Protein AF-0000000079801103 (afdb_homodimer)

Sequence (804 aa):
MAPSSSKGYGYLYQYTNCRILRDGKIFREDLWVRDGRIMNPEVLFFVERVNADQRIDCGNLIIAPGLIDVQINGGYGYDFSTESQVEEGIKKVSQAVLSRGVTSFCPTVITSAPHAYKQILPKIKKRNGSKEGAGILGVHVEGPFIERERRGAHPSQLIRDYDKGFKDVLEVYGDLSNVAMVTLAPEKQKTPEVIQEFCKRGIVVSVGHSNANLIQGEEAVRSGARFITHLFNAMLPFHHRDPHLVGLLTSDQLPQNRKVFYGLISDGIHTHPAALRIAHRVHPEGIVLVTDAIQATFLPDGTYPFGEQTIVVKGKHSYLKDTNTLAGSLASLDDCVRLFAKETGCGPELALQAASLHPAQMLGIADKKGTLDFHSDADFIMLDDELNVKATFIAGECVYRAMAPSSSKGYGYLYQYTNCRILRDGKIFREDLWVRDGRIMNPEVLFFVERVNADQRIDCGNLIIAPGLIDVQINGGYGYDFSTESQVEEGIKKVSQAVLSRGVTSFCPTVITSAPHAYKQILPKIKKRNGSKEGAGILGVHVEGPFIERERRGAHPSQLIRDYDKGFKDVLEVYGDLSNVAMVTLAPEKQKTPEVIQEFCKRGIVVSVGHSNANLIQGEEAVRSGARFITHLFNAMLPFHHRDPHLVGLLTSDQLPQNRKVFYGLISDGIHTHPAALRIAHRVHPEGIVLVTDAIQATFLPDGTYPFGEQTIVVKGKHSYLKDTNTLAGSLASLDDCVRLFAKETGCGPELALQAASLHPAQMLGIADKKGTLDFHSDADFIMLDDELNVKATFIAGECVYRA

Structure (mmCIF, N/CA/C/O backbone):
data_AF-0000000079801103-model_v1
#
loop_
_entity.id
_entity.type
_entity.pdbx_description
1 polymer 'N-acetylglucosamine-6-phosphate deacetylase'
#
loop_
_atom_site.group_PDB
_atom_site.id
_atom_site.type_symbol
_atom_site.label_atom_id
_atom_site.label_alt_id
_atom_site.label_comp_id
_atom_site.label_asym_id
_atom_site.label_entity_id
_atom_site.label_seq_id
_atom_site.pdbx_PDB_ins_code
_atom_site.Cartn_x
_atom_site.Cartn_y
_atom_site.Cartn_z
_atom_site.occupancy
_atom_site.B_iso_or_equiv
_atom_site.auth_seq_id
_atom_site.auth_comp_id
_atom_site.auth_asym_id
_atom_site.auth_atom_id
_atom_site.pdbx_PDB_model_num
ATOM 1 N N . MET A 1 1 ? 19.5 -40.312 -28.516 1 31.06 1 MET A N 1
ATOM 2 C CA . MET A 1 1 ? 20.312 -40.594 -27.328 1 31.06 1 MET A CA 1
ATOM 3 C C . MET A 1 1 ? 21.547 -39.688 -27.312 1 31.06 1 MET A C 1
ATOM 5 O O . MET A 1 1 ? 22.312 -39.656 -28.281 1 31.06 1 MET A O 1
ATOM 9 N N . ALA A 1 2 ? 21.562 -38.594 -26.469 1 42.38 2 ALA A N 1
ATOM 10 C CA . ALA A 1 2 ? 22.719 -37.688 -26.531 1 42.38 2 ALA A CA 1
ATOM 11 C C . ALA A 1 2 ? 24.016 -38.469 -26.453 1 42.38 2 ALA A C 1
ATOM 13 O O . ALA A 1 2 ? 24.125 -39.469 -25.734 1 42.38 2 ALA A O 1
ATOM 14 N N . PRO A 1 3 ? 24.969 -38.219 -27.312 1 40.09 3 PRO A N 1
ATOM 15 C CA . PRO A 1 3 ? 26.219 -39 -27.312 1 40.09 3 PRO A CA 1
ATOM 16 C C . PRO A 1 3 ? 26.953 -38.938 -25.969 1 40.09 3 PRO A C 1
ATOM 18 O O . PRO A 1 3 ? 26.797 -37.969 -25.219 1 40.09 3 PRO A O 1
ATOM 21 N N . SER A 1 4 ? 27.203 -40.062 -25.25 1 42.12 4 SER A N 1
ATOM 22 C CA . SER A 1 4 ? 28 -40.25 -24.047 1 42.12 4 SER A CA 1
ATOM 23 C C . SER A 1 4 ? 29.344 -39.531 -24.141 1 42.12 4 SER A C 1
ATOM 25 O O . SER A 1 4 ? 29.953 -39.531 -25.219 1 42.12 4 SER A O 1
ATOM 27 N N . SER A 1 5 ? 29.562 -38.531 -23.391 1 47.38 5 SER A N 1
ATOM 28 C CA . SER A 1 5 ? 30.953 -38.094 -23.344 1 47.38 5 SER A CA 1
ATOM 29 C C . SER A 1 5 ? 31.906 -39.25 -23.141 1 47.38 5 SER A C 1
ATOM 31 O O . SER A 1 5 ? 31.516 -40.312 -22.672 1 47.38 5 SER A O 1
ATOM 33 N N . SER A 1 6 ? 33.125 -39.281 -23.797 1 46.66 6 SER A N 1
ATOM 34 C CA . SER A 1 6 ? 34.125 -40.281 -23.656 1 46.66 6 SER A CA 1
ATOM 35 C C . SER A 1 6 ? 34.344 -40.688 -22.188 1 46.66 6 SER A C 1
ATOM 37 O O . SER A 1 6 ? 34.969 -41.688 -21.891 1 46.66 6 SER A O 1
ATOM 39 N N . LYS A 1 7 ? 34.344 -39.688 -21.328 1 55.75 7 LYS A N 1
ATOM 40 C CA . LYS A 1 7 ? 34.75 -40.094 -19.984 1 55.75 7 LYS A CA 1
ATOM 41 C C . LYS A 1 7 ? 33.531 -40.5 -19.156 1 55.75 7 LYS A C 1
ATOM 43 O O . LYS A 1 7 ? 33.562 -40.5 -17.922 1 55.75 7 LYS A O 1
ATOM 48 N N . GLY A 1 8 ? 32.406 -40.812 -19.906 1 61.03 8 GLY A N 1
ATOM 49 C CA . GLY A 1 8 ? 31.25 -41.375 -19.203 1 61.03 8 GLY A CA 1
ATOM 50 C C . GLY A 1 8 ? 30.312 -40.281 -18.656 1 61.03 8 GLY A C 1
ATOM 51 O O . GLY A 1 8 ? 29.312 -40.625 -18.016 1 61.03 8 GLY A O 1
ATOM 52 N N . TYR A 1 9 ? 30.719 -39.125 -18.719 1 73.88 9 TYR A N 1
ATOM 53 C CA . TYR A 1 9 ? 29.859 -38.062 -18.219 1 73.88 9 TYR A CA 1
ATOM 54 C C . TYR A 1 9 ? 28.766 -37.75 -19.234 1 73.88 9 TYR A C 1
ATOM 56 O O . TYR A 1 9 ? 28.875 -38.062 -20.422 1 73.88 9 TYR A O 1
ATOM 64 N N . GLY A 1 10 ? 27.578 -37.281 -18.781 1 82.06 10 GLY A N 1
ATOM 65 C CA . GLY A 1 10 ? 26.484 -36.844 -19.656 1 82.06 10 GLY A CA 1
ATOM 66 C C . GLY A 1 10 ? 26.891 -35.719 -20.594 1 82.06 10 GLY A C 1
ATOM 67 O O . GLY A 1 10 ? 27.953 -35.125 -20.422 1 82.06 10 GLY A O 1
ATOM 68 N N . TYR A 1 11 ? 26.219 -35.5 -21.609 1 88.5 11 TYR A N 1
ATOM 69 C CA . TYR A 1 11 ? 26.453 -34.438 -22.609 1 88.5 11 TYR A CA 1
ATOM 70 C C . TYR A 1 11 ? 26.391 -33.062 -21.969 1 88.5 11 TYR A C 1
ATOM 72 O O . TYR A 1 11 ? 25.391 -32.719 -21.344 1 88.5 11 TYR A O 1
ATOM 80 N N . LEU A 1 12 ? 27.5 -32.312 -22.062 1 92.69 12 LEU A N 1
ATOM 81 C CA . LEU A 1 12 ? 27.656 -31.031 -21.375 1 92.69 12 LEU A CA 1
ATOM 82 C C . LEU A 1 12 ? 27.438 -29.859 -22.328 1 92.69 12 LEU A C 1
ATOM 84 O O . LEU A 1 12 ? 28.125 -29.734 -23.344 1 92.69 12 LEU A O 1
ATOM 88 N N . TYR A 1 13 ? 26.484 -28.953 -21.953 1 95.75 13 TYR A N 1
ATOM 89 C CA . TYR A 1 13 ? 26.188 -27.766 -22.734 1 95.75 13 TYR A CA 1
ATOM 90 C C . TYR A 1 13 ? 26.734 -26.516 -22.031 1 95.75 13 TYR A C 1
ATOM 92 O O . TYR A 1 13 ? 26.641 -26.391 -20.812 1 95.75 13 TYR A O 1
ATOM 100 N N . GLN A 1 14 ? 27.359 -25.688 -22.859 1 96.06 14 GLN A N 1
ATOM 101 C CA . GLN A 1 14 ? 27.781 -24.375 -22.391 1 96.06 14 GLN A CA 1
ATOM 102 C C . GLN A 1 14 ? 27.062 -23.25 -23.141 1 96.06 14 GLN A C 1
ATOM 104 O O . GLN A 1 14 ? 27.219 -23.141 -24.359 1 96.06 14 GLN A O 1
ATOM 109 N N . TYR A 1 15 ? 26.234 -22.5 -22.469 1 97.62 15 TYR A N 1
ATOM 110 C CA . TYR A 1 15 ? 25.609 -21.328 -23.031 1 97.62 15 TYR A CA 1
ATOM 111 C C . TYR A 1 15 ? 26.453 -20.078 -22.812 1 97.62 15 TYR A C 1
ATOM 113 O O . TYR A 1 15 ? 26.703 -19.688 -21.672 1 97.62 15 TYR A O 1
ATOM 121 N N . THR A 1 16 ? 26.891 -19.516 -23.906 1 97.19 16 THR A N 1
ATOM 122 C CA . THR A 1 16 ? 27.828 -18.391 -23.844 1 97.19 16 THR A CA 1
ATOM 123 C C . THR A 1 16 ? 27.172 -17.125 -24.375 1 97.19 16 THR A C 1
ATOM 125 O O . THR A 1 16 ? 26.125 -17.172 -25.016 1 97.19 16 THR A O 1
ATOM 128 N N . ASN A 1 17 ? 27.844 -15.945 -24.078 1 98.06 17 ASN A N 1
ATOM 129 C CA . ASN A 1 17 ? 27.359 -14.648 -24.531 1 98.06 17 ASN A CA 1
ATOM 130 C C . ASN A 1 17 ? 25.922 -14.398 -24.094 1 98.06 17 ASN A C 1
ATOM 132 O O . ASN A 1 17 ? 25.062 -14.117 -24.922 1 98.06 17 ASN A O 1
ATOM 136 N N . CYS A 1 18 ? 25.719 -14.602 -22.828 1 98.12 18 CYS A N 1
ATOM 137 C CA . CYS A 1 18 ? 24.391 -14.406 -22.234 1 98.12 18 CYS A CA 1
ATOM 138 C C . CYS A 1 18 ? 24.5 -13.703 -20.891 1 98.12 18 CYS A C 1
ATOM 140 O O . CYS A 1 18 ? 25.594 -13.469 -20.391 1 98.12 18 CYS A O 1
ATOM 142 N N . ARG A 1 19 ? 23.406 -13.203 -20.422 1 98.69 19 ARG A N 1
ATOM 143 C CA . ARG A 1 19 ? 23.203 -12.672 -19.062 1 98.69 19 ARG A CA 1
ATOM 144 C C . ARG A 1 19 ? 22.219 -13.523 -18.281 1 98.69 19 ARG A C 1
ATOM 146 O O . ARG A 1 19 ? 21.109 -13.805 -18.75 1 98.69 19 ARG A O 1
ATOM 153 N N . ILE A 1 20 ? 22.625 -14.008 -17.125 1 98.62 20 ILE A N 1
ATOM 154 C CA . ILE A 1 20 ? 21.766 -14.945 -16.406 1 98.62 20 ILE A CA 1
ATOM 155 C C . ILE A 1 20 ? 21.156 -14.258 -15.18 1 98.62 20 ILE A C 1
ATOM 157 O O . ILE A 1 20 ? 21.797 -13.383 -14.578 1 98.62 20 ILE A O 1
ATOM 161 N N . LEU A 1 21 ? 19.953 -14.586 -14.828 1 98.75 21 LEU A N 1
ATOM 162 C CA . LEU A 1 21 ? 19.312 -14.148 -13.594 1 98.75 21 LEU A CA 1
ATOM 163 C C . LEU A 1 21 ? 19.609 -15.117 -12.453 1 98.75 21 LEU A C 1
ATOM 165 O O . LEU A 1 21 ? 19.094 -16.234 -12.43 1 98.75 21 LEU A O 1
ATOM 169 N N . ARG A 1 22 ? 20.391 -14.75 -11.531 1 97.12 22 ARG A N 1
ATOM 170 C CA . ARG A 1 22 ? 20.75 -15.523 -10.344 1 97.12 22 ARG A CA 1
ATOM 171 C C . ARG A 1 22 ? 20.922 -14.609 -9.133 1 97.12 22 ARG A C 1
ATOM 173 O O . ARG A 1 22 ? 21.484 -13.523 -9.25 1 97.12 22 ARG A O 1
ATOM 180 N N . ASP A 1 23 ? 20.406 -15.039 -8.039 1 94.88 23 ASP A N 1
ATOM 181 C CA . ASP A 1 23 ? 20.5 -14.312 -6.785 1 94.88 23 ASP A CA 1
ATOM 182 C C . ASP A 1 23 ? 19.969 -12.891 -6.93 1 94.88 23 ASP A C 1
ATOM 184 O O . ASP A 1 23 ? 20.594 -11.938 -6.453 1 94.88 23 ASP A O 1
ATOM 188 N N . GLY A 1 24 ? 18.969 -12.797 -7.727 1 96.5 24 GLY A N 1
ATOM 189 C CA . GLY A 1 24 ? 18.25 -11.539 -7.824 1 96.5 24 GLY A CA 1
ATOM 190 C C . GLY A 1 24 ? 18.922 -10.523 -8.727 1 96.5 24 GLY A C 1
ATOM 191 O O . GLY A 1 24 ? 18.547 -9.352 -8.75 1 96.5 24 GLY A O 1
ATOM 192 N N . LYS A 1 25 ? 19.891 -10.922 -9.461 1 97.81 25 LYS A N 1
ATOM 193 C CA . LYS A 1 25 ? 20.625 -10.023 -10.344 1 97.81 25 LYS A CA 1
ATOM 194 C C . LYS A 1 25 ? 20.828 -10.641 -11.727 1 97.81 25 LYS A C 1
ATOM 196 O O . LYS A 1 25 ? 20.906 -11.859 -11.859 1 97.81 25 LYS A O 1
ATOM 201 N N . ILE A 1 26 ? 20.812 -9.781 -12.695 1 98.5 26 ILE A N 1
ATOM 202 C CA . ILE A 1 26 ? 21.156 -10.18 -14.055 1 98.5 26 ILE A CA 1
ATOM 203 C C . ILE A 1 26 ? 22.594 -9.75 -14.367 1 98.5 26 ILE A C 1
ATOM 205 O O . ILE A 1 26 ? 22.922 -8.562 -14.273 1 98.5 26 ILE A O 1
ATOM 209 N N . PHE A 1 27 ? 23.391 -10.656 -14.664 1 98.06 27 PHE A N 1
ATOM 210 C CA . PHE A 1 27 ? 24.797 -10.352 -14.945 1 98.06 27 PHE A CA 1
ATOM 211 C C . PHE A 1 27 ? 25.359 -11.328 -15.969 1 98.06 27 PHE A C 1
ATOM 213 O O . PHE A 1 27 ? 24.781 -12.391 -16.219 1 98.06 27 PHE A O 1
ATOM 220 N N . ARG A 1 28 ? 26.484 -10.969 -16.578 1 97.88 28 ARG A N 1
ATOM 221 C CA . ARG A 1 28 ? 27.109 -11.789 -17.609 1 97.88 28 ARG A CA 1
ATOM 222 C C . ARG A 1 28 ? 27.781 -13.016 -17 1 97.88 28 ARG A C 1
ATOM 224 O O . ARG A 1 28 ? 28.625 -12.891 -16.109 1 97.88 28 ARG A O 1
ATOM 231 N N . GLU A 1 29 ? 27.359 -14.18 -17.406 1 96.25 29 GLU A N 1
ATOM 232 C CA . GLU A 1 29 ? 27.922 -15.461 -17 1 96.25 29 GLU A CA 1
ATOM 233 C C . GLU A 1 29 ? 27.453 -16.594 -17.922 1 96.25 29 GLU A C 1
ATOM 235 O O . GLU A 1 29 ? 26.312 -16.562 -18.406 1 96.25 29 GLU A O 1
ATOM 240 N N . ASP A 1 30 ? 28.359 -17.5 -18.156 1 96.44 30 ASP A N 1
ATOM 241 C CA . ASP A 1 30 ? 27.953 -18.672 -18.938 1 96.44 30 ASP A CA 1
ATOM 242 C C . ASP A 1 30 ? 27.078 -19.609 -18.094 1 96.44 30 ASP A C 1
ATOM 244 O O . ASP A 1 30 ? 27.281 -19.719 -16.891 1 96.44 30 ASP A O 1
ATOM 248 N N . LEU A 1 31 ? 26.141 -20.234 -18.703 1 97.69 31 LEU A N 1
ATOM 249 C CA . LEU A 1 31 ? 25.328 -21.266 -18.078 1 97.69 31 LEU A CA 1
ATOM 250 C C . LEU A 1 31 ? 25.75 -22.656 -18.547 1 97.69 31 LEU A C 1
ATOM 252 O O . LEU A 1 31 ? 26 -22.875 -19.734 1 97.69 31 LEU A O 1
ATOM 256 N N . TRP A 1 32 ? 25.922 -23.547 -17.609 1 96.38 32 TRP A N 1
ATOM 257 C CA . TRP A 1 32 ? 26.328 -24.922 -17.906 1 96.38 32 TRP A CA 1
ATOM 258 C C . TRP A 1 32 ? 25.219 -25.906 -17.516 1 96.38 32 TRP A C 1
ATOM 260 O O . TRP A 1 32 ? 24.672 -25.844 -16.422 1 96.38 32 TRP A O 1
ATOM 270 N N . VAL A 1 33 ? 24.891 -26.812 -18.484 1 97.25 33 VAL A N 1
ATOM 271 C CA . VAL A 1 33 ? 23.797 -27.766 -18.25 1 97.25 33 VAL A CA 1
ATOM 272 C C . VAL A 1 33 ? 24.266 -29.172 -18.609 1 97.25 33 VAL A C 1
ATOM 274 O O . VAL A 1 33 ? 24.906 -29.375 -19.656 1 97.25 33 VAL A O 1
ATOM 277 N N . ARG A 1 34 ? 24.031 -30.078 -17.766 1 94.75 34 ARG A N 1
ATOM 278 C CA . ARG A 1 34 ? 24.312 -31.5 -17.984 1 94.75 34 ARG A CA 1
ATOM 279 C C . ARG A 1 34 ? 23.25 -32.375 -17.344 1 94.75 34 ARG A C 1
ATOM 281 O O . ARG A 1 34 ? 22.875 -32.156 -16.188 1 94.75 34 ARG A O 1
ATOM 288 N N . ASP A 1 35 ? 22.812 -33.312 -18.094 1 93.69 35 ASP A N 1
ATOM 289 C CA . ASP A 1 35 ? 21.844 -34.312 -17.594 1 93.69 35 ASP A CA 1
ATOM 290 C C . ASP A 1 35 ? 20.625 -33.625 -16.984 1 93.69 35 ASP A C 1
ATOM 292 O O . ASP A 1 35 ? 20.188 -34 -15.891 1 93.69 35 ASP A O 1
ATOM 296 N N . GLY A 1 36 ? 20.203 -32.5 -17.625 1 95.75 36 GLY A N 1
ATOM 297 C CA . GLY A 1 36 ? 18.984 -31.812 -17.25 1 95.75 36 GLY A CA 1
ATOM 298 C C . GLY A 1 36 ? 19.141 -30.922 -16.016 1 95.75 36 GLY A C 1
ATOM 299 O O . GLY A 1 36 ? 18.141 -30.453 -15.469 1 95.75 36 GLY A O 1
ATOM 300 N N . ARG A 1 37 ? 20.406 -30.688 -15.609 1 96.94 37 ARG A N 1
ATOM 301 C CA . ARG A 1 37 ? 20.656 -29.906 -14.391 1 96.94 37 ARG A CA 1
ATOM 302 C C . ARG A 1 37 ? 21.656 -28.797 -14.648 1 96.94 37 ARG A C 1
ATOM 304 O O . ARG A 1 37 ? 22.5 -28.891 -15.539 1 96.94 37 ARG A O 1
ATOM 311 N N . ILE A 1 38 ? 21.531 -27.766 -13.859 1 96.88 38 ILE A N 1
ATOM 312 C CA . ILE A 1 38 ? 22.484 -26.672 -13.898 1 96.88 38 ILE A CA 1
ATOM 313 C C . ILE A 1 38 ? 23.781 -27.078 -13.211 1 96.88 38 ILE A C 1
ATOM 315 O O . ILE A 1 38 ? 23.766 -27.609 -12.094 1 96.88 38 ILE A O 1
ATOM 319 N N . MET A 1 39 ? 24.844 -26.797 -13.836 1 94.38 39 MET A N 1
ATOM 320 C CA . MET A 1 39 ? 26.125 -27.25 -13.32 1 94.38 39 MET A CA 1
ATOM 321 C C . MET A 1 39 ? 26.922 -26.109 -12.711 1 94.38 39 MET A C 1
ATOM 323 O O . MET A 1 39 ? 26.766 -24.953 -13.125 1 94.38 39 MET A O 1
ATOM 327 N N . ASN A 1 40 ? 27.719 -26.422 -11.797 1 92.31 40 ASN A N 1
ATOM 328 C CA . ASN A 1 40 ? 28.703 -25.5 -11.234 1 92.31 40 ASN A CA 1
ATOM 329 C C . ASN A 1 40 ? 29.969 -25.469 -12.086 1 92.31 40 ASN A C 1
ATOM 331 O O . ASN A 1 40 ? 30.688 -26.484 -12.195 1 92.31 40 ASN A O 1
ATOM 335 N N . PRO A 1 41 ? 30.281 -24.359 -12.562 1 85.94 41 PRO A N 1
ATOM 336 C CA . PRO A 1 41 ? 31.453 -24.297 -13.438 1 85.94 41 PRO A CA 1
ATOM 337 C C . PRO A 1 41 ? 32.75 -24.625 -12.703 1 85.94 41 PRO A C 1
ATOM 339 O O . PRO A 1 41 ? 33.688 -25.141 -13.312 1 85.94 41 PRO A O 1
ATOM 342 N N . GLU A 1 42 ? 32.781 -24.25 -11.461 1 82.44 42 GLU A N 1
ATOM 343 C CA . GLU A 1 42 ? 34 -24.547 -10.703 1 82.44 42 GLU A CA 1
ATOM 344 C C . GLU A 1 42 ? 34.25 -26.047 -10.656 1 82.44 42 GLU A C 1
ATOM 346 O O . GLU A 1 42 ? 35.406 -26.484 -10.742 1 82.44 42 GLU A O 1
ATOM 351 N N . VAL A 1 43 ? 33.219 -26.766 -10.555 1 77.25 43 VAL A N 1
ATOM 352 C CA . VAL A 1 43 ? 33.344 -28.219 -10.523 1 77.25 43 VAL A CA 1
ATOM 353 C C . VAL A 1 43 ? 33.75 -28.734 -11.906 1 77.25 43 VAL A C 1
ATOM 355 O O . VAL A 1 43 ? 34.625 -29.609 -12.023 1 77.25 43 VAL A O 1
ATOM 358 N N . LEU A 1 44 ? 33.25 -28.125 -12.828 1 78.81 44 LEU A N 1
ATOM 359 C CA . LEU A 1 44 ? 33.5 -28.562 -14.195 1 78.81 44 LEU A CA 1
ATOM 360 C C . LEU A 1 44 ? 34.938 -28.312 -14.578 1 78.81 44 LEU A C 1
ATOM 362 O O . LEU A 1 44 ? 35.594 -29.172 -15.18 1 78.81 44 LEU A O 1
ATOM 366 N N . PHE A 1 45 ? 35.406 -27.156 -14.195 1 75.06 45 PHE A N 1
ATOM 367 C CA . PHE A 1 45 ? 36.75 -26.75 -14.625 1 75.06 45 PHE A CA 1
ATOM 368 C C . PHE A 1 45 ? 37.812 -27.359 -13.719 1 75.06 45 PHE A C 1
ATOM 370 O O . PHE A 1 45 ? 38.844 -27.797 -14.195 1 75.06 45 PHE A O 1
ATOM 377 N N . PHE A 1 46 ? 37.531 -27.375 -12.461 1 72.81 46 PHE A N 1
ATOM 378 C CA . PHE A 1 46 ? 38.625 -27.703 -11.531 1 72.81 46 PHE A CA 1
ATOM 379 C C . PHE A 1 46 ? 38.594 -29.172 -11.156 1 72.81 46 PHE A C 1
ATOM 381 O O . PHE A 1 46 ? 39.625 -29.766 -10.852 1 72.81 46 PHE A O 1
ATOM 388 N N . VAL A 1 47 ? 37.406 -29.672 -11.273 1 67.81 47 VAL A N 1
ATOM 389 C CA . VAL A 1 47 ? 37.281 -31.047 -10.805 1 67.81 47 VAL A CA 1
ATOM 390 C C . VAL A 1 47 ? 37.219 -32 -12 1 67.81 47 VAL A C 1
ATOM 392 O O . VAL A 1 47 ? 38.062 -32.906 -12.133 1 67.81 47 VAL A O 1
ATOM 395 N N . GLU A 1 48 ? 36.406 -31.641 -12.898 1 72.19 48 GLU A N 1
ATOM 396 C CA . GLU A 1 48 ? 36.188 -32.562 -14.008 1 72.19 48 GLU A CA 1
ATOM 397 C C . GLU A 1 48 ? 37.125 -32.219 -15.18 1 72.19 48 GLU A C 1
ATOM 399 O O . GLU A 1 48 ? 37.438 -33.094 -16 1 72.19 48 GLU A O 1
ATOM 404 N N . ARG A 1 49 ? 37.656 -31.047 -15.281 1 72.12 49 ARG A N 1
ATOM 405 C CA . ARG A 1 49 ? 38.531 -30.594 -16.359 1 72.12 49 ARG A CA 1
ATOM 406 C C . ARG A 1 49 ? 37.969 -30.969 -17.719 1 72.12 49 ARG A C 1
ATOM 408 O O . ARG A 1 49 ? 38.656 -31.562 -18.547 1 72.12 49 ARG A O 1
ATOM 415 N N . VAL A 1 50 ? 36.688 -30.75 -17.812 1 76.81 50 VAL A N 1
ATOM 416 C CA . VAL A 1 50 ? 36 -31.141 -19.047 1 76.81 50 VAL A CA 1
ATOM 417 C C . VAL A 1 50 ? 35.625 -29.906 -19.859 1 76.81 50 VAL A C 1
ATOM 419 O O . VAL A 1 50 ? 35.5 -28.812 -19.297 1 76.81 50 VAL A O 1
ATOM 422 N N . ASN A 1 51 ? 35.656 -30.203 -21.172 1 82.38 51 ASN A N 1
ATOM 423 C CA . ASN A 1 51 ? 35.156 -29.172 -22.094 1 82.38 51 ASN A CA 1
ATOM 424 C C . ASN A 1 51 ? 33.719 -29.391 -22.469 1 82.38 51 ASN A C 1
ATOM 426 O O . ASN A 1 51 ? 33.219 -30.516 -22.391 1 82.38 51 ASN A O 1
ATOM 430 N N . ALA A 1 52 ? 33.062 -28.312 -22.812 1 90.38 52 ALA A N 1
ATOM 431 C CA . ALA A 1 52 ? 31.688 -28.438 -23.281 1 90.38 52 ALA A CA 1
ATOM 432 C C . ALA A 1 52 ? 31.609 -29.297 -24.531 1 90.38 52 ALA A C 1
ATOM 434 O O . ALA A 1 52 ? 32.469 -29.203 -25.406 1 90.38 52 ALA A O 1
ATOM 435 N N . ASP A 1 53 ? 30.688 -30.109 -24.484 1 90.56 53 ASP A N 1
ATOM 436 C CA . ASP A 1 53 ? 30.438 -30.859 -25.719 1 90.56 53 ASP A CA 1
ATOM 437 C C . ASP A 1 53 ? 29.828 -29.984 -26.797 1 90.56 53 ASP A C 1
ATOM 439 O O . ASP A 1 53 ? 30.062 -30.188 -27.984 1 90.56 53 ASP A O 1
ATOM 443 N N . GLN A 1 54 ? 29.031 -29.062 -26.391 1 93.06 54 GLN A N 1
ATOM 444 C CA . GLN A 1 54 ? 28.422 -28.094 -27.281 1 93.06 54 GLN A CA 1
ATOM 445 C C . GLN A 1 54 ? 28.391 -26.703 -26.656 1 93.06 54 GLN A C 1
ATOM 447 O O . GLN A 1 54 ? 28.062 -26.547 -25.484 1 93.06 54 GLN A O 1
ATOM 452 N N . ARG A 1 55 ? 28.844 -25.781 -27.422 1 95.25 55 ARG A N 1
ATOM 453 C CA . ARG A 1 55 ? 28.766 -24.375 -27.031 1 95.25 55 ARG A CA 1
ATOM 454 C C . ARG A 1 55 ? 27.656 -23.656 -27.797 1 95.25 55 ARG A C 1
ATOM 456 O O . ARG A 1 55 ? 27.562 -23.766 -29.016 1 95.25 55 ARG A O 1
ATOM 463 N N . ILE A 1 56 ? 26.828 -23.016 -27.109 1 96 56 ILE A N 1
ATOM 464 C CA . ILE A 1 56 ? 25.688 -22.328 -27.719 1 96 56 ILE A CA 1
ATOM 465 C C . ILE A 1 56 ? 25.844 -20.812 -27.5 1 96 56 ILE A C 1
ATOM 467 O O . ILE A 1 56 ? 25.906 -20.359 -26.359 1 96 56 ILE A O 1
ATOM 471 N N . ASP A 1 57 ? 25.922 -20.062 -28.562 1 97.38 57 ASP A N 1
ATOM 472 C CA . ASP A 1 57 ? 25.938 -18.594 -28.5 1 97.38 57 ASP A CA 1
ATOM 473 C C . ASP A 1 57 ? 24.531 -18.047 -28.312 1 97.38 57 ASP A C 1
ATOM 475 O O . ASP A 1 57 ? 23.703 -18.125 -29.219 1 97.38 57 ASP A O 1
ATOM 479 N N . CYS A 1 58 ? 24.281 -17.359 -27.203 1 97.75 58 CYS A N 1
ATOM 480 C CA . CYS A 1 58 ? 22.938 -16.906 -26.859 1 97.75 58 CYS A CA 1
ATOM 481 C C . CYS A 1 58 ? 22.672 -15.5 -27.375 1 97.75 58 CYS A C 1
ATOM 483 O O . CYS A 1 58 ? 21.562 -14.992 -27.25 1 97.75 58 CYS A O 1
ATOM 485 N N . GLY A 1 59 ? 23.672 -14.859 -27.953 1 97.94 59 GLY A N 1
ATOM 486 C CA . GLY A 1 59 ? 23.484 -13.547 -28.547 1 97.94 59 GLY A CA 1
ATOM 487 C C . GLY A 1 59 ? 23.125 -12.477 -27.547 1 97.94 59 GLY A C 1
ATOM 488 O O . GLY A 1 59 ? 22.234 -11.648 -27.797 1 97.94 59 GLY A O 1
ATOM 489 N N . ASN A 1 60 ? 23.594 -12.547 -26.422 1 98.19 60 ASN A N 1
ATOM 490 C CA . ASN A 1 60 ? 23.469 -11.578 -25.344 1 98.19 60 ASN A CA 1
ATOM 491 C C . ASN A 1 60 ? 22.062 -11.586 -24.75 1 98.19 60 ASN A C 1
ATOM 493 O O . ASN A 1 60 ? 21.656 -10.625 -24.094 1 98.19 60 ASN A O 1
ATOM 497 N N . LEU A 1 61 ? 21.344 -12.617 -24.953 1 98.75 61 LEU A N 1
ATOM 498 C CA . LEU A 1 61 ? 20 -12.75 -24.391 1 98.75 61 LEU A CA 1
ATOM 499 C C . LEU A 1 61 ? 20.078 -12.953 -22.875 1 98.75 61 LEU A C 1
ATOM 501 O O . LEU A 1 61 ? 21.125 -13.289 -22.344 1 98.75 61 LEU A O 1
ATOM 505 N N . ILE A 1 62 ? 18.969 -12.641 -22.25 1 98.88 62 ILE A N 1
ATOM 506 C CA . ILE A 1 62 ? 18.797 -12.922 -20.828 1 98.88 62 ILE A CA 1
ATOM 507 C C . ILE A 1 62 ? 18.359 -14.375 -20.641 1 98.88 62 ILE A C 1
ATOM 509 O O . ILE A 1 62 ? 17.469 -14.859 -21.344 1 98.88 62 ILE A O 1
ATOM 513 N N . ILE A 1 63 ? 19.031 -15.094 -19.766 1 98.88 63 ILE A N 1
ATOM 514 C CA . ILE A 1 63 ? 18.578 -16.422 -19.344 1 98.88 63 ILE A CA 1
ATOM 515 C C . ILE A 1 63 ? 17.984 -16.344 -17.938 1 98.88 63 ILE A C 1
ATOM 517 O O . ILE A 1 63 ? 18.656 -15.898 -17 1 98.88 63 ILE A O 1
ATOM 521 N N . ALA A 1 64 ? 16.75 -16.688 -17.766 1 98.94 64 ALA A N 1
ATOM 522 C CA . ALA A 1 64 ? 16.031 -16.703 -16.5 1 98.94 64 ALA A CA 1
ATOM 523 C C . ALA A 1 64 ? 15.375 -18.062 -16.266 1 98.94 64 ALA A C 1
ATOM 525 O O . ALA A 1 64 ? 15.172 -18.828 -17.203 1 98.94 64 ALA A O 1
ATOM 526 N N . PRO A 1 65 ? 15.156 -18.391 -14.977 1 98.88 65 PRO A N 1
ATOM 527 C CA . PRO A 1 65 ? 14.406 -19.625 -14.727 1 98.88 65 PRO A CA 1
ATOM 528 C C . PRO A 1 65 ? 13.062 -19.656 -15.461 1 98.88 65 PRO A C 1
ATOM 530 O O . PRO A 1 65 ? 12.461 -18.609 -15.695 1 98.88 65 PRO A O 1
ATOM 533 N N . GLY A 1 66 ? 12.625 -20.875 -15.852 1 98.88 66 GLY A N 1
ATOM 534 C CA . GLY A 1 66 ? 11.312 -21.016 -16.469 1 98.88 66 GLY A CA 1
ATOM 535 C C . GLY A 1 66 ? 10.188 -20.469 -15.617 1 98.88 66 GLY A C 1
ATOM 536 O O . GLY A 1 66 ? 10.227 -20.547 -14.391 1 98.88 66 GLY A O 1
ATOM 537 N N . LEU A 1 67 ? 9.164 -19.922 -16.234 1 98.94 67 LEU A N 1
ATOM 538 C CA . LEU A 1 67 ? 8.047 -19.312 -15.508 1 98.94 67 LEU A CA 1
ATOM 539 C C . LEU A 1 67 ? 7.137 -20.391 -14.93 1 98.94 67 LEU A C 1
ATOM 541 O O . LEU A 1 67 ? 7.004 -21.469 -15.5 1 98.94 67 LEU A O 1
ATOM 545 N N . ILE A 1 68 ? 6.543 -20.094 -13.789 1 98.94 68 ILE A N 1
ATOM 546 C CA . ILE A 1 68 ? 5.648 -20.984 -13.07 1 98.94 68 ILE A CA 1
ATOM 547 C C . ILE A 1 68 ? 4.301 -20.312 -12.844 1 98.94 68 ILE A C 1
ATOM 549 O O . ILE A 1 68 ? 4.223 -19.281 -12.164 1 98.94 68 ILE A O 1
ATOM 553 N N . ASP A 1 69 ? 3.246 -20.812 -13.406 1 98.88 69 ASP A N 1
ATOM 554 C CA . ASP A 1 69 ? 1.9 -20.281 -13.242 1 98.88 69 ASP A CA 1
ATOM 555 C C . ASP A 1 69 ? 1.083 -21.125 -12.273 1 98.88 69 ASP A C 1
ATOM 557 O O . ASP A 1 69 ? 0.63 -22.219 -12.633 1 98.88 69 ASP A O 1
ATOM 561 N N . VAL A 1 70 ? 0.771 -20.594 -11.102 1 98.88 70 VAL A N 1
ATOM 562 C CA . VAL A 1 70 ? 0.179 -21.438 -10.07 1 98.88 70 VAL A CA 1
ATOM 563 C C . VAL A 1 70 ? -1.339 -21.281 -10.078 1 98.88 70 VAL A C 1
ATOM 565 O O . VAL A 1 70 ? -2.039 -21.891 -9.266 1 98.88 70 VAL A O 1
ATOM 568 N N . GLN A 1 71 ? -1.849 -20.438 -10.984 1 98.75 71 GLN A N 1
ATOM 569 C CA . GLN A 1 71 ? -3.289 -20.266 -11.133 1 98.75 71 GLN A CA 1
ATOM 570 C C . GLN A 1 71 ? -3.672 -20.062 -12.594 1 98.75 71 GLN A C 1
ATOM 572 O O . GLN A 1 71 ? -3.574 -18.953 -13.125 1 98.75 71 GLN A O 1
ATOM 577 N N . ILE A 1 72 ? -4.164 -21.047 -13.227 1 98.25 72 ILE A N 1
ATOM 578 C CA . ILE A 1 72 ? -4.598 -21.078 -14.625 1 98.25 72 ILE A CA 1
ATOM 579 C C . ILE A 1 72 ? -5.73 -22.078 -14.789 1 98.25 72 ILE A C 1
ATOM 581 O O . ILE A 1 72 ? -5.598 -23.25 -14.398 1 98.25 72 ILE A O 1
ATOM 585 N N . ASN A 1 73 ? -6.824 -21.672 -15.328 1 96.25 73 ASN A N 1
ATOM 586 C CA . ASN A 1 73 ? -8.039 -22.469 -15.352 1 96.25 73 ASN A CA 1
ATOM 587 C C . ASN A 1 73 ? -8.195 -23.203 -16.688 1 96.25 73 ASN A C 1
ATOM 589 O O . ASN A 1 73 ? -9.031 -24.109 -16.797 1 96.25 73 ASN A O 1
ATOM 593 N N . GLY A 1 74 ? -7.477 -22.812 -17.641 1 95.31 74 GLY A N 1
ATOM 594 C CA . GLY A 1 74 ? -7.605 -23.422 -18.969 1 95.31 74 GLY A CA 1
ATOM 595 C C . GLY A 1 74 ? -6.996 -22.578 -20.062 1 95.31 74 GLY A C 1
ATOM 596 O O . GLY A 1 74 ? -6.059 -21.812 -19.828 1 95.31 74 GLY A O 1
ATOM 597 N N . GLY A 1 75 ? -7.414 -22.844 -21.312 1 94.56 75 GLY A N 1
ATOM 598 C CA . GLY A 1 75 ? -6.973 -22.188 -22.531 1 94.56 75 GLY A CA 1
ATOM 599 C C . GLY A 1 75 ? -7.34 -22.938 -23.781 1 94.56 75 GLY A C 1
ATOM 600 O O . GLY A 1 75 ? -7.609 -24.141 -23.734 1 94.56 75 GLY A O 1
ATOM 601 N N . TYR A 1 76 ? -7.473 -22.25 -24.906 1 93.56 76 TYR A N 1
ATOM 602 C CA . TYR A 1 76 ? -7.688 -22.844 -26.219 1 93.56 76 TYR A CA 1
ATOM 603 C C . TYR A 1 76 ? -8.992 -23.625 -26.266 1 93.56 76 TYR A C 1
ATOM 605 O O . TYR A 1 76 ? -9.07 -24.688 -26.891 1 93.56 76 TYR A O 1
ATOM 613 N N . GLY A 1 77 ? -9.922 -23.172 -25.484 1 92.06 77 GLY A N 1
ATOM 614 C CA . GLY A 1 77 ? -11.242 -23.781 -25.516 1 92.06 77 GLY A CA 1
ATOM 615 C C . GLY A 1 77 ? -11.438 -24.828 -24.438 1 92.06 77 GLY A C 1
ATOM 616 O O . GLY A 1 77 ? -12.523 -25.406 -24.297 1 92.06 77 GLY A O 1
ATOM 617 N N . TYR A 1 78 ? -10.422 -25.094 -23.641 1 93.88 78 TYR A N 1
ATOM 618 C CA . TYR A 1 78 ? -10.508 -26.141 -22.625 1 93.88 78 TYR A CA 1
ATOM 619 C C . TYR A 1 78 ? -10.555 -25.547 -21.234 1 93.88 78 TYR A C 1
ATOM 621 O O . TYR A 1 78 ? -9.82 -24.609 -20.922 1 93.88 78 TYR A O 1
ATOM 629 N N . ASP A 1 79 ? -11.438 -26.031 -20.438 1 93.5 79 ASP A N 1
ATOM 630 C CA . ASP A 1 79 ? -11.602 -25.719 -19.031 1 93.5 79 ASP A CA 1
ATOM 631 C C . ASP A 1 79 ? -11.227 -26.922 -18.156 1 93.5 79 ASP A C 1
ATOM 633 O O . ASP A 1 79 ? -11.797 -28 -18.312 1 93.5 79 ASP A O 1
ATOM 637 N N . PHE A 1 80 ? -10.328 -26.75 -17.219 1 95.25 80 PHE A N 1
ATOM 638 C CA . PHE A 1 80 ? -9.789 -27.859 -16.469 1 95.25 80 PHE A CA 1
ATOM 639 C C . PHE A 1 80 ? -10.812 -28.391 -15.469 1 95.25 80 PHE A C 1
ATOM 641 O O . PHE A 1 80 ? -10.641 -29.484 -14.914 1 95.25 80 PHE A O 1
ATOM 648 N N . SER A 1 81 ? -11.891 -27.641 -15.258 1 92.94 81 SER A N 1
ATOM 649 C CA . SER A 1 81 ? -12.93 -28.062 -14.32 1 92.94 81 SER A CA 1
ATOM 650 C C . SER A 1 81 ? -13.992 -28.891 -15.023 1 92.94 81 SER A C 1
ATOM 652 O O . SER A 1 81 ? -14.977 -29.297 -14.398 1 92.94 81 SER A O 1
ATOM 654 N N . THR A 1 82 ? -13.812 -29.141 -16.297 1 87.62 82 THR A N 1
ATOM 655 C CA . THR A 1 82 ? -14.75 -29.953 -17.062 1 87.62 82 THR A CA 1
ATOM 656 C C . THR A 1 82 ? -14.25 -31.391 -17.172 1 87.62 82 THR A C 1
ATOM 658 O O . THR A 1 82 ? -13.227 -31.656 -17.812 1 87.62 82 THR A O 1
ATOM 661 N N . GLU A 1 83 ? -14.953 -32.344 -16.797 1 83.19 83 GLU A N 1
ATOM 662 C CA . GLU A 1 83 ? -14.57 -33.75 -16.656 1 83.19 83 GLU A CA 1
ATOM 663 C C . GLU A 1 83 ? -14.203 -34.375 -18 1 83.19 83 GLU A C 1
ATOM 665 O O . GLU A 1 83 ? -13.203 -35.094 -18.109 1 83.19 83 GLU A O 1
ATOM 670 N N . SER A 1 84 ? -14.992 -34.125 -18.938 1 83.81 84 SER A N 1
ATOM 671 C CA . SER A 1 84 ? -14.883 -34.844 -20.219 1 83.81 84 SER A CA 1
ATOM 672 C C . SER A 1 84 ? -13.688 -34.344 -21.016 1 83.81 84 SER A C 1
ATOM 674 O O . SER A 1 84 ? -13.258 -34.969 -21.969 1 83.81 84 SER A O 1
ATOM 676 N N . GLN A 1 85 ? -13.023 -33.344 -20.547 1 86.25 85 GLN A N 1
ATOM 677 C CA . GLN A 1 85 ? -12.016 -32.719 -21.406 1 86.25 85 GLN A CA 1
ATOM 678 C C . GLN A 1 85 ? -10.727 -32.469 -20.641 1 86.25 85 GLN A C 1
ATOM 680 O O . GLN A 1 85 ? -9.766 -31.922 -21.188 1 86.25 85 GLN A O 1
ATOM 685 N N . VAL A 1 86 ? -10.625 -32.938 -19.484 1 92.69 86 VAL A N 1
ATOM 686 C CA . VAL A 1 86 ? -9.562 -32.469 -18.609 1 92.69 86 VAL A CA 1
ATOM 687 C C . VAL A 1 86 ? -8.211 -32.969 -19.109 1 92.69 86 VAL A C 1
ATOM 689 O O . VAL A 1 86 ? -7.242 -32.219 -19.188 1 92.69 86 VAL A O 1
ATOM 692 N N . GLU A 1 87 ? -8.039 -34.219 -19.516 1 95.38 87 GLU A N 1
ATOM 693 C CA . GLU A 1 87 ? -6.762 -34.75 -19.984 1 95.38 87 GLU A CA 1
ATOM 694 C C . GLU A 1 87 ? -6.32 -34.094 -21.281 1 95.38 87 GLU A C 1
ATOM 696 O O . GLU A 1 87 ? -5.156 -33.719 -21.422 1 95.38 87 GLU A O 1
ATOM 701 N N . GLU A 1 88 ? -7.262 -33.969 -22.172 1 95.94 88 GLU A N 1
ATOM 702 C CA . GLU A 1 88 ? -6.969 -33.281 -23.438 1 95.94 88 GLU A CA 1
ATOM 703 C C . GLU A 1 88 ? -6.617 -31.828 -23.203 1 95.94 88 GLU A C 1
ATOM 705 O O . GLU A 1 88 ? -5.711 -31.281 -23.844 1 95.94 88 GLU A O 1
ATOM 710 N N . GLY A 1 89 ? -7.391 -31.188 -22.359 1 96.19 89 GLY A N 1
ATOM 711 C CA . GLY A 1 89 ? -7.125 -29.797 -22.016 1 96.19 89 GLY A CA 1
ATOM 712 C C . GLY A 1 89 ? -5.746 -29.578 -21.422 1 96.19 89 GLY A C 1
ATOM 713 O O . GLY A 1 89 ? -5.027 -28.672 -21.828 1 96.19 89 GLY A O 1
ATOM 714 N N . ILE A 1 90 ? -5.395 -30.453 -20.5 1 97.5 90 ILE A N 1
ATOM 715 C CA . ILE A 1 90 ? -4.082 -30.359 -19.859 1 97.5 90 ILE A CA 1
ATOM 716 C C . ILE A 1 90 ? -2.986 -30.516 -20.906 1 97.5 90 ILE A C 1
ATOM 718 O O . ILE A 1 90 ? -2.016 -29.766 -20.906 1 97.5 90 ILE A O 1
ATOM 722 N N . LYS A 1 91 ? -3.145 -31.484 -21.766 1 97.25 91 LYS A N 1
ATOM 723 C CA . LYS A 1 91 ? -2.166 -31.734 -22.828 1 97.25 91 LYS A CA 1
ATOM 724 C C . LYS A 1 91 ? -2.023 -30.516 -23.719 1 97.25 91 LYS A C 1
ATOM 726 O O . LYS A 1 91 ? -0.909 -30.047 -23.984 1 97.25 91 LYS A O 1
ATOM 731 N N . LYS A 1 92 ? -3.115 -29.984 -24.172 1 97.19 92 LYS A N 1
ATOM 732 C CA . LYS A 1 92 ? -3.119 -28.859 -25.094 1 97.19 92 LYS A CA 1
ATOM 733 C C . LYS A 1 92 ? -2.531 -27.609 -24.453 1 97.19 92 LYS A C 1
ATOM 735 O O . LYS A 1 92 ? -1.681 -26.938 -25.047 1 97.19 92 LYS A O 1
ATOM 740 N N . VAL A 1 93 ? -2.975 -27.297 -23.297 1 97.81 93 VAL A N 1
ATOM 741 C CA . VAL A 1 93 ? -2.543 -26.078 -22.625 1 97.81 93 VAL A CA 1
ATOM 742 C C . VAL A 1 93 ? -1.076 -26.203 -22.219 1 97.81 93 VAL A C 1
ATOM 744 O O . VAL A 1 93 ? -0.303 -25.25 -22.359 1 97.81 93 VAL A O 1
ATOM 747 N N . SER A 1 94 ? -0.676 -27.359 -21.688 1 98.38 94 SER A N 1
ATOM 748 C CA . SER A 1 94 ? 0.71 -27.562 -21.281 1 98.38 94 SER A CA 1
ATOM 749 C C . SER A 1 94 ? 1.669 -27.359 -22.453 1 98.38 94 SER A C 1
ATOM 751 O O . SER A 1 94 ? 2.779 -26.859 -22.266 1 98.38 94 SER A O 1
ATOM 753 N N . GLN A 1 95 ? 1.271 -27.766 -23.609 1 98.12 95 GLN A N 1
ATOM 754 C CA . GLN A 1 95 ? 2.088 -27.562 -24.797 1 98.12 95 GLN A CA 1
ATOM 755 C C . GLN A 1 95 ? 2.1 -26.094 -25.219 1 98.12 95 GLN A C 1
ATOM 757 O O . GLN A 1 95 ? 3.152 -25.547 -25.547 1 98.12 95 GLN A O 1
ATOM 762 N N . ALA A 1 96 ? 0.971 -25.531 -25.188 1 97.25 96 ALA A N 1
ATOM 763 C CA . ALA A 1 96 ? 0.796 -24.172 -25.703 1 97.25 96 ALA A CA 1
ATOM 764 C C . ALA A 1 96 ? 1.56 -23.156 -24.844 1 97.25 96 ALA A C 1
ATOM 766 O O . ALA A 1 96 ? 2.098 -22.188 -25.359 1 97.25 96 ALA A O 1
ATOM 767 N N . VAL A 1 97 ? 1.625 -23.344 -23.562 1 98.38 97 VAL A N 1
ATOM 768 C CA . VAL A 1 97 ? 2.197 -22.359 -22.656 1 98.38 97 VAL A CA 1
ATOM 769 C C . VAL A 1 97 ? 3.717 -22.344 -22.797 1 98.38 97 VAL A C 1
ATOM 771 O O . VAL A 1 97 ? 4.383 -21.422 -22.328 1 98.38 97 VAL A O 1
ATOM 774 N N . LEU A 1 98 ? 4.336 -23.359 -23.438 1 98.69 98 LEU A N 1
ATOM 775 C CA . LEU A 1 98 ? 5.773 -23.391 -23.656 1 98.69 98 LEU A CA 1
ATOM 776 C C . LEU A 1 98 ? 6.238 -22.172 -24.453 1 98.69 98 LEU A C 1
ATOM 778 O O . LEU A 1 98 ? 7.312 -21.625 -24.188 1 98.69 98 LEU A O 1
ATOM 782 N N . SER A 1 99 ? 5.434 -21.766 -25.391 1 98.19 99 SER A N 1
ATOM 783 C CA . SER A 1 99 ? 5.797 -20.625 -26.219 1 98.19 99 SER A CA 1
ATOM 784 C C . SER A 1 99 ? 5.754 -19.328 -25.422 1 98.19 99 SER A C 1
ATOM 786 O O . SER A 1 99 ? 6.238 -18.297 -25.891 1 98.19 99 SER A O 1
ATOM 788 N N . ARG A 1 100 ? 5.199 -19.391 -24.25 1 98.38 100 ARG A N 1
ATOM 789 C CA . ARG A 1 100 ? 5.086 -18.219 -23.391 1 98.38 100 ARG A CA 1
ATOM 790 C C . ARG A 1 100 ? 6.086 -18.297 -22.234 1 98.38 100 ARG A C 1
ATOM 792 O O . ARG A 1 100 ? 6.043 -17.469 -21.312 1 98.38 100 ARG A O 1
ATOM 799 N N . GLY A 1 101 ? 6.926 -19.266 -22.25 1 98.81 101 GLY A N 1
ATOM 800 C CA . GLY A 1 101 ? 8.008 -19.359 -21.281 1 98.81 101 GLY A CA 1
ATOM 801 C C . GLY A 1 101 ? 7.617 -20.125 -20.031 1 98.81 101 GLY A C 1
ATOM 802 O O . GLY A 1 101 ? 8.406 -20.219 -19.078 1 98.81 101 GLY A O 1
ATOM 803 N N . VAL A 1 102 ? 6.418 -20.672 -19.953 1 98.94 102 VAL A N 1
ATOM 804 C CA . VAL A 1 102 ? 5.965 -21.422 -18.781 1 98.94 102 VAL A CA 1
ATOM 805 C C . VAL A 1 102 ? 6.484 -22.859 -18.859 1 98.94 102 VAL A C 1
ATOM 807 O O . VAL A 1 102 ? 6.188 -23.594 -19.812 1 98.94 102 VAL A O 1
ATOM 810 N N . THR A 1 103 ? 7.266 -23.234 -17.891 1 98.88 103 THR A N 1
ATOM 811 C CA . THR A 1 103 ? 7.844 -24.578 -17.875 1 98.88 103 THR A CA 1
ATOM 812 C C . THR A 1 103 ? 7.102 -25.484 -16.906 1 98.88 103 THR A C 1
ATOM 814 O O . THR A 1 103 ? 7.242 -26.703 -16.953 1 98.88 103 THR A O 1
ATOM 817 N N . SER A 1 104 ? 6.352 -24.906 -16.016 1 98.81 104 SER A N 1
ATOM 818 C CA . SER A 1 104 ? 5.543 -25.641 -15.047 1 98.81 104 SER A CA 1
ATOM 819 C C . SER A 1 104 ? 4.32 -24.844 -14.617 1 98.81 104 SER A C 1
ATOM 821 O O . SER A 1 104 ? 4.336 -23.609 -14.641 1 98.81 104 SER A O 1
ATOM 823 N N . PHE A 1 105 ? 3.268 -25.531 -14.281 1 98.88 105 PHE A N 1
ATOM 824 C CA . PHE A 1 105 ? 2.105 -24.812 -13.789 1 98.88 105 PHE A CA 1
ATOM 825 C C . PHE A 1 105 ? 1.209 -25.719 -12.961 1 98.88 105 PHE A C 1
ATOM 827 O O . PHE A 1 105 ? 1.462 -26.922 -12.852 1 98.88 105 PHE A O 1
ATOM 834 N N . CYS A 1 106 ? 0.276 -25.125 -12.234 1 98.88 106 CYS A N 1
ATOM 835 C CA . CYS A 1 106 ? -0.766 -25.812 -11.469 1 98.88 106 CYS A CA 1
ATOM 836 C C . CYS A 1 106 ? -2.127 -25.641 -12.133 1 98.88 106 CYS A C 1
ATOM 838 O O . CYS A 1 106 ? -2.789 -24.609 -11.945 1 98.88 106 CYS A O 1
ATOM 840 N N . PRO A 1 107 ? -2.527 -26.719 -12.938 1 98.62 107 PRO A N 1
ATOM 841 C CA . PRO A 1 107 ? -3.902 -26.594 -13.43 1 98.62 107 PRO A CA 1
ATOM 842 C C . PRO A 1 107 ? -4.91 -26.344 -12.312 1 98.62 107 PRO A C 1
ATOM 844 O O . PRO A 1 107 ? -4.848 -26.984 -11.258 1 98.62 107 PRO A O 1
ATOM 847 N N . THR A 1 108 ? -5.789 -25.375 -12.539 1 98.06 108 THR A N 1
ATOM 848 C CA . THR A 1 108 ? -6.711 -24.969 -11.484 1 98.06 108 THR A CA 1
ATOM 849 C C . THR A 1 108 ? -8.109 -25.531 -11.742 1 98.06 108 THR A C 1
ATOM 851 O O . THR A 1 108 ? -8.617 -25.469 -12.867 1 98.06 108 THR A O 1
ATOM 854 N N . VAL A 1 109 ? -8.648 -26.156 -10.797 1 96.75 109 VAL A N 1
ATOM 855 C CA . VAL A 1 109 ? -10.016 -26.656 -10.812 1 96.75 109 VAL A CA 1
ATOM 856 C C . VAL A 1 109 ? -10.867 -25.875 -9.812 1 96.75 109 VAL A C 1
ATOM 858 O O . VAL A 1 109 ? -10.586 -25.891 -8.609 1 96.75 109 VAL A O 1
ATOM 861 N N . ILE A 1 110 ? -11.883 -25.203 -10.328 1 96 110 ILE A N 1
ATOM 862 C CA . ILE A 1 110 ? -12.672 -24.328 -9.461 1 96 110 ILE A CA 1
ATOM 863 C C . ILE A 1 110 ? -13.836 -25.109 -8.867 1 96 110 ILE A C 1
ATOM 865 O O . ILE A 1 110 ? -13.961 -26.312 -9.086 1 96 110 ILE A O 1
ATOM 869 N N . THR A 1 111 ? -14.633 -24.469 -8.086 1 96.75 111 THR A N 1
ATOM 870 C CA . THR A 1 111 ? -15.781 -25.062 -7.402 1 96.75 111 THR A CA 1
ATOM 871 C C . THR A 1 111 ? -16.547 -25.984 -8.344 1 96.75 111 THR A C 1
ATOM 873 O O . THR A 1 111 ? -17.094 -25.547 -9.359 1 96.75 111 THR A O 1
ATOM 876 N N . SER A 1 112 ? -16.594 -27.25 -7.965 1 95 112 SER A N 1
ATOM 877 C CA . SER A 1 112 ? -17.25 -28.312 -8.711 1 95 112 SER A CA 1
ATOM 878 C C . SER A 1 112 ? -17.984 -29.281 -7.785 1 95 112 SER A C 1
ATOM 880 O O . SER A 1 112 ? -17.797 -29.219 -6.566 1 95 112 SER A O 1
ATOM 882 N N . ALA A 1 113 ? -18.828 -30.109 -8.391 1 95.5 113 ALA A N 1
ATOM 883 C CA . ALA A 1 113 ? -19.516 -31.156 -7.617 1 95.5 113 ALA A CA 1
ATOM 884 C C . ALA A 1 113 ? -18.531 -32.219 -7.145 1 95.5 113 ALA A C 1
ATOM 886 O O . ALA A 1 113 ? -17.531 -32.5 -7.82 1 95.5 113 ALA A O 1
ATOM 887 N N . PRO A 1 114 ? -18.875 -32.844 -5.98 1 97.31 114 PRO A N 1
ATOM 888 C CA . PRO A 1 114 ? -17.969 -33.875 -5.461 1 97.31 114 PRO A CA 1
ATOM 889 C C . PRO A 1 114 ? -17.656 -34.969 -6.488 1 97.31 114 PRO A C 1
ATOM 891 O O . PRO A 1 114 ? -16.5 -35.375 -6.625 1 97.31 114 PRO A O 1
ATOM 894 N N . HIS A 1 115 ? -18.641 -35.406 -7.215 1 96.44 115 HIS A N 1
ATOM 895 C CA . HIS A 1 115 ? -18.406 -36.438 -8.219 1 96.44 115 HIS A CA 1
ATOM 896 C C . HIS A 1 115 ? -17.438 -35.938 -9.297 1 96.44 115 HIS A C 1
ATOM 898 O O . HIS A 1 115 ? -16.594 -36.719 -9.766 1 96.44 115 HIS A O 1
ATOM 904 N N . ALA A 1 116 ? -17.516 -34.75 -9.68 1 95.25 116 ALA A N 1
ATOM 905 C CA . ALA A 1 116 ? -16.625 -34.156 -10.68 1 95.25 116 ALA A CA 1
ATOM 906 C C . ALA A 1 116 ? -15.18 -34.125 -10.18 1 95.25 116 ALA A C 1
ATOM 908 O O . ALA A 1 116 ? -14.25 -34.5 -10.906 1 95.25 116 ALA A O 1
ATOM 909 N N . TYR A 1 117 ? -14.969 -33.656 -8.906 1 97.12 117 TYR A N 1
ATOM 910 C CA . TYR A 1 117 ? -13.633 -33.656 -8.336 1 97.12 117 TYR A CA 1
ATOM 911 C C . TYR A 1 117 ? -13.016 -35.062 -8.383 1 97.12 117 TYR A C 1
ATOM 913 O O . TYR A 1 117 ? -11.859 -35.219 -8.789 1 97.12 117 TYR A O 1
ATOM 921 N N . LYS A 1 118 ? -13.758 -36.031 -7.965 1 97 118 LYS A N 1
ATOM 922 C CA . LYS A 1 118 ? -13.273 -37.406 -7.859 1 97 118 LYS A CA 1
ATOM 923 C C . LYS A 1 118 ? -12.922 -38 -9.234 1 97 118 LYS A C 1
ATOM 925 O O . LYS A 1 118 ? -12.125 -38.906 -9.344 1 97 118 LYS A O 1
ATOM 930 N N . GLN A 1 119 ? -13.508 -37.406 -10.242 1 95.81 119 GLN A N 1
ATOM 931 C CA . GLN A 1 119 ? -13.203 -37.812 -11.602 1 95.81 119 GLN A CA 1
ATOM 932 C C . GLN A 1 119 ? -12.023 -37.031 -12.172 1 95.81 119 GLN A C 1
ATOM 934 O O . GLN A 1 119 ? -11.188 -37.594 -12.883 1 95.81 119 GLN A O 1
ATOM 939 N N . ILE A 1 120 ? -11.914 -35.812 -11.906 1 96.94 120 ILE A N 1
ATOM 940 C CA . ILE A 1 120 ? -10.977 -34.875 -12.531 1 96.94 120 ILE A CA 1
ATOM 941 C C . ILE A 1 120 ? -9.609 -35 -11.867 1 96.94 120 ILE A C 1
ATOM 943 O O . ILE A 1 120 ? -8.594 -35.125 -12.547 1 96.94 120 ILE A O 1
ATOM 947 N N . LEU A 1 121 ? -9.523 -34.969 -10.531 1 97.88 121 LEU A N 1
ATOM 948 C CA . LEU A 1 121 ? -8.289 -34.781 -9.781 1 97.88 121 LEU A CA 1
ATOM 949 C C . LEU A 1 121 ? -7.32 -35.938 -10.062 1 97.88 121 LEU A C 1
ATOM 951 O O . LEU A 1 121 ? -6.137 -35.719 -10.32 1 97.88 121 LEU A O 1
ATOM 955 N N . PRO A 1 122 ? -7.793 -37.219 -10.109 1 96.62 122 PRO A N 1
ATOM 956 C CA . PRO A 1 122 ? -6.871 -38.312 -10.375 1 96.62 122 PRO A CA 1
ATOM 957 C C . PRO A 1 122 ? -6.293 -38.281 -11.789 1 96.62 122 PRO A C 1
ATOM 959 O O . PRO A 1 122 ? -5.266 -38.906 -12.055 1 96.62 122 PRO A O 1
ATOM 962 N N . LYS A 1 123 ? -6.938 -37.531 -12.672 1 96.62 123 LYS A N 1
ATOM 963 C CA . LYS A 1 123 ? -6.52 -37.5 -14.07 1 96.62 123 LYS A CA 1
ATOM 964 C C . LYS A 1 123 ? -5.434 -36.438 -14.289 1 96.62 123 LYS A C 1
ATOM 966 O O . LYS A 1 123 ? -4.766 -36.438 -15.32 1 96.62 123 LYS A O 1
ATOM 971 N N . ILE A 1 124 ? -5.285 -35.531 -13.398 1 97.69 124 ILE A N 1
ATOM 972 C CA . ILE A 1 124 ? -4.254 -34.5 -13.492 1 97.69 124 ILE A CA 1
ATOM 973 C C . ILE A 1 124 ? -3.037 -34.906 -12.664 1 97.69 124 ILE A C 1
ATOM 975 O O . ILE A 1 124 ? -2.898 -34.5 -11.508 1 97.69 124 ILE A O 1
ATOM 979 N N . LYS A 1 125 ? -2.18 -35.625 -13.258 1 96.94 125 LYS A N 1
ATOM 980 C CA . LYS A 1 125 ? -1.041 -36.219 -12.555 1 96.94 125 LYS A CA 1
ATOM 981 C C . LYS A 1 125 ? 0.171 -35.281 -12.602 1 96.94 125 LYS A C 1
ATOM 983 O O . LYS A 1 125 ? 0.434 -34.656 -13.625 1 96.94 125 LYS A O 1
ATOM 988 N N . LYS A 1 126 ? 0.793 -35.219 -11.477 1 98.06 126 LYS A N 1
ATOM 989 C CA . LYS A 1 126 ? 2.066 -34.5 -11.445 1 98.06 126 LYS A CA 1
ATOM 990 C C . LYS A 1 126 ? 3.068 -35.125 -12.414 1 98.06 126 LYS A C 1
ATOM 992 O O . LYS A 1 126 ? 3.156 -36.344 -12.531 1 98.06 126 LYS A O 1
ATOM 997 N N . ARG A 1 127 ? 3.76 -34.281 -13.07 1 97.5 127 ARG A N 1
ATOM 998 C CA . ARG A 1 127 ? 4.781 -34.75 -14 1 97.5 127 ARG A CA 1
ATOM 999 C C . ARG A 1 127 ? 5.742 -33.625 -14.383 1 97.5 127 ARG A C 1
ATOM 1001 O O . ARG A 1 127 ? 5.344 -32.469 -14.461 1 97.5 127 ARG A O 1
ATOM 1008 N N . ASN A 1 128 ? 6.957 -33.969 -14.625 1 96.81 128 ASN A N 1
ATOM 1009 C CA . ASN A 1 128 ? 7.93 -33.031 -15.133 1 96.81 128 ASN A CA 1
ATOM 1010 C C . ASN A 1 128 ? 7.605 -32.594 -16.562 1 96.81 128 ASN A C 1
ATOM 1012 O O . ASN A 1 128 ? 6.941 -33.312 -17.297 1 96.81 128 ASN A O 1
ATOM 1016 N N . GLY A 1 129 ? 8.031 -31.438 -16.891 1 97.75 129 GLY A N 1
ATOM 1017 C CA . GLY A 1 129 ? 7.879 -30.969 -18.266 1 97.75 129 GLY A CA 1
ATOM 1018 C C . GLY A 1 129 ? 8.781 -31.688 -19.234 1 97.75 129 GLY A C 1
ATOM 1019 O O . GLY A 1 129 ? 9.711 -32.406 -18.828 1 97.75 129 GLY A O 1
ATOM 1020 N N . SER A 1 130 ? 8.477 -31.578 -20.453 1 97.25 130 SER A N 1
ATOM 1021 C CA . SER A 1 130 ? 9.227 -32.125 -21.578 1 97.25 130 SER A CA 1
ATOM 1022 C C . SER A 1 130 ? 8.82 -31.438 -22.875 1 97.25 130 SER A C 1
ATOM 1024 O O . SER A 1 130 ? 8.133 -30.422 -22.875 1 97.25 130 SER A O 1
ATOM 1026 N N . LYS A 1 131 ? 9.281 -31.969 -23.953 1 95.94 131 LYS A N 1
ATOM 1027 C CA . LYS A 1 131 ? 8.898 -31.453 -25.266 1 95.94 131 LYS A CA 1
ATOM 1028 C C . LYS A 1 131 ? 7.395 -31.609 -25.484 1 95.94 131 LYS A C 1
ATOM 1030 O O . LYS A 1 131 ? 6.816 -30.906 -26.328 1 95.94 131 LYS A O 1
ATOM 1035 N N . GLU A 1 132 ? 6.824 -32.469 -24.703 1 96.75 132 GLU A N 1
ATOM 1036 C CA . GLU A 1 132 ? 5.398 -32.719 -24.859 1 96.75 132 GLU A CA 1
ATOM 1037 C C . GLU A 1 132 ? 4.566 -31.641 -24.172 1 96.75 132 GLU A C 1
ATOM 1039 O O . GLU A 1 132 ? 3.363 -31.531 -24.406 1 96.75 132 GLU A O 1
ATOM 1044 N N . GLY A 1 133 ? 5.145 -30.922 -23.266 1 98.31 133 GLY A N 1
ATOM 1045 C CA . GLY A 1 133 ? 4.418 -29.859 -22.578 1 98.31 133 GLY A CA 1
ATOM 1046 C C . GLY A 1 133 ? 5.039 -29.484 -21.25 1 98.31 133 GLY A C 1
ATOM 1047 O O . GLY A 1 133 ? 5.91 -30.188 -20.75 1 98.31 133 GLY A O 1
ATOM 1048 N N . ALA A 1 134 ? 4.613 -28.391 -20.75 1 98.81 134 ALA A N 1
ATOM 1049 C CA . ALA A 1 134 ? 5.074 -27.906 -19.453 1 98.81 134 ALA A CA 1
ATOM 1050 C C . ALA A 1 134 ? 4.75 -28.891 -18.344 1 98.81 134 ALA A C 1
ATOM 1052 O O . ALA A 1 134 ? 3.814 -29.688 -18.469 1 98.81 134 ALA A O 1
ATOM 1053 N N . GLY A 1 135 ? 5.551 -28.859 -17.328 1 98.75 135 GLY A N 1
ATOM 1054 C CA . GLY A 1 135 ? 5.336 -29.734 -16.188 1 98.75 135 GLY A CA 1
ATOM 1055 C C . GLY A 1 135 ? 4.09 -29.391 -15.391 1 98.75 135 GLY A C 1
ATOM 1056 O O . GLY A 1 135 ? 3.67 -28.234 -15.352 1 98.75 135 GLY A O 1
ATOM 1057 N N . ILE A 1 136 ? 3.479 -30.422 -14.836 1 98.81 136 ILE A N 1
ATOM 1058 C CA . ILE A 1 136 ? 2.348 -30.281 -13.93 1 98.81 136 ILE A CA 1
ATOM 1059 C C . ILE A 1 136 ? 2.82 -30.453 -12.484 1 98.81 136 ILE A C 1
ATOM 1061 O O . ILE A 1 136 ? 3.234 -31.547 -12.086 1 98.81 136 ILE A O 1
ATOM 1065 N N . LEU A 1 137 ? 2.734 -29.359 -11.711 1 98.81 137 LEU A N 1
ATOM 1066 C CA . LEU A 1 137 ? 3.262 -29.375 -10.352 1 98.81 137 LEU A CA 1
ATOM 1067 C C . LEU A 1 137 ? 2.258 -29.984 -9.375 1 98.81 137 LEU A C 1
ATOM 1069 O O . LEU A 1 137 ? 2.617 -30.359 -8.258 1 98.81 137 LEU A O 1
ATOM 1073 N N . GLY A 1 138 ? 1.057 -30.109 -9.789 1 98.69 138 GLY A N 1
ATOM 1074 C CA . GLY A 1 138 ? -0.114 -30.516 -9.023 1 98.69 138 GLY A CA 1
ATOM 1075 C C . GLY A 1 138 ? -1.31 -29.609 -9.25 1 98.69 138 GLY A C 1
ATOM 1076 O O . GLY A 1 138 ? -1.176 -28.531 -9.836 1 98.69 138 GLY A O 1
ATOM 1077 N N . VAL A 1 139 ? -2.402 -30.094 -8.789 1 98.75 139 VAL A N 1
ATOM 1078 C CA . VAL A 1 139 ? -3.637 -29.359 -9.047 1 98.75 139 VAL A CA 1
ATOM 1079 C C . VAL A 1 139 ? -3.795 -28.234 -8.023 1 98.75 139 VAL A C 1
ATOM 1081 O O . VAL A 1 139 ? -3.514 -28.422 -6.836 1 98.75 139 VAL A O 1
ATOM 1084 N N . HIS A 1 140 ? -4.129 -27.031 -8.477 1 98.88 140 HIS A N 1
ATOM 1085 C CA . HIS A 1 140 ? -4.688 -25.984 -7.621 1 98.88 140 HIS A CA 1
ATOM 1086 C C . HIS A 1 140 ? -6.207 -26.109 -7.523 1 98.88 140 HIS A C 1
ATOM 1088 O O . HIS A 1 140 ? -6.918 -25.859 -8.5 1 98.88 140 HIS A O 1
ATOM 1094 N N . VAL A 1 141 ? -6.68 -26.562 -6.387 1 98.69 141 VAL A N 1
ATOM 1095 C CA . VAL A 1 141 ? -8.125 -26.625 -6.18 1 98.69 141 VAL A CA 1
ATOM 1096 C C . VAL A 1 141 ? -8.609 -25.328 -5.535 1 98.69 141 VAL A C 1
ATOM 1098 O O . VAL A 1 141 ? -8.227 -25 -4.414 1 98.69 141 VAL A O 1
ATOM 1101 N N . GLU A 1 142 ? -9.422 -24.594 -6.23 1 98.38 142 GLU A N 1
ATOM 1102 C CA . GLU A 1 142 ? -9.961 -23.312 -5.773 1 98.38 142 GLU A CA 1
ATOM 1103 C C . GLU A 1 142 ? -11.438 -23.438 -5.426 1 98.38 142 GLU A C 1
ATOM 1105 O O . GLU A 1 142 ? -12.305 -23.219 -6.285 1 98.38 142 GLU A O 1
ATOM 1110 N N . GLY A 1 143 ? -11.773 -23.578 -4.207 1 97.69 143 GLY A N 1
ATOM 1111 C CA . GLY A 1 143 ? -13.117 -23.938 -3.781 1 97.69 143 GLY A CA 1
ATOM 1112 C C . GLY A 1 143 ? -13.336 -25.438 -3.67 1 97.69 143 GLY A C 1
ATOM 1113 O O . GLY A 1 143 ? -12.383 -26.203 -3.77 1 97.69 143 GLY A O 1
ATOM 1114 N N . PRO A 1 144 ? -14.453 -25.891 -3.172 1 98.25 144 PRO A N 1
ATOM 1115 C CA . PRO A 1 144 ? -15.711 -25.141 -3.096 1 98.25 144 PRO A CA 1
ATOM 1116 C C . PRO A 1 144 ? -15.922 -24.484 -1.733 1 98.25 144 PRO A C 1
ATOM 1118 O O . PRO A 1 144 ? -17.016 -24 -1.44 1 98.25 144 PRO A O 1
ATOM 1121 N N . PHE A 1 145 ? -14.93 -24.531 -0.918 1 98.75 145 PHE A N 1
ATOM 1122 C CA . PHE A 1 145 ? -15.039 -24.031 0.446 1 98.75 145 PHE A CA 1
ATOM 1123 C C . PHE A 1 145 ? -14.664 -22.547 0.51 1 98.75 145 PHE A C 1
ATOM 1125 O O . PHE A 1 145 ? -13.773 -22.156 1.269 1 98.75 145 PHE A O 1
ATOM 1132 N N . ILE A 1 146 ? -15.359 -21.766 -0.254 1 98.62 146 ILE A N 1
ATOM 1133 C CA . ILE A 1 146 ? -15.156 -20.328 -0.351 1 98.62 146 ILE A CA 1
ATOM 1134 C C . ILE A 1 146 ? -16.438 -19.594 0.057 1 98.62 146 ILE A C 1
ATOM 1136 O O . ILE A 1 146 ? -17.422 -20.219 0.444 1 98.62 146 ILE A O 1
ATOM 1140 N N . GLU A 1 147 ? -16.375 -18.297 0.125 1 98.19 147 GLU A N 1
ATOM 1141 C CA . GLU A 1 147 ? -17.516 -17.484 0.532 1 98.19 147 GLU A CA 1
ATOM 1142 C C . GLU A 1 147 ? -18.469 -17.234 -0.636 1 98.19 147 GLU A C 1
ATOM 1144 O O . GLU A 1 147 ? -18.047 -16.797 -1.707 1 98.19 147 GLU A O 1
ATOM 1149 N N . ARG A 1 148 ? -19.766 -17.484 -0.453 1 96.75 148 ARG A N 1
ATOM 1150 C CA . ARG A 1 148 ? -20.797 -17.406 -1.489 1 96.75 148 ARG A CA 1
ATOM 1151 C C . ARG A 1 148 ? -20.891 -16 -2.053 1 96.75 148 ARG A C 1
ATOM 1153 O O . ARG A 1 148 ? -21.141 -15.82 -3.246 1 96.75 148 ARG A O 1
ATOM 1160 N N . GLU A 1 149 ? -20.766 -15.039 -1.223 1 95.69 149 GLU A N 1
ATOM 1161 C CA . GLU A 1 149 ? -20.891 -13.648 -1.642 1 95.69 149 GLU A CA 1
ATOM 1162 C C . GLU A 1 149 ? -19.672 -13.203 -2.441 1 95.69 149 GLU A C 1
ATOM 1164 O O . GLU A 1 149 ? -19.703 -12.156 -3.094 1 95.69 149 GLU A O 1
ATOM 1169 N N . ARG A 1 150 ? -18.625 -13.953 -2.424 1 95.81 150 ARG A N 1
ATOM 1170 C CA . ARG A 1 150 ? -17.375 -13.656 -3.129 1 95.81 150 ARG A CA 1
ATOM 1171 C C . ARG A 1 150 ? -17.031 -14.758 -4.121 1 95.81 150 ARG A C 1
ATOM 1173 O O . ARG A 1 150 ? -15.867 -15.117 -4.277 1 95.81 150 ARG A O 1
ATOM 1180 N N . ARG A 1 151 ? -18 -15.312 -4.723 1 93.31 151 ARG A N 1
ATOM 1181 C CA . ARG A 1 151 ? -17.859 -16.531 -5.523 1 93.31 151 ARG A CA 1
ATOM 1182 C C . ARG A 1 151 ? -17.188 -16.219 -6.863 1 93.31 151 ARG A C 1
ATOM 1184 O O . ARG A 1 151 ? -16.641 -17.109 -7.512 1 93.31 151 ARG A O 1
ATOM 1191 N N . GLY A 1 152 ? -17.25 -14.922 -7.363 1 89 152 GLY A N 1
ATOM 1192 C CA . GLY A 1 152 ? -16.812 -14.664 -8.727 1 89 152 GLY A CA 1
ATOM 1193 C C . GLY A 1 152 ? -17.531 -15.508 -9.758 1 89 152 GLY A C 1
ATOM 1194 O O . GLY A 1 152 ? -18.766 -15.547 -9.781 1 89 152 GLY A O 1
ATOM 1195 N N . ALA A 1 153 ? -16.812 -16.219 -10.547 1 87.69 153 ALA A N 1
ATOM 1196 C CA . ALA A 1 153 ? -17.375 -17.016 -11.633 1 87.69 153 ALA A CA 1
ATOM 1197 C C . ALA A 1 153 ? -17.703 -18.438 -11.148 1 87.69 153 ALA A C 1
ATOM 1199 O O . ALA A 1 153 ? -18.188 -19.266 -11.922 1 87.69 153 ALA A O 1
ATOM 1200 N N . HIS A 1 154 ? -17.484 -18.734 -9.844 1 92.94 154 HIS A N 1
ATOM 1201 C CA . HIS A 1 154 ? -17.75 -20.062 -9.297 1 92.94 154 HIS A CA 1
ATOM 1202 C C . HIS A 1 154 ? -19.25 -20.328 -9.211 1 92.94 154 HIS A C 1
ATOM 1204 O O . HIS A 1 154 ? -20.031 -19.438 -8.867 1 92.94 154 HIS A O 1
ATOM 1210 N N . PRO A 1 155 ? -19.703 -21.531 -9.508 1 91.56 155 PRO A N 1
ATOM 1211 C CA . PRO A 1 155 ? -21.125 -21.875 -9.352 1 91.56 155 PRO A CA 1
ATOM 1212 C C . PRO A 1 155 ? -21.578 -21.828 -7.891 1 91.56 155 PRO A C 1
ATOM 1214 O O . PRO A 1 155 ? -21.203 -22.688 -7.098 1 91.56 155 PRO A O 1
ATOM 1217 N N . SER A 1 156 ? -22.453 -20.938 -7.605 1 92.69 156 SER A N 1
ATOM 1218 C CA . SER A 1 156 ? -22.844 -20.625 -6.234 1 92.69 156 SER A CA 1
ATOM 1219 C C . SER A 1 156 ? -23.5 -21.828 -5.559 1 92.69 156 SER A C 1
ATOM 1221 O O . SER A 1 156 ? -23.312 -22.031 -4.355 1 92.69 156 SER A O 1
ATOM 1223 N N . GLN A 1 157 ? -24.25 -22.641 -6.309 1 94.12 157 GLN A N 1
ATOM 1224 C CA . GLN A 1 157 ? -25.031 -23.75 -5.754 1 94.12 157 GLN A CA 1
ATOM 1225 C C . GLN A 1 157 ? -24.125 -24.875 -5.297 1 94.12 157 GLN A C 1
ATOM 1227 O O . GLN A 1 157 ? -24.562 -25.781 -4.578 1 94.12 157 GLN A O 1
ATOM 1232 N N . LEU A 1 158 ? -22.859 -24.812 -5.711 1 96.25 158 LEU A N 1
ATOM 1233 C CA . LEU A 1 158 ? -21.953 -25.906 -5.391 1 96.25 158 LEU A CA 1
ATOM 1234 C C . LEU A 1 158 ? -21 -25.516 -4.258 1 96.25 158 LEU A C 1
ATOM 1236 O O . LEU A 1 158 ? -20.203 -26.328 -3.803 1 96.25 158 LEU A O 1
ATOM 1240 N N . ILE A 1 159 ? -21.047 -24.25 -3.799 1 97.62 159 ILE A N 1
ATOM 1241 C CA . ILE A 1 159 ? -20.219 -23.797 -2.693 1 97.62 159 ILE A CA 1
ATOM 1242 C C . ILE A 1 159 ? -20.641 -24.484 -1.401 1 97.62 159 ILE A C 1
ATOM 1244 O O . ILE A 1 159 ? -21.828 -24.672 -1.146 1 97.62 159 ILE A O 1
ATOM 1248 N N . ARG A 1 160 ? -19.641 -24.844 -0.62 1 97.12 160 ARG A N 1
ATOM 1249 C CA . ARG A 1 160 ? -19.906 -25.656 0.563 1 97.12 160 ARG A CA 1
ATOM 1250 C C . ARG A 1 160 ? -19.109 -25.156 1.761 1 97.12 160 ARG A C 1
ATOM 1252 O O . ARG A 1 160 ? -18.156 -24.375 1.601 1 97.12 160 ARG A O 1
ATOM 1259 N N . ASP A 1 161 ? -19.578 -25.594 2.885 1 97.75 161 ASP A N 1
ATOM 1260 C CA . ASP A 1 161 ? -18.812 -25.469 4.125 1 97.75 161 ASP A CA 1
ATOM 1261 C C . ASP A 1 161 ? -18.203 -26.797 4.527 1 97.75 161 ASP A C 1
ATOM 1263 O O . ASP A 1 161 ? -18.438 -27.828 3.877 1 97.75 161 ASP A O 1
ATOM 1267 N N . TYR A 1 162 ? -17.312 -26.828 5.473 1 97.44 162 TYR A N 1
ATOM 1268 C CA . TYR A 1 162 ? -16.766 -28.047 6.027 1 97.44 162 TYR A CA 1
ATOM 1269 C C . TYR A 1 162 ? -17 -28.125 7.531 1 97.44 162 TYR A C 1
ATOM 1271 O O . TYR A 1 162 ? -16.047 -28.188 8.312 1 97.44 162 TYR A O 1
ATOM 1279 N N . ASP A 1 163 ? -18.25 -28.281 7.898 1 96.19 163 ASP A N 1
ATOM 1280 C CA . ASP A 1 163 ? -18.672 -28.281 9.297 1 96.19 163 ASP A CA 1
ATOM 1281 C C . ASP A 1 163 ? -18.078 -29.469 10.047 1 96.19 163 ASP A C 1
ATOM 1283 O O . ASP A 1 163 ? -17.859 -29.391 11.266 1 96.19 163 ASP A O 1
ATOM 1287 N N . LYS A 1 164 ? -17.859 -30.547 9.367 1 97.06 164 LYS A N 1
ATOM 1288 C CA . LYS A 1 164 ? -17.25 -31.719 9.992 1 97.06 164 LYS A CA 1
ATOM 1289 C C . LYS A 1 164 ? -15.727 -31.688 9.812 1 97.06 164 LYS A C 1
ATOM 1291 O O . LYS A 1 164 ? -15.055 -32.719 10.008 1 97.06 164 LYS A O 1
ATOM 1296 N N . GLY A 1 165 ? -15.234 -30.531 9.398 1 97.44 165 GLY A N 1
ATOM 1297 C CA . GLY A 1 165 ? -13.789 -30.375 9.266 1 97.44 165 GLY A CA 1
ATOM 1298 C C . GLY A 1 165 ? -13.227 -31.078 8.039 1 97.44 165 GLY A C 1
ATOM 1299 O O . GLY A 1 165 ? -13.797 -30.984 6.949 1 97.44 165 GLY A O 1
ATOM 1300 N N . PHE A 1 166 ? -12.109 -31.719 8.258 1 98.19 166 PHE A N 1
ATOM 1301 C CA . PHE A 1 166 ? -11.367 -32.281 7.137 1 98.19 166 PHE A CA 1
ATOM 1302 C C . PHE A 1 166 ? -12.086 -33.5 6.566 1 98.19 166 PHE A C 1
ATOM 1304 O O . PHE A 1 166 ? -11.844 -33.906 5.422 1 98.19 166 PHE A O 1
ATOM 1311 N N . LYS A 1 167 ? -13.016 -34.094 7.316 1 97.94 167 LYS A N 1
ATOM 1312 C CA . LYS A 1 167 ? -13.828 -35.188 6.797 1 97.94 167 LYS A CA 1
ATOM 1313 C C . LYS A 1 167 ? -14.656 -34.75 5.594 1 97.94 167 LYS A C 1
ATOM 1315 O O . LYS A 1 167 ? -14.773 -35.469 4.605 1 97.94 167 LYS A O 1
ATOM 1320 N N . ASP A 1 168 ? -15.203 -33.594 5.707 1 98.12 168 ASP A N 1
ATOM 1321 C CA . ASP A 1 168 ? -15.969 -33.031 4.602 1 98.12 168 ASP A CA 1
ATOM 1322 C C . ASP A 1 168 ? -15.086 -32.75 3.389 1 98.12 168 ASP A C 1
ATOM 1324 O O . ASP A 1 168 ? -15.516 -32.938 2.246 1 98.12 168 ASP A O 1
ATOM 1328 N N . VAL A 1 169 ? -13.867 -32.344 3.662 1 98.5 169 VAL A N 1
ATOM 1329 C CA . VAL A 1 169 ? -12.906 -32.062 2.6 1 98.5 169 VAL A CA 1
ATOM 1330 C C . VAL A 1 169 ? -12.648 -33.344 1.813 1 98.5 169 VAL A C 1
ATOM 1332 O O . VAL A 1 169 ? -12.727 -33.375 0.583 1 98.5 169 VAL A O 1
ATOM 1335 N N . LEU A 1 170 ? -12.414 -34.438 2.512 1 98.31 170 LEU A N 1
ATOM 1336 C CA . LEU A 1 170 ? -12.125 -35.719 1.874 1 98.31 170 LEU A CA 1
ATOM 1337 C C . LEU A 1 170 ? -13.352 -36.25 1.135 1 98.31 170 LEU A C 1
ATOM 1339 O O . LEU A 1 170 ? -13.227 -36.875 0.087 1 98.31 170 LEU A O 1
ATOM 1343 N N . GLU A 1 171 ? -14.484 -35.969 1.692 1 97.94 171 GLU A N 1
ATOM 1344 C CA . GLU A 1 171 ? -15.719 -36.406 1.035 1 97.94 171 GLU A CA 1
ATOM 1345 C C . GLU A 1 171 ? -15.898 -35.688 -0.305 1 97.94 171 GLU A C 1
ATOM 1347 O O . GLU A 1 171 ? -16.391 -36.281 -1.266 1 97.94 171 GLU A O 1
ATOM 1352 N N . VAL A 1 172 ? -15.477 -34.469 -0.342 1 98.25 172 VAL A N 1
ATOM 1353 C CA . VAL A 1 172 ? -15.703 -33.656 -1.528 1 98.25 172 VAL A CA 1
ATOM 1354 C C . VAL A 1 172 ? -14.617 -33.938 -2.564 1 98.25 172 VAL A C 1
ATOM 1356 O O . VAL A 1 172 ? -14.922 -34.281 -3.711 1 98.25 172 VAL A O 1
ATOM 1359 N N . TYR A 1 173 ? -13.344 -33.875 -2.188 1 98.25 173 TYR A N 1
ATOM 1360 C CA . TYR A 1 173 ? -12.25 -33.906 -3.145 1 98.25 173 TYR A CA 1
ATOM 1361 C C . TYR A 1 173 ? -11.875 -35.344 -3.469 1 98.25 173 TYR A C 1
ATOM 1363 O O . TYR A 1 173 ? -11.391 -35.656 -4.566 1 98.25 173 TYR A O 1
ATOM 1371 N N . GLY A 1 174 ? -12.031 -36.312 -2.5 1 97.06 174 GLY A N 1
ATOM 1372 C CA . GLY A 1 174 ? -11.508 -37.656 -2.65 1 97.06 174 GLY A CA 1
ATOM 1373 C C . GLY A 1 174 ? -10 -37.719 -2.494 1 97.06 174 GLY A C 1
ATOM 1374 O O . GLY A 1 174 ? -9.453 -37.25 -1.497 1 97.06 174 GLY A O 1
ATOM 1375 N N . ASP A 1 175 ? -9.359 -38.281 -3.477 1 96.44 175 ASP A N 1
ATOM 1376 C CA . ASP A 1 175 ? -7.91 -38.469 -3.445 1 96.44 175 ASP A CA 1
ATOM 1377 C C . ASP A 1 175 ? -7.188 -37.125 -3.604 1 96.44 175 ASP A C 1
ATOM 1379 O O . ASP A 1 175 ? -7.449 -36.406 -4.547 1 96.44 175 ASP A O 1
ATOM 1383 N N . LEU A 1 176 ? -6.277 -36.844 -2.672 1 98.25 176 LEU A N 1
ATOM 1384 C CA . LEU A 1 176 ? -5.598 -35.562 -2.652 1 98.25 176 LEU A CA 1
ATOM 1385 C C . LEU A 1 176 ? -4.148 -35.688 -3.109 1 98.25 176 LEU A C 1
ATOM 1387 O O . LEU A 1 176 ? -3.379 -34.719 -3.057 1 98.25 176 LEU A O 1
ATOM 1391 N N . SER A 1 177 ? -3.715 -36.781 -3.602 1 97.69 177 SER A N 1
ATOM 1392 C CA . SER A 1 177 ? -2.314 -37.094 -3.885 1 97.69 177 SER A CA 1
ATOM 1393 C C . SER A 1 177 ? -1.768 -36.188 -4.984 1 97.69 177 SER A C 1
ATOM 1395 O O . SER A 1 177 ? -0.571 -35.875 -5.016 1 97.69 177 SER A O 1
ATOM 1397 N N . ASN A 1 178 ? -2.689 -35.656 -5.863 1 98.31 178 ASN A N 1
ATOM 1398 C CA . ASN A 1 178 ? -2.252 -34.844 -6.984 1 98.31 178 ASN A CA 1
ATOM 1399 C C . ASN A 1 178 ? -2.477 -33.344 -6.703 1 98.31 178 ASN A C 1
ATOM 1401 O O . ASN A 1 178 ? -2.209 -32.5 -7.562 1 98.31 178 ASN A O 1
ATOM 1405 N N . VAL A 1 179 ? -2.953 -33.031 -5.516 1 98.75 179 VAL A N 1
ATOM 1406 C CA . VAL A 1 179 ? -3.25 -31.641 -5.18 1 98.75 179 VAL A CA 1
ATOM 1407 C C . VAL A 1 179 ? -1.994 -30.969 -4.641 1 98.75 179 VAL A C 1
ATOM 1409 O O . VAL A 1 179 ? -1.348 -31.469 -3.725 1 98.75 179 VAL A O 1
ATOM 1412 N N . ALA A 1 180 ? -1.656 -29.844 -5.293 1 98.75 180 ALA A N 1
ATOM 1413 C CA . ALA A 1 180 ? -0.503 -29.062 -4.855 1 98.75 180 ALA A CA 1
ATOM 1414 C C . ALA A 1 180 ? -0.929 -27.938 -3.92 1 98.75 180 ALA A C 1
ATOM 1416 O O . ALA A 1 180 ? -0.195 -27.578 -2.996 1 98.75 180 ALA A O 1
ATOM 1417 N N . MET A 1 181 ? -2.057 -27.375 -4.164 1 98.75 181 MET A N 1
ATOM 1418 C CA . MET A 1 181 ? -2.504 -26.234 -3.367 1 98.75 181 MET A CA 1
ATOM 1419 C C . MET A 1 181 ? -4.023 -26.109 -3.383 1 98.75 181 MET A C 1
ATOM 1421 O O . MET A 1 181 ? -4.68 -26.625 -4.297 1 98.75 181 MET A O 1
ATOM 1425 N N . VAL A 1 182 ? -4.562 -25.516 -2.33 1 98.88 182 VAL A N 1
ATOM 1426 C CA . VAL A 1 182 ? -6 -25.328 -2.178 1 98.88 182 VAL A CA 1
ATOM 1427 C C . VAL A 1 182 ? -6.293 -23.875 -1.798 1 98.88 182 VAL A C 1
ATOM 1429 O O . VAL A 1 182 ? -5.512 -23.25 -1.078 1 98.88 182 VAL A O 1
ATOM 1432 N N . THR A 1 183 ? -7.301 -23.281 -2.359 1 98.88 183 THR A N 1
ATOM 1433 C CA . THR A 1 183 ? -7.82 -21.984 -1.927 1 98.88 183 THR A CA 1
ATOM 1434 C C . THR A 1 183 ? -9.109 -22.156 -1.137 1 98.88 183 THR A C 1
ATOM 1436 O O . THR A 1 183 ? -10.031 -22.859 -1.582 1 98.88 183 THR A O 1
ATOM 1439 N N . LEU A 1 184 ? -9.172 -21.609 -0.015 1 98.81 184 LEU A N 1
ATOM 1440 C CA . LEU A 1 184 ? -10.383 -21.641 0.801 1 98.81 184 LEU A CA 1
ATOM 1441 C C . LEU A 1 184 ? -10.609 -20.312 1.485 1 98.81 184 LEU A C 1
ATOM 1443 O O . LEU A 1 184 ? -9.711 -19.469 1.537 1 98.81 184 LEU A O 1
ATOM 1447 N N . ALA A 1 185 ? -11.836 -20.047 1.916 1 98.81 185 ALA A N 1
ATOM 1448 C CA . ALA A 1 185 ? -12.164 -18.859 2.711 1 98.81 185 ALA A CA 1
ATOM 1449 C C . ALA A 1 185 ? -11.82 -19.078 4.184 1 98.81 185 ALA A C 1
ATOM 1451 O O . ALA A 1 185 ? -12.328 -20.016 4.812 1 98.81 185 ALA A O 1
ATOM 1452 N N . PRO A 1 186 ? -11.047 -18.219 4.762 1 98.62 186 PRO A N 1
ATOM 1453 C CA . PRO A 1 186 ? -10.555 -18.5 6.109 1 98.62 186 PRO A CA 1
ATOM 1454 C C . PRO A 1 186 ? -11.594 -18.234 7.191 1 98.62 186 PRO A C 1
ATOM 1456 O O . PRO A 1 186 ? -11.406 -18.625 8.352 1 98.62 186 PRO A O 1
ATOM 1459 N N . GLU A 1 187 ? -12.68 -17.562 6.887 1 98.19 187 GLU A N 1
ATOM 1460 C CA . GLU A 1 187 ? -13.68 -17.219 7.895 1 98.19 187 GLU A CA 1
ATOM 1461 C C . GLU A 1 187 ? -14.586 -18.406 8.211 1 98.19 187 GLU A C 1
ATOM 1463 O O . GLU A 1 187 ? -15.391 -18.344 9.141 1 98.19 187 GLU A O 1
ATOM 1468 N N . LYS A 1 188 ? -14.508 -19.516 7.492 1 97.75 188 LYS A N 1
ATOM 1469 C CA . LYS A 1 188 ? -15.336 -20.688 7.734 1 97.75 188 LYS A CA 1
ATOM 1470 C C . LYS A 1 188 ? -14.969 -21.359 9.062 1 97.75 188 LYS A C 1
ATOM 1472 O O . LYS A 1 188 ? -13.844 -21.219 9.539 1 97.75 188 LYS A O 1
ATOM 1477 N N . GLN A 1 189 ? -15.961 -22.109 9.562 1 96.44 189 GLN A N 1
ATOM 1478 C CA . GLN A 1 189 ? -15.742 -22.812 10.82 1 96.44 189 GLN A CA 1
ATOM 1479 C C . GLN A 1 189 ? -14.703 -23.922 10.664 1 96.44 189 GLN A C 1
ATOM 1481 O O . GLN A 1 189 ? -14.68 -24.609 9.641 1 96.44 189 GLN A O 1
ATOM 1486 N N . LYS A 1 190 ? -13.781 -24.125 11.633 1 97.56 190 LYS A N 1
ATOM 1487 C CA . LYS A 1 190 ? -12.789 -25.188 11.734 1 97.56 190 LYS A CA 1
ATOM 1488 C C . LYS A 1 190 ? -11.664 -25 10.727 1 97.56 190 LYS A C 1
ATOM 1490 O O . LYS A 1 190 ? -10.93 -25.938 10.422 1 97.56 190 LYS A O 1
ATOM 1495 N N . THR A 1 191 ? -11.562 -23.781 10.211 1 98.25 191 THR A N 1
ATOM 1496 C CA . THR A 1 191 ? -10.578 -23.469 9.18 1 98.25 191 THR A CA 1
ATOM 1497 C C . THR A 1 191 ? -9.164 -23.75 9.672 1 98.25 191 THR A C 1
ATOM 1499 O O . THR A 1 191 ? -8.367 -24.375 8.969 1 98.25 191 THR A O 1
ATOM 1502 N N . PRO A 1 192 ? -8.82 -23.391 10.953 1 98.19 192 PRO A N 1
ATOM 1503 C CA . PRO A 1 192 ? -7.457 -23.641 11.406 1 98.19 192 PRO A CA 1
ATOM 1504 C C . PRO A 1 192 ? -7.094 -25.125 11.367 1 98.19 192 PRO A C 1
ATOM 1506 O O . PRO A 1 192 ? -6.023 -25.5 10.875 1 98.19 192 PRO A O 1
ATOM 1509 N N . GLU A 1 193 ? -7.988 -25.969 11.766 1 98.31 193 GLU A N 1
ATOM 1510 C CA . GLU A 1 193 ? -7.75 -27.406 11.758 1 98.31 193 GLU A CA 1
ATOM 1511 C C . GLU A 1 193 ? -7.637 -27.953 10.328 1 98.31 193 GLU A C 1
ATOM 1513 O O . GLU A 1 193 ? -6.809 -28.812 10.047 1 98.31 193 GLU A O 1
ATOM 1518 N N . VAL A 1 194 ? -8.492 -27.453 9.492 1 98.81 194 VAL A N 1
ATOM 1519 C CA . VAL A 1 194 ? -8.492 -27.875 8.094 1 98.81 194 VAL A CA 1
ATOM 1520 C C . VAL A 1 194 ? -7.176 -27.469 7.43 1 98.81 194 VAL A C 1
ATOM 1522 O O . VAL A 1 194 ? -6.574 -28.266 6.707 1 98.81 194 VAL A O 1
ATOM 1525 N N . ILE A 1 195 ? -6.699 -26.25 7.703 1 98.81 195 ILE A N 1
ATOM 1526 C CA . ILE A 1 195 ? -5.441 -25.766 7.148 1 98.81 195 ILE A CA 1
ATOM 1527 C C . ILE A 1 195 ? -4.297 -26.656 7.617 1 98.81 195 ILE A C 1
ATOM 1529 O O . ILE A 1 195 ? -3.465 -27.094 6.812 1 98.81 195 ILE A O 1
ATOM 1533 N N . GLN A 1 196 ? -4.266 -26.969 8.859 1 98.69 196 GLN A N 1
ATOM 1534 C CA . GLN A 1 196 ? -3.203 -27.797 9.422 1 98.69 196 GLN A CA 1
ATOM 1535 C C . GLN A 1 196 ? -3.178 -29.188 8.766 1 98.69 196 GLN A C 1
ATOM 1537 O O . GLN A 1 196 ? -2.105 -29.719 8.492 1 98.69 196 GLN A O 1
ATOM 1542 N N . GLU A 1 197 ? -4.344 -29.734 8.539 1 98.69 197 GLU A N 1
ATOM 1543 C CA . GLU A 1 197 ? -4.43 -31.062 7.91 1 98.69 197 GLU A CA 1
ATOM 1544 C C . GLU A 1 197 ? -3.891 -31.031 6.484 1 98.69 197 GLU A C 1
ATOM 1546 O O . GLU A 1 197 ? -3.227 -31.969 6.043 1 98.69 197 GLU A O 1
ATOM 1551 N N . PHE A 1 198 ? -4.223 -29.969 5.758 1 98.81 198 PHE A N 1
ATOM 1552 C CA . PHE A 1 198 ? -3.658 -29.812 4.422 1 98.81 198 PHE A CA 1
ATOM 1553 C C . PHE A 1 198 ? -2.139 -29.719 4.484 1 98.81 198 PHE A C 1
ATOM 1555 O O . PHE A 1 198 ? -1.439 -30.391 3.725 1 98.81 198 PHE A O 1
ATOM 1562 N N . CYS A 1 199 ? -1.65 -28.891 5.402 1 98.31 199 CYS A N 1
ATOM 1563 C CA . CYS A 1 199 ? -0.214 -28.672 5.527 1 98.31 199 CYS A CA 1
ATOM 1564 C C . CYS A 1 199 ? 0.514 -29.969 5.871 1 98.31 199 CYS A C 1
ATOM 1566 O O . CYS A 1 199 ? 1.607 -30.219 5.363 1 98.31 199 CYS A O 1
ATOM 1568 N N . LYS A 1 200 ? -0.072 -30.781 6.703 1 98.12 200 LYS A N 1
ATOM 1569 C CA . LYS A 1 200 ? 0.508 -32.062 7.062 1 98.12 200 LYS A CA 1
ATOM 1570 C C . LYS A 1 200 ? 0.706 -32.938 5.832 1 98.12 200 LYS A C 1
ATOM 1572 O O . LYS A 1 200 ? 1.603 -33.781 5.801 1 98.12 200 LYS A O 1
ATOM 1577 N N . ARG A 1 201 ? -0.085 -32.75 4.863 1 97.81 201 ARG A N 1
ATOM 1578 C CA . ARG A 1 201 ? -0.049 -33.562 3.646 1 97.81 201 ARG A CA 1
ATOM 1579 C C . ARG A 1 201 ? 0.834 -32.906 2.586 1 97.81 201 ARG A C 1
ATOM 1581 O O . ARG A 1 201 ? 0.892 -33.375 1.446 1 97.81 201 ARG A O 1
ATOM 1588 N N . GLY A 1 202 ? 1.487 -31.781 2.93 1 97.81 202 GLY A N 1
ATOM 1589 C CA . GLY A 1 202 ? 2.375 -31.094 2.006 1 97.81 202 GLY A CA 1
ATOM 1590 C C . GLY A 1 202 ? 1.637 -30.234 0.997 1 97.81 202 GLY A C 1
ATOM 1591 O O . GLY A 1 202 ? 2.195 -29.859 -0.036 1 97.81 202 GLY A O 1
ATOM 1592 N N . ILE A 1 203 ? 0.375 -30 1.211 1 98.75 203 ILE A N 1
ATOM 1593 C CA . ILE A 1 203 ? -0.445 -29.188 0.314 1 98.75 203 ILE A CA 1
ATOM 1594 C C . ILE A 1 203 ? -0.405 -27.719 0.753 1 98.75 203 ILE A C 1
ATOM 1596 O O . ILE A 1 203 ? -0.6 -27.422 1.932 1 98.75 203 ILE A O 1
ATOM 1600 N N . VAL A 1 204 ? -0.092 -26.812 -0.129 1 98.75 204 VAL A N 1
ATOM 1601 C CA . VAL A 1 204 ? -0.051 -25.391 0.158 1 98.75 204 VAL A CA 1
ATOM 1602 C C . VAL A 1 204 ? -1.473 -24.844 0.303 1 98.75 204 VAL A C 1
ATOM 1604 O O . VAL A 1 204 ? -2.35 -25.172 -0.501 1 98.75 204 VAL A O 1
ATOM 1607 N N . VAL A 1 205 ? -1.722 -24.047 1.321 1 98.88 205 VAL A N 1
ATOM 1608 C CA . VAL A 1 205 ? -3.045 -23.469 1.534 1 98.88 205 VAL A CA 1
ATOM 1609 C C . VAL A 1 205 ? -3.025 -21.984 1.189 1 98.88 205 VAL A C 1
ATOM 1611 O O . VAL A 1 205 ? -2.17 -21.25 1.676 1 98.88 205 VAL A O 1
ATOM 1614 N N . SER A 1 206 ? -3.902 -21.625 0.336 1 98.88 206 SER A N 1
ATOM 1615 C CA . SER A 1 206 ? -4.172 -20.25 -0.049 1 98.88 206 SER A CA 1
ATOM 1616 C C . SER A 1 206 ? -5.512 -19.766 0.502 1 98.88 206 SER A C 1
ATOM 1618 O O . SER A 1 206 ? -6.473 -20.531 0.567 1 98.88 206 SER A O 1
ATOM 1620 N N . VAL A 1 207 ? -5.551 -18.516 0.937 1 98.81 207 VAL A N 1
ATOM 1621 C CA . VAL A 1 207 ? -6.824 -17.938 1.334 1 98.81 207 VAL A CA 1
ATOM 1622 C C . VAL A 1 207 ? -7.336 -17 0.233 1 98.81 207 VAL A C 1
ATOM 1624 O O . VAL A 1 207 ? -6.547 -16.312 -0.418 1 98.81 207 VAL A O 1
ATOM 1627 N N . GLY A 1 208 ? -8.578 -17.016 -0.023 1 98.5 208 GLY A N 1
ATOM 1628 C CA . GLY A 1 208 ? -9.195 -16.188 -1.057 1 98.5 208 GLY A CA 1
ATOM 1629 C C . GLY A 1 208 ? -10.688 -16.422 -1.194 1 98.5 208 GLY A C 1
ATOM 1630 O O . GLY A 1 208 ? -11.258 -17.266 -0.507 1 98.5 208 GLY A O 1
ATOM 1631 N N . HIS A 1 209 ? -11.297 -15.594 -2.102 1 98.06 209 HIS A N 1
ATOM 1632 C CA . HIS A 1 209 ? -12.75 -15.641 -2.232 1 98.06 209 HIS A CA 1
ATOM 1633 C C . HIS A 1 209 ? -13.422 -15.555 -0.87 1 98.06 209 HIS A C 1
ATOM 1635 O O . HIS A 1 209 ? -14.195 -16.438 -0.496 1 98.06 209 HIS A O 1
ATOM 1641 N N . SER A 1 210 ? -13.203 -14.453 -0.235 1 98.25 210 SER A N 1
ATOM 1642 C CA . SER A 1 210 ? -13.406 -14.398 1.209 1 98.25 210 SER A CA 1
ATOM 1643 C C . SER A 1 210 ? -13.922 -13.031 1.646 1 98.25 210 SER A C 1
ATOM 1645 O O . SER A 1 210 ? -13.625 -12.016 1.009 1 98.25 210 SER A O 1
ATOM 1647 N N . ASN A 1 211 ? -14.695 -13.039 2.715 1 97.5 211 ASN A N 1
ATOM 1648 C CA . ASN A 1 211 ? -15.086 -11.844 3.455 1 97.5 211 ASN A CA 1
ATOM 1649 C C . ASN A 1 211 ? -14.312 -11.711 4.762 1 97.5 211 ASN A C 1
ATOM 1651 O O . ASN A 1 211 ? -14.719 -10.961 5.652 1 97.5 211 ASN A O 1
ATOM 1655 N N . ALA A 1 212 ? -13.25 -12.367 4.855 1 97.69 212 ALA A N 1
ATOM 1656 C CA . ALA A 1 212 ? -12.539 -12.453 6.125 1 97.69 212 ALA A CA 1
ATOM 1657 C C . ALA A 1 212 ? -11.984 -11.102 6.539 1 97.69 212 ALA A C 1
ATOM 1659 O O . ALA A 1 212 ? -11.547 -10.312 5.691 1 97.69 212 ALA A O 1
ATOM 1660 N N . ASN A 1 213 ? -12.031 -10.844 7.82 1 96.69 213 ASN A N 1
ATOM 1661 C CA . ASN A 1 213 ? -11.297 -9.711 8.375 1 96.69 213 ASN A CA 1
ATOM 1662 C C . ASN A 1 213 ? -9.82 -10.055 8.594 1 96.69 213 ASN A C 1
ATOM 1664 O O . ASN A 1 213 ? -9.391 -11.164 8.297 1 96.69 213 ASN A O 1
ATOM 1668 N N . LEU A 1 214 ? -9.07 -9.086 9.008 1 96.75 214 LEU A N 1
ATOM 1669 C CA . LEU A 1 214 ? -7.633 -9.266 9.148 1 96.75 214 LEU A CA 1
ATOM 1670 C C . LEU A 1 214 ? -7.316 -10.344 10.172 1 96.75 214 LEU A C 1
ATOM 1672 O O . LEU A 1 214 ? -6.43 -11.18 9.953 1 96.75 214 LEU A O 1
ATOM 1676 N N . ILE A 1 215 ? -7.996 -10.359 11.289 1 97.25 215 ILE A N 1
ATOM 1677 C CA . ILE A 1 215 ? -7.746 -11.297 12.375 1 97.25 215 ILE A CA 1
ATOM 1678 C C . ILE A 1 215 ? -7.938 -12.727 11.875 1 97.25 215 ILE A C 1
ATOM 1680 O O . ILE A 1 215 ? -7.117 -13.609 12.148 1 97.25 215 ILE A O 1
ATOM 1684 N N . GLN A 1 216 ? -9.008 -12.984 11.125 1 98.06 216 GLN A N 1
ATOM 1685 C CA . GLN A 1 216 ? -9.266 -14.289 10.539 1 98.06 216 GLN A CA 1
ATOM 1686 C C . GLN A 1 216 ? -8.164 -14.688 9.562 1 98.06 216 GLN A C 1
ATOM 1688 O O . GLN A 1 216 ? -7.738 -15.844 9.531 1 98.06 216 GLN A O 1
ATOM 1693 N N . GLY A 1 217 ? -7.734 -13.75 8.742 1 98 217 GLY A N 1
ATOM 1694 C CA . GLY A 1 217 ? -6.609 -14 7.855 1 98 217 GLY A CA 1
ATOM 1695 C C . GLY A 1 217 ? -5.332 -14.359 8.594 1 98 217 GLY A C 1
ATOM 1696 O O . GLY A 1 217 ? -4.621 -15.281 8.203 1 98 217 GLY A O 1
ATOM 1697 N N . GLU A 1 218 ? -5.062 -13.562 9.617 1 97.69 218 GLU A N 1
ATOM 1698 C CA . GLU A 1 218 ? -3.873 -13.82 10.43 1 97.69 218 GLU A CA 1
ATOM 1699 C C . GLU A 1 218 ? -3.916 -15.211 11.055 1 97.69 218 GLU A C 1
ATOM 1701 O O . GLU A 1 218 ? -2.902 -15.906 11.094 1 97.69 218 GLU A O 1
ATOM 1706 N N . GLU A 1 219 ? -5.055 -15.562 11.547 1 98.06 219 GLU A N 1
ATOM 1707 C CA . GLU A 1 219 ? -5.211 -16.891 12.117 1 98.06 219 GLU A CA 1
ATOM 1708 C C . GLU A 1 219 ? -4.945 -17.969 11.07 1 98.06 219 GLU A C 1
ATOM 1710 O O . GLU A 1 219 ? -4.32 -19 11.375 1 98.06 219 GLU A O 1
ATOM 1715 N N . ALA A 1 220 ? -5.426 -17.781 9.867 1 98.5 220 ALA A N 1
ATOM 1716 C CA . ALA A 1 220 ? -5.184 -18.734 8.789 1 98.5 220 ALA A CA 1
ATOM 1717 C C . ALA A 1 220 ? -3.691 -18.891 8.516 1 98.5 220 ALA A C 1
ATOM 1719 O O . ALA A 1 220 ? -3.189 -20.016 8.383 1 98.5 220 ALA A O 1
ATOM 1720 N N . VAL A 1 221 ? -2.994 -17.781 8.461 1 98.12 221 VAL A N 1
ATOM 1721 C CA . VAL A 1 221 ? -1.561 -17.797 8.195 1 98.12 221 VAL A CA 1
ATOM 1722 C C . VAL A 1 221 ? -0.833 -18.484 9.352 1 98.12 221 VAL A C 1
ATOM 1724 O O . VAL A 1 221 ? 0.066 -19.297 9.133 1 98.12 221 VAL A O 1
ATOM 1727 N N . ARG A 1 222 ? -1.249 -18.188 10.539 1 97.5 222 ARG A N 1
ATOM 1728 C CA . ARG A 1 222 ? -0.649 -18.828 11.703 1 97.5 222 ARG A CA 1
ATOM 1729 C C . ARG A 1 222 ? -0.886 -20.328 11.688 1 97.5 222 ARG A C 1
ATOM 1731 O O . ARG A 1 222 ? -0.074 -21.109 12.203 1 97.5 222 ARG A O 1
ATOM 1738 N N . SER A 1 223 ? -1.982 -20.734 11.086 1 97.94 223 SER A N 1
ATOM 1739 C CA . SER A 1 223 ? -2.334 -22.141 11.008 1 97.94 223 SER A CA 1
ATOM 1740 C C . SER A 1 223 ? -1.597 -22.844 9.859 1 97.94 223 SER A C 1
ATOM 1742 O O . SER A 1 223 ? -1.636 -24.062 9.742 1 97.94 223 SER A O 1
ATOM 1744 N N . GLY A 1 224 ? -0.998 -22.047 8.953 1 97.56 224 GLY A N 1
ATOM 1745 C CA . GLY A 1 224 ? -0.159 -22.672 7.949 1 97.56 224 GLY A CA 1
ATOM 1746 C C . GLY A 1 224 ? -0.385 -22.125 6.555 1 97.56 224 GLY A C 1
ATOM 1747 O O . GLY A 1 224 ? 0.354 -22.453 5.625 1 97.56 224 GLY A O 1
ATOM 1748 N N . ALA A 1 225 ? -1.45 -21.281 6.344 1 98.25 225 ALA A N 1
ATOM 1749 C CA . ALA A 1 225 ? -1.679 -20.703 5.027 1 98.25 225 ALA A CA 1
ATOM 1750 C C . ALA A 1 225 ? -0.51 -19.812 4.613 1 98.25 225 ALA A C 1
ATOM 1752 O O . ALA A 1 225 ? 0.066 -19.094 5.445 1 98.25 225 ALA A O 1
ATOM 1753 N N . ARG A 1 226 ? -0.212 -19.781 3.275 1 97.19 226 ARG A N 1
ATOM 1754 C CA . ARG A 1 226 ? 0.992 -19.062 2.891 1 97.19 226 ARG A CA 1
ATOM 1755 C C . ARG A 1 226 ? 0.756 -18.234 1.627 1 97.19 226 ARG A C 1
ATOM 1757 O O . ARG A 1 226 ? 1.677 -17.594 1.116 1 97.19 226 ARG A O 1
ATOM 1764 N N . PHE A 1 227 ? -0.39 -18.234 1.149 1 98.69 227 PHE A N 1
ATOM 1765 C CA . PHE A 1 227 ? -0.684 -17.578 -0.114 1 98.69 227 PHE A CA 1
ATOM 1766 C C . PHE A 1 227 ? -2.037 -16.875 -0.054 1 98.69 227 PHE A C 1
ATOM 1768 O O . PHE A 1 227 ? -2.91 -17.266 0.724 1 98.69 227 PHE A O 1
ATOM 1775 N N . ILE A 1 228 ? -2.184 -15.781 -0.724 1 98.75 228 ILE A N 1
ATOM 1776 C CA . ILE A 1 228 ? -3.461 -15.125 -0.992 1 98.75 228 ILE A CA 1
ATOM 1777 C C . ILE A 1 228 ? -3.809 -15.266 -2.473 1 98.75 228 ILE A C 1
ATOM 1779 O O . ILE A 1 228 ? -3.039 -14.844 -3.34 1 98.75 228 ILE A O 1
ATOM 1783 N N . THR A 1 229 ? -4.938 -15.852 -2.75 1 98.69 229 THR A N 1
ATOM 1784 C CA . THR A 1 229 ? -5.359 -16.062 -4.129 1 98.69 229 THR A CA 1
ATOM 1785 C C . THR A 1 229 ? -5.734 -14.75 -4.797 1 98.69 229 THR A C 1
ATOM 1787 O O . THR A 1 229 ? -6.602 -14.023 -4.309 1 98.69 229 THR A O 1
ATOM 1790 N N . HIS A 1 230 ? -5.059 -14.438 -5.945 1 97.62 230 HIS A N 1
ATOM 1791 C CA . HIS A 1 230 ? -5.242 -13.266 -6.793 1 97.62 230 HIS A CA 1
ATOM 1792 C C . HIS A 1 230 ? -5.68 -12.055 -5.977 1 97.62 230 HIS A C 1
ATOM 1794 O O . HIS A 1 230 ? -6.797 -11.562 -6.137 1 97.62 230 HIS A O 1
ATOM 1800 N N . LEU A 1 231 ? -4.781 -11.523 -5.273 1 97.75 231 LEU A N 1
ATOM 1801 C CA . LEU A 1 231 ? -4.973 -10.375 -4.387 1 97.75 231 LEU A CA 1
ATOM 1802 C C . LEU A 1 231 ? -5.867 -9.328 -5.039 1 97.75 231 LEU A C 1
ATOM 1804 O O . LEU A 1 231 ? -5.727 -9.047 -6.23 1 97.75 231 LEU A O 1
ATOM 1808 N N . PHE A 1 232 ? -6.883 -8.68 -4.25 1 94.94 232 PHE A N 1
ATOM 1809 C CA . PHE A 1 232 ? -7.82 -7.609 -4.562 1 94.94 232 PHE A CA 1
ATOM 1810 C C . PHE A 1 232 ? -9.086 -8.164 -5.203 1 94.94 232 PHE A C 1
ATOM 1812 O O . PHE A 1 232 ? -10.141 -7.523 -5.168 1 94.94 232 PHE A O 1
ATOM 1819 N N . ASN A 1 233 ? -8.938 -9.352 -5.84 1 93.25 233 ASN A N 1
ATOM 1820 C CA . ASN A 1 233 ? -10.078 -9.898 -6.562 1 93.25 233 ASN A CA 1
ATOM 1821 C C . ASN A 1 233 ? -10.883 -10.867 -5.699 1 93.25 233 ASN A C 1
ATOM 1823 O O . ASN A 1 233 ? -10.305 -11.703 -5 1 93.25 233 ASN A O 1
ATOM 1827 N N . ALA A 1 234 ? -12.227 -10.742 -5.758 1 93.88 234 ALA A N 1
ATOM 1828 C CA . ALA A 1 234 ? -13.148 -11.641 -5.066 1 93.88 234 ALA A CA 1
ATOM 1829 C C . ALA A 1 234 ? -12.914 -11.617 -3.561 1 93.88 234 ALA A C 1
ATOM 1831 O O . ALA A 1 234 ? -12.953 -12.664 -2.904 1 93.88 234 ALA A O 1
ATOM 1832 N N . MET A 1 235 ? -12.664 -10.5 -2.984 1 95.56 235 MET A N 1
ATOM 1833 C CA . MET A 1 235 ? -12.484 -10.266 -1.555 1 95.56 235 MET A CA 1
ATOM 1834 C C . MET A 1 235 ? -12.891 -8.844 -1.178 1 95.56 235 MET A C 1
ATOM 1836 O O . MET A 1 235 ? -13.195 -8.031 -2.051 1 95.56 235 MET A O 1
ATOM 1840 N N . LEU A 1 236 ? -12.984 -8.578 0.096 1 93.12 236 LEU A N 1
ATOM 1841 C CA . LEU A 1 236 ? -13.297 -7.227 0.55 1 93.12 236 LEU A CA 1
ATOM 1842 C C . LEU A 1 236 ? -12.18 -6.258 0.184 1 93.12 236 LEU A C 1
ATOM 1844 O O . LEU A 1 236 ? -11 -6.602 0.278 1 93.12 236 LEU A O 1
ATOM 1848 N N . PRO A 1 237 ? -12.586 -5.039 -0.279 1 90.44 237 PRO A N 1
ATOM 1849 C CA . PRO A 1 237 ? -11.555 -4.035 -0.556 1 90.44 237 PRO A CA 1
ATOM 1850 C C . PRO A 1 237 ? -10.805 -3.6 0.701 1 90.44 237 PRO A C 1
ATOM 1852 O O . PRO A 1 237 ? -11.289 -3.814 1.816 1 90.44 237 PRO A O 1
ATOM 1855 N N . PHE A 1 238 ? -9.68 -3.035 0.55 1 91.56 238 PHE A N 1
ATOM 1856 C CA . PHE A 1 238 ? -8.891 -2.484 1.649 1 91.56 238 PHE A CA 1
ATOM 1857 C C . PHE A 1 238 ? -9.672 -1.394 2.377 1 91.56 238 PHE A C 1
ATOM 1859 O O . PHE A 1 238 ? -10.164 -0.455 1.749 1 91.56 238 PHE A O 1
ATOM 1866 N N . HIS A 1 239 ? -9.766 -1.579 3.643 1 89.12 239 HIS A N 1
ATOM 1867 C CA . HIS A 1 239 ? -10.367 -0.583 4.523 1 89.12 239 HIS A CA 1
ATOM 1868 C C . HIS A 1 239 ? -9.422 -0.219 5.664 1 89.12 239 HIS A C 1
ATOM 1870 O O . HIS A 1 239 ? -8.852 -1.102 6.309 1 89.12 239 HIS A O 1
ATOM 1876 N N . HIS A 1 240 ? -9.328 1.013 5.973 1 87.75 240 HIS A N 1
ATOM 1877 C CA . HIS A 1 240 ? -8.297 1.49 6.887 1 87.75 240 HIS A CA 1
ATOM 1878 C C . HIS A 1 240 ? -8.609 1.092 8.328 1 87.75 240 HIS A C 1
ATOM 1880 O O . HIS A 1 240 ? -7.719 1.073 9.18 1 87.75 240 HIS A O 1
ATOM 1886 N N . ARG A 1 241 ? -9.844 0.808 8.656 1 86.25 241 ARG A N 1
ATOM 1887 C CA . ARG A 1 241 ? -10.211 0.376 10 1 86.25 241 ARG A CA 1
ATOM 1888 C C . ARG A 1 241 ? -10.148 -1.143 10.125 1 86.25 241 ARG A C 1
ATOM 1890 O O . ARG A 1 241 ? -10.008 -1.677 11.227 1 86.25 241 ARG A O 1
ATOM 1897 N N . ASP A 1 242 ? -10.375 -1.812 9.078 1 89.38 242 ASP A N 1
ATOM 1898 C CA . ASP A 1 242 ? -10.148 -3.246 8.922 1 89.38 242 ASP A CA 1
ATOM 1899 C C . ASP A 1 242 ? -9.57 -3.566 7.547 1 89.38 242 ASP A C 1
ATOM 1901 O O . ASP A 1 242 ? -10.305 -3.697 6.566 1 89.38 242 ASP A O 1
ATOM 1905 N N . PRO A 1 243 ? -8.352 -3.773 7.516 1 93.19 243 PRO A N 1
ATOM 1906 C CA . PRO A 1 243 ? -7.637 -3.896 6.242 1 93.19 243 PRO A CA 1
ATOM 1907 C C . PRO A 1 243 ? -7.938 -5.207 5.523 1 93.19 243 PRO A C 1
ATOM 1909 O O . PRO A 1 243 ? -7.559 -5.379 4.359 1 93.19 243 PRO A O 1
ATOM 1912 N N . HIS A 1 244 ? -8.688 -6.164 6.203 1 95.81 244 HIS A N 1
ATOM 1913 C CA . HIS A 1 244 ? -9.07 -7.434 5.594 1 95.81 244 HIS A CA 1
ATOM 1914 C C . HIS A 1 244 ? -7.852 -8.211 5.125 1 95.81 244 HIS A C 1
ATOM 1916 O O . HIS A 1 244 ? -6.805 -8.188 5.773 1 95.81 244 HIS A O 1
ATOM 1922 N N . LEU A 1 245 ? -7.941 -9.047 4.121 1 97.12 245 LEU A N 1
ATOM 1923 C CA . LEU A 1 245 ? -6.84 -9.914 3.715 1 97.12 245 LEU A CA 1
ATOM 1924 C C . LEU A 1 245 ? -5.68 -9.094 3.166 1 97.12 245 LEU A C 1
ATOM 1926 O O . LEU A 1 245 ? -4.527 -9.539 3.201 1 97.12 245 LEU A O 1
ATOM 1930 N N . VAL A 1 246 ? -5.992 -7.895 2.65 1 96.19 246 VAL A N 1
ATOM 1931 C CA . VAL A 1 246 ? -4.938 -7.039 2.119 1 96.19 246 VAL A CA 1
ATOM 1932 C C . VAL A 1 246 ? -3.98 -6.641 3.24 1 96.19 246 VAL A C 1
ATOM 1934 O O . VAL A 1 246 ? -2.777 -6.496 3.016 1 96.19 246 VAL A O 1
ATOM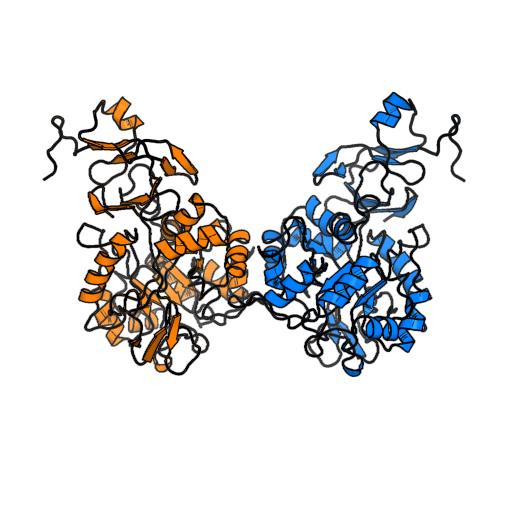 1937 N N . GLY A 1 247 ? -4.484 -6.527 4.441 1 96.81 247 GLY A N 1
ATOM 1938 C CA . GLY A 1 247 ? -3.686 -6.156 5.598 1 96.81 247 GLY A CA 1
ATOM 1939 C C . GLY A 1 247 ? -2.639 -7.195 5.957 1 96.81 247 GLY A C 1
ATOM 1940 O O . GLY A 1 247 ? -1.695 -6.902 6.695 1 96.81 247 GLY A O 1
ATOM 1941 N N . LEU A 1 248 ? -2.76 -8.438 5.48 1 97.25 248 LEU A N 1
ATOM 1942 C CA . LEU A 1 248 ? -1.807 -9.508 5.754 1 97.25 248 LEU A CA 1
ATOM 1943 C C . LEU A 1 248 ? -0.425 -9.156 5.211 1 97.25 248 LEU A C 1
ATOM 1945 O O . LEU A 1 248 ? 0.588 -9.633 5.727 1 97.25 248 LEU A O 1
ATOM 1949 N N . LEU A 1 249 ? -0.389 -8.305 4.156 1 96.75 249 LEU A N 1
ATOM 1950 C CA . LEU A 1 249 ? 0.864 -7.965 3.492 1 96.75 249 LEU A CA 1
ATOM 1951 C C . LEU A 1 249 ? 1.812 -7.25 4.449 1 96.75 249 LEU A C 1
ATOM 1953 O O . LEU A 1 249 ? 3.027 -7.254 4.246 1 96.75 249 LEU A O 1
ATOM 1957 N N . THR A 1 250 ? 1.208 -6.648 5.477 1 95.88 250 THR A N 1
ATOM 1958 C CA . THR A 1 250 ? 2.031 -5.852 6.379 1 95.88 250 THR A CA 1
ATOM 1959 C C . THR A 1 250 ? 1.771 -6.238 7.832 1 95.88 250 THR A C 1
ATOM 1961 O O . THR A 1 250 ? 2.164 -5.516 8.75 1 95.88 250 THR A O 1
ATOM 1964 N N . SER A 1 251 ? 1.134 -7.312 8.078 1 94.75 251 SER A N 1
ATOM 1965 C CA . SER A 1 251 ? 0.78 -7.711 9.43 1 94.75 251 SER A CA 1
ATOM 1966 C C . SER A 1 251 ? 2.023 -8.008 10.266 1 94.75 251 SER A C 1
ATOM 1968 O O . SER A 1 251 ? 2.973 -8.625 9.773 1 94.75 251 SER A O 1
ATOM 1970 N N . ASP A 1 252 ? 2.025 -7.531 11.445 1 91.56 252 ASP A N 1
ATOM 1971 C CA . ASP A 1 252 ? 3.125 -7.828 12.352 1 91.56 252 ASP A CA 1
ATOM 1972 C C . ASP A 1 252 ? 2.75 -8.945 13.32 1 91.56 252 ASP A C 1
ATOM 1974 O O . ASP A 1 252 ? 3.457 -9.195 14.305 1 91.56 252 ASP A O 1
ATOM 1978 N N . GLN A 1 253 ? 1.628 -9.547 13.055 1 92.31 253 GLN A N 1
ATOM 1979 C CA . GLN A 1 253 ? 1.128 -10.594 13.938 1 92.31 253 GLN A CA 1
ATOM 1980 C C . GLN A 1 253 ? 1.409 -11.977 13.367 1 92.31 253 GLN A C 1
ATOM 1982 O O . GLN A 1 253 ? 0.859 -12.977 13.836 1 92.31 253 GLN A O 1
ATOM 1987 N N . LEU A 1 254 ? 2.17 -12.008 12.32 1 93.56 254 LEU A N 1
ATOM 1988 C CA . LEU A 1 254 ? 2.496 -13.266 11.656 1 93.56 254 LEU A CA 1
ATOM 1989 C C . LEU A 1 254 ? 3.838 -13.805 12.141 1 93.56 254 LEU A C 1
ATOM 1991 O O . LEU A 1 254 ? 4.695 -13.039 12.586 1 93.56 254 LEU A O 1
ATOM 1995 N N . PRO A 1 255 ? 4.008 -15.055 12.094 1 89.12 255 PRO A N 1
ATOM 1996 C CA . PRO A 1 255 ? 5.309 -15.609 12.477 1 89.12 255 PRO A CA 1
ATOM 1997 C C . PRO A 1 255 ? 6.457 -15.039 11.648 1 89.12 255 PRO A C 1
ATOM 1999 O O . PRO A 1 255 ? 6.301 -14.805 10.445 1 89.12 255 PRO A O 1
ATOM 2002 N N . GLN A 1 256 ? 7.605 -14.734 12.289 1 83.44 256 GLN A N 1
ATOM 2003 C CA . GLN A 1 256 ? 8.75 -14.07 11.672 1 83.44 256 GLN A CA 1
ATOM 2004 C C . GLN A 1 256 ? 9.266 -14.859 10.477 1 83.44 256 GLN A C 1
ATOM 2006 O O . GLN A 1 256 ? 9.75 -14.273 9.5 1 83.44 256 GLN A O 1
ATOM 2011 N N . ASN A 1 257 ? 9.164 -16.094 10.5 1 82.25 257 ASN A N 1
ATOM 2012 C CA . ASN A 1 257 ? 9.742 -16.922 9.445 1 82.25 257 ASN A CA 1
ATOM 2013 C C . ASN A 1 257 ? 8.711 -17.281 8.383 1 82.25 257 ASN A C 1
ATOM 2015 O O . ASN A 1 257 ? 8.969 -18.141 7.531 1 82.25 257 ASN A O 1
ATOM 2019 N N . ARG A 1 258 ? 7.629 -16.578 8.438 1 86.19 258 ARG A N 1
ATOM 2020 C CA . ARG A 1 258 ? 6.594 -16.938 7.477 1 86.19 258 ARG A CA 1
ATOM 2021 C C . ARG A 1 258 ? 6.305 -15.789 6.523 1 86.19 258 ARG A C 1
ATOM 2023 O O . ARG A 1 258 ? 5.777 -14.75 6.938 1 86.19 258 ARG A O 1
ATOM 2030 N N . LYS A 1 259 ? 6.715 -15.953 5.371 1 90.94 259 LYS A N 1
ATOM 2031 C CA . LYS A 1 259 ? 6.418 -14.992 4.309 1 90.94 259 LYS A CA 1
ATOM 2032 C C . LYS A 1 259 ? 5.062 -15.289 3.672 1 90.94 259 LYS A C 1
ATOM 2034 O O . LYS A 1 259 ? 4.746 -16.438 3.371 1 90.94 259 LYS A O 1
ATOM 2039 N N . VAL A 1 260 ? 4.262 -14.289 3.588 1 96.25 260 VAL A N 1
ATOM 2040 C CA . VAL A 1 260 ? 2.982 -14.438 2.904 1 96.25 260 VAL A CA 1
ATOM 2041 C C . VAL A 1 260 ? 3.133 -14.055 1.435 1 96.25 260 VAL A C 1
ATOM 2043 O O . VAL A 1 260 ? 3.533 -12.93 1.117 1 96.25 260 VAL A O 1
ATOM 2046 N N . PHE A 1 261 ? 2.918 -15.008 0.581 1 98.75 261 PHE A N 1
ATOM 2047 C CA . PHE A 1 261 ? 2.885 -14.742 -0.852 1 98.75 261 PHE A CA 1
ATOM 2048 C C . PHE A 1 261 ? 1.479 -14.359 -1.299 1 98.75 261 PHE A C 1
ATOM 2050 O O . PHE A 1 261 ? 0.501 -14.641 -0.604 1 98.75 261 PHE A O 1
ATOM 2057 N N . TYR A 1 262 ? 1.412 -13.664 -2.379 1 98.81 262 TYR A N 1
ATOM 2058 C CA . TYR A 1 262 ? 0.095 -13.289 -2.881 1 98.81 262 TYR A CA 1
ATOM 2059 C C . TYR A 1 262 ? 0.088 -13.227 -4.402 1 98.81 262 TYR A C 1
ATOM 2061 O O . TYR A 1 262 ? 1.062 -12.789 -5.02 1 98.81 262 TYR A O 1
ATOM 2069 N N . GLY A 1 263 ? -0.982 -13.75 -5.004 1 98.81 263 GLY A N 1
ATOM 2070 C CA . GLY A 1 263 ? -1.153 -13.734 -6.445 1 98.81 263 GLY A CA 1
ATOM 2071 C C . GLY A 1 263 ? -1.579 -12.383 -6.98 1 98.81 263 GLY A C 1
ATOM 2072 O O . GLY A 1 263 ? -2.4 -11.695 -6.367 1 98.81 263 GLY A O 1
ATOM 2073 N N . LEU A 1 264 ? -1.028 -12 -8.109 1 98.5 264 LEU A N 1
ATOM 2074 C CA . LEU A 1 264 ? -1.403 -10.766 -8.789 1 98.5 264 LEU A CA 1
ATOM 2075 C C . LEU A 1 264 ? -1.646 -11.023 -10.273 1 98.5 264 LEU A C 1
ATOM 2077 O O . LEU A 1 264 ? -0.831 -11.664 -10.938 1 98.5 264 LEU A O 1
ATOM 2081 N N . ILE A 1 265 ? -2.756 -10.641 -10.727 1 98.12 265 ILE A N 1
ATOM 2082 C CA . ILE A 1 265 ? -3.053 -10.688 -12.156 1 98.12 265 ILE A CA 1
ATOM 2083 C C . ILE A 1 265 ? -2.684 -9.352 -12.797 1 98.12 265 ILE A C 1
ATOM 2085 O O . ILE A 1 265 ? -3.432 -8.375 -12.695 1 98.12 265 ILE A O 1
ATOM 2089 N N . SER A 1 266 ? -1.557 -9.32 -13.422 1 97.94 266 SER A N 1
ATOM 2090 C CA . SER A 1 266 ? -1.064 -8.094 -14.047 1 97.94 266 SER A CA 1
ATOM 2091 C C . SER A 1 266 ? -1.392 -8.07 -15.531 1 97.94 266 SER A C 1
ATOM 2093 O O . SER A 1 266 ? -0.497 -8.188 -16.375 1 97.94 266 SER A O 1
ATOM 2095 N N . ASP A 1 267 ? -2.67 -7.875 -15.852 1 95.88 267 ASP A N 1
ATOM 2096 C CA . ASP A 1 267 ? -3.105 -7.879 -17.25 1 95.88 267 ASP A CA 1
ATOM 2097 C C . ASP A 1 267 ? -3.646 -6.512 -17.656 1 95.88 267 ASP A C 1
ATOM 2099 O O . ASP A 1 267 ? -4.156 -6.344 -18.766 1 95.88 267 ASP A O 1
ATOM 2103 N N . GLY A 1 268 ? -3.562 -5.543 -16.75 1 91.88 268 GLY A N 1
ATOM 2104 C CA . GLY A 1 268 ? -4.051 -4.203 -17.031 1 91.88 268 GLY A CA 1
ATOM 2105 C C . GLY A 1 268 ? -5.562 -4.09 -16.953 1 91.88 268 GLY A C 1
ATOM 2106 O O . GLY A 1 268 ? -6.121 -3.006 -17.141 1 91.88 268 GLY A O 1
ATOM 2107 N N . ILE A 1 269 ? -6.266 -5.141 -16.625 1 92.25 269 ILE A N 1
ATOM 2108 C CA . ILE A 1 269 ? -7.723 -5.191 -16.562 1 92.25 269 ILE A CA 1
ATOM 2109 C C . ILE A 1 269 ? -8.18 -5.539 -15.148 1 92.25 269 ILE A C 1
ATOM 2111 O O . ILE A 1 269 ? -8.922 -4.781 -14.523 1 92.25 269 ILE A O 1
ATOM 2115 N N . HIS A 1 270 ? -7.672 -6.582 -14.609 1 93.19 270 HIS A N 1
ATOM 2116 C CA . HIS A 1 270 ? -8.086 -7.078 -13.305 1 93.19 270 HIS A CA 1
ATOM 2117 C C . HIS A 1 270 ? -7.516 -6.223 -12.18 1 93.19 270 HIS A C 1
ATOM 2119 O O . HIS A 1 270 ? -8.094 -6.145 -11.094 1 93.19 270 HIS A O 1
ATOM 2125 N N . THR A 1 271 ? -6.414 -5.645 -12.398 1 95.06 271 THR A N 1
ATOM 2126 C CA . THR A 1 271 ? -5.723 -4.828 -11.414 1 95.06 271 THR A CA 1
ATOM 2127 C C . THR A 1 271 ? -5.176 -3.553 -12.055 1 95.06 271 THR A C 1
ATOM 2129 O O . THR A 1 271 ? -4.395 -3.615 -13 1 95.06 271 THR A O 1
ATOM 2132 N N . HIS A 1 272 ? -5.633 -2.406 -11.578 1 95.44 272 HIS A N 1
ATOM 2133 C CA . HIS A 1 272 ? -5.156 -1.112 -12.055 1 95.44 272 HIS A CA 1
ATOM 2134 C C . HIS A 1 272 ? -3.658 -0.958 -11.836 1 95.44 272 HIS A C 1
ATOM 2136 O O . HIS A 1 272 ? -3.125 -1.427 -10.828 1 95.44 272 HIS A O 1
ATOM 2142 N N . PRO A 1 273 ? -2.932 -0.242 -12.758 1 96.31 273 PRO A N 1
ATOM 2143 C CA . PRO A 1 273 ? -1.485 -0.061 -12.609 1 96.31 273 PRO A CA 1
ATOM 2144 C C . PRO A 1 273 ? -1.098 0.527 -11.258 1 96.31 273 PRO A C 1
ATOM 2146 O O . PRO A 1 273 ? -0.112 0.097 -10.648 1 96.31 273 PRO A O 1
ATOM 2149 N N . ALA A 1 274 ? -1.814 1.472 -10.773 1 95.12 274 ALA A N 1
ATOM 2150 C CA . ALA A 1 274 ? -1.521 2.072 -9.469 1 95.12 274 ALA A CA 1
ATOM 2151 C C . ALA A 1 274 ? -1.609 1.036 -8.352 1 95.12 274 ALA A C 1
ATOM 2153 O O . ALA A 1 274 ? -0.846 1.091 -7.387 1 95.12 274 ALA A O 1
ATOM 2154 N N . ALA A 1 275 ? -2.58 0.139 -8.469 1 96.31 275 ALA A N 1
ATOM 2155 C CA . ALA A 1 275 ? -2.717 -0.935 -7.484 1 96.31 275 ALA A CA 1
ATOM 2156 C C . ALA A 1 275 ? -1.539 -1.902 -7.562 1 96.31 275 ALA A C 1
ATOM 2158 O O . ALA A 1 275 ? -1.065 -2.398 -6.539 1 96.31 275 ALA A O 1
ATOM 2159 N N . LEU A 1 276 ? -1.09 -2.146 -8.781 1 98.06 276 LEU A N 1
ATOM 2160 C CA . LEU A 1 276 ? 0.113 -2.957 -8.945 1 98.06 276 LEU A CA 1
ATOM 2161 C C . LEU A 1 276 ? 1.299 -2.32 -8.227 1 98.06 276 LEU A C 1
ATOM 2163 O O . LEU A 1 276 ? 2.061 -3.01 -7.547 1 98.06 276 LEU A O 1
ATOM 2167 N N . ARG A 1 277 ? 1.463 -1.027 -8.367 1 97.75 277 ARG A N 1
ATOM 2168 C CA . ARG A 1 277 ? 2.562 -0.3 -7.746 1 97.75 277 ARG A CA 1
ATOM 2169 C C . ARG A 1 277 ? 2.445 -0.327 -6.227 1 97.75 277 ARG A C 1
ATOM 2171 O O . ARG A 1 277 ? 3.447 -0.468 -5.523 1 97.75 277 ARG A O 1
ATOM 2178 N N . ILE A 1 278 ? 1.206 -0.165 -5.719 1 96.75 278 ILE A N 1
ATOM 2179 C CA . ILE A 1 278 ? 0.991 -0.232 -4.277 1 96.75 278 ILE A CA 1
ATOM 2180 C C . ILE A 1 278 ? 1.425 -1.599 -3.754 1 96.75 278 ILE A C 1
ATOM 2182 O O . ILE A 1 278 ? 2.205 -1.688 -2.803 1 96.75 278 ILE A O 1
ATOM 2186 N N . ALA A 1 279 ? 0.953 -2.684 -4.391 1 97.31 279 ALA A N 1
ATOM 2187 C CA . ALA A 1 279 ? 1.313 -4.035 -3.973 1 97.31 279 ALA A CA 1
ATOM 2188 C C . ALA A 1 279 ? 2.824 -4.242 -4.035 1 97.31 279 ALA A C 1
ATOM 2190 O O . ALA A 1 279 ? 3.42 -4.793 -3.105 1 97.31 279 ALA A O 1
ATOM 2191 N N . HIS A 1 280 ? 3.428 -3.771 -5.129 1 98.19 280 HIS A N 1
ATOM 2192 C CA . HIS A 1 280 ? 4.867 -3.885 -5.34 1 98.19 280 HIS A CA 1
ATOM 2193 C C . HIS A 1 280 ? 5.645 -3.203 -4.219 1 98.19 280 HIS A C 1
ATOM 2195 O O . HIS A 1 280 ? 6.594 -3.775 -3.678 1 98.19 280 HIS A O 1
ATOM 2201 N N . ARG A 1 281 ? 5.23 -2.047 -3.854 1 97.44 281 ARG A N 1
ATOM 2202 C CA . ARG A 1 281 ? 5.965 -1.271 -2.857 1 97.44 281 ARG A CA 1
ATOM 2203 C C . ARG A 1 281 ? 5.727 -1.818 -1.454 1 97.44 281 ARG A C 1
ATOM 2205 O O . ARG A 1 281 ? 6.609 -1.754 -0.598 1 97.44 281 ARG A O 1
ATOM 2212 N N . VAL A 1 282 ? 4.605 -2.357 -1.202 1 97.62 282 VAL A N 1
ATOM 2213 C CA . VAL A 1 282 ? 4.207 -2.816 0.125 1 97.62 282 VAL A CA 1
ATOM 2214 C C . VAL A 1 282 ? 4.953 -4.102 0.472 1 97.62 282 VAL A C 1
ATOM 2216 O O . VAL A 1 282 ? 5.449 -4.258 1.591 1 97.62 282 VAL A O 1
ATOM 2219 N N . HIS A 1 283 ? 4.996 -5.016 -0.484 1 97.56 283 HIS A N 1
ATOM 2220 C CA . HIS A 1 283 ? 5.574 -6.32 -0.193 1 97.56 283 HIS A CA 1
ATOM 2221 C C . HIS A 1 283 ? 6.094 -6.988 -1.462 1 97.56 283 HIS A C 1
ATOM 2223 O O . HIS A 1 283 ? 5.551 -8.008 -1.898 1 97.56 283 HIS A O 1
ATOM 2229 N N . PRO A 1 284 ? 7.203 -6.52 -2 1 97.81 284 PRO A N 1
ATOM 2230 C CA . PRO A 1 284 ? 7.695 -6.973 -3.303 1 97.81 284 PRO A CA 1
ATOM 2231 C C . PRO A 1 284 ? 8.117 -8.438 -3.301 1 97.81 284 PRO A C 1
ATOM 2233 O O . PRO A 1 284 ? 7.949 -9.133 -4.305 1 97.81 284 PRO A O 1
ATOM 2236 N N . GLU A 1 285 ? 8.57 -8.977 -2.195 1 96.94 285 GLU A N 1
ATOM 2237 C CA . GLU A 1 285 ? 9.117 -10.328 -2.148 1 96.94 285 GLU A CA 1
ATOM 2238 C C . GLU A 1 285 ? 8.008 -11.375 -2.119 1 96.94 285 GLU A C 1
ATOM 2240 O O . GLU A 1 285 ? 8.266 -12.562 -2.305 1 96.94 285 GLU A O 1
ATOM 2245 N N . GLY A 1 286 ? 6.805 -10.922 -1.875 1 98.25 286 GLY A N 1
ATOM 2246 C CA . GLY A 1 286 ? 5.699 -11.867 -1.779 1 98.25 286 GLY A CA 1
ATOM 2247 C C . GLY A 1 286 ? 4.906 -11.984 -3.066 1 98.25 286 GLY A C 1
ATOM 2248 O O . GLY A 1 286 ? 3.986 -12.797 -3.16 1 98.25 286 GLY A O 1
ATOM 2249 N N . ILE A 1 287 ? 5.266 -11.273 -4.098 1 98.81 287 ILE A N 1
ATOM 2250 C CA . ILE A 1 287 ? 4.469 -11.188 -5.316 1 98.81 287 ILE A CA 1
ATOM 2251 C C . ILE A 1 287 ? 4.602 -12.484 -6.113 1 98.81 287 ILE A C 1
ATOM 2253 O O . ILE A 1 287 ? 5.711 -12.961 -6.352 1 98.81 287 ILE A O 1
ATOM 2257 N N . VAL A 1 288 ? 3.525 -13.016 -6.504 1 98.94 288 VAL A N 1
ATOM 2258 C CA . VAL A 1 288 ? 3.443 -14.125 -7.445 1 98.94 288 VAL A CA 1
ATOM 2259 C C . VAL A 1 288 ? 2.523 -13.758 -8.609 1 98.94 288 VAL A C 1
ATOM 2261 O O . VAL A 1 288 ? 1.313 -13.602 -8.422 1 98.94 288 VAL A O 1
ATOM 2264 N N . LEU A 1 289 ? 3.094 -13.578 -9.766 1 98.94 289 LEU A N 1
ATOM 2265 C CA . LEU A 1 289 ? 2.262 -13.281 -10.93 1 98.94 289 LEU A CA 1
ATOM 2266 C C . LEU A 1 289 ? 1.521 -14.531 -11.398 1 98.94 289 LEU A C 1
ATOM 2268 O O . LEU A 1 289 ? 2.115 -15.609 -11.516 1 98.94 289 LEU A O 1
ATOM 2272 N N . VAL A 1 290 ? 0.238 -14.406 -11.594 1 98.88 290 VAL A N 1
ATOM 2273 C CA . VAL A 1 290 ? -0.621 -15.492 -12.062 1 98.88 290 VAL A CA 1
ATOM 2274 C C . VAL A 1 290 ? -1.473 -15 -13.234 1 98.88 290 VAL A C 1
ATOM 2276 O O . VAL A 1 290 ? -1.699 -13.797 -13.383 1 98.88 290 VAL A O 1
ATOM 2279 N N . THR A 1 291 ? -1.888 -15.93 -14.055 1 98.5 291 THR A N 1
ATOM 2280 C CA . THR A 1 291 ? -2.703 -15.516 -15.188 1 98.5 291 THR A CA 1
ATOM 2281 C C . THR A 1 291 ? -4.184 -15.5 -14.812 1 98.5 291 THR A C 1
ATOM 2283 O O . THR A 1 291 ? -4.918 -14.586 -15.195 1 98.5 291 THR A O 1
ATOM 2286 N N . ASP A 1 292 ? -4.574 -16.5 -14.016 1 97.75 292 ASP A N 1
ATOM 2287 C CA . ASP A 1 292 ? -5.996 -16.766 -13.82 1 97.75 292 ASP A CA 1
ATOM 2288 C C . ASP A 1 292 ? -6.711 -16.922 -15.164 1 97.75 292 ASP A C 1
ATOM 2290 O O . ASP A 1 292 ? -7.859 -16.5 -15.312 1 97.75 292 ASP A O 1
ATOM 2294 N N . ALA A 1 293 ? -6.016 -17.422 -16.141 1 97 293 ALA A N 1
ATOM 2295 C CA . ALA A 1 293 ? -6.508 -17.578 -17.516 1 97 293 ALA A CA 1
ATOM 2296 C C . ALA A 1 293 ? -7.676 -18.562 -17.562 1 97 293 ALA A C 1
ATOM 2298 O O . ALA A 1 293 ? -7.715 -19.531 -16.781 1 97 293 ALA A O 1
ATOM 2299 N N . ILE A 1 294 ? -8.508 -18.328 -18.5 1 94.88 294 ILE A N 1
ATOM 2300 C CA . ILE A 1 294 ? -9.688 -19.188 -18.625 1 94.88 294 ILE A CA 1
ATOM 2301 C C . ILE A 1 294 ? -9.711 -19.828 -20.016 1 94.88 294 ILE A C 1
ATOM 2303 O O . ILE A 1 294 ? -8.797 -19.625 -20.812 1 94.88 294 ILE A O 1
ATOM 2307 N N . GLN A 1 295 ? -10.734 -20.625 -20.25 1 93.81 295 GLN A N 1
ATOM 2308 C CA . GLN A 1 295 ? -10.828 -21.453 -21.438 1 93.81 295 GLN A CA 1
ATOM 2309 C C . GLN A 1 295 ? -10.781 -20.609 -22.703 1 93.81 295 GLN A C 1
ATOM 2311 O O . GLN A 1 295 ? -10.297 -21.062 -23.75 1 93.81 295 GLN A O 1
ATOM 2316 N N . ALA A 1 296 ? -11.172 -19.375 -22.609 1 93.25 296 ALA A N 1
ATOM 2317 C CA . ALA A 1 296 ? -11.273 -18.516 -23.781 1 93.25 296 ALA A CA 1
ATOM 2318 C C . ALA A 1 296 ? -9.922 -17.906 -24.141 1 93.25 296 ALA A C 1
ATOM 2320 O O . ALA A 1 296 ? -9.781 -17.281 -25.188 1 93.25 296 ALA A O 1
ATOM 2321 N N . THR A 1 297 ? -8.961 -18.094 -23.266 1 93.19 297 THR A N 1
ATOM 2322 C CA . THR A 1 297 ? -7.625 -17.562 -23.531 1 93.19 297 THR A CA 1
ATOM 2323 C C . THR A 1 297 ? -7.086 -18.109 -24.859 1 93.19 297 THR A C 1
ATOM 2325 O O . THR A 1 297 ? -7.18 -19.297 -25.125 1 93.19 297 THR A O 1
ATOM 2328 N N . PHE A 1 298 ? -6.551 -17.203 -25.734 1 89.5 298 PHE A N 1
ATOM 2329 C CA . PHE A 1 298 ? -5.93 -17.484 -27.031 1 89.5 298 PHE A CA 1
ATOM 2330 C C . PHE A 1 298 ? -6.984 -17.844 -28.078 1 89.5 298 PHE A C 1
ATOM 2332 O O . PHE A 1 298 ? -6.668 -18.438 -29.109 1 89.5 298 PHE A O 1
ATOM 2339 N N . LEU A 1 299 ? -8.258 -17.688 -27.75 1 92.44 299 LEU A N 1
ATOM 2340 C CA . LEU A 1 299 ? -9.328 -17.797 -28.734 1 92.44 299 LEU A CA 1
ATOM 2341 C C . LEU A 1 299 ? -9.734 -16.422 -29.266 1 92.44 299 LEU A C 1
ATOM 2343 O O . LEU A 1 299 ? -9.492 -15.406 -28.609 1 92.44 299 LEU A O 1
ATOM 2347 N N . PRO A 1 300 ? -10.258 -16.375 -30.484 1 92.69 300 PRO A N 1
ATOM 2348 C CA . PRO A 1 300 ? -10.727 -15.086 -31 1 92.69 300 PRO A CA 1
ATOM 2349 C C . PRO A 1 300 ? -11.914 -14.539 -30.219 1 92.69 300 PRO A C 1
ATOM 2351 O O . PRO A 1 300 ? -12.508 -15.25 -29.406 1 92.69 300 PRO A O 1
ATOM 2354 N N . ASP A 1 301 ? -12.227 -13.25 -30.453 1 94.5 301 ASP A N 1
ATOM 2355 C CA . ASP A 1 301 ? -13.406 -12.641 -29.844 1 94.5 301 ASP A CA 1
ATOM 2356 C C . ASP A 1 301 ? -14.656 -13.461 -30.141 1 94.5 301 ASP A C 1
ATOM 2358 O O . ASP A 1 301 ? -14.789 -14.031 -31.219 1 94.5 301 ASP A O 1
ATOM 2362 N N . GLY A 1 302 ? -15.5 -13.562 -29.141 1 93.62 302 GLY A N 1
ATOM 2363 C CA . GLY A 1 302 ? -16.719 -14.344 -29.312 1 93.62 302 GLY A CA 1
ATOM 2364 C C . GLY A 1 302 ? -17.359 -14.727 -28 1 93.62 302 GLY A C 1
ATOM 2365 O O . GLY A 1 302 ? -17.078 -14.125 -26.969 1 93.62 302 GLY A O 1
ATOM 2366 N N . THR A 1 303 ? -18.344 -15.555 -28.094 1 93.56 303 THR A N 1
ATOM 2367 C CA . THR A 1 303 ? -19.062 -16.094 -26.938 1 93.56 303 THR A CA 1
ATOM 2368 C C . THR A 1 303 ? -18.734 -17.562 -26.734 1 93.56 303 THR A C 1
ATOM 2370 O O . THR A 1 303 ? -18.781 -18.359 -27.672 1 93.56 303 THR A O 1
ATOM 2373 N N . TYR A 1 304 ? -18.375 -17.891 -25.5 1 91.06 304 TYR A N 1
ATOM 2374 C CA . TYR A 1 304 ? -17.938 -19.25 -25.203 1 91.06 304 TYR A CA 1
ATOM 2375 C C . TYR A 1 304 ? -18.625 -19.781 -23.938 1 91.06 304 TYR A C 1
ATOM 2377 O O . TYR A 1 304 ? -18.984 -19 -23.047 1 91.06 304 TYR A O 1
ATOM 2385 N N . PRO A 1 305 ? -18.828 -21.078 -23.906 1 82.31 305 PRO A N 1
ATOM 2386 C CA . PRO A 1 305 ? -19.344 -21.641 -22.672 1 82.31 305 PRO A CA 1
ATOM 2387 C C . PRO A 1 305 ? -18.312 -21.609 -21.531 1 82.31 305 PRO A C 1
ATOM 2389 O O . PRO A 1 305 ? -17.109 -21.781 -21.781 1 82.31 305 PRO A O 1
ATOM 2392 N N . PHE A 1 306 ? -18.734 -21.375 -20.344 1 80.12 306 PHE A N 1
ATOM 2393 C CA . PHE A 1 306 ? -17.922 -21.422 -19.141 1 80.12 306 PHE A CA 1
ATOM 2394 C C . PHE A 1 306 ? -18.672 -22.125 -18.016 1 80.12 306 PHE A C 1
ATOM 2396 O O . PHE A 1 306 ? -19.344 -21.469 -17.203 1 80.12 306 PHE A O 1
ATOM 2403 N N . GLY A 1 307 ? -18.406 -23.406 -17.938 1 69.88 307 GLY A N 1
ATOM 2404 C CA . GLY A 1 307 ? -19.266 -24.172 -17.047 1 69.88 307 GLY A CA 1
ATOM 2405 C C . GLY A 1 307 ? -20.734 -24.031 -17.375 1 69.88 307 GLY A C 1
ATOM 2406 O O . GLY A 1 307 ? -21.156 -24.297 -18.5 1 69.88 307 GLY A O 1
ATOM 2407 N N . GLU A 1 308 ? -21.438 -23.625 -16.312 1 70.62 308 GLU A N 1
ATOM 2408 C CA . GLU A 1 308 ? -22.875 -23.406 -16.5 1 70.62 308 GLU A CA 1
ATOM 2409 C C . GLU A 1 308 ? -23.156 -21.984 -16.984 1 70.62 308 GLU A C 1
ATOM 2411 O O . GLU A 1 308 ? -24.312 -21.641 -17.234 1 70.62 308 GLU A O 1
ATOM 2416 N N . GLN A 1 309 ? -22.031 -21.328 -17.109 1 80.56 309 GLN A N 1
ATOM 2417 C CA . GLN A 1 309 ? -22.172 -19.922 -17.5 1 80.56 309 GLN A CA 1
ATOM 2418 C C . GLN A 1 309 ? -21.641 -19.688 -18.922 1 80.56 309 GLN A C 1
ATOM 2420 O O . GLN A 1 309 ? -21.234 -20.641 -19.594 1 80.56 309 GLN A O 1
ATOM 2425 N N . THR A 1 310 ? -21.969 -18.5 -19.406 1 88.19 310 THR A N 1
ATOM 2426 C CA . THR A 1 310 ? -21.469 -18.062 -20.703 1 88.19 310 THR A CA 1
ATOM 2427 C C . THR A 1 310 ? -20.594 -16.828 -20.562 1 88.19 310 THR A C 1
ATOM 2429 O O . THR A 1 310 ? -20.906 -15.922 -19.781 1 88.19 310 THR A O 1
ATOM 2432 N N . ILE A 1 311 ? -19.453 -16.812 -21.297 1 90.62 311 ILE A N 1
ATOM 2433 C CA . ILE A 1 311 ? -18.562 -15.656 -21.219 1 90.62 311 ILE A CA 1
ATOM 2434 C C . ILE A 1 311 ? -18.5 -14.969 -22.578 1 90.62 311 ILE A C 1
ATOM 2436 O O . ILE A 1 311 ? -18.594 -15.633 -23.625 1 90.62 311 ILE A O 1
ATOM 2440 N N . VAL A 1 312 ? -18.406 -13.664 -22.547 1 92.75 312 VAL A N 1
ATOM 2441 C CA . VAL A 1 312 ? -18.234 -12.844 -23.734 1 92.75 312 VAL A CA 1
ATOM 2442 C C . VAL A 1 312 ? -16.828 -12.242 -23.75 1 92.75 312 VAL A C 1
ATOM 2444 O O . VAL A 1 312 ? -16.406 -11.617 -22.781 1 92.75 312 VAL A O 1
ATOM 2447 N N . VAL A 1 313 ? -16.109 -12.5 -24.844 1 93.38 313 VAL A N 1
ATOM 2448 C CA . VAL A 1 313 ? -14.75 -11.992 -25 1 93.38 313 VAL A CA 1
ATOM 2449 C C . VAL A 1 313 ? -14.75 -10.828 -25.984 1 93.38 313 VAL A C 1
ATOM 2451 O O . VAL A 1 313 ? -15.234 -10.961 -27.109 1 93.38 313 VAL A O 1
ATOM 2454 N N . LYS A 1 314 ? -14.305 -9.711 -25.594 1 90.75 314 LYS A N 1
ATOM 2455 C CA . LYS A 1 314 ? -14.086 -8.531 -26.422 1 90.75 314 LYS A CA 1
ATOM 2456 C C . LYS A 1 314 ? -12.688 -7.953 -26.188 1 90.75 314 LYS A C 1
ATOM 2458 O O . LYS A 1 314 ? -12.445 -7.285 -25.172 1 90.75 314 LYS A O 1
ATOM 2463 N N . GLY A 1 315 ? -11.82 -8.18 -27.188 1 89.56 315 GLY A N 1
ATOM 2464 C CA . GLY A 1 315 ? -10.445 -7.762 -26.984 1 89.56 315 GLY A CA 1
ATOM 2465 C C . GLY A 1 315 ? -9.742 -8.508 -25.859 1 89.56 315 GLY A C 1
ATOM 2466 O O . GLY A 1 315 ? -9.656 -9.742 -25.891 1 89.56 315 GLY A O 1
ATOM 2467 N N . LYS A 1 316 ? -9.312 -7.719 -24.875 1 88.69 316 LYS A N 1
ATOM 2468 C CA . LYS A 1 316 ? -8.578 -8.32 -23.766 1 88.69 316 LYS A CA 1
ATOM 2469 C C . LYS A 1 316 ? -9.5 -8.609 -22.578 1 88.69 316 LYS A C 1
ATOM 2471 O O . LYS A 1 316 ? -9.055 -9.109 -21.547 1 88.69 316 LYS A O 1
ATOM 2476 N N . HIS A 1 317 ? -10.781 -8.367 -22.828 1 88.81 317 HIS A N 1
ATOM 2477 C CA . HIS A 1 317 ? -11.727 -8.477 -21.719 1 88.81 317 HIS A CA 1
ATOM 2478 C C . HIS A 1 317 ? -12.586 -9.727 -21.859 1 88.81 317 HIS A C 1
ATOM 2480 O O . HIS A 1 317 ? -12.969 -10.109 -22.969 1 88.81 317 HIS A O 1
ATOM 2486 N N . SER A 1 318 ? -12.836 -10.297 -20.75 1 90 318 SER A N 1
ATOM 2487 C CA . SER A 1 318 ? -13.797 -11.391 -20.656 1 90 318 SER A CA 1
ATOM 2488 C C . SER A 1 318 ? -14.805 -11.148 -19.531 1 90 318 SER A C 1
ATOM 2490 O O . SER A 1 318 ? -14.422 -10.875 -18.391 1 90 318 SER A O 1
ATOM 2492 N N . TYR A 1 319 ? -16.062 -11.25 -19.875 1 89.12 319 TYR A N 1
ATOM 2493 C CA . TYR A 1 319 ? -17.141 -11.023 -18.906 1 89.12 319 TYR A CA 1
ATOM 2494 C C . TYR A 1 319 ? -18.125 -12.18 -18.922 1 89.12 319 TYR A C 1
ATOM 2496 O O . TYR A 1 319 ? -18.312 -12.844 -19.938 1 89.12 319 TYR A O 1
ATOM 2504 N N . LEU A 1 320 ? -18.75 -12.359 -17.75 1 86.31 320 LEU A N 1
ATOM 2505 C CA . LEU A 1 320 ? -19.922 -13.219 -17.734 1 86.31 320 LEU A CA 1
ATOM 2506 C C . LEU A 1 320 ? -21.062 -12.586 -18.516 1 86.31 320 LEU A C 1
ATOM 2508 O O . LEU A 1 320 ? -21.359 -11.398 -18.359 1 86.31 320 LEU A O 1
ATOM 2512 N N . LYS A 1 321 ? -21.609 -13.359 -19.328 1 88.5 321 LYS A N 1
ATOM 2513 C CA . LYS A 1 321 ? -22.641 -12.844 -20.219 1 88.5 321 LYS A CA 1
ATOM 2514 C C . LYS A 1 321 ? -23.719 -12.086 -19.438 1 88.5 321 LYS A C 1
ATOM 2516 O O . LYS A 1 321 ? -24.156 -12.539 -18.375 1 88.5 321 LYS A O 1
ATOM 2521 N N . ASP A 1 322 ? -24.016 -10.906 -19.828 1 86.19 322 ASP A N 1
ATOM 2522 C CA . ASP A 1 322 ? -25.094 -10.07 -19.328 1 86.19 322 ASP A CA 1
ATOM 2523 C C . ASP A 1 322 ? -24.734 -9.445 -17.984 1 86.19 322 ASP A C 1
ATOM 2525 O O . ASP A 1 322 ? -25.609 -9.047 -17.219 1 86.19 322 ASP A O 1
ATOM 2529 N N . THR A 1 323 ? -23.469 -9.562 -17.672 1 82.94 323 THR A N 1
ATOM 2530 C CA . THR A 1 323 ? -22.984 -8.906 -16.453 1 82.94 323 THR A CA 1
ATOM 2531 C C . THR A 1 323 ? -21.719 -8.117 -16.734 1 82.94 323 THR A C 1
ATOM 2533 O O . THR A 1 323 ? -21.188 -8.164 -17.844 1 82.94 323 THR A O 1
ATOM 2536 N N . ASN A 1 324 ? -21.344 -7.301 -15.727 1 78.81 324 ASN A N 1
ATOM 2537 C CA . ASN A 1 324 ? -20.062 -6.609 -15.773 1 78.81 324 ASN A CA 1
ATOM 2538 C C . ASN A 1 324 ? -19 -7.332 -14.945 1 78.81 324 ASN A C 1
ATOM 2540 O O . ASN A 1 324 ? -17.953 -6.754 -14.617 1 78.81 324 ASN A O 1
ATOM 2544 N N . THR A 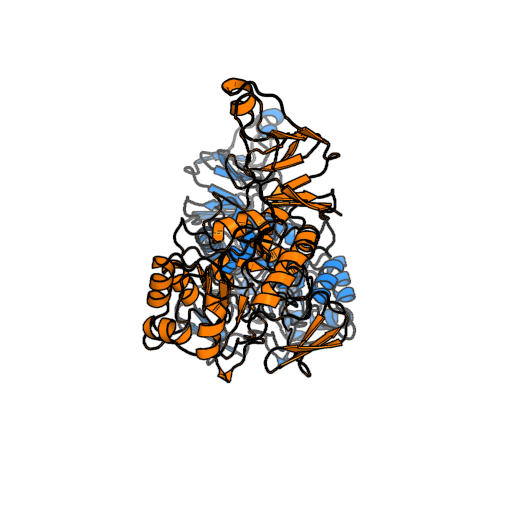1 325 ? -19.359 -8.57 -14.703 1 78.94 325 THR A N 1
ATOM 2545 C CA . THR A 1 325 ? -18.438 -9.352 -13.883 1 78.94 325 THR A CA 1
ATOM 2546 C C . THR A 1 325 ? -17.328 -9.969 -14.75 1 78.94 325 THR A C 1
ATOM 2548 O O . THR A 1 325 ? -17.625 -10.68 -15.711 1 78.94 325 THR A O 1
ATOM 2551 N N . LEU A 1 326 ? -16.141 -9.664 -14.438 1 82.62 326 LEU A N 1
ATOM 2552 C CA . LEU A 1 326 ? -14.992 -10.234 -15.148 1 82.62 326 LEU A CA 1
ATOM 2553 C C . LEU A 1 326 ? -14.891 -11.734 -14.891 1 82.62 326 LEU A C 1
ATOM 2555 O O . LEU A 1 326 ? -15.133 -12.195 -13.773 1 82.62 326 LEU A O 1
ATOM 2559 N N . ALA A 1 327 ? -14.727 -12.461 -15.945 1 85.44 327 ALA A N 1
ATOM 2560 C CA . ALA A 1 327 ? -14.547 -13.906 -15.867 1 85.44 327 ALA A CA 1
ATOM 2561 C C . ALA A 1 327 ? -13.102 -14.297 -16.141 1 85.44 327 ALA A C 1
ATOM 2563 O O . ALA A 1 327 ? -12.734 -14.578 -17.281 1 85.44 327 ALA A O 1
ATOM 2564 N N . GLY A 1 328 ? -12.219 -14.312 -15.07 1 89.56 328 GLY A N 1
ATOM 2565 C CA . GLY A 1 328 ? -10.82 -14.648 -15.273 1 89.56 328 GLY A CA 1
ATOM 2566 C C . GLY A 1 328 ? -10.141 -13.766 -16.312 1 89.56 328 GLY A C 1
ATOM 2567 O O . GLY A 1 328 ? -10.68 -12.734 -16.703 1 89.56 328 GLY A O 1
ATOM 2568 N N . SER A 1 329 ? -8.93 -14.156 -16.641 1 94.19 329 SER A N 1
ATOM 2569 C CA . SER A 1 329 ? -8.125 -13.336 -17.547 1 94.19 329 SER A CA 1
ATOM 2570 C C . SER A 1 329 ? -7.902 -14.031 -18.875 1 94.19 329 SER A C 1
ATOM 2572 O O . SER A 1 329 ? -8.195 -15.227 -19.016 1 94.19 329 SER A O 1
ATOM 2574 N N . LEU A 1 330 ? -7.465 -13.266 -19.859 1 95.31 330 LEU A N 1
ATOM 2575 C CA . LEU A 1 330 ? -7.086 -13.781 -21.172 1 95.31 330 LEU A CA 1
ATOM 2576 C C . LEU A 1 330 ? -5.59 -13.617 -21.422 1 95.31 330 LEU A C 1
ATOM 2578 O O . LEU A 1 330 ? -5.109 -13.844 -22.531 1 95.31 330 LEU A O 1
ATOM 2582 N N . ALA A 1 331 ? -4.891 -13.258 -20.375 1 95.62 331 ALA A N 1
ATOM 2583 C CA . ALA A 1 331 ? -3.475 -12.93 -20.516 1 95.62 331 ALA A CA 1
ATOM 2584 C C . ALA A 1 331 ? -2.602 -14.172 -20.375 1 95.62 331 ALA A C 1
ATOM 2586 O O . ALA A 1 331 ? -2.982 -15.133 -19.703 1 95.62 331 ALA A O 1
ATOM 2587 N N . SER A 1 332 ? -1.458 -14.141 -21.062 1 97.69 332 SER A N 1
ATOM 2588 C CA . SER A 1 332 ? -0.402 -15.117 -20.828 1 97.69 332 SER A CA 1
ATOM 2589 C C . SER A 1 332 ? 0.533 -14.648 -19.719 1 97.69 332 SER A C 1
ATOM 2591 O O . SER A 1 332 ? 0.535 -13.477 -19.344 1 97.69 332 SER A O 1
ATOM 2593 N N . LEU A 1 333 ? 1.232 -15.57 -19.156 1 98.75 333 LEU A N 1
ATOM 2594 C CA . LEU A 1 333 ? 2.057 -15.219 -18.016 1 98.75 333 LEU A CA 1
ATOM 2595 C C . LEU A 1 333 ? 3.182 -14.273 -18.422 1 98.75 333 LEU A C 1
ATOM 2597 O O . LEU A 1 333 ? 3.549 -13.375 -17.656 1 98.75 333 LEU A O 1
ATOM 2601 N N . ASP A 1 334 ? 3.807 -14.492 -19.625 1 98.69 334 ASP A N 1
ATOM 2602 C CA . ASP A 1 334 ? 4.859 -13.594 -20.094 1 98.69 334 ASP A CA 1
ATOM 2603 C C . ASP A 1 334 ? 4.32 -12.18 -20.297 1 98.69 334 ASP A C 1
ATOM 2605 O O . ASP A 1 334 ? 5.02 -11.195 -20.047 1 98.69 334 ASP A O 1
ATOM 2609 N N . ASP A 1 335 ? 3.031 -12.07 -20.766 1 97.81 335 ASP A N 1
ATOM 2610 C CA . ASP A 1 335 ? 2.379 -10.773 -20.844 1 97.81 335 ASP A CA 1
ATOM 2611 C C . ASP A 1 335 ? 2.281 -10.117 -19.469 1 97.81 335 ASP A C 1
ATOM 2613 O O . ASP A 1 335 ? 2.516 -8.914 -19.328 1 97.81 335 ASP A O 1
ATOM 2617 N N . CYS A 1 336 ? 1.896 -10.898 -18.5 1 98.69 336 CYS A N 1
ATOM 2618 C CA . CYS A 1 336 ? 1.788 -10.391 -17.141 1 98.69 336 CYS A CA 1
ATOM 2619 C C . CYS A 1 336 ? 3.137 -9.891 -16.641 1 98.69 336 CYS A C 1
ATOM 2621 O O . CYS A 1 336 ? 3.217 -8.844 -15.992 1 98.69 336 CYS A O 1
ATOM 2623 N N . VAL A 1 337 ? 4.203 -10.641 -16.938 1 98.88 337 VAL A N 1
ATOM 2624 C CA . VAL A 1 337 ? 5.551 -10.273 -16.516 1 98.88 337 VAL A CA 1
ATOM 2625 C C . VAL A 1 337 ? 5.945 -8.938 -17.141 1 98.88 337 VAL A C 1
ATOM 2627 O O . VAL A 1 337 ? 6.41 -8.031 -16.453 1 98.88 337 VAL A O 1
ATOM 2630 N N . ARG A 1 338 ? 5.754 -8.797 -18.422 1 98.75 338 ARG A N 1
ATOM 2631 C CA . ARG A 1 338 ? 6.133 -7.586 -19.141 1 98.75 338 ARG A CA 1
ATOM 2632 C C . ARG A 1 338 ? 5.34 -6.383 -18.641 1 98.75 338 ARG A C 1
ATOM 2634 O O . ARG A 1 338 ? 5.91 -5.316 -18.406 1 98.75 338 ARG A O 1
ATOM 2641 N N . LEU A 1 339 ? 4.07 -6.586 -18.5 1 98.44 339 LEU A N 1
ATOM 2642 C CA . LEU A 1 339 ? 3.232 -5.477 -18.062 1 98.44 339 LEU A CA 1
ATOM 2643 C C . LEU A 1 339 ? 3.578 -5.074 -16.625 1 98.44 339 LEU A C 1
ATOM 2645 O O . LEU A 1 339 ? 3.615 -3.883 -16.312 1 98.44 339 LEU A O 1
ATOM 2649 N N . PHE A 1 340 ? 3.785 -6.039 -15.797 1 98.75 340 PHE A N 1
ATOM 2650 C CA . PHE A 1 340 ? 4.152 -5.754 -14.414 1 98.75 340 PHE A CA 1
ATOM 2651 C C . PHE A 1 340 ? 5.438 -4.938 -14.359 1 98.75 340 PHE A C 1
ATOM 2653 O O . PHE A 1 340 ? 5.516 -3.939 -13.641 1 98.75 340 PHE A O 1
ATOM 2660 N N . ALA A 1 341 ? 6.441 -5.434 -15.094 1 98.69 341 ALA A N 1
ATOM 2661 C CA . ALA A 1 341 ? 7.715 -4.719 -15.148 1 98.69 341 ALA A CA 1
ATOM 2662 C C . ALA A 1 341 ? 7.52 -3.283 -15.633 1 98.69 341 ALA A C 1
ATOM 2664 O O . ALA A 1 341 ? 8.047 -2.344 -15.031 1 98.69 341 ALA A O 1
ATOM 2665 N N . LYS A 1 342 ? 6.785 -3.143 -16.625 1 98 342 LYS A N 1
ATOM 2666 C CA . LYS A 1 342 ? 6.555 -1.837 -17.234 1 98 342 LYS A CA 1
ATOM 2667 C C . LYS A 1 342 ? 5.82 -0.903 -16.281 1 98 342 LYS A C 1
ATOM 2669 O O . LYS A 1 342 ? 6.246 0.234 -16.062 1 98 342 LYS A O 1
ATOM 2674 N N . GLU A 1 343 ? 4.781 -1.366 -15.656 1 97.19 343 GLU A N 1
ATOM 2675 C CA . GLU A 1 343 ? 3.883 -0.521 -14.875 1 97.19 343 GLU A CA 1
ATOM 2676 C C . GLU A 1 343 ? 4.48 -0.185 -13.508 1 97.19 343 GLU A C 1
ATOM 2678 O O . GLU A 1 343 ? 4.207 0.877 -12.953 1 97.19 343 GLU A O 1
ATOM 2683 N N . THR A 1 344 ? 5.266 -1.025 -12.953 1 97.62 344 THR A N 1
ATOM 2684 C CA . THR A 1 344 ? 5.789 -0.799 -11.609 1 97.62 344 THR A CA 1
ATOM 2685 C C . THR A 1 344 ? 7.207 -0.244 -11.672 1 97.62 344 THR A C 1
ATOM 2687 O O . THR A 1 344 ? 7.711 0.293 -10.68 1 97.62 344 THR A O 1
ATOM 2690 N N . GLY A 1 345 ? 7.902 -0.469 -12.812 1 96.69 345 GLY A N 1
ATOM 2691 C CA . GLY A 1 345 ? 9.305 -0.099 -12.906 1 96.69 345 GLY A CA 1
ATOM 2692 C C . GLY A 1 345 ? 10.203 -0.927 -12.008 1 96.69 345 GLY A C 1
ATOM 2693 O O . GLY A 1 345 ? 11.281 -0.481 -11.617 1 96.69 345 GLY A O 1
ATOM 2694 N N . CYS A 1 346 ? 9.766 -2.053 -11.625 1 97.06 346 CYS A N 1
ATOM 2695 C CA . CYS A 1 346 ? 10.484 -2.867 -10.648 1 97.06 346 CYS A CA 1
ATOM 2696 C C . CYS A 1 346 ? 11.742 -3.473 -11.266 1 97.06 346 CYS A C 1
ATOM 2698 O O . CYS A 1 346 ? 12.602 -3.988 -10.555 1 97.06 346 CYS A O 1
ATOM 2700 N N . GLY A 1 347 ? 11.891 -3.453 -12.633 1 97.19 347 GLY A N 1
ATOM 2701 C CA . GLY A 1 347 ? 13.016 -4.062 -13.32 1 97.19 347 GLY A CA 1
ATOM 2702 C C . GLY A 1 347 ? 12.758 -5.496 -13.734 1 97.19 347 GLY A C 1
ATOM 2703 O O . GLY A 1 347 ? 11.797 -6.117 -13.273 1 97.19 347 GLY A O 1
ATOM 2704 N N . PRO A 1 348 ? 13.609 -5.988 -14.633 1 98.5 348 PRO A N 1
ATOM 2705 C CA . PRO A 1 348 ? 13.391 -7.348 -15.133 1 98.5 348 PRO A CA 1
ATOM 2706 C C . PRO A 1 348 ? 13.633 -8.414 -14.07 1 98.5 348 PRO A C 1
ATOM 2708 O O . PRO A 1 348 ? 12.969 -9.453 -14.078 1 98.5 348 PRO A O 1
ATOM 2711 N N . GLU A 1 349 ? 14.57 -8.156 -13.125 1 98.75 349 GLU A N 1
ATOM 2712 C CA . GLU A 1 349 ? 14.922 -9.148 -12.117 1 98.75 349 GLU A CA 1
ATOM 2713 C C . GLU A 1 349 ? 13.719 -9.516 -11.258 1 98.75 349 GLU A C 1
ATOM 2715 O O . GLU A 1 349 ? 13.32 -10.68 -11.203 1 98.75 349 GLU A O 1
ATOM 2720 N N . LEU A 1 350 ? 13.078 -8.531 -10.711 1 98.69 350 LEU A N 1
ATOM 2721 C CA . LEU A 1 350 ? 11.945 -8.797 -9.828 1 98.69 350 LEU A CA 1
ATOM 2722 C C . LEU A 1 350 ? 10.75 -9.305 -10.625 1 98.69 350 LEU A C 1
ATOM 2724 O O . LEU A 1 350 ? 10.016 -10.18 -10.164 1 98.69 350 LEU A O 1
ATOM 2728 N N . ALA A 1 351 ? 10.492 -8.727 -11.766 1 98.81 351 ALA A N 1
ATOM 2729 C CA . ALA A 1 351 ? 9.375 -9.172 -12.602 1 98.81 351 ALA A CA 1
ATOM 2730 C C . ALA A 1 351 ? 9.477 -10.656 -12.914 1 98.81 351 ALA A C 1
ATOM 2732 O O . ALA A 1 351 ? 8.5 -11.391 -12.797 1 98.81 351 ALA A O 1
ATOM 2733 N N . LEU A 1 352 ? 10.641 -11.102 -13.258 1 98.94 352 LEU A N 1
ATOM 2734 C CA . LEU A 1 352 ? 10.859 -12.5 -13.594 1 98.94 352 LEU A CA 1
ATOM 2735 C C . LEU A 1 352 ? 10.812 -13.375 -12.344 1 98.94 352 LEU A C 1
ATOM 2737 O O . LEU A 1 352 ? 10.25 -14.477 -12.375 1 98.94 352 LEU A O 1
ATOM 2741 N N . GLN A 1 353 ? 11.352 -12.906 -11.25 1 98.88 353 GLN A N 1
ATOM 2742 C CA . GLN A 1 353 ? 11.305 -13.656 -10 1 98.88 353 GLN A CA 1
ATOM 2743 C C . GLN A 1 353 ? 9.875 -13.836 -9.523 1 98.88 353 GLN A C 1
ATOM 2745 O O . GLN A 1 353 ? 9.531 -14.867 -8.938 1 98.88 353 GLN A O 1
ATOM 2750 N N . ALA A 1 354 ? 9.039 -12.844 -9.766 1 98.88 354 ALA A N 1
ATOM 2751 C CA . ALA A 1 354 ? 7.637 -12.891 -9.359 1 98.88 354 ALA A CA 1
ATOM 2752 C C . ALA A 1 354 ? 6.887 -14 -10.094 1 98.88 354 ALA A C 1
ATOM 2754 O O . ALA A 1 354 ? 5.797 -14.398 -9.688 1 98.88 354 ALA A O 1
ATOM 2755 N N . ALA A 1 355 ? 7.48 -14.523 -11.133 1 98.94 355 ALA A N 1
ATOM 2756 C CA . ALA A 1 355 ? 6.855 -15.586 -11.922 1 98.94 355 ALA A CA 1
ATOM 2757 C C . ALA A 1 355 ? 7.73 -16.828 -11.953 1 98.94 355 ALA A C 1
ATOM 2759 O O . ALA A 1 355 ? 7.504 -17.734 -12.758 1 98.94 355 ALA A O 1
ATOM 2760 N N . SER A 1 356 ? 8.758 -16.906 -11.195 1 98.88 356 SER A N 1
ATOM 2761 C CA . SER A 1 356 ? 9.648 -18.062 -11.18 1 98.88 356 SER A CA 1
ATOM 2762 C C . SER A 1 356 ? 10.07 -18.406 -9.75 1 98.88 356 SER A C 1
ATOM 2764 O O . SER A 1 356 ? 9.43 -19.234 -9.094 1 98.88 356 SER A O 1
ATOM 2766 N N . LEU A 1 357 ? 10.875 -17.594 -9.172 1 98.88 357 LEU A N 1
ATOM 2767 C CA . LEU A 1 357 ? 11.398 -17.859 -7.832 1 98.88 357 LEU A CA 1
ATOM 2768 C C . LEU A 1 357 ? 10.281 -17.812 -6.793 1 98.88 357 LEU A C 1
ATOM 2770 O O . LEU A 1 357 ? 10.164 -18.703 -5.961 1 98.88 357 LEU A O 1
ATOM 2774 N N . HIS A 1 358 ? 9.477 -16.781 -6.812 1 98.81 358 HIS A N 1
ATOM 2775 C CA . HIS A 1 358 ? 8.477 -16.578 -5.773 1 98.81 358 HIS A CA 1
ATOM 2776 C C . HIS A 1 358 ? 7.461 -17.703 -5.758 1 98.81 358 HIS A C 1
ATOM 2778 O O . HIS A 1 358 ? 7.199 -18.297 -4.703 1 98.81 358 HIS A O 1
ATOM 2784 N N . PRO A 1 359 ? 6.859 -18.062 -6.902 1 98.94 359 PRO A N 1
ATOM 2785 C CA . PRO A 1 359 ? 5.957 -19.219 -6.852 1 98.94 359 PRO A CA 1
ATOM 2786 C C . PRO A 1 359 ? 6.664 -20.5 -6.43 1 98.94 359 PRO A C 1
ATOM 2788 O O . PRO A 1 359 ? 6.07 -21.344 -5.758 1 98.94 359 PRO A O 1
ATOM 2791 N N . ALA A 1 360 ? 7.906 -20.703 -6.805 1 98.81 360 ALA A N 1
ATOM 2792 C CA . ALA A 1 360 ? 8.664 -21.875 -6.375 1 98.81 360 ALA A CA 1
ATOM 2793 C C . ALA A 1 360 ? 8.852 -21.891 -4.863 1 98.81 360 ALA A C 1
ATOM 2795 O O . ALA A 1 360 ? 8.688 -22.922 -4.219 1 98.81 360 ALA A O 1
ATOM 2796 N N . GLN A 1 361 ? 9.203 -20.719 -4.328 1 98.56 361 GLN A N 1
ATOM 2797 C CA . GLN A 1 361 ? 9.336 -20.609 -2.881 1 98.56 361 GLN A CA 1
ATOM 2798 C C . GLN A 1 361 ? 8 -20.875 -2.184 1 98.56 361 GLN A C 1
ATOM 2800 O O . GLN A 1 361 ? 7.953 -21.609 -1.196 1 98.56 361 GLN A O 1
ATOM 2805 N N . MET A 1 362 ? 6.957 -20.297 -2.699 1 98.44 362 MET A N 1
ATOM 2806 C CA . MET A 1 362 ? 5.621 -20.469 -2.139 1 98.44 362 MET A CA 1
ATOM 2807 C C . MET A 1 362 ? 5.23 -21.938 -2.109 1 98.44 362 MET A C 1
ATOM 2809 O O . MET A 1 362 ? 4.684 -22.422 -1.116 1 98.44 362 MET A O 1
ATOM 2813 N N . LEU A 1 363 ? 5.602 -22.688 -3.129 1 98.56 363 LEU A N 1
ATOM 2814 C CA . LEU A 1 363 ? 5.258 -24.109 -3.248 1 98.56 363 LEU A CA 1
ATOM 2815 C C . LEU A 1 363 ? 6.273 -24.969 -2.516 1 98.56 363 LEU A C 1
ATOM 2817 O O . LEU A 1 363 ? 6.07 -26.172 -2.363 1 98.56 363 LEU A O 1
ATOM 2821 N N . GLY A 1 364 ? 7.406 -24.422 -2.102 1 97.56 364 GLY A N 1
ATOM 2822 C CA . GLY A 1 364 ? 8.445 -25.172 -1.415 1 97.56 364 GLY A CA 1
ATOM 2823 C C . GLY A 1 364 ? 9.312 -26 -2.354 1 97.56 364 GLY A C 1
ATOM 2824 O O . GLY A 1 364 ? 9.773 -27.078 -1.991 1 97.56 364 GLY A O 1
ATOM 2825 N N . ILE A 1 365 ? 9.477 -25.516 -3.598 1 98.12 365 ILE A N 1
ATOM 2826 C CA . ILE A 1 365 ? 10.211 -26.328 -4.559 1 98.12 365 ILE A CA 1
ATOM 2827 C C . ILE A 1 365 ? 11.375 -25.516 -5.133 1 98.12 365 ILE A C 1
ATOM 2829 O O . ILE A 1 365 ? 11.867 -25.812 -6.223 1 98.12 365 ILE A O 1
ATOM 2833 N N . ALA A 1 366 ? 11.82 -24.469 -4.441 1 97.81 366 ALA A N 1
ATOM 2834 C CA . ALA A 1 366 ? 12.844 -23.547 -4.945 1 97.81 366 ALA A CA 1
ATOM 2835 C C . ALA A 1 366 ? 14.195 -24.25 -5.051 1 97.81 366 ALA A C 1
ATOM 2837 O O . ALA A 1 366 ? 15.109 -23.75 -5.715 1 97.81 366 ALA A O 1
ATOM 2838 N N . ASP A 1 367 ? 14.344 -25.375 -4.414 1 97.25 367 ASP A N 1
ATOM 2839 C CA . ASP A 1 367 ? 15.57 -26.141 -4.52 1 97.25 367 ASP A CA 1
ATOM 2840 C C . ASP A 1 367 ? 15.672 -26.844 -5.879 1 97.25 367 ASP A C 1
ATOM 2842 O O . ASP A 1 367 ? 16.766 -27.234 -6.309 1 97.25 367 ASP A O 1
ATOM 2846 N N . LYS A 1 368 ? 14.594 -26.938 -6.613 1 97.5 368 LYS A N 1
ATOM 2847 C CA . LYS A 1 368 ? 14.562 -27.688 -7.875 1 97.5 368 LYS A CA 1
ATOM 2848 C C . LYS A 1 368 ? 14.156 -26.766 -9.031 1 97.5 368 LYS A C 1
ATOM 2850 O O . LYS A 1 368 ? 14.617 -26.953 -10.164 1 97.5 368 LYS A O 1
ATOM 2855 N N . LYS A 1 369 ? 13.289 -25.906 -8.766 1 98.06 369 LYS A N 1
ATOM 2856 C CA . LYS A 1 369 ? 12.719 -25.078 -9.836 1 98.06 369 LYS A CA 1
ATOM 2857 C C . LYS A 1 369 ? 12.688 -23.609 -9.438 1 98.06 369 LYS A C 1
ATOM 2859 O O . LYS A 1 369 ? 12.828 -23.281 -8.258 1 98.06 369 LYS A O 1
ATOM 2864 N N . GLY A 1 370 ? 12.484 -22.75 -10.414 1 98.44 370 GLY A N 1
ATOM 2865 C CA . GLY A 1 370 ? 12.312 -21.328 -10.18 1 98.44 370 GLY A CA 1
ATOM 2866 C C . GLY A 1 370 ? 13.617 -20.594 -9.945 1 98.44 370 GLY A C 1
ATOM 2867 O O . GLY A 1 370 ? 13.617 -19.406 -9.633 1 98.44 370 GLY A O 1
ATOM 2868 N N . THR A 1 371 ? 14.742 -21.297 -10.078 1 98.19 371 THR A N 1
ATOM 2869 C CA . THR A 1 371 ? 16.078 -20.719 -9.914 1 98.19 371 THR A CA 1
ATOM 2870 C C . THR A 1 371 ? 17.031 -21.266 -10.977 1 98.19 371 THR A C 1
ATOM 2872 O O . THR A 1 371 ? 16.672 -22.172 -11.734 1 98.19 371 THR A O 1
ATOM 2875 N N . LEU A 1 372 ? 18.172 -20.625 -11.047 1 98.25 372 LEU A N 1
ATOM 2876 C CA . LEU A 1 372 ? 19.266 -21.172 -11.82 1 98.25 372 LEU A CA 1
ATOM 2877 C C . LEU A 1 372 ? 20.422 -21.594 -10.906 1 98.25 372 LEU A C 1
ATOM 2879 O O . LEU A 1 372 ? 21.594 -21.5 -11.281 1 98.25 372 LEU A O 1
ATOM 2883 N N . ASP A 1 373 ? 20.078 -21.969 -9.711 1 97.12 373 ASP A N 1
ATOM 2884 C CA . ASP A 1 373 ? 21.062 -22.453 -8.758 1 97.12 373 ASP A CA 1
ATOM 2885 C C . ASP A 1 373 ? 21.688 -23.766 -9.227 1 97.12 373 ASP A C 1
ATOM 2887 O O . ASP A 1 373 ? 21.078 -24.516 -9.992 1 97.12 373 ASP A O 1
ATOM 2891 N N . PHE A 1 374 ? 22.828 -24.047 -8.727 1 96.31 374 PHE A N 1
ATOM 2892 C CA . PHE A 1 374 ? 23.5 -25.297 -9.086 1 96.31 374 PHE A CA 1
ATOM 2893 C C . PHE A 1 374 ? 22.688 -26.5 -8.609 1 96.31 374 PHE A C 1
ATOM 2895 O O . PHE A 1 374 ? 22.156 -26.5 -7.5 1 96.31 374 PHE A O 1
ATOM 2902 N N . HIS A 1 375 ? 22.547 -27.469 -9.539 1 95.38 375 HIS A N 1
ATOM 2903 C CA . HIS A 1 375 ? 21.906 -28.766 -9.297 1 95.38 375 HIS A CA 1
ATOM 2904 C C . HIS A 1 375 ? 20.391 -28.656 -9.453 1 95.38 375 HIS A C 1
ATOM 2906 O O . HIS A 1 375 ? 19.688 -29.672 -9.391 1 95.38 375 HIS A O 1
ATOM 2912 N N . SER A 1 376 ? 19.859 -27.438 -9.633 1 97.38 376 SER A N 1
ATOM 2913 C CA . SER A 1 376 ? 18.438 -27.312 -9.922 1 97.38 376 SER A CA 1
ATOM 2914 C C . SER A 1 376 ? 18.125 -27.828 -11.328 1 97.38 376 SER A C 1
ATOM 2916 O O . SER A 1 376 ? 19.016 -28.047 -12.133 1 97.38 376 SER A O 1
ATOM 2918 N N . ASP A 1 377 ? 16.828 -28.094 -11.531 1 98.06 377 ASP A N 1
ATOM 2919 C CA . ASP A 1 377 ? 16.406 -28.453 -12.875 1 98.06 377 ASP A CA 1
ATOM 2920 C C . ASP A 1 377 ? 16.781 -27.375 -13.883 1 98.06 377 ASP A C 1
ATOM 2922 O O . ASP A 1 377 ? 16.672 -26.188 -13.602 1 98.06 377 ASP A O 1
ATOM 2926 N N . ALA A 1 378 ? 17.281 -27.828 -15.023 1 98.12 378 ALA A N 1
ATOM 2927 C CA . ALA A 1 378 ? 17.641 -26.875 -16.078 1 98.12 378 ALA A CA 1
ATOM 2928 C C . ALA A 1 378 ? 16.406 -26.453 -16.875 1 98.12 378 ALA A C 1
ATOM 2930 O O . ALA A 1 378 ? 16.375 -26.594 -18.094 1 98.12 378 ALA A O 1
ATOM 2931 N N . ASP A 1 379 ? 15.398 -26 -16.234 1 98.75 379 ASP A N 1
ATOM 2932 C CA . ASP A 1 379 ? 14.242 -25.328 -16.812 1 98.75 379 ASP A CA 1
ATOM 2933 C C . ASP A 1 379 ? 14.461 -23.828 -16.891 1 98.75 379 ASP A C 1
ATOM 2935 O O . ASP A 1 379 ? 14.414 -23.125 -15.875 1 98.75 379 ASP A O 1
ATOM 2939 N N . PHE A 1 380 ? 14.664 -23.297 -18.047 1 98.81 380 PHE A N 1
ATOM 2940 C CA . PHE A 1 380 ? 14.977 -21.875 -18.172 1 98.81 380 PHE A CA 1
ATOM 2941 C C . PHE A 1 380 ? 14.469 -21.312 -19.5 1 98.81 380 PHE A C 1
ATOM 2943 O O . PHE A 1 380 ? 14.031 -22.078 -20.359 1 98.81 380 PHE A O 1
ATOM 2950 N N . ILE A 1 381 ? 14.422 -20.016 -19.562 1 98.94 381 ILE A N 1
ATOM 2951 C CA . ILE A 1 381 ? 13.977 -19.312 -20.766 1 98.94 381 ILE A CA 1
ATOM 2952 C C . ILE A 1 381 ? 15.031 -18.281 -21.188 1 98.94 381 ILE A C 1
ATOM 2954 O O . ILE A 1 381 ? 15.859 -17.875 -20.375 1 98.94 381 ILE A O 1
ATOM 2958 N N . MET A 1 382 ? 15.047 -18.016 -22.438 1 98.88 382 MET A N 1
ATOM 2959 C CA . MET A 1 382 ? 15.836 -16.922 -23 1 98.88 382 MET A CA 1
ATOM 2960 C C . MET A 1 382 ? 14.945 -15.758 -23.422 1 98.88 382 MET A C 1
ATOM 2962 O O . MET A 1 382 ? 13.883 -15.969 -24.016 1 98.88 382 MET A O 1
ATOM 2966 N N . LEU A 1 383 ? 15.312 -14.586 -23.016 1 98.88 383 LEU A N 1
ATOM 2967 C CA . LEU A 1 383 ? 14.5 -13.398 -23.266 1 98.88 383 LEU A CA 1
ATOM 2968 C C . LEU A 1 383 ? 15.336 -12.289 -23.875 1 98.88 383 LEU A C 1
ATOM 2970 O O . LEU A 1 383 ? 16.531 -12.172 -23.594 1 98.88 383 LEU A O 1
ATOM 2974 N N . ASP A 1 384 ? 14.719 -11.445 -24.734 1 98.69 384 ASP A N 1
ATOM 2975 C CA . ASP A 1 384 ? 15.367 -10.211 -25.188 1 98.69 384 ASP A CA 1
ATOM 2976 C C . ASP A 1 384 ? 15.227 -9.109 -24.125 1 98.69 384 ASP A C 1
ATOM 2978 O O . ASP A 1 384 ? 14.742 -9.359 -23.031 1 98.69 384 ASP A O 1
ATOM 2982 N N . ASP A 1 385 ? 15.641 -7.914 -24.469 1 98.12 385 ASP A N 1
ATOM 2983 C CA . ASP A 1 385 ? 15.695 -6.82 -23.5 1 98.12 385 ASP A CA 1
ATOM 2984 C C . ASP A 1 385 ? 14.297 -6.316 -23.172 1 98.12 385 ASP A C 1
ATOM 2986 O O . ASP A 1 385 ? 14.094 -5.652 -22.156 1 98.12 385 ASP A O 1
ATOM 2990 N N . GLU A 1 386 ? 13.359 -6.609 -24 1 98.19 386 GLU A N 1
ATOM 2991 C CA . GLU A 1 386 ? 11.977 -6.223 -23.75 1 98.19 386 GLU A CA 1
ATOM 2992 C C . GLU A 1 386 ? 11.211 -7.34 -23.047 1 98.19 386 GLU A C 1
ATOM 2994 O O . GLU A 1 386 ? 9.992 -7.246 -22.859 1 98.19 386 GLU A O 1
ATOM 2999 N N . LEU A 1 387 ? 11.859 -8.5 -22.672 1 98.75 387 LEU A N 1
ATOM 3000 C CA . LEU A 1 387 ? 11.352 -9.648 -21.922 1 98.75 387 LEU A CA 1
ATOM 3001 C C . LEU A 1 387 ? 10.406 -10.484 -22.781 1 98.75 387 LEU A C 1
ATOM 3003 O O . LEU A 1 387 ? 9.461 -11.078 -22.266 1 98.75 387 LEU A O 1
ATOM 3007 N N . ASN A 1 388 ? 10.648 -10.383 -24.062 1 98.69 388 ASN A N 1
ATOM 3008 C CA . ASN A 1 388 ? 9.969 -11.336 -24.922 1 98.69 388 ASN A CA 1
ATOM 3009 C C . ASN A 1 388 ? 10.656 -12.703 -24.891 1 98.69 388 ASN A C 1
ATOM 3011 O O . ASN A 1 388 ? 11.883 -12.789 -25 1 98.69 388 ASN A O 1
ATOM 3015 N N . VAL A 1 389 ? 9.875 -13.664 -24.797 1 98.81 389 VAL A N 1
ATOM 3016 C CA . VAL A 1 389 ? 10.422 -15.016 -24.766 1 98.81 389 VAL A CA 1
ATOM 3017 C C . VAL A 1 389 ? 10.922 -15.414 -26.141 1 98.81 389 VAL A C 1
ATOM 3019 O O . VAL A 1 389 ? 10.18 -15.352 -27.125 1 98.81 389 VAL A O 1
ATOM 3022 N N . LYS A 1 390 ? 12.18 -15.82 -26.188 1 98.75 390 LYS A N 1
ATOM 3023 C CA . LYS A 1 390 ? 12.797 -16.234 -27.453 1 98.75 390 LYS A CA 1
ATOM 3024 C C . LYS A 1 390 ? 12.969 -17.75 -27.516 1 98.75 390 LYS A C 1
ATOM 3026 O O . LYS A 1 390 ? 12.977 -18.344 -28.594 1 98.75 390 LYS A O 1
ATOM 3031 N N . ALA A 1 391 ? 13.125 -18.328 -26.375 1 98.75 391 ALA A N 1
ATOM 3032 C CA . ALA A 1 391 ? 13.258 -19.781 -26.297 1 98.75 391 ALA A CA 1
ATOM 3033 C C . ALA A 1 391 ? 12.891 -20.281 -24.906 1 98.75 391 ALA A C 1
ATOM 3035 O O . ALA A 1 391 ? 12.984 -19.547 -23.922 1 98.75 391 ALA A O 1
ATOM 3036 N N . THR A 1 392 ? 12.43 -21.516 -24.844 1 98.88 392 THR A N 1
ATOM 3037 C CA . THR A 1 392 ? 12.102 -22.203 -23.594 1 98.88 392 THR A CA 1
ATOM 3038 C C . THR A 1 392 ? 12.812 -23.547 -23.531 1 98.88 392 THR A C 1
ATOM 3040 O O . THR A 1 392 ? 12.859 -24.297 -24.516 1 98.88 392 THR A O 1
ATOM 3043 N N . PHE A 1 393 ? 13.422 -23.797 -22.422 1 98.75 393 PHE A N 1
ATOM 3044 C CA . PHE A 1 393 ? 14.141 -25.047 -22.188 1 98.75 393 PHE A CA 1
ATOM 3045 C C . PHE A 1 393 ? 13.57 -25.797 -21 1 98.75 393 PHE A C 1
ATOM 3047 O O . PHE A 1 393 ? 13.242 -25.188 -19.984 1 98.75 393 PHE A O 1
ATOM 3054 N N . ILE A 1 394 ? 13.43 -27.109 -21.125 1 98.62 394 ILE A N 1
ATOM 3055 C CA . ILE A 1 394 ? 13.07 -28 -20.016 1 98.62 394 ILE A CA 1
ATOM 3056 C C . ILE A 1 394 ? 14.109 -29.109 -19.891 1 98.62 394 ILE A C 1
ATOM 3058 O O . ILE A 1 394 ? 14.391 -29.812 -20.875 1 98.62 394 ILE A O 1
ATOM 3062 N N . ALA A 1 395 ? 14.688 -29.156 -18.688 1 97.31 395 ALA A N 1
ATOM 3063 C CA . ALA A 1 395 ? 15.75 -30.141 -18.453 1 97.31 395 ALA A CA 1
ATOM 3064 C C . ALA A 1 395 ? 16.859 -30 -19.484 1 97.31 395 ALA A C 1
ATOM 3066 O O . ALA A 1 395 ? 17.359 -31 -20 1 97.31 395 ALA A O 1
ATOM 3067 N N . GLY A 1 396 ? 17.109 -28.781 -19.844 1 96.12 396 GLY A N 1
ATOM 3068 C CA . GLY A 1 396 ? 18.219 -28.5 -20.734 1 96.12 396 GLY A CA 1
ATOM 3069 C C . GLY A 1 396 ? 17.859 -28.688 -22.203 1 96.12 396 GLY A C 1
ATOM 3070 O O . GLY A 1 396 ? 18.656 -28.375 -23.078 1 96.12 396 GLY A O 1
ATOM 3071 N N . GLU A 1 397 ? 16.766 -29.172 -22.5 1 96.31 397 GLU A N 1
ATOM 3072 C CA . GLU A 1 397 ? 16.312 -29.391 -23.875 1 96.31 397 GLU A CA 1
ATOM 3073 C C . GLU A 1 397 ? 15.484 -28.219 -24.375 1 96.31 397 GLU A C 1
ATOM 3075 O O . GLU A 1 397 ? 14.547 -27.781 -23.703 1 96.31 397 GLU A O 1
ATOM 3080 N N . CYS A 1 398 ? 15.82 -27.719 -25.562 1 97.88 398 CYS A N 1
ATOM 3081 C CA . CYS A 1 398 ? 15.031 -26.656 -26.156 1 97.88 398 CYS A CA 1
ATOM 3082 C C . CYS A 1 398 ? 13.656 -27.156 -26.594 1 97.88 398 CYS A C 1
ATOM 3084 O O . CYS A 1 398 ? 13.555 -28 -27.484 1 97.88 398 CYS A O 1
ATOM 3086 N N . VAL A 1 399 ? 12.633 -26.656 -26.047 1 98.5 399 VAL A N 1
ATOM 3087 C CA . VAL A 1 399 ? 11.297 -27.172 -26.312 1 98.5 399 VAL A CA 1
ATOM 3088 C C . VAL A 1 399 ? 10.484 -26.141 -27.078 1 98.5 399 VAL A C 1
ATOM 3090 O O . VAL A 1 399 ? 9.398 -26.438 -27.578 1 98.5 399 VAL A O 1
ATOM 3093 N N . TYR A 1 400 ? 10.914 -24.953 -27.141 1 98.06 400 TYR A N 1
ATOM 3094 C CA . TYR A 1 400 ? 10.328 -23.875 -27.938 1 98.06 400 TYR A CA 1
ATOM 3095 C C . TYR A 1 400 ? 11.398 -22.891 -28.375 1 98.06 400 TYR A C 1
ATOM 3097 O O . TYR A 1 400 ? 12.32 -22.578 -27.625 1 98.06 400 TYR A O 1
ATOM 3105 N N . ARG A 1 401 ? 11.32 -22.422 -29.531 1 97.56 401 ARG A N 1
ATOM 3106 C CA . ARG A 1 401 ? 12.141 -21.344 -30.062 1 97.56 401 ARG A CA 1
ATOM 3107 C C . ARG A 1 401 ? 11.32 -20.422 -30.953 1 97.56 401 ARG A C 1
ATOM 3109 O O . ARG A 1 401 ? 10.578 -20.875 -31.828 1 97.56 401 ARG A O 1
ATOM 3116 N N . ALA A 1 402 ? 11.422 -19.188 -30.719 1 94.31 402 ALA A N 1
ATOM 3117 C CA . ALA A 1 402 ? 10.656 -18.188 -31.469 1 94.31 402 ALA A CA 1
ATOM 3118 C C . ALA A 1 402 ? 11.195 -18.031 -32.906 1 94.31 402 ALA A C 1
ATOM 3120 O O . ALA A 1 402 ? 12.398 -18.172 -33.125 1 94.31 402 ALA A O 1
ATOM 3121 N N . MET B 1 1 ? 16.328 41 28.719 1 31.11 1 MET B N 1
ATOM 3122 C CA . MET B 1 1 ? 17.141 41.312 27.562 1 31.11 1 MET B CA 1
ATOM 3123 C C . MET B 1 1 ? 18.453 40.531 27.578 1 31.11 1 MET B C 1
ATOM 3125 O O . MET B 1 1 ? 19.188 40.562 28.562 1 31.11 1 MET B O 1
ATOM 3129 N N . ALA B 1 2 ? 18.547 39.406 26.734 1 42.31 2 ALA B N 1
ATOM 3130 C CA . ALA B 1 2 ? 19.75 38.594 26.844 1 42.31 2 ALA B CA 1
ATOM 3131 C C . ALA B 1 2 ? 21 39.438 26.781 1 42.31 2 ALA B C 1
ATOM 3133 O O . ALA B 1 2 ? 21.062 40.438 26.047 1 42.31 2 ALA B O 1
ATOM 3134 N N . PRO B 1 3 ? 21.922 39.281 27.688 1 40.09 3 PRO B N 1
ATOM 3135 C CA . PRO B 1 3 ? 23.125 40.125 27.719 1 40.09 3 PRO B CA 1
ATOM 3136 C C . PRO B 1 3 ? 23.906 40.062 26.406 1 40.09 3 PRO B C 1
ATOM 3138 O O . PRO B 1 3 ? 23.859 39.094 25.672 1 40.09 3 PRO B O 1
ATOM 3141 N N . SER B 1 4 ? 24.109 41.188 25.656 1 41.94 4 SER B N 1
ATOM 3142 C CA . SER B 1 4 ? 24.938 41.406 24.469 1 41.94 4 SER B CA 1
ATOM 3143 C C . SER B 1 4 ? 26.312 40.812 24.641 1 41.94 4 SER B C 1
ATOM 3145 O O . SER B 1 4 ? 26.875 40.812 25.734 1 41.94 4 SER B O 1
ATOM 3147 N N . SER B 1 5 ? 26.641 39.844 23.859 1 47.38 5 SER B N 1
ATOM 3148 C CA . SER B 1 5 ? 28.062 39.5 23.875 1 47.38 5 SER B CA 1
ATOM 3149 C C . SER B 1 5 ? 28.953 40.719 23.766 1 47.38 5 SER B C 1
ATOM 3151 O O . SER B 1 5 ? 28.5 41.781 23.297 1 47.38 5 SER B O 1
ATOM 3153 N N . SER B 1 6 ? 30.125 40.781 24.453 1 47 6 SER B N 1
ATOM 3154 C CA . SER B 1 6 ? 31.094 41.844 24.375 1 47 6 SER B CA 1
ATOM 3155 C C . SER B 1 6 ? 31.344 42.281 22.938 1 47 6 SER B C 1
ATOM 3157 O O . SER B 1 6 ? 31.922 43.344 22.688 1 47 6 SER B O 1
ATOM 3159 N N . LYS B 1 7 ? 31.406 41.312 22.047 1 55.53 7 LYS B N 1
ATOM 3160 C CA . LYS B 1 7 ? 31.828 41.75 20.719 1 55.53 7 LYS B CA 1
ATOM 3161 C C . LYS B 1 7 ? 30.625 42.125 19.859 1 55.53 7 LYS B C 1
ATOM 3163 O O . LYS B 1 7 ? 30.719 42.156 18.641 1 55.53 7 LYS B O 1
ATOM 3168 N N . GLY B 1 8 ? 29.453 42.312 20.578 1 60.84 8 GLY B N 1
ATOM 3169 C CA . GLY B 1 8 ? 28.297 42.812 19.844 1 60.84 8 GLY B CA 1
ATOM 3170 C C . GLY B 1 8 ? 27.453 41.719 19.266 1 60.84 8 GLY B C 1
ATOM 3171 O O . GLY B 1 8 ? 26.438 41.969 18.609 1 60.84 8 GLY B O 1
ATOM 3172 N N . TYR B 1 9 ? 27.906 40.594 19.328 1 73.75 9 TYR B N 1
ATOM 3173 C CA . TYR B 1 9 ? 27.125 39.469 18.797 1 73.75 9 TYR B CA 1
ATOM 3174 C C . TYR B 1 9 ? 26.031 39.062 19.781 1 73.75 9 TYR B C 1
ATOM 3176 O O . TYR B 1 9 ? 26.094 39.406 20.953 1 73.75 9 TYR B O 1
ATOM 3184 N N . GLY B 1 10 ? 24.875 38.562 19.297 1 82 10 GLY B N 1
ATOM 3185 C CA . GLY B 1 10 ? 23.797 38.062 20.125 1 82 10 GLY B CA 1
ATOM 3186 C C . GLY B 1 10 ? 24.234 36.969 21.078 1 82 10 GLY B C 1
ATOM 3187 O O . GLY B 1 10 ? 25.344 36.438 20.953 1 82 10 GLY B O 1
ATOM 3188 N N . TYR B 1 11 ? 23.562 36.688 22.078 1 88.4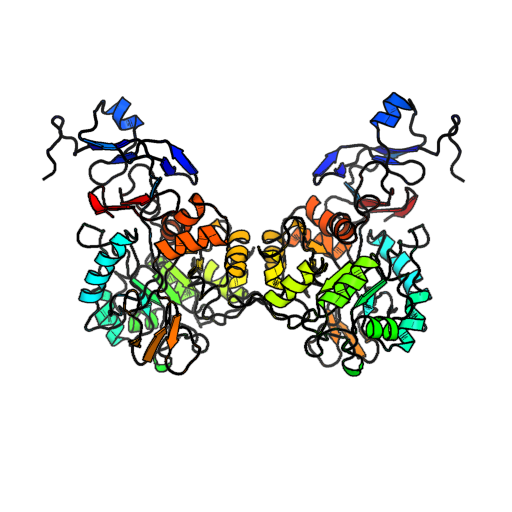4 11 TYR B N 1
ATOM 3189 C CA . TYR B 1 11 ? 23.844 35.656 23.078 1 88.44 11 TYR B CA 1
ATOM 3190 C C . TYR B 1 11 ? 23.859 34.281 22.453 1 88.44 11 TYR B C 1
ATOM 3192 O O . TYR B 1 11 ? 22.906 33.875 21.797 1 88.44 11 TYR B O 1
ATOM 3200 N N . LEU B 1 12 ? 25.016 33.594 22.578 1 92.69 12 LEU B N 1
ATOM 3201 C CA . LEU B 1 12 ? 25.25 32.312 21.891 1 92.69 12 LEU B CA 1
ATOM 3202 C C . LEU B 1 12 ? 25.078 31.141 22.844 1 92.69 12 LEU B C 1
ATOM 3204 O O . LEU B 1 12 ? 25.75 31.047 23.875 1 92.69 12 LEU B O 1
ATOM 3208 N N . TYR B 1 13 ? 24.203 30.188 22.438 1 95.75 13 TYR B N 1
ATOM 3209 C CA . TYR B 1 13 ? 23.953 28.969 23.203 1 95.75 13 TYR B CA 1
ATOM 3210 C C . TYR B 1 13 ? 24.578 27.766 22.516 1 95.75 13 TYR B C 1
ATOM 3212 O O . TYR B 1 13 ? 24.516 27.625 21.297 1 95.75 13 TYR B O 1
ATOM 3220 N N . GLN B 1 14 ? 25.219 26.969 23.375 1 96 14 GLN B N 1
ATOM 3221 C CA . GLN B 1 14 ? 25.734 25.688 22.906 1 96 14 GLN B CA 1
ATOM 3222 C C . GLN B 1 14 ? 25.062 24.531 23.656 1 96 14 GLN B C 1
ATOM 3224 O O . GLN B 1 14 ? 25.172 24.422 24.875 1 96 14 GLN B O 1
ATOM 3229 N N . TYR B 1 15 ? 24.297 23.719 22.953 1 97.56 15 TYR B N 1
ATOM 3230 C CA . TYR B 1 15 ? 23.719 22.5 23.5 1 97.56 15 TYR B CA 1
ATOM 3231 C C . TYR B 1 15 ? 24.641 21.312 23.297 1 97.56 15 TYR B C 1
ATOM 3233 O O . TYR B 1 15 ? 24.938 20.938 22.156 1 97.56 15 TYR B O 1
ATOM 3241 N N . THR B 1 16 ? 25.078 20.766 24.406 1 97.12 16 THR B N 1
ATOM 3242 C CA . THR B 1 16 ? 26.062 19.703 24.359 1 97.12 16 THR B CA 1
ATOM 3243 C C . THR B 1 16 ? 25.469 18.391 24.875 1 97.12 16 THR B C 1
ATOM 3245 O O . THR B 1 16 ? 24.406 18.391 25.5 1 97.12 16 THR B O 1
ATOM 3248 N N . ASN B 1 17 ? 26.219 17.266 24.609 1 98.06 17 ASN B N 1
ATOM 3249 C CA . ASN B 1 17 ? 25.797 15.938 25.047 1 98.06 17 ASN B CA 1
ATOM 3250 C C . ASN B 1 17 ? 24.391 15.602 24.562 1 98.06 17 ASN B C 1
ATOM 3252 O O . ASN B 1 17 ? 23.516 15.273 25.375 1 98.06 17 ASN B O 1
ATOM 3256 N N . CYS B 1 18 ? 24.203 15.805 23.297 1 98.12 18 CYS B N 1
ATOM 3257 C CA . CYS B 1 18 ? 22.906 15.531 22.672 1 98.12 18 CYS B CA 1
ATOM 3258 C C . CYS B 1 18 ? 23.094 14.836 21.328 1 98.12 18 CYS B C 1
ATOM 3260 O O . CYS B 1 18 ? 24.219 14.68 20.844 1 98.12 18 CYS B O 1
ATOM 3262 N N . ARG B 1 19 ? 22.047 14.273 20.812 1 98.62 19 ARG B N 1
ATOM 3263 C CA . ARG B 1 19 ? 21.922 13.734 19.469 1 98.62 19 ARG B CA 1
ATOM 3264 C C . ARG B 1 19 ? 20.906 14.539 18.641 1 98.62 19 ARG B C 1
ATOM 3266 O O . ARG B 1 19 ? 19.781 14.75 19.094 1 98.62 19 ARG B O 1
ATOM 3273 N N . ILE B 1 20 ? 21.312 15.031 17.5 1 98.62 20 ILE B N 1
ATOM 3274 C CA . ILE B 1 20 ? 20.422 15.922 16.766 1 98.62 20 ILE B CA 1
ATOM 3275 C C . ILE B 1 20 ? 19.891 15.195 15.523 1 98.62 20 ILE B C 1
ATOM 3277 O O . ILE B 1 20 ? 20.594 14.359 14.945 1 98.62 20 ILE B O 1
ATOM 3281 N N . LEU B 1 21 ? 18.672 15.461 15.141 1 98.75 21 LEU B N 1
ATOM 3282 C CA . LEU B 1 21 ? 18.094 14.984 13.891 1 98.75 21 LEU B CA 1
ATOM 3283 C C . LEU B 1 21 ? 18.375 15.969 12.758 1 98.75 21 LEU B C 1
ATOM 3285 O O . LEU B 1 21 ? 17.797 17.062 12.711 1 98.75 21 LEU B O 1
ATOM 3289 N N . ARG B 1 22 ? 19.203 15.641 11.852 1 97.06 22 ARG B N 1
ATOM 3290 C CA . ARG B 1 22 ? 19.547 16.438 10.672 1 97.06 22 ARG B CA 1
ATOM 3291 C C . ARG B 1 22 ? 19.812 15.539 9.469 1 97.06 22 ARG B C 1
ATOM 3293 O O . ARG B 1 22 ? 20.422 14.477 9.602 1 97.06 22 ARG B O 1
ATOM 3300 N N . ASP B 1 23 ? 19.297 15.938 8.367 1 94.75 23 ASP B N 1
ATOM 3301 C CA . ASP B 1 23 ? 19.484 15.211 7.109 1 94.75 23 ASP B CA 1
ATOM 3302 C C . ASP B 1 23 ? 19.016 13.758 7.242 1 94.75 23 ASP B C 1
ATOM 3304 O O . ASP B 1 23 ? 19.703 12.844 6.785 1 94.75 23 ASP B O 1
ATOM 3308 N N . GLY B 1 24 ? 18.016 13.602 8.008 1 96.38 24 GLY B N 1
ATOM 3309 C CA . GLY B 1 24 ? 17.359 12.305 8.086 1 96.38 24 GLY B CA 1
ATOM 3310 C C . GLY B 1 24 ? 18.062 11.336 9.008 1 96.38 24 GLY B C 1
ATOM 3311 O O . GLY B 1 24 ? 17.734 10.148 9.031 1 96.38 24 GLY B O 1
ATOM 3312 N N . LYS B 1 25 ? 18.984 11.797 9.773 1 97.81 25 LYS B N 1
ATOM 3313 C CA . LYS B 1 25 ? 19.75 10.938 10.68 1 97.81 25 LYS B CA 1
ATOM 3314 C C . LYS B 1 25 ? 19.859 11.57 12.07 1 97.81 25 LYS B C 1
ATOM 3316 O O . LYS B 1 25 ? 19.859 12.797 12.203 1 97.81 25 LYS B O 1
ATOM 3321 N N . ILE B 1 26 ? 19.859 10.703 13.039 1 98.5 26 ILE B N 1
ATOM 3322 C CA . ILE B 1 26 ? 20.141 11.125 14.406 1 98.5 26 ILE B CA 1
ATOM 3323 C C . ILE B 1 26 ? 21.594 10.781 14.766 1 98.5 26 ILE B C 1
ATOM 3325 O O . ILE B 1 26 ? 22 9.617 14.68 1 98.5 26 ILE B O 1
ATOM 3329 N N . PHE B 1 27 ? 22.344 11.734 15.07 1 98.06 27 PHE B N 1
ATOM 3330 C CA . PHE B 1 27 ? 23.75 11.516 15.398 1 98.06 27 PHE B CA 1
ATOM 3331 C C . PHE B 1 27 ? 24.234 12.523 16.438 1 98.06 27 PHE B C 1
ATOM 3333 O O . PHE B 1 27 ? 23.578 13.547 16.656 1 98.06 27 PHE B O 1
ATOM 3340 N N . ARG B 1 28 ? 25.359 12.234 17.062 1 97.81 28 ARG B N 1
ATOM 3341 C CA . ARG B 1 28 ? 25.906 13.086 18.125 1 97.81 28 ARG B CA 1
ATOM 3342 C C . ARG B 1 28 ? 26.531 14.344 17.531 1 97.81 28 ARG B C 1
ATOM 3344 O O . ARG B 1 28 ? 27.406 14.266 16.672 1 97.81 28 ARG B O 1
ATOM 3351 N N . GLU B 1 29 ? 26.031 15.492 17.922 1 96.25 29 GLU B N 1
ATOM 3352 C CA . GLU B 1 29 ? 26.531 16.812 17.531 1 96.25 29 GLU B CA 1
ATOM 3353 C C . GLU B 1 29 ? 25.969 17.906 18.422 1 96.25 29 GLU B C 1
ATOM 3355 O O . GLU B 1 29 ? 24.828 17.812 18.875 1 96.25 29 GLU B O 1
ATOM 3360 N N . ASP B 1 30 ? 26.828 18.859 18.703 1 96.38 30 ASP B N 1
ATOM 3361 C CA . ASP B 1 30 ? 26.328 20 19.453 1 96.38 30 ASP B CA 1
ATOM 3362 C C . ASP B 1 30 ? 25.422 20.891 18.594 1 96.38 30 ASP B C 1
ATOM 3364 O O . ASP B 1 30 ? 25.641 21.016 17.391 1 96.38 30 ASP B O 1
ATOM 3368 N N . LEU B 1 31 ? 24.438 21.453 19.188 1 97.62 31 LEU B N 1
ATOM 3369 C CA . LEU B 1 31 ? 23.578 22.438 18.531 1 97.62 31 LEU B CA 1
ATOM 3370 C C . LEU B 1 31 ? 23.906 23.859 19.016 1 97.62 31 LEU B C 1
ATOM 3372 O O . LEU B 1 31 ? 24.109 24.078 20.203 1 97.62 31 LEU B O 1
ATOM 3376 N N . TRP B 1 32 ? 24.047 24.766 18.078 1 96.25 32 TRP B N 1
ATOM 3377 C CA . TRP B 1 32 ? 24.375 26.156 18.375 1 96.25 32 TRP B CA 1
ATOM 3378 C C . TRP B 1 32 ? 23.234 27.078 17.969 1 96.25 32 TRP B C 1
ATOM 3380 O O . TRP B 1 32 ? 22.703 26.969 16.844 1 96.25 32 TRP B O 1
ATOM 3390 N N . VAL B 1 33 ? 22.812 27.953 18.906 1 97.25 33 VAL B N 1
ATOM 3391 C CA . VAL B 1 33 ? 21.672 28.828 18.656 1 97.25 33 VAL B CA 1
ATOM 3392 C C . VAL B 1 33 ? 22.047 30.266 19.031 1 97.25 33 VAL B C 1
ATOM 3394 O O . VAL B 1 33 ? 22.641 30.5 20.078 1 97.25 33 VAL B O 1
ATOM 3397 N N . ARG B 1 34 ? 21.797 31.172 18.172 1 94.69 34 ARG B N 1
ATOM 3398 C CA . ARG B 1 34 ? 21.984 32.594 18.406 1 94.69 34 ARG B CA 1
ATOM 3399 C C . ARG B 1 34 ? 20.891 33.406 17.734 1 94.69 34 ARG B C 1
ATOM 3401 O O . ARG B 1 34 ? 20.562 33.188 16.562 1 94.69 34 ARG B O 1
ATOM 3408 N N . ASP B 1 35 ? 20.375 34.344 18.469 1 93.69 35 ASP B N 1
ATOM 3409 C CA . ASP B 1 35 ? 19.375 35.281 17.938 1 93.69 35 ASP B CA 1
ATOM 3410 C C . ASP B 1 35 ? 18.219 34.5 17.297 1 93.69 35 ASP B C 1
ATOM 3412 O O . ASP B 1 35 ? 17.781 34.875 16.188 1 93.69 35 ASP B O 1
ATOM 3416 N N . GLY B 1 36 ? 17.844 33.344 17.906 1 95.81 36 GLY B N 1
ATOM 3417 C CA . GLY B 1 36 ? 16.672 32.625 17.5 1 95.81 36 GLY B CA 1
ATOM 3418 C C . GLY B 1 36 ? 16.906 31.75 16.281 1 95.81 36 GLY B C 1
ATOM 3419 O O . GLY B 1 36 ? 15.961 31.203 15.695 1 95.81 36 GLY B O 1
ATOM 3420 N N . ARG B 1 37 ? 18.219 31.562 15.906 1 96.94 37 ARG B N 1
ATOM 3421 C CA . ARG B 1 37 ? 18.531 30.812 14.703 1 96.94 37 ARG B CA 1
ATOM 3422 C C . ARG B 1 37 ? 19.594 29.75 14.984 1 96.94 37 ARG B C 1
ATOM 3424 O O . ARG B 1 37 ? 20.391 29.891 15.906 1 96.94 37 ARG B O 1
ATOM 3431 N N . ILE B 1 38 ? 19.531 28.719 14.188 1 96.81 38 ILE B N 1
ATOM 3432 C CA . ILE B 1 38 ? 20.547 27.672 14.258 1 96.81 38 ILE B CA 1
ATOM 3433 C C . ILE B 1 38 ? 21.844 28.156 13.602 1 96.81 38 ILE B C 1
ATOM 3435 O O . ILE B 1 38 ? 21.812 28.672 12.484 1 96.81 38 ILE B O 1
ATOM 3439 N N . MET B 1 39 ? 22.906 27.922 14.273 1 94.19 39 MET B N 1
ATOM 3440 C CA . MET B 1 39 ? 24.172 28.469 13.789 1 94.19 39 MET B CA 1
ATOM 3441 C C . MET B 1 39 ? 25.047 27.359 13.203 1 94.19 39 MET B C 1
ATOM 3443 O O . MET B 1 39 ? 24.938 26.203 13.609 1 94.19 39 MET B O 1
ATOM 3447 N N . ASN B 1 40 ? 25.844 27.719 12.305 1 92.19 40 ASN B N 1
ATOM 3448 C CA . ASN B 1 40 ? 26.906 26.875 11.773 1 92.19 40 ASN B CA 1
ATOM 3449 C C . ASN B 1 40 ? 28.156 26.906 12.656 1 92.19 40 ASN B C 1
ATOM 3451 O O . ASN B 1 40 ? 28.797 27.953 12.773 1 92.19 40 ASN B O 1
ATOM 3455 N N . PRO B 1 41 ? 28.5 25.812 13.141 1 85.5 41 PRO B N 1
ATOM 3456 C CA . PRO B 1 41 ? 29.656 25.828 14.047 1 85.5 41 PRO B CA 1
ATOM 3457 C C . PRO B 1 41 ? 30.953 26.234 13.344 1 85.5 41 PRO B C 1
ATOM 3459 O O . PRO B 1 41 ? 31.844 26.797 13.984 1 85.5 41 PRO B O 1
ATOM 3462 N N . GLU B 1 42 ? 31.031 25.844 12.109 1 82.06 42 GLU B N 1
ATOM 3463 C CA . GLU B 1 42 ? 32.25 26.219 11.383 1 82.06 42 GLU B CA 1
ATOM 3464 C C . GLU B 1 42 ? 32.438 27.734 11.344 1 82.06 42 GLU B C 1
ATOM 3466 O O . GLU B 1 42 ? 33.562 28.234 11.461 1 82.06 42 GLU B O 1
ATOM 3471 N N . VAL B 1 4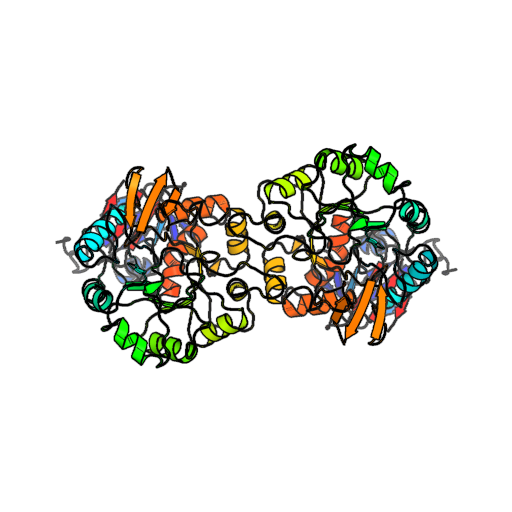3 ? 31.375 28.391 11.219 1 76.31 43 VAL B N 1
ATOM 3472 C CA . VAL B 1 43 ? 31.406 29.844 11.188 1 76.31 43 VAL B CA 1
ATOM 3473 C C . VAL B 1 43 ? 31.75 30.375 12.586 1 76.31 43 VAL B C 1
ATOM 3475 O O . VAL B 1 43 ? 32.531 31.312 12.727 1 76.31 43 VAL B O 1
ATOM 3478 N N . LEU B 1 44 ? 31.234 29.734 13.492 1 78.56 44 LEU B N 1
ATOM 3479 C CA . LEU B 1 44 ? 31.422 30.188 14.867 1 78.56 44 LEU B CA 1
ATOM 3480 C C . LEU B 1 44 ? 32.875 30.031 15.289 1 78.56 44 LEU B C 1
ATOM 3482 O O . LEU B 1 44 ? 33.469 30.938 15.906 1 78.56 44 LEU B O 1
ATOM 3486 N N . PHE B 1 45 ? 33.406 28.906 14.93 1 74.88 45 PHE B N 1
ATOM 3487 C CA . PHE B 1 45 ? 34.75 28.578 15.391 1 74.88 45 PHE B CA 1
ATOM 3488 C C . PHE B 1 45 ? 35.812 29.25 14.516 1 74.88 45 PHE B C 1
ATOM 3490 O O . PHE B 1 45 ? 36.812 29.734 15.023 1 74.88 45 PHE B O 1
ATOM 3497 N N . PHE B 1 46 ? 35.562 29.266 13.258 1 71.88 46 PHE B N 1
ATOM 3498 C CA . PHE B 1 46 ? 36.656 29.656 12.359 1 71.88 46 PHE B CA 1
ATOM 3499 C C . PHE B 1 46 ? 36.562 31.125 11.984 1 71.88 46 PHE B C 1
ATOM 3501 O O . PHE B 1 46 ? 37.562 31.781 11.711 1 71.88 46 PHE B O 1
ATOM 3508 N N . VAL B 1 47 ? 35.344 31.547 12.078 1 67.12 47 VAL B N 1
ATOM 3509 C CA . VAL B 1 47 ? 35.156 32.906 11.609 1 67.12 47 VAL B CA 1
ATOM 3510 C C . VAL B 1 47 ? 35 33.844 12.812 1 67.12 47 VAL B C 1
ATOM 3512 O O . VAL B 1 47 ? 35.781 34.812 12.969 1 67.12 47 VAL B O 1
ATOM 3515 N N . GLU B 1 48 ? 34.188 33.438 13.688 1 71.75 48 GLU B N 1
ATOM 3516 C CA . GLU B 1 48 ? 33.906 34.344 14.797 1 71.75 48 GLU B CA 1
ATOM 3517 C C . GLU B 1 48 ? 34.812 34.062 15.992 1 71.75 48 GLU B C 1
ATOM 3519 O O . GLU B 1 48 ? 35.031 34.938 16.828 1 71.75 48 GLU B O 1
ATOM 3524 N N . ARG B 1 49 ? 35.406 32.906 16.094 1 71.19 49 ARG B N 1
ATOM 3525 C CA . ARG B 1 49 ? 36.25 32.5 17.188 1 71.19 49 ARG B CA 1
ATOM 3526 C C . ARG B 1 49 ? 35.625 32.844 18.531 1 71.19 49 ARG B C 1
ATOM 3528 O O . ARG B 1 49 ? 36.281 33.469 19.375 1 71.19 49 ARG B O 1
ATOM 3535 N N . VAL B 1 50 ? 34.375 32.562 18.594 1 76.06 50 VAL B N 1
ATOM 3536 C CA . VAL B 1 50 ? 33.625 32.906 19.797 1 76.06 50 VAL B CA 1
ATOM 3537 C C . VAL B 1 50 ? 33.312 31.656 20.609 1 76.06 50 VAL B C 1
ATOM 3539 O O . VAL B 1 50 ? 33.25 30.562 20.047 1 76.06 50 VAL B O 1
ATOM 3542 N N . ASN B 1 51 ? 33.312 31.969 21.922 1 82.25 51 ASN B N 1
ATOM 3543 C CA . ASN B 1 51 ? 32.844 30.906 22.828 1 82.25 51 ASN B CA 1
ATOM 3544 C C . ASN B 1 51 ? 31.375 31.047 23.172 1 82.25 51 ASN B C 1
ATOM 3546 O O . ASN B 1 51 ? 30.812 32.156 23.062 1 82.25 51 ASN B O 1
ATOM 3550 N N . ALA B 1 52 ? 30.781 29.938 23.484 1 90.19 52 ALA B N 1
ATOM 3551 C CA . ALA B 1 52 ? 29.375 29.969 23.906 1 90.19 52 ALA B CA 1
ATOM 3552 C C . ALA B 1 52 ? 29.203 30.812 25.172 1 90.19 52 ALA B C 1
ATOM 3554 O O . ALA B 1 52 ? 30.062 30.781 26.062 1 90.19 52 ALA B O 1
ATOM 3555 N N . ASP B 1 53 ? 28.25 31.578 25.094 1 90.5 53 ASP B N 1
ATOM 3556 C CA . ASP B 1 53 ? 27.922 32.312 26.312 1 90.5 53 ASP B CA 1
ATOM 3557 C C . ASP B 1 53 ? 27.328 31.391 27.375 1 90.5 53 ASP B C 1
ATOM 3559 O O . ASP B 1 53 ? 27.516 31.609 28.562 1 90.5 53 ASP B O 1
ATOM 3563 N N . GLN B 1 54 ? 26.609 30.438 26.938 1 93.06 54 GLN B N 1
ATOM 3564 C CA . GLN B 1 54 ? 26.031 29.438 27.812 1 93.06 54 GLN B CA 1
ATOM 3565 C C . GLN B 1 54 ? 26.094 28.047 27.188 1 93.06 54 GLN B C 1
ATOM 3567 O O . GLN B 1 54 ? 25.812 27.875 26 1 93.06 54 GLN B O 1
ATOM 3572 N N . ARG B 1 55 ? 26.578 27.141 27.969 1 95.25 55 ARG B N 1
ATOM 3573 C CA . ARG B 1 55 ? 26.594 25.734 27.578 1 95.25 55 ARG B CA 1
ATOM 3574 C C . ARG B 1 55 ? 25.5 24.953 28.312 1 95.25 55 ARG B C 1
ATOM 3576 O O . ARG B 1 55 ? 25.375 25.047 29.531 1 95.25 55 ARG B O 1
ATOM 3583 N N . ILE B 1 56 ? 24.719 24.266 27.609 1 96 56 ILE B N 1
ATOM 3584 C CA . ILE B 1 56 ? 23.625 23.5 28.172 1 96 56 ILE B CA 1
ATOM 3585 C C . ILE B 1 56 ? 23.859 22.016 27.969 1 96 56 ILE B C 1
ATOM 3587 O O . ILE B 1 56 ? 23.984 21.562 26.828 1 96 56 ILE B O 1
ATOM 3591 N N . ASP B 1 57 ? 23.953 21.266 29.047 1 97.38 57 ASP B N 1
ATOM 3592 C CA . ASP B 1 57 ? 24.047 19.812 28.969 1 97.38 57 ASP B CA 1
ATOM 3593 C C . ASP B 1 57 ? 22.688 19.172 28.75 1 97.38 57 ASP B C 1
ATOM 3595 O O . ASP B 1 57 ? 21.812 19.219 29.625 1 97.38 57 ASP B O 1
ATOM 3599 N N . CYS B 1 58 ? 22.5 18.469 27.656 1 97.75 58 CYS B N 1
ATOM 3600 C CA . CYS B 1 58 ? 21.203 17.953 27.25 1 97.75 58 CYS B CA 1
ATOM 3601 C C . CYS B 1 58 ? 21 16.531 27.766 1 97.75 58 CYS B C 1
ATOM 3603 O O . CYS B 1 58 ? 19.922 15.953 27.609 1 97.75 58 CYS B O 1
ATOM 3605 N N . GLY B 1 59 ? 22.016 15.938 28.375 1 97.88 59 GLY B N 1
ATOM 3606 C CA . GLY B 1 59 ? 21.875 14.625 28.969 1 97.88 59 GLY B CA 1
ATOM 3607 C C . GLY B 1 59 ? 21.609 13.531 27.953 1 97.88 59 GLY B C 1
ATOM 3608 O O . GLY B 1 59 ? 20.766 12.656 28.188 1 97.88 59 GLY B O 1
ATOM 3609 N N . ASN B 1 60 ? 22.109 13.633 26.844 1 98.12 60 ASN B N 1
ATOM 3610 C CA . ASN B 1 60 ? 22.062 12.656 25.766 1 98.12 60 ASN B CA 1
ATOM 3611 C C . ASN B 1 60 ? 20.688 12.586 25.125 1 98.12 60 ASN B C 1
ATOM 3613 O O . ASN B 1 60 ? 20.344 11.609 24.453 1 98.12 60 ASN B O 1
ATOM 3617 N N . LEU B 1 61 ? 19.891 13.578 25.312 1 98.75 61 LEU B N 1
ATOM 3618 C CA . LEU B 1 61 ? 18.562 13.633 24.719 1 98.75 61 LEU B CA 1
ATOM 3619 C C . LEU B 1 61 ? 18.656 13.836 23.203 1 98.75 61 LEU B C 1
ATOM 3621 O O . LEU B 1 61 ? 19.703 14.234 22.688 1 98.75 61 LEU B O 1
ATOM 3625 N N . ILE B 1 62 ? 17.594 13.477 22.531 1 98.88 62 ILE B N 1
ATOM 3626 C CA . ILE B 1 62 ? 17.453 13.75 21.109 1 98.88 62 ILE B CA 1
ATOM 3627 C C . ILE B 1 62 ? 16.938 15.172 20.906 1 98.88 62 ILE B C 1
ATOM 3629 O O . ILE B 1 62 ? 16 15.602 21.594 1 98.88 62 ILE B O 1
ATOM 3633 N N . ILE B 1 63 ? 17.594 15.922 20.047 1 98.88 63 ILE B N 1
ATOM 3634 C CA . ILE B 1 63 ? 17.078 17.219 19.609 1 98.88 63 ILE B CA 1
ATOM 3635 C C . ILE B 1 63 ? 16.531 17.109 18.188 1 98.88 63 ILE B C 1
ATOM 3637 O O . ILE B 1 63 ? 17.25 16.703 17.266 1 98.88 63 ILE B O 1
ATOM 3641 N N . ALA B 1 64 ? 15.281 17.375 17.984 1 98.94 64 ALA B N 1
ATOM 3642 C CA . ALA B 1 64 ? 14.594 17.359 16.703 1 98.94 64 ALA B CA 1
ATOM 3643 C C . ALA B 1 64 ? 13.875 18.672 16.438 1 98.94 64 ALA B C 1
ATOM 3645 O O . ALA B 1 64 ? 13.609 19.438 17.375 1 98.94 64 ALA B O 1
ATOM 3646 N N . PRO B 1 65 ? 13.68 19.016 15.148 1 98.88 65 PRO B N 1
ATOM 3647 C CA . PRO B 1 65 ? 12.867 20.203 14.875 1 98.88 65 PRO B CA 1
ATOM 3648 C C . PRO B 1 65 ? 11.508 20.156 15.578 1 98.88 65 PRO B C 1
ATOM 3650 O O . PRO B 1 65 ? 10.953 19.078 15.789 1 98.88 65 PRO B O 1
ATOM 3653 N N . GLY B 1 66 ? 10.992 21.328 15.953 1 98.88 66 GLY B N 1
ATOM 3654 C CA . GLY B 1 66 ? 9.656 21.406 16.531 1 98.88 66 GLY B CA 1
ATOM 3655 C C . GLY B 1 66 ? 8.586 20.781 15.648 1 98.88 66 GLY B C 1
ATOM 3656 O O . GLY B 1 66 ? 8.656 20.875 14.422 1 98.88 66 GLY B O 1
ATOM 3657 N N . LEU B 1 67 ? 7.582 20.188 16.234 1 98.94 67 LEU B N 1
ATOM 3658 C CA . LEU B 1 67 ? 6.523 19.516 15.484 1 98.94 67 LEU B CA 1
ATOM 3659 C C . LEU B 1 67 ? 5.566 20.547 14.875 1 98.94 67 LEU B C 1
ATOM 3661 O O . LEU B 1 67 ? 5.359 21.625 15.438 1 98.94 67 LEU B O 1
ATOM 3665 N N . ILE B 1 68 ? 5.02 20.203 13.727 1 98.94 68 ILE B N 1
ATOM 3666 C CA . ILE B 1 68 ? 4.098 21.062 12.984 1 98.94 68 ILE B CA 1
ATOM 3667 C C . ILE B 1 68 ? 2.795 20.297 12.719 1 98.94 68 ILE B C 1
ATOM 3669 O O . ILE B 1 68 ? 2.793 19.266 12.047 1 98.94 68 ILE B O 1
ATOM 3673 N N . ASP B 1 69 ? 1.703 20.75 13.258 1 98.88 69 ASP B N 1
ATOM 3674 C CA . ASP B 1 69 ? 0.394 20.125 13.062 1 98.88 69 ASP B CA 1
ATOM 3675 C C . ASP B 1 69 ? -0.444 20.938 12.07 1 98.88 69 ASP B C 1
ATOM 3677 O O . ASP B 1 69 ? -0.966 22 12.406 1 98.88 69 ASP B O 1
ATOM 3681 N N . VAL B 1 70 ? -0.692 20.375 10.883 1 98.88 70 VAL B N 1
ATOM 3682 C CA . VAL B 1 70 ? -1.302 21.188 9.836 1 98.88 70 VAL B CA 1
ATOM 3683 C C . VAL B 1 70 ? -2.809 20.953 9.805 1 98.88 70 VAL B C 1
ATOM 3685 O O . VAL B 1 70 ? -3.518 21.531 8.969 1 98.88 70 VAL B O 1
ATOM 3688 N N . GLN B 1 71 ? -3.287 20.078 10.688 1 98.75 71 GLN B N 1
ATOM 3689 C CA . GLN B 1 71 ? -4.719 19.812 10.789 1 98.75 71 GLN B CA 1
ATOM 3690 C C . GLN B 1 71 ? -5.133 19.594 12.242 1 98.75 71 GLN B C 1
ATOM 3692 O O . GLN B 1 71 ? -5.004 18.484 12.773 1 98.75 71 GLN B O 1
ATOM 3697 N N . ILE B 1 72 ? -5.695 20.547 12.875 1 98.25 72 ILE B N 1
ATOM 3698 C CA . ILE B 1 72 ? -6.164 20.547 14.25 1 98.25 72 ILE B CA 1
ATOM 3699 C C . ILE B 1 72 ? -7.359 21.5 14.383 1 98.25 72 ILE B C 1
ATOM 3701 O O . ILE B 1 72 ? -7.277 22.672 14 1 98.25 72 ILE B O 1
ATOM 3705 N N . ASN B 1 73 ? -8.445 21.016 14.906 1 96.25 73 ASN B N 1
ATOM 3706 C CA . ASN B 1 73 ? -9.703 21.766 14.891 1 96.25 73 ASN B CA 1
ATOM 3707 C C . ASN B 1 73 ? -9.938 22.484 16.219 1 96.25 73 ASN B C 1
ATOM 3709 O O . ASN B 1 73 ? -10.82 23.344 16.312 1 96.25 73 ASN B O 1
ATOM 3713 N N . GLY B 1 74 ? -9.219 22.125 17.188 1 95.31 74 GLY B N 1
ATOM 3714 C CA . GLY B 1 74 ? -9.414 22.719 18.516 1 95.31 74 GLY B CA 1
ATOM 3715 C C . GLY B 1 74 ? -8.789 21.906 19.625 1 95.31 74 GLY B C 1
ATOM 3716 O O . GLY B 1 74 ? -7.805 21.188 19.406 1 95.31 74 GLY B O 1
ATOM 3717 N N . GLY B 1 75 ? -9.25 22.141 20.844 1 94.31 75 GLY B N 1
ATOM 3718 C CA . GLY B 1 75 ? -8.797 21.5 22.078 1 94.31 75 GLY B CA 1
ATOM 3719 C C . GLY B 1 75 ? -9.219 22.234 23.328 1 94.31 75 GLY B C 1
ATOM 3720 O O . GLY B 1 75 ? -9.562 23.422 23.281 1 94.31 75 GLY B O 1
ATOM 3721 N N . TYR B 1 76 ? -9.328 21.516 24.438 1 93.25 76 TYR B N 1
ATOM 3722 C CA . TYR B 1 76 ? -9.594 22.078 25.75 1 93.25 76 TYR B CA 1
ATOM 3723 C C . TYR B 1 76 ? -10.93 22.812 25.766 1 93.25 76 TYR B C 1
ATOM 3725 O O . TYR B 1 76 ? -11.07 23.859 26.406 1 93.25 76 TYR B O 1
ATOM 3733 N N . GLY B 1 77 ? -11.828 22.328 24.969 1 91.94 77 GLY B N 1
ATOM 3734 C CA . GLY B 1 77 ? -13.17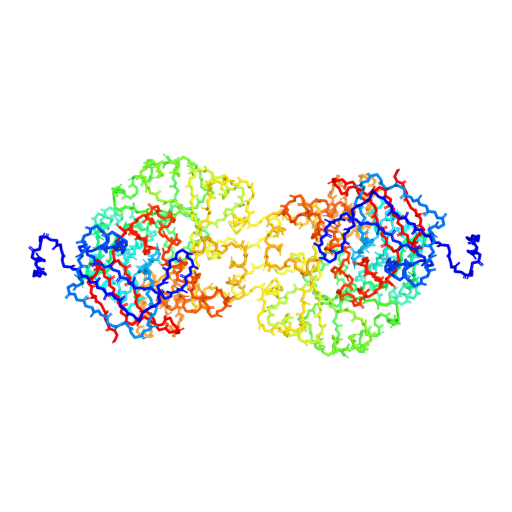2 22.875 24.984 1 91.94 77 GLY B CA 1
ATOM 3735 C C . GLY B 1 77 ? -13.406 23.906 23.906 1 91.94 77 GLY B C 1
ATOM 3736 O O . GLY B 1 77 ? -14.523 24.422 23.75 1 91.94 77 GLY B O 1
ATOM 3737 N N . TYR B 1 78 ? -12.398 24.234 23.125 1 94 78 TYR B N 1
ATOM 3738 C CA . TYR B 1 78 ? -12.523 25.281 22.125 1 94 78 TYR B CA 1
ATOM 3739 C C . TYR B 1 78 ? -12.508 24.688 20.719 1 94 78 TYR B C 1
ATOM 3741 O O . TYR B 1 78 ? -11.719 23.797 20.422 1 94 78 TYR B O 1
ATOM 3749 N N . ASP B 1 79 ? -13.398 25.125 19.906 1 93.56 79 ASP B N 1
ATOM 3750 C CA . ASP B 1 79 ? -13.516 24.812 18.5 1 93.56 79 ASP B CA 1
ATOM 3751 C C . ASP B 1 79 ? -13.188 26.031 17.625 1 93.56 79 ASP B C 1
ATOM 3753 O O . ASP B 1 79 ? -13.812 27.094 17.781 1 93.56 79 ASP B O 1
ATOM 3757 N N . PHE B 1 80 ? -12.266 25.906 16.703 1 95.31 80 PHE B N 1
ATOM 3758 C CA . PHE B 1 80 ? -11.773 27.047 15.969 1 95.31 80 PHE B CA 1
ATOM 3759 C C . PHE B 1 80 ? -12.805 27.531 14.945 1 95.31 80 PHE B C 1
ATOM 3761 O O . PHE B 1 80 ? -12.688 28.625 14.391 1 95.31 80 PHE B O 1
ATOM 3768 N N . SER B 1 81 ? -13.836 26.703 14.703 1 93.06 81 SER B N 1
ATOM 3769 C CA . SER B 1 81 ? -14.867 27.062 13.742 1 93.06 81 SER B CA 1
ATOM 3770 C C . SER B 1 81 ? -16 27.844 14.414 1 93.06 81 SER B C 1
ATOM 3772 O O . SER B 1 81 ? -16.984 28.188 13.766 1 93.06 81 SER B O 1
ATOM 3774 N N . THR B 1 82 ? -15.859 28.109 15.688 1 87.81 82 THR B N 1
ATOM 3775 C CA . THR B 1 82 ? -16.859 28.875 16.422 1 87.81 82 THR B CA 1
ATOM 3776 C C . THR B 1 82 ? -16.453 30.328 16.547 1 87.81 82 THR B C 1
ATOM 3778 O O . THR B 1 82 ? -15.461 30.656 17.203 1 87.81 82 THR B O 1
ATOM 3781 N N . GLU B 1 83 ? -17.203 31.234 16.156 1 83.62 83 GLU B N 1
ATOM 3782 C CA . GLU B 1 83 ? -16.906 32.656 16.016 1 83.62 83 GLU B CA 1
ATOM 3783 C C . GLU B 1 83 ? -16.609 33.281 17.375 1 83.62 83 GLU B C 1
ATOM 3785 O O . GLU B 1 83 ? -15.648 34.062 17.5 1 83.62 83 GLU B O 1
ATOM 3790 N N . SER B 1 84 ? -17.391 33 18.281 1 84.12 84 SER B N 1
ATOM 3791 C CA . SER B 1 84 ? -17.359 33.719 19.562 1 84.12 84 SER B CA 1
ATOM 3792 C C . SER B 1 84 ? -16.156 33.25 20.391 1 84.12 84 SER B C 1
ATOM 3794 O O . SER B 1 84 ? -15.781 33.938 21.359 1 84.12 84 SER B O 1
ATOM 3796 N N . GLN B 1 85 ? -15.438 32.312 19.953 1 86.31 85 GLN B N 1
ATOM 3797 C CA . GLN B 1 85 ? -14.414 31.766 20.828 1 86.31 85 GLN B CA 1
ATOM 3798 C C . GLN B 1 85 ? -13.086 31.578 20.078 1 86.31 85 GLN B C 1
ATOM 3800 O O . GLN B 1 85 ? -12.109 31.094 20.656 1 86.31 85 GLN B O 1
ATOM 3805 N N . VAL B 1 86 ? -12.992 32.062 18.938 1 92.75 86 VAL B N 1
ATOM 3806 C CA . VAL B 1 86 ? -11.883 31.672 18.078 1 92.75 86 VAL B CA 1
ATOM 3807 C C . VAL B 1 86 ? -10.578 32.25 18.625 1 92.75 86 VAL B C 1
ATOM 3809 O O . VAL B 1 86 ? -9.57 31.547 18.719 1 92.75 86 VAL B O 1
ATOM 3812 N N . GLU B 1 87 ? -10.492 33.5 19.016 1 95.38 87 GLU B N 1
ATOM 3813 C CA . GLU B 1 87 ? -9.266 34.125 19.516 1 95.38 87 GLU B CA 1
ATOM 3814 C C . GLU B 1 87 ? -8.82 33.469 20.828 1 95.38 87 GLU B C 1
ATOM 3816 O O . GLU B 1 87 ? -7.637 33.156 21 1 95.38 87 GLU B O 1
ATOM 3821 N N . GLU B 1 88 ? -9.766 33.281 21.703 1 95.94 88 GLU B N 1
ATOM 3822 C CA . GLU B 1 88 ? -9.469 32.625 22.969 1 95.94 88 GLU B CA 1
ATOM 3823 C C . GLU B 1 88 ? -9.023 31.188 22.75 1 95.94 88 GLU B C 1
ATOM 3825 O O . GLU B 1 88 ? -8.109 30.703 23.406 1 95.94 88 GLU B O 1
ATOM 3830 N N . GLY B 1 89 ? -9.742 30.516 21.875 1 96.12 89 GLY B N 1
ATOM 3831 C CA . GLY B 1 89 ? -9.383 29.141 21.547 1 96.12 89 GLY B CA 1
ATOM 3832 C C . GLY B 1 89 ? -7.98 29.016 20.984 1 96.12 89 GLY B C 1
ATOM 3833 O O . GLY B 1 89 ? -7.223 28.125 21.406 1 96.12 89 GLY B O 1
ATOM 3834 N N . ILE B 1 90 ? -7.652 29.891 20.062 1 97.5 90 ILE B N 1
ATOM 3835 C CA . ILE B 1 90 ? -6.324 29.891 19.453 1 97.5 90 ILE B CA 1
ATOM 3836 C C . ILE B 1 90 ? -5.266 30.109 20.531 1 97.5 90 ILE B C 1
ATOM 3838 O O . ILE B 1 90 ? -4.254 29.406 20.562 1 97.5 90 ILE B O 1
ATOM 3842 N N . LYS B 1 91 ? -5.496 31.062 21.391 1 97.19 91 LYS B N 1
ATOM 3843 C CA . LYS B 1 91 ? -4.562 31.359 22.469 1 97.19 91 LYS B CA 1
ATOM 3844 C C . LYS B 1 91 ? -4.375 30.141 23.391 1 97.19 91 LYS B C 1
ATOM 3846 O O . LYS B 1 91 ? -3.244 29.734 23.672 1 97.19 91 LYS B O 1
ATOM 3851 N N . LYS B 1 92 ? -5.453 29.562 23.812 1 97.12 92 LYS B N 1
ATOM 3852 C CA . LYS B 1 92 ? -5.418 28.438 24.75 1 97.12 92 LYS B CA 1
ATOM 3853 C C . LYS B 1 92 ? -4.746 27.219 24.125 1 97.12 92 LYS B C 1
ATOM 3855 O O . LYS B 1 92 ? -3.875 26.594 24.734 1 97.12 92 LYS B O 1
ATOM 3860 N N . VAL B 1 93 ? -5.137 26.875 22.938 1 97.81 93 VAL B N 1
ATOM 3861 C CA . VAL B 1 93 ? -4.621 25.688 22.281 1 97.81 93 VAL B CA 1
ATOM 3862 C C . VAL B 1 93 ? -3.152 25.891 21.906 1 97.81 93 VAL B C 1
ATOM 3864 O O . VAL B 1 93 ? -2.332 24.984 22.078 1 97.81 93 VAL B O 1
ATOM 3867 N N . SER B 1 94 ? -2.803 27.078 21.406 1 98.38 94 SER B N 1
ATOM 3868 C CA . SER B 1 94 ? -1.421 27.359 21.031 1 98.38 94 SER B CA 1
ATOM 3869 C C . SER B 1 94 ? -0.484 27.203 22.219 1 98.38 94 SER B C 1
ATOM 3871 O O . SER B 1 94 ? 0.659 26.766 22.062 1 98.38 94 SER B O 1
ATOM 3873 N N . GLN B 1 95 ? -0.94 27.578 23.359 1 98.12 95 GLN B N 1
ATOM 3874 C CA . GLN B 1 95 ? -0.147 27.422 24.578 1 98.12 95 GLN B CA 1
ATOM 3875 C C . GLN B 1 95 ? -0.071 25.953 25 1 98.12 95 GLN B C 1
ATOM 3877 O O . GLN B 1 95 ? 1.001 25.469 25.359 1 98.12 95 GLN B O 1
ATOM 3882 N N . ALA B 1 96 ? -1.17 25.328 24.938 1 97.19 96 ALA B N 1
ATOM 3883 C CA . ALA B 1 96 ? -1.287 23.953 25.453 1 97.19 96 ALA B CA 1
ATOM 3884 C C . ALA B 1 96 ? -0.442 23 24.625 1 97.19 96 ALA B C 1
ATOM 3886 O O . ALA B 1 96 ? 0.131 22.047 25.156 1 97.19 96 ALA B O 1
ATOM 3887 N N . VAL B 1 97 ? -0.343 23.172 23.344 1 98.31 97 VAL B N 1
ATOM 3888 C CA . VAL B 1 97 ? 0.308 22.219 22.453 1 98.31 97 VAL B CA 1
ATOM 3889 C C . VAL B 1 97 ? 1.822 22.297 22.641 1 98.31 97 VAL B C 1
ATOM 3891 O O . VAL B 1 97 ? 2.553 21.406 22.188 1 98.31 97 VAL B O 1
ATOM 3894 N N . LEU B 1 98 ? 2.369 23.328 23.297 1 98.69 98 LEU B N 1
ATOM 3895 C CA . LEU B 1 98 ? 3.799 23.453 23.562 1 98.69 98 LEU B CA 1
ATOM 3896 C C . LEU B 1 98 ? 4.309 22.266 24.359 1 98.69 98 LEU B C 1
ATOM 3898 O O . LEU B 1 98 ? 5.418 21.781 24.125 1 98.69 98 LEU B O 1
ATOM 3902 N N . SER B 1 99 ? 3.5 21.812 25.266 1 98.19 99 SER B N 1
ATOM 3903 C CA . SER B 1 99 ? 3.906 20.688 26.109 1 98.19 99 SER B CA 1
ATOM 3904 C C . SER B 1 99 ? 3.951 19.391 25.328 1 98.19 99 SER B C 1
ATOM 3906 O O . SER B 1 99 ? 4.492 18.391 25.797 1 98.19 99 SER B O 1
ATOM 3908 N N . ARG B 1 100 ? 3.43 19.438 24.141 1 98.31 100 ARG B N 1
ATOM 3909 C CA . ARG B 1 100 ? 3.404 18.266 23.266 1 98.31 100 ARG B CA 1
ATOM 3910 C C . ARG B 1 100 ? 4.43 18.375 22.141 1 98.31 100 ARG B C 1
ATOM 3912 O O . ARG B 1 100 ? 4.457 17.562 21.234 1 98.31 100 ARG B O 1
ATOM 3919 N N . GLY B 1 101 ? 5.215 19.391 22.188 1 98.81 101 GLY B N 1
ATOM 3920 C CA . GLY B 1 101 ? 6.312 19.547 21.25 1 98.81 101 GLY B CA 1
ATOM 3921 C C . GLY B 1 101 ? 5.922 20.297 19.984 1 98.81 101 GLY B C 1
ATOM 3922 O O . GLY B 1 101 ? 6.73 20.438 19.062 1 98.81 101 GLY B O 1
ATOM 3923 N N . VAL B 1 102 ? 4.688 20.797 19.875 1 98.94 102 VAL B N 1
ATOM 3924 C CA . VAL B 1 102 ? 4.23 21.516 18.688 1 98.94 102 VAL B CA 1
ATOM 3925 C C . VAL B 1 102 ? 4.664 22.969 18.781 1 98.94 102 VAL B C 1
ATOM 3927 O O . VAL B 1 102 ? 4.301 23.688 19.719 1 98.94 102 VAL B O 1
ATOM 3930 N N . THR B 1 103 ? 5.465 23.391 17.828 1 98.88 103 THR B N 1
ATOM 3931 C CA . THR B 1 103 ? 5.961 24.766 17.828 1 98.88 103 THR B CA 1
ATOM 3932 C C . THR B 1 103 ? 5.199 25.625 16.828 1 98.88 103 THR B C 1
ATOM 3934 O O . THR B 1 103 ? 5.27 26.859 16.875 1 98.88 103 THR B O 1
ATOM 3937 N N . SER B 1 104 ? 4.504 25 15.922 1 98.81 104 SER B N 1
ATOM 3938 C CA . SER B 1 104 ? 3.682 25.703 14.938 1 98.81 104 SER B CA 1
ATOM 3939 C C . SER B 1 104 ? 2.516 24.828 14.477 1 98.81 104 SER B C 1
ATOM 3941 O O . SER B 1 104 ? 2.598 23.594 14.516 1 98.81 104 SER B O 1
ATOM 3943 N N . PHE B 1 105 ? 1.438 25.453 14.109 1 98.88 105 PHE B N 1
ATOM 3944 C CA . PHE B 1 105 ? 0.331 24.672 13.594 1 98.88 105 PHE B CA 1
ATOM 3945 C C . PHE B 1 105 ? -0.594 25.531 12.734 1 98.88 105 PHE B C 1
ATOM 3947 O O . PHE B 1 105 ? -0.405 26.734 12.633 1 98.88 105 PHE B O 1
ATOM 3954 N N . CYS B 1 106 ? -1.472 24.875 11.984 1 98.88 106 CYS B N 1
ATOM 3955 C CA . CYS B 1 106 ? -2.531 25.5 11.203 1 98.88 106 CYS B CA 1
ATOM 3956 C C . CYS B 1 106 ? -3.896 25.25 11.828 1 98.88 106 CYS B C 1
ATOM 3958 O O . CYS B 1 106 ? -4.496 24.188 11.625 1 98.88 106 CYS B O 1
ATOM 3960 N N . PRO B 1 107 ? -4.383 26.312 12.617 1 98.62 107 PRO B N 1
ATOM 3961 C CA . PRO B 1 107 ? -5.758 26.109 13.07 1 98.62 107 PRO B CA 1
ATOM 3962 C C . PRO B 1 107 ? -6.719 25.797 11.93 1 98.62 107 PRO B C 1
ATOM 3964 O O . PRO B 1 107 ? -6.668 26.438 10.875 1 98.62 107 PRO B O 1
ATOM 3967 N N . THR B 1 108 ? -7.539 24.797 12.133 1 98.06 108 THR B N 1
ATOM 3968 C CA . THR B 1 108 ? -8.406 24.328 11.055 1 98.06 108 THR B CA 1
ATOM 3969 C C . THR B 1 108 ? -9.844 24.812 11.273 1 98.06 108 THR B C 1
ATOM 3971 O O . THR B 1 108 ? -10.375 24.703 12.375 1 98.06 108 THR B O 1
ATOM 3974 N N . VAL B 1 109 ? -10.391 25.406 10.312 1 96.75 109 VAL B N 1
ATOM 3975 C CA . VAL B 1 109 ? -11.789 25.828 10.297 1 96.75 109 VAL B CA 1
ATOM 3976 C C . VAL B 1 109 ? -12.562 25 9.273 1 96.75 109 VAL B C 1
ATOM 3978 O O . VAL B 1 109 ? -12.25 25.031 8.078 1 96.75 109 VAL B O 1
ATOM 3981 N N . ILE B 1 110 ? -13.555 24.266 9.766 1 96 110 ILE B N 1
ATOM 3982 C CA . ILE B 1 110 ? -14.266 23.344 8.875 1 96 110 ILE B CA 1
ATOM 3983 C C . ILE B 1 110 ? -15.461 24.062 8.25 1 96 110 ILE B C 1
ATOM 3985 O O . ILE B 1 110 ? -15.664 25.266 8.477 1 96 110 ILE B O 1
ATOM 3989 N N . THR B 1 111 ? -16.188 23.375 7.445 1 96.81 111 THR B N 1
ATOM 3990 C CA . THR B 1 111 ? -17.359 23.906 6.734 1 96.81 111 THR B CA 1
ATOM 3991 C C . THR B 1 111 ? -18.203 24.781 7.652 1 96.81 111 THR B C 1
ATOM 3993 O O . THR B 1 111 ? -18.734 24.297 8.648 1 96.81 111 THR B O 1
ATOM 3996 N N . SER B 1 112 ? -18.312 26.031 7.273 1 95 112 SER B N 1
ATOM 3997 C CA . SER B 1 112 ? -19.047 27.062 8.008 1 95 112 SER B CA 1
ATOM 3998 C C . SER B 1 112 ? -19.812 27.984 7.059 1 95 112 SER B C 1
ATOM 4000 O O . SER B 1 112 ? -19.594 27.953 5.844 1 95 112 SER B O 1
ATOM 4002 N N . ALA B 1 113 ? -20.719 28.781 7.637 1 95.5 113 ALA B N 1
ATOM 4003 C CA . ALA B 1 113 ? -21.438 29.766 6.844 1 95.5 113 ALA B CA 1
ATOM 4004 C C . ALA B 1 113 ? -20.516 30.891 6.398 1 95.5 113 ALA B C 1
ATOM 4006 O O . ALA B 1 113 ? -19.547 31.219 7.094 1 95.5 113 ALA B O 1
ATOM 4007 N N . PRO B 1 114 ? -20.859 31.5 5.215 1 97.31 114 PRO B N 1
ATOM 4008 C CA . PRO B 1 114 ? -20 32.562 4.715 1 97.31 114 PRO B CA 1
ATOM 4009 C C . PRO B 1 114 ? -19.766 33.688 5.746 1 97.31 114 PRO B C 1
ATOM 4011 O O . PRO B 1 114 ? -18.641 34.156 5.906 1 97.31 114 PRO B O 1
ATOM 4014 N N . HIS B 1 115 ? -20.797 34.062 6.453 1 96.38 115 HIS B N 1
ATOM 4015 C CA . HIS B 1 115 ? -20.656 35.094 7.461 1 96.38 115 HIS B CA 1
ATOM 4016 C C . HIS B 1 115 ? -19.688 34.688 8.562 1 96.38 115 HIS B C 1
ATOM 4018 O O . HIS B 1 115 ? -18.906 35.5 9.055 1 96.38 115 HIS B O 1
ATOM 4024 N N . ALA B 1 116 ? -19.703 33.469 8.945 1 95.31 116 ALA B N 1
ATOM 4025 C CA . ALA B 1 116 ? -18.812 32.938 9.977 1 95.31 116 ALA B CA 1
ATOM 4026 C C . ALA B 1 116 ? -17.359 32.969 9.516 1 95.31 116 ALA B C 1
ATOM 4028 O O . ALA B 1 116 ? -16.469 33.406 10.266 1 95.31 116 ALA B O 1
ATOM 4029 N N . TYR B 1 117 ? -17.094 32.531 8.242 1 97.19 117 TYR B N 1
ATOM 4030 C CA . TYR B 1 117 ? -15.734 32.625 7.707 1 97.19 117 TYR B CA 1
ATOM 4031 C C . TYR B 1 117 ? -15.203 34.031 7.773 1 97.19 117 TYR B C 1
ATOM 4033 O O . TYR B 1 117 ? -14.07 34.25 8.203 1 97.19 117 TYR B O 1
ATOM 4041 N N . LYS B 1 118 ? -15.992 34.969 7.336 1 97.06 118 LYS B N 1
ATOM 4042 C CA . LYS B 1 118 ? -15.578 36.375 7.238 1 97.06 118 LYS B CA 1
ATOM 4043 C C . LYS B 1 118 ? -15.305 36.969 8.617 1 97.06 118 LYS B C 1
ATOM 4045 O O . LYS B 1 118 ? -14.562 37.938 8.75 1 97.06 118 LYS B O 1
ATOM 4050 N N . GLN B 1 119 ? -15.875 36.344 9.617 1 95.81 119 GLN B N 1
ATOM 4051 C CA . GLN B 1 119 ? -15.633 36.781 10.992 1 95.81 119 GLN B CA 1
ATOM 4052 C C . GLN B 1 119 ? -14.43 36.062 11.594 1 95.81 119 GLN B C 1
ATOM 4054 O O . GLN B 1 119 ? -13.648 36.656 12.328 1 95.81 119 GLN B O 1
ATOM 4059 N N . ILE B 1 120 ? -14.242 34.844 11.32 1 96.94 120 ILE B N 1
ATOM 4060 C CA . ILE B 1 120 ? -13.273 33.969 11.977 1 96.94 120 ILE B CA 1
ATOM 4061 C C . ILE B 1 120 ? -11.891 34.156 11.344 1 96.94 120 ILE B C 1
ATOM 4063 O O . ILE B 1 120 ? -10.906 34.375 12.055 1 96.94 120 ILE B O 1
ATOM 4067 N N . LEU B 1 121 ? -11.766 34.125 10.016 1 97.88 121 LEU B N 1
ATOM 4068 C CA . LEU B 1 121 ? -10.5 34.031 9.305 1 97.88 121 LEU B CA 1
ATOM 4069 C C . LEU B 1 121 ? -9.609 35.219 9.602 1 97.88 121 LEU B C 1
ATOM 4071 O O . LEU B 1 121 ? -8.422 35.062 9.891 1 97.88 121 LEU B O 1
ATOM 4075 N N . PRO B 1 122 ? -10.164 36.469 9.641 1 96.62 122 PRO B N 1
ATOM 4076 C CA . PRO B 1 122 ? -9.312 37.625 9.93 1 96.62 122 PRO B CA 1
ATOM 4077 C C . PRO B 1 122 ? -8.766 37.625 11.359 1 96.62 122 PRO B C 1
ATOM 4079 O O . PRO B 1 122 ? -7.785 38.312 11.656 1 96.62 122 PRO B O 1
ATOM 4082 N N . LYS B 1 123 ? -9.383 36.844 12.219 1 96.62 123 LYS B N 1
ATOM 4083 C CA . LYS B 1 123 ? -9 36.844 13.633 1 96.62 123 LYS B CA 1
ATOM 4084 C C . LYS B 1 123 ? -7.863 35.844 13.883 1 96.62 123 LYS B C 1
ATOM 4086 O O . LYS B 1 123 ? -7.219 35.875 14.93 1 96.62 123 LYS B O 1
ATOM 4091 N N . ILE B 1 124 ? -7.629 34.969 12.992 1 97.69 124 ILE B N 1
ATOM 4092 C CA . ILE B 1 124 ? -6.547 34 13.109 1 97.69 124 ILE B CA 1
ATOM 4093 C C . ILE B 1 124 ? -5.336 34.469 12.312 1 97.69 124 ILE B C 1
ATOM 4095 O O . ILE B 1 124 ? -5.137 34.062 11.172 1 97.69 124 ILE B O 1
ATOM 4099 N N . LYS B 1 125 ? -4.535 35.25 12.922 1 96.94 125 LYS B N 1
ATOM 4100 C CA . LYS B 1 125 ? -3.416 35.875 12.25 1 96.94 125 LYS B CA 1
ATOM 4101 C C . LYS B 1 125 ? -2.156 35.031 12.328 1 96.94 125 LYS B C 1
ATOM 4103 O O . LYS B 1 125 ? -1.883 34.406 13.359 1 96.94 125 LYS B O 1
ATOM 4108 N N . LYS B 1 126 ? -1.497 34.969 11.227 1 98.06 126 LYS B N 1
ATOM 4109 C CA . LYS B 1 126 ? -0.184 34.344 11.227 1 98.06 126 LYS B CA 1
ATOM 4110 C C . LYS B 1 126 ? 0.754 35.031 12.227 1 98.06 126 LYS B C 1
ATOM 4112 O O . LYS B 1 126 ? 0.765 36.25 12.344 1 98.06 126 LYS B O 1
ATOM 4117 N N . ARG B 1 127 ? 1.473 34.219 12.898 1 97.5 127 ARG B N 1
ATOM 4118 C CA . ARG B 1 127 ? 2.439 34.75 13.852 1 97.5 127 ARG B CA 1
ATOM 4119 C C . ARG B 1 127 ? 3.453 33.688 14.258 1 97.5 127 ARG B C 1
ATOM 4121 O O . ARG B 1 127 ? 3.127 32.5 14.312 1 97.5 127 ARG B O 1
ATOM 4128 N N . ASN B 1 128 ? 4.637 34.094 14.547 1 96.81 128 ASN B N 1
ATOM 4129 C CA . ASN B 1 128 ? 5.648 33.188 15.078 1 96.81 128 ASN B CA 1
ATOM 4130 C C . ASN B 1 128 ? 5.309 32.75 16.5 1 96.81 128 ASN B C 1
ATOM 4132 O O . ASN B 1 128 ? 4.578 33.438 17.219 1 96.81 128 ASN B O 1
ATOM 4136 N N . GLY B 1 129 ? 5.793 31.625 16.844 1 97.75 129 GLY B N 1
ATOM 4137 C CA . GLY B 1 129 ? 5.629 31.141 18.203 1 97.75 129 GLY B CA 1
ATOM 4138 C C . GLY B 1 129 ? 6.461 31.906 19.219 1 97.75 129 GLY B C 1
ATOM 4139 O O . GLY B 1 129 ? 7.352 32.688 18.828 1 97.75 129 GLY B O 1
ATOM 4140 N N . SER B 1 130 ? 6.125 31.797 20.406 1 97.25 130 SER B N 1
ATOM 4141 C CA . SER B 1 130 ? 6.809 32.375 21.562 1 97.25 130 SER B CA 1
ATOM 4142 C C . SER B 1 130 ? 6.398 31.672 22.859 1 97.25 130 SER B C 1
ATOM 4144 O O . SER B 1 130 ? 5.77 30.609 22.812 1 97.25 130 SER B O 1
ATOM 4146 N N . LYS B 1 131 ? 6.805 32.219 23.922 1 95.88 131 LYS B N 1
ATOM 4147 C CA . LYS B 1 131 ? 6.41 31.688 25.234 1 95.88 131 LYS B CA 1
ATOM 4148 C C . LYS B 1 131 ? 4.895 31.75 25.406 1 95.88 131 LYS B C 1
ATOM 4150 O O . LYS B 1 131 ? 4.332 31.031 26.234 1 95.88 131 LYS B O 1
ATOM 4155 N N . GLU B 1 132 ? 4.305 32.594 24.609 1 96.75 132 GLU B N 1
ATOM 4156 C CA . GLU B 1 132 ? 2.859 32.75 24.734 1 96.75 132 GLU B CA 1
ATOM 4157 C C . GLU B 1 132 ? 2.109 31.641 24 1 96.75 132 GLU B C 1
ATOM 4159 O O . GLU B 1 132 ? 0.909 31.453 24.219 1 96.75 132 GLU B O 1
ATOM 4164 N N . GLY B 1 133 ? 2.758 30.938 23.141 1 98.31 133 GLY B N 1
ATOM 4165 C CA . GLY B 1 133 ? 2.107 29.844 22.422 1 98.31 133 GLY B CA 1
ATOM 4166 C C . GLY B 1 133 ? 2.789 29.5 21.109 1 98.31 133 GLY B C 1
ATOM 4167 O O . GLY B 1 133 ? 3.637 30.25 20.625 1 98.31 133 GLY B O 1
ATOM 4168 N N . ALA B 1 134 ? 2.434 28.391 20.609 1 98.81 134 ALA B N 1
ATOM 4169 C CA . ALA B 1 134 ? 2.955 27.922 19.328 1 98.81 134 ALA B CA 1
ATOM 4170 C C . ALA B 1 134 ? 2.611 28.906 18.203 1 98.81 134 ALA B C 1
ATOM 4172 O O . ALA B 1 134 ? 1.632 29.641 18.297 1 98.81 134 ALA B O 1
ATOM 4173 N N . GLY B 1 135 ? 3.449 28.891 17.203 1 98.75 135 GLY B N 1
ATOM 4174 C CA . GLY B 1 135 ? 3.221 29.766 16.062 1 98.75 135 GLY B CA 1
ATOM 4175 C C . GLY B 1 135 ? 2.018 29.359 15.234 1 98.75 135 GLY B C 1
ATOM 4176 O O . GLY B 1 135 ? 1.667 28.172 15.18 1 98.75 135 GLY B O 1
ATOM 4177 N N . ILE B 1 136 ? 1.361 30.344 14.664 1 98.81 136 ILE B N 1
ATOM 4178 C CA . ILE B 1 136 ? 0.264 30.141 13.727 1 98.81 136 ILE B CA 1
ATOM 4179 C C . ILE B 1 136 ? 0.764 30.344 12.297 1 98.81 136 ILE B C 1
ATOM 4181 O O . ILE B 1 136 ? 1.121 31.453 11.898 1 98.81 136 ILE B O 1
ATOM 4185 N N . LEU B 1 137 ? 0.759 29.25 11.516 1 98.81 137 LEU B N 1
ATOM 4186 C CA . LEU B 1 137 ? 1.318 29.281 10.172 1 98.81 137 LEU B CA 1
ATOM 4187 C C . LEU B 1 137 ? 0.303 29.828 9.18 1 98.81 137 LEU B C 1
ATOM 4189 O O . LEU B 1 137 ? 0.668 30.234 8.062 1 98.81 137 LEU B O 1
ATOM 4193 N N . GLY B 1 138 ? -0.91 29.906 9.562 1 98.69 138 GLY B N 1
ATOM 4194 C CA . GLY B 1 138 ? -2.082 30.234 8.766 1 98.69 138 GLY B CA 1
ATOM 4195 C C . GLY B 1 138 ? -3.227 29.266 8.961 1 98.69 138 GLY B C 1
ATOM 4196 O O . GLY B 1 138 ? -3.047 28.203 9.547 1 98.69 138 GLY B O 1
ATOM 4197 N N . VAL B 1 139 ? -4.34 29.688 8.477 1 98.75 139 VAL B N 1
ATOM 4198 C CA . VAL B 1 139 ? -5.535 28.875 8.703 1 98.75 139 VAL B CA 1
ATOM 4199 C C . VAL B 1 139 ? -5.602 27.75 7.676 1 98.75 139 VAL B C 1
ATOM 4201 O O . VAL B 1 139 ? -5.297 27.953 6.496 1 98.75 139 VAL B O 1
ATOM 4204 N N . HIS B 1 140 ? -5.871 26.531 8.109 1 98.88 140 HIS B N 1
ATOM 4205 C CA . HIS B 1 140 ? -6.348 25.453 7.246 1 98.88 140 HIS B CA 1
ATOM 4206 C C . HIS B 1 140 ? -7.863 25.484 7.105 1 98.88 140 HIS B C 1
ATOM 4208 O O . HIS B 1 140 ? -8.586 25.203 8.062 1 98.88 140 HIS B O 1
ATOM 4214 N N . VAL B 1 141 ? -8.336 25.906 5.965 1 98.69 141 VAL B N 1
ATOM 4215 C CA . VAL B 1 141 ? -9.773 25.906 5.715 1 98.69 141 VAL B CA 1
ATOM 4216 C C . VAL B 1 141 ? -10.18 24.578 5.062 1 98.69 141 VAL B C 1
ATOM 4218 O O . VAL B 1 141 ? -9.742 24.266 3.949 1 98.69 141 VAL B O 1
ATOM 4221 N N . GLU B 1 142 ? -10.953 23.797 5.73 1 98.38 142 GLU B N 1
ATOM 4222 C CA . GLU B 1 142 ? -11.406 22.5 5.258 1 98.38 142 GLU B CA 1
ATOM 4223 C C . GLU B 1 142 ? -12.883 22.531 4.867 1 98.38 142 GLU B C 1
ATOM 4225 O O . GLU B 1 142 ? -13.758 22.281 5.695 1 98.38 142 GLU B O 1
ATOM 4230 N N . GLY B 1 143 ? -13.188 22.656 3.641 1 97.75 143 GLY B N 1
ATOM 4231 C CA . GLY B 1 143 ? -14.531 22.938 3.172 1 97.75 143 GLY B CA 1
ATOM 4232 C C . GLY B 1 143 ? -14.836 24.422 3.053 1 97.75 143 GLY B C 1
ATOM 4233 O O . GLY B 1 143 ? -13.93 25.25 3.168 1 97.75 143 GLY B O 1
ATOM 4234 N N . PRO B 1 144 ? -15.969 24.797 2.535 1 98.25 144 PRO B N 1
ATOM 4235 C CA . PRO B 1 144 ? -17.172 23.984 2.428 1 98.25 144 PRO B CA 1
ATOM 4236 C C . PRO B 1 144 ? -17.312 23.312 1.063 1 98.25 144 PRO B C 1
ATOM 4238 O O . PRO B 1 144 ? -18.375 22.766 0.744 1 98.25 144 PRO B O 1
ATOM 4241 N N . PHE B 1 145 ? -16.312 23.422 0.269 1 98.69 145 PHE B N 1
ATOM 4242 C CA . PHE B 1 145 ? -16.359 22.906 -1.098 1 98.69 145 PHE B CA 1
ATOM 4243 C C . PHE B 1 145 ? -15.898 21.453 -1.151 1 98.69 145 PHE B C 1
ATOM 4245 O O . PHE B 1 145 ? -14.969 21.125 -1.883 1 98.69 145 PHE B O 1
ATOM 4252 N N . ILE B 1 146 ? -16.562 20.625 -0.411 1 98.56 146 ILE B N 1
ATOM 4253 C CA . ILE B 1 146 ? -16.281 19.203 -0.307 1 98.56 146 ILE B CA 1
ATOM 4254 C C . ILE B 1 146 ? -17.5 18.406 -0.744 1 98.56 146 ILE B C 1
ATOM 4256 O O . ILE B 1 146 ? -18.516 18.969 -1.159 1 98.56 146 ILE B O 1
ATOM 4260 N N . GLU B 1 147 ? -17.375 17.109 -0.799 1 98.19 147 GLU B N 1
ATOM 4261 C CA . GLU B 1 147 ? -18.453 16.234 -1.233 1 98.19 147 GLU B CA 1
ATOM 4262 C C . GLU B 1 147 ? -19.422 15.938 -0.091 1 98.19 147 GLU B C 1
ATOM 4264 O O . GLU B 1 147 ? -19 15.516 0.991 1 98.19 147 GLU B O 1
ATOM 4269 N N . ARG B 1 148 ? -20.719 16.109 -0.312 1 96.75 148 ARG B N 1
ATOM 4270 C CA . ARG B 1 148 ? -21.766 15.984 0.697 1 96.75 148 ARG B CA 1
ATOM 4271 C C . ARG B 1 148 ? -21.812 14.562 1.263 1 96.75 148 ARG B C 1
ATOM 4273 O O . ARG B 1 148 ? -22.078 14.375 2.449 1 96.75 148 ARG B O 1
ATOM 4280 N N . GLU B 1 149 ? -21.594 13.617 0.437 1 95.62 149 GLU B N 1
ATOM 4281 C CA . GLU B 1 149 ? -21.656 12.219 0.857 1 95.62 149 GLU B CA 1
ATOM 4282 C C . GLU B 1 149 ? -20.438 11.836 1.69 1 95.62 149 GLU B C 1
ATOM 4284 O O . GLU B 1 149 ? -20.438 10.797 2.35 1 95.62 149 GLU B O 1
ATOM 4289 N N . ARG B 1 150 ? -19.438 12.656 1.688 1 95.75 150 ARG B N 1
ATOM 4290 C CA . ARG B 1 150 ? -18.203 12.422 2.426 1 95.75 150 ARG B CA 1
ATOM 4291 C C . ARG B 1 150 ? -17.938 13.547 3.426 1 95.75 150 ARG B C 1
ATOM 4293 O O . ARG B 1 150 ? -16.797 13.961 3.617 1 95.75 150 ARG B O 1
ATOM 4300 N N . ARG B 1 151 ? -18.953 14.039 4.004 1 93.31 151 ARG B N 1
ATOM 4301 C CA . ARG B 1 151 ? -18.891 15.258 4.805 1 93.31 151 ARG B CA 1
ATOM 4302 C C . ARG B 1 151 ? -18.25 14.984 6.164 1 93.31 151 ARG B C 1
ATOM 4304 O O . ARG B 1 151 ? -17.781 15.906 6.828 1 93.31 151 ARG B O 1
ATOM 4311 N N . GLY B 1 152 ? -18.25 13.68 6.664 1 89 152 GLY B N 1
ATOM 4312 C CA . GLY B 1 152 ? -17.844 13.445 8.039 1 89 152 GLY B CA 1
ATOM 4313 C C . GLY B 1 152 ? -18.641 14.242 9.047 1 89 152 GLY B C 1
ATOM 4314 O O . GLY B 1 152 ? -19.875 14.203 9.039 1 89 152 GLY B O 1
ATOM 4315 N N . ALA B 1 153 ? -17.984 15 9.859 1 87.88 153 ALA B N 1
ATOM 4316 C CA . ALA B 1 153 ? -18.625 15.773 10.922 1 87.88 153 ALA B CA 1
ATOM 4317 C C . ALA B 1 153 ? -19.016 17.156 10.43 1 87.88 153 ALA B C 1
ATOM 4319 O O . ALA B 1 153 ? -19.578 17.953 11.188 1 87.88 153 ALA B O 1
ATOM 4320 N N . HIS B 1 154 ? -18.781 17.469 9.125 1 93 154 HIS B N 1
ATOM 4321 C CA . HIS B 1 154 ? -19.109 18.781 8.57 1 93 154 HIS B CA 1
ATOM 4322 C C . HIS B 1 154 ? -20.609 18.984 8.445 1 93 154 HIS B C 1
ATOM 4324 O O . HIS B 1 154 ? -21.328 18.047 8.086 1 93 154 HIS B O 1
ATOM 4330 N N . PRO B 1 155 ? -21.141 20.156 8.727 1 91.56 155 PRO B N 1
ATOM 4331 C CA . PRO B 1 155 ? -22.562 20.406 8.523 1 91.56 155 PRO B CA 1
ATOM 4332 C C . PRO B 1 155 ? -22.984 20.344 7.059 1 91.56 155 PRO B C 1
ATOM 4334 O O . PRO B 1 155 ? -22.625 21.234 6.273 1 91.56 155 PRO B O 1
ATOM 4337 N N . SER B 1 156 ? -23.797 19.406 6.754 1 92.69 156 SER B N 1
ATOM 4338 C CA . SER B 1 156 ? -24.125 19.062 5.371 1 92.69 156 SER B CA 1
ATOM 4339 C C . SER B 1 156 ? -24.828 20.234 4.672 1 92.69 156 SER B C 1
ATOM 4341 O O . SER B 1 156 ? -24.625 20.453 3.475 1 92.69 156 SER B O 1
ATOM 4343 N N . GLN B 1 157 ? -25.656 21 5.402 1 94.12 157 GLN B N 1
ATOM 4344 C CA . GLN B 1 157 ? -26.469 22.062 4.824 1 94.12 157 GLN B CA 1
ATOM 4345 C C . GLN B 1 157 ? -25.609 23.25 4.391 1 94.12 157 GLN B C 1
ATOM 4347 O O . GLN B 1 157 ? -26.078 24.109 3.652 1 94.12 157 GLN B O 1
ATOM 4352 N N . LEU B 1 158 ? -24.375 23.25 4.836 1 96.19 158 LEU B N 1
ATOM 4353 C CA . LEU B 1 158 ? -23.516 24.391 4.543 1 96.19 158 LEU B CA 1
ATOM 4354 C C . LEU B 1 158 ? -22.516 24.062 3.439 1 96.19 158 LEU B C 1
ATOM 4356 O O . LEU B 1 158 ? -21.75 24.922 3.006 1 96.19 158 LEU B O 1
ATOM 4360 N N . ILE B 1 159 ? -22.469 22.797 2.982 1 97.62 159 ILE B N 1
ATOM 4361 C CA . ILE B 1 159 ? -21.594 22.375 1.898 1 97.62 159 ILE B CA 1
ATOM 4362 C C . ILE B 1 159 ? -22.016 23.047 0.595 1 97.62 159 ILE B C 1
ATOM 4364 O O . ILE B 1 159 ? -23.219 23.156 0.31 1 97.62 159 ILE B O 1
ATOM 4368 N N . ARG B 1 160 ? -21.031 23.453 -0.151 1 97.12 160 ARG B N 1
ATOM 4369 C CA . ARG B 1 160 ? -21.312 24.266 -1.342 1 97.12 160 ARG B CA 1
ATOM 4370 C C . ARG B 1 160 ? -20.453 23.812 -2.516 1 97.12 160 ARG B C 1
ATOM 4372 O O . ARG B 1 160 ? -19.453 23.094 -2.33 1 97.12 160 ARG B O 1
ATOM 4379 N N . ASP B 1 161 ? -20.922 24.219 -3.654 1 97.75 161 ASP B N 1
ATOM 4380 C CA . ASP B 1 161 ? -20.125 24.141 -4.871 1 97.75 161 ASP B CA 1
ATOM 4381 C C . ASP B 1 161 ? -19.562 25.5 -5.258 1 97.75 161 ASP B C 1
ATOM 4383 O O . ASP B 1 161 ? -19.875 26.516 -4.613 1 97.75 161 ASP B O 1
ATOM 4387 N N . TYR B 1 162 ? -18.641 25.578 -6.18 1 97.5 162 TYR B N 1
ATOM 4388 C CA . TYR B 1 162 ? -18.156 26.828 -6.719 1 97.5 162 TYR B CA 1
ATOM 4389 C C . TYR B 1 162 ? -18.344 26.906 -8.227 1 97.5 162 TYR B C 1
ATOM 4391 O O . TYR B 1 162 ? -17.375 27.016 -8.984 1 97.5 162 TYR B O 1
ATOM 4399 N N . ASP B 1 163 ? -19.594 26.969 -8.633 1 96.31 163 ASP B N 1
ATOM 4400 C CA . ASP B 1 163 ? -19.969 26.953 -10.039 1 96.31 163 ASP B CA 1
ATOM 4401 C C . ASP B 1 163 ? -19.422 28.172 -10.781 1 96.31 163 ASP B C 1
ATOM 4403 O O . ASP B 1 163 ? -19.188 28.109 -11.984 1 96.31 163 ASP B O 1
ATOM 4407 N N . LYS B 1 164 ? -19.297 29.266 -10.094 1 97.06 164 LYS B N 1
ATOM 4408 C CA . LYS B 1 164 ? -18.734 30.469 -10.695 1 97.06 164 LYS B CA 1
ATOM 4409 C C . LYS B 1 164 ? -17.219 30.531 -10.484 1 97.06 164 LYS B C 1
ATOM 4411 O O . LYS B 1 164 ? -16.609 31.578 -10.664 1 97.06 164 LYS B O 1
ATOM 4416 N N . GLY B 1 165 ? -16.672 29.391 -10.062 1 97.5 165 GLY B N 1
ATOM 4417 C CA . GLY B 1 165 ? -15.227 29.328 -9.883 1 97.5 165 GLY B CA 1
ATOM 4418 C C . GLY B 1 165 ? -14.742 30.047 -8.648 1 97.5 165 GLY B C 1
ATOM 4419 O O . GLY B 1 165 ? -15.328 29.922 -7.574 1 97.5 165 GLY B O 1
ATOM 4420 N N . PHE B 1 166 ? -13.648 30.766 -8.828 1 98.19 166 PHE B N 1
ATOM 4421 C CA . PHE B 1 166 ? -12.969 31.375 -7.691 1 98.19 166 PHE B CA 1
ATOM 4422 C C . PHE B 1 166 ? -13.773 32.531 -7.141 1 98.19 166 PHE B C 1
ATOM 4424 O O . PHE B 1 166 ? -13.578 32.938 -5.992 1 98.19 166 PHE B O 1
ATOM 4431 N N . LYS B 1 167 ? -14.719 33.094 -7.922 1 97.94 167 LYS B N 1
ATOM 4432 C CA . LYS B 1 167 ? -15.609 34.156 -7.422 1 97.94 167 LYS B CA 1
ATOM 4433 C C . LYS B 1 167 ? -16.438 33.656 -6.238 1 97.94 167 LYS B C 1
ATOM 4435 O O . LYS B 1 167 ? -16.625 34.375 -5.258 1 97.94 167 LYS B O 1
ATOM 4440 N N . ASP B 1 168 ? -16.906 32.438 -6.363 1 98.12 168 ASP B N 1
ATOM 4441 C CA . ASP B 1 168 ? -17.672 31.844 -5.277 1 98.12 168 ASP B CA 1
ATOM 4442 C C . ASP B 1 168 ? -16.812 31.625 -4.039 1 98.12 168 ASP B C 1
ATOM 4444 O O . ASP B 1 168 ? -17.281 31.797 -2.912 1 98.12 168 ASP B O 1
ATOM 4448 N N . VAL B 1 169 ? -15.57 31.266 -4.281 1 98.44 169 VAL B N 1
ATOM 4449 C CA . VAL B 1 169 ? -14.617 31.078 -3.193 1 98.44 169 VAL B CA 1
ATOM 4450 C C . VAL B 1 169 ? -14.461 32.375 -2.402 1 98.44 169 VAL B C 1
ATOM 4452 O O . VAL B 1 169 ? -14.57 32.375 -1.174 1 98.44 169 VAL B O 1
ATOM 4455 N N . LEU B 1 170 ? -14.266 33.469 -3.098 1 98.31 170 LEU B N 1
ATOM 4456 C CA . LEU B 1 170 ? -14.07 34.75 -2.457 1 98.31 170 LEU B CA 1
ATOM 4457 C C . LEU B 1 170 ? -15.344 35.219 -1.752 1 98.31 170 LEU B C 1
ATOM 4459 O O . LEU B 1 170 ? -15.281 35.844 -0.7 1 98.31 170 LEU B O 1
ATOM 4463 N N . GLU B 1 171 ? -16.438 34.875 -2.338 1 97.94 171 GLU B N 1
ATOM 4464 C CA . GLU B 1 171 ? -17.719 35.219 -1.717 1 97.94 171 GLU B CA 1
ATOM 4465 C C . GLU B 1 171 ? -17.891 34.5 -0.382 1 97.94 171 GLU B C 1
ATOM 4467 O O . GLU B 1 171 ? -18.453 35.094 0.563 1 97.94 171 GLU B O 1
ATOM 4472 N N . VAL B 1 172 ? -17.406 33.312 -0.323 1 98.25 172 VAL B N 1
ATOM 4473 C CA . VAL B 1 172 ? -17.609 32.5 0.856 1 98.25 172 VAL B CA 1
ATOM 4474 C C . VAL B 1 172 ? -16.578 32.844 1.923 1 98.25 172 VAL B C 1
ATOM 4476 O O . VAL B 1 172 ? -16.922 33.156 3.062 1 98.25 172 VAL B O 1
ATOM 4479 N N . TYR B 1 173 ? -15.289 32.812 1.575 1 98.25 173 TYR B N 1
ATOM 4480 C CA . TYR B 1 173 ? -14.219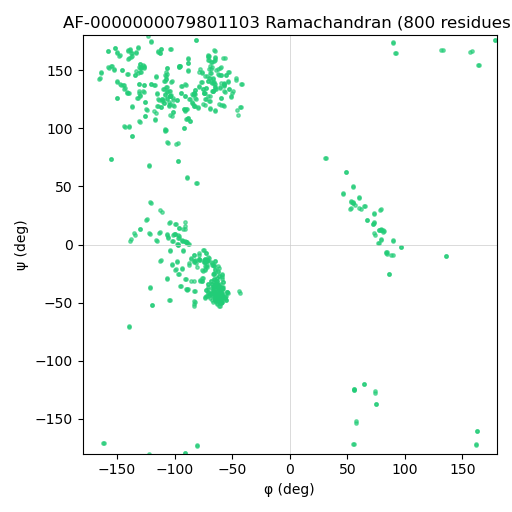 32.938 2.562 1 98.25 173 TYR B CA 1
ATOM 4481 C C . TYR B 1 173 ? -13.938 34.406 2.9 1 98.25 173 TYR B C 1
ATOM 4483 O O . TYR B 1 173 ? -13.5 34.719 4.008 1 98.25 173 TYR B O 1
ATOM 4491 N N . GLY B 1 174 ? -14.125 35.344 1.923 1 97.06 174 GLY B N 1
ATOM 4492 C CA . GLY B 1 174 ? -13.68 36.719 2.092 1 97.06 174 GLY B CA 1
ATOM 4493 C C . GLY B 1 174 ? -12.172 36.875 1.973 1 97.06 174 GLY B C 1
ATOM 4494 O O . GLY B 1 174 ? -11.578 36.438 0.989 1 97.06 174 GLY B O 1
ATOM 4495 N N . ASP B 1 175 ? -11.586 37.5 2.971 1 96.44 175 ASP B N 1
ATOM 4496 C CA . ASP B 1 175 ? -10.148 37.75 2.975 1 96.44 175 ASP B CA 1
ATOM 4497 C C . ASP B 1 175 ? -9.359 36.438 3.15 1 96.44 175 ASP B C 1
ATOM 4499 O O . ASP B 1 175 ? -9.609 35.688 4.082 1 96.44 175 ASP B O 1
ATOM 4503 N N . LEU B 1 176 ? -8.406 36.219 2.234 1 98.25 176 LEU B N 1
ATOM 4504 C CA . LEU B 1 176 ? -7.652 34.969 2.234 1 98.25 176 LEU B CA 1
ATOM 4505 C C . LEU B 1 176 ? -6.23 35.188 2.732 1 98.25 176 LEU B C 1
ATOM 4507 O O . LEU B 1 176 ? -5.406 34.25 2.701 1 98.25 176 LEU B O 1
ATOM 4511 N N . SER B 1 177 ? -5.879 36.312 3.242 1 97.69 177 SER B N 1
ATOM 4512 C CA . SER B 1 177 ? -4.508 36.688 3.564 1 97.69 177 SER B CA 1
ATOM 4513 C C . SER B 1 177 ? -3.943 35.812 4.68 1 97.69 177 SER B C 1
ATOM 4515 O O . SER B 1 177 ? -2.732 35.594 4.746 1 97.69 177 SER B O 1
ATOM 4517 N N . ASN B 1 178 ? -4.855 35.25 5.535 1 98.25 178 ASN B N 1
ATOM 4518 C CA . ASN B 1 178 ? -4.402 34.438 6.664 1 98.25 178 ASN B CA 1
ATOM 4519 C C . ASN B 1 178 ? -4.539 32.938 6.379 1 98.25 178 ASN B C 1
ATOM 4521 O O . ASN B 1 178 ? -4.25 32.094 7.242 1 98.25 178 ASN B O 1
ATOM 4525 N N . VAL B 1 179 ? -4.961 32.594 5.176 1 98.75 179 VAL B N 1
ATOM 4526 C CA . VAL B 1 179 ? -5.172 31.188 4.836 1 98.75 179 VAL B CA 1
ATOM 4527 C C . VAL B 1 179 ? -3.867 30.578 4.332 1 98.75 179 VAL B C 1
ATOM 4529 O O . VAL B 1 179 ? -3.227 31.125 3.428 1 98.75 179 VAL B O 1
ATOM 4532 N N . ALA B 1 180 ? -3.486 29.484 4.992 1 98.75 180 ALA B N 1
ATOM 4533 C CA . ALA B 1 180 ? -2.279 28.766 4.586 1 98.75 180 ALA B CA 1
ATOM 4534 C C . ALA B 1 180 ? -2.615 27.625 3.641 1 98.75 180 ALA B C 1
ATOM 4536 O O . ALA B 1 180 ? -1.836 27.297 2.74 1 98.75 180 ALA B O 1
ATOM 4537 N N . MET B 1 181 ? -3.723 26.984 3.861 1 98.75 181 MET B N 1
ATOM 4538 C CA . MET B 1 181 ? -4.078 25.828 3.062 1 98.75 181 MET B CA 1
ATOM 4539 C C . MET B 1 181 ? -5.59 25.625 3.033 1 98.75 181 MET B C 1
ATOM 4541 O O . MET B 1 181 ? -6.301 26.094 3.93 1 98.75 181 MET B O 1
ATOM 4545 N N . VAL B 1 182 ? -6.062 25 1.964 1 98.88 182 VAL B N 1
ATOM 4546 C CA . VAL B 1 182 ? -7.484 24.719 1.773 1 98.88 182 VAL B CA 1
ATOM 4547 C C . VAL B 1 182 ? -7.684 23.266 1.386 1 98.88 182 VAL B C 1
ATOM 4549 O O . VAL B 1 182 ? -6.848 22.672 0.69 1 98.88 182 VAL B O 1
ATOM 4552 N N . THR B 1 183 ? -8.672 22.609 1.918 1 98.88 183 THR B N 1
ATOM 4553 C CA . THR B 1 183 ? -9.102 21.297 1.473 1 98.88 183 THR B CA 1
ATOM 4554 C C . THR B 1 183 ? -10.383 21.391 0.648 1 98.88 183 THR B C 1
ATOM 4556 O O . THR B 1 183 ? -11.352 22.016 1.068 1 98.88 183 THR B O 1
ATOM 4559 N N . LEU B 1 184 ? -10.375 20.844 -0.475 1 98.81 184 LEU B N 1
ATOM 4560 C CA . LEU B 1 184 ? -11.562 20.797 -1.323 1 98.81 184 LEU B CA 1
ATOM 4561 C C . LEU B 1 184 ? -11.695 19.438 -2.01 1 98.81 184 LEU B C 1
ATOM 4563 O O . LEU B 1 184 ? -10.75 18.656 -2.033 1 98.81 184 LEU B O 1
ATOM 4567 N N . ALA B 1 185 ? -12.891 19.109 -2.479 1 98.81 185 ALA B N 1
ATOM 4568 C CA . ALA B 1 185 ? -13.133 17.906 -3.281 1 98.81 185 ALA B CA 1
ATOM 4569 C C . ALA B 1 185 ? -12.766 18.156 -4.742 1 98.81 185 ALA B C 1
ATOM 4571 O O . ALA B 1 185 ? -13.312 19.047 -5.387 1 98.81 185 ALA B O 1
ATOM 4572 N N . PRO B 1 186 ? -11.93 17.328 -5.297 1 98.62 186 PRO B N 1
ATOM 4573 C CA . PRO B 1 186 ? -11.422 17.656 -6.629 1 98.62 186 PRO B CA 1
ATOM 4574 C C . PRO B 1 186 ? -12.414 17.328 -7.738 1 98.62 186 PRO B C 1
ATOM 4576 O O . PRO B 1 186 ? -12.219 17.719 -8.891 1 98.62 186 PRO B O 1
ATOM 4579 N N . GLU B 1 187 ? -13.469 16.594 -7.469 1 98.25 187 GLU B N 1
ATOM 4580 C CA . GLU B 1 187 ? -14.422 16.188 -8.5 1 98.25 187 GLU B CA 1
ATOM 4581 C C . GLU B 1 187 ? -15.375 17.328 -8.844 1 98.25 187 GLU B C 1
ATOM 4583 O O . GLU B 1 187 ? -16.156 17.219 -9.789 1 98.25 187 GLU B O 1
ATOM 4588 N N . LYS B 1 188 ? -15.383 18.438 -8.109 1 97.81 188 LYS B N 1
ATOM 4589 C CA . LYS B 1 188 ? -16.266 19.562 -8.375 1 97.81 188 LYS B CA 1
ATOM 4590 C C . LYS B 1 188 ? -15.906 20.25 -9.688 1 97.81 188 LYS B C 1
ATOM 4592 O O . LYS B 1 188 ? -14.766 20.172 -10.141 1 97.81 188 LYS B O 1
ATOM 4597 N N . GLN B 1 189 ? -16.922 20.938 -10.219 1 96.44 189 GLN B N 1
ATOM 4598 C CA . GLN B 1 189 ? -16.703 21.641 -11.477 1 96.44 189 GLN B CA 1
ATOM 4599 C C . GLN B 1 189 ? -15.742 22.812 -11.289 1 96.44 189 GLN B C 1
ATOM 4601 O O . GLN B 1 189 ? -15.781 23.5 -10.266 1 96.44 189 GLN B O 1
ATOM 4606 N N . LYS B 1 190 ? -14.805 23.078 -12.234 1 97.56 190 LYS B N 1
ATOM 4607 C CA . LYS B 1 190 ? -13.867 24.203 -12.312 1 97.56 190 LYS B CA 1
ATOM 4608 C C . LYS B 1 190 ? -12.766 24.062 -11.273 1 97.56 190 LYS B C 1
ATOM 4610 O O . LYS B 1 190 ? -12.086 25.047 -10.938 1 97.56 190 LYS B O 1
ATOM 4615 N N . THR B 1 191 ? -12.609 22.859 -10.75 1 98.25 191 THR B N 1
ATOM 4616 C CA . THR B 1 191 ? -11.641 22.609 -9.695 1 98.25 191 THR B CA 1
ATOM 4617 C C . THR B 1 191 ? -10.227 22.969 -10.156 1 98.25 191 THR B C 1
ATOM 4619 O O . THR B 1 191 ? -9.484 23.625 -9.422 1 98.25 191 THR B O 1
ATOM 4622 N N . PRO B 1 192 ? -9.828 22.625 -11.422 1 98.19 192 PRO B N 1
ATOM 4623 C CA . PRO B 1 192 ? -8.469 22.969 -11.844 1 98.19 192 PRO B CA 1
ATOM 4624 C C . PRO B 1 192 ? -8.188 24.469 -11.789 1 98.19 192 PRO B C 1
ATOM 4626 O O . PRO B 1 192 ? -7.152 24.891 -11.273 1 98.19 192 PRO B O 1
ATOM 4629 N N . GLU B 1 193 ? -9.125 25.25 -12.219 1 98.31 193 GLU B N 1
ATOM 4630 C CA . GLU B 1 193 ? -8.969 26.703 -12.203 1 98.31 193 GLU B CA 1
ATOM 4631 C C . GLU B 1 193 ? -8.922 27.234 -10.781 1 98.31 193 GLU B C 1
ATOM 4633 O O . GLU B 1 193 ? -8.148 28.156 -10.477 1 98.31 193 GLU B O 1
ATOM 4638 N N . VAL B 1 194 ? -9.766 26.703 -9.961 1 98.81 194 VAL B N 1
ATOM 4639 C CA . VAL B 1 194 ? -9.836 27.125 -8.562 1 98.81 194 VAL B CA 1
ATOM 4640 C C . VAL B 1 194 ? -8.516 26.797 -7.863 1 98.81 194 VAL B C 1
ATOM 4642 O O . VAL B 1 194 ? -7.98 27.625 -7.121 1 98.81 194 VAL B O 1
ATOM 4645 N N . ILE B 1 195 ? -7.965 25.609 -8.125 1 98.81 195 ILE B N 1
ATOM 4646 C CA . ILE B 1 195 ? -6.695 25.203 -7.535 1 98.81 195 ILE B CA 1
ATOM 4647 C C . ILE B 1 195 ? -5.59 26.156 -7.977 1 98.81 195 ILE B C 1
ATOM 4649 O O . ILE B 1 195 ? -4.805 26.625 -7.148 1 98.81 195 ILE B O 1
ATOM 4653 N N . GLN B 1 196 ? -5.543 26.469 -9.211 1 98.69 196 GLN B N 1
ATOM 4654 C CA . GLN B 1 196 ? -4.516 27.344 -9.75 1 98.69 196 GLN B CA 1
ATOM 4655 C C . GLN B 1 196 ? -4.582 28.734 -9.102 1 98.69 196 GLN B C 1
ATOM 4657 O O . GLN B 1 196 ? -3.549 29.328 -8.797 1 98.69 196 GLN B O 1
ATOM 4662 N N . GLU B 1 197 ? -5.785 29.219 -8.906 1 98.69 197 GLU B N 1
ATOM 4663 C CA . GLU B 1 197 ? -5.961 30.531 -8.281 1 98.69 197 GLU B CA 1
ATOM 4664 C C . GLU B 1 197 ? -5.461 30.531 -6.844 1 98.69 197 GLU B C 1
ATOM 4666 O O . GLU B 1 197 ? -4.863 31.5 -6.387 1 98.69 197 GLU B O 1
ATOM 4671 N N . PHE B 1 198 ? -5.758 29.453 -6.117 1 98.81 198 PHE B N 1
ATOM 4672 C CA . PHE B 1 198 ? -5.223 29.328 -4.766 1 98.81 198 PHE B CA 1
ATOM 4673 C C . PHE B 1 198 ? -3.697 29.312 -4.785 1 98.81 198 PHE B C 1
ATOM 4675 O O . PHE B 1 198 ? -3.059 30.031 -4.008 1 98.81 198 PHE B O 1
ATOM 4682 N N . CYS B 1 199 ? -3.141 28.531 -5.691 1 98.31 199 CYS B N 1
ATOM 4683 C CA . CYS B 1 199 ? -1.69 28.375 -5.773 1 98.31 199 CYS B CA 1
ATOM 4684 C C . CYS B 1 199 ? -1.026 29.719 -6.102 1 98.31 199 CYS B C 1
ATOM 4686 O O . CYS B 1 199 ? 0.041 30.031 -5.57 1 98.31 199 CYS B O 1
ATOM 4688 N N . LYS B 1 200 ? -1.632 30.5 -6.953 1 98.12 200 LYS B N 1
ATOM 4689 C CA . LYS B 1 200 ? -1.115 31.812 -7.301 1 98.12 200 LYS B CA 1
ATOM 4690 C C . LYS B 1 200 ? -1.001 32.688 -6.066 1 98.12 200 LYS B C 1
ATOM 4692 O O . LYS B 1 200 ? -0.153 33.594 -6.016 1 98.12 200 LYS B O 1
ATOM 4697 N N . ARG B 1 201 ? -1.808 32.5 -5.117 1 97.81 201 ARG B N 1
ATOM 4698 C CA . ARG B 1 201 ? -1.848 33.281 -3.904 1 97.81 201 ARG B CA 1
ATOM 4699 C C . ARG B 1 201 ? -0.959 32.688 -2.818 1 97.81 201 ARG B C 1
ATOM 4701 O O . ARG B 1 201 ? -0.955 33.156 -1.681 1 97.81 201 ARG B O 1
ATOM 4708 N N . GLY B 1 202 ? -0.232 31.594 -3.146 1 97.81 202 GLY B N 1
ATOM 4709 C CA . GLY B 1 202 ? 0.667 30.953 -2.197 1 97.81 202 GLY B CA 1
ATOM 4710 C C . GLY B 1 202 ? -0.05 30.062 -1.207 1 97.81 202 GLY B C 1
ATOM 4711 O O . GLY B 1 202 ? 0.503 29.719 -0.16 1 97.81 202 GLY B O 1
ATOM 4712 N N . ILE B 1 203 ? -1.285 29.75 -1.446 1 98.75 203 ILE B N 1
ATOM 4713 C CA . ILE B 1 203 ? -2.082 28.891 -0.57 1 98.75 203 ILE B CA 1
ATOM 4714 C C . ILE B 1 203 ? -1.948 27.438 -1.005 1 98.75 203 ILE B C 1
ATOM 4716 O O . ILE B 1 203 ? -2.09 27.125 -2.188 1 98.75 203 ILE B O 1
ATOM 4720 N N . VAL B 1 204 ? -1.609 26.547 -0.112 1 98.75 204 VAL B N 1
ATOM 4721 C CA . VAL B 1 204 ? -1.481 25.125 -0.395 1 98.75 204 VAL B CA 1
ATOM 4722 C C . VAL B 1 204 ? -2.867 24.516 -0.579 1 98.75 204 VAL B C 1
ATOM 4724 O O . VAL B 1 204 ? -3.783 24.781 0.199 1 98.75 204 VAL B O 1
ATOM 4727 N N . VAL B 1 205 ? -3.039 23.703 -1.609 1 98.88 205 VAL B N 1
ATOM 4728 C CA . VAL B 1 205 ? -4.324 23.047 -1.856 1 98.88 205 VAL B CA 1
ATOM 4729 C C . VAL B 1 205 ? -4.227 21.562 -1.511 1 98.88 205 VAL B C 1
ATOM 4731 O O . VAL B 1 205 ? -3.318 20.875 -1.971 1 98.88 205 VAL B O 1
ATOM 4734 N N . SER B 1 206 ? -5.109 21.141 -0.681 1 98.88 206 SER B N 1
ATOM 4735 C CA . SER B 1 206 ? -5.309 19.75 -0.3 1 98.88 206 SER B CA 1
ATOM 4736 C C . SER B 1 206 ? -6.605 19.203 -0.886 1 98.88 206 SER B C 1
ATOM 4738 O O . SER B 1 206 ? -7.605 19.906 -0.98 1 98.88 206 SER B O 1
ATOM 4740 N N . VAL B 1 207 ? -6.559 17.953 -1.324 1 98.81 207 VAL B N 1
ATOM 4741 C CA . VAL B 1 207 ? -7.789 17.297 -1.755 1 98.81 207 VAL B CA 1
ATOM 4742 C C . VAL B 1 207 ? -8.273 16.344 -0.667 1 98.81 207 VAL B C 1
ATOM 4744 O O . VAL B 1 207 ? -7.465 15.695 0.008 1 98.81 207 VAL B O 1
ATOM 4747 N N . GLY B 1 208 ? -9.523 16.281 -0.441 1 98.5 208 GLY B N 1
ATOM 4748 C CA . GLY B 1 208 ? -10.117 15.422 0.575 1 98.5 208 GLY B CA 1
ATOM 4749 C C . GLY B 1 208 ? -11.617 15.562 0.675 1 98.5 208 GLY B C 1
ATOM 4750 O O . GLY B 1 208 ? -12.219 16.391 -0.021 1 98.5 208 GLY B O 1
ATOM 4751 N N . HIS B 1 209 ? -12.211 14.711 1.566 1 98 209 HIS B N 1
ATOM 4752 C CA . HIS B 1 209 ? -13.664 14.68 1.658 1 98 209 HIS B CA 1
ATOM 4753 C C . HIS B 1 209 ? -14.305 14.555 0.278 1 98 209 HIS B C 1
ATOM 4755 O O . HIS B 1 209 ? -15.109 15.398 -0.118 1 98 209 HIS B O 1
ATOM 4761 N N . SER B 1 210 ? -14.008 13.461 -0.349 1 98.25 210 SER B N 1
ATOM 4762 C CA . SER B 1 210 ? -14.164 13.398 -1.798 1 98.25 210 SER B CA 1
ATOM 4763 C C . SER B 1 210 ? -14.594 12.008 -2.246 1 98.25 210 SER B C 1
ATOM 4765 O O . SER B 1 210 ? -14.266 11.008 -1.599 1 98.25 210 SER B O 1
ATOM 4767 N N . ASN B 1 211 ? -15.328 11.961 -3.34 1 97.5 211 ASN B N 1
ATOM 4768 C CA . ASN B 1 211 ? -15.641 10.75 -4.086 1 97.5 211 ASN B CA 1
ATOM 4769 C C . ASN B 1 211 ? -14.82 10.656 -5.371 1 97.5 211 ASN B C 1
ATOM 4771 O O . ASN B 1 211 ? -15.164 9.891 -6.273 1 97.5 211 ASN B O 1
ATOM 4775 N N . ALA B 1 212 ? -13.789 11.367 -5.434 1 97.69 212 ALA B N 1
ATOM 4776 C CA . ALA B 1 212 ? -13.055 11.5 -6.684 1 97.69 212 ALA B CA 1
ATOM 4777 C C . ALA B 1 212 ? -12.406 10.172 -7.082 1 97.69 212 ALA B C 1
ATOM 4779 O O . ALA B 1 212 ? -11.953 9.414 -6.219 1 97.69 212 ALA B O 1
ATOM 4780 N N . ASN B 1 213 ? -12.398 9.922 -8.359 1 96.75 213 ASN B N 1
ATOM 4781 C CA . ASN B 1 213 ? -11.586 8.836 -8.898 1 96.75 213 ASN B CA 1
ATOM 4782 C C . ASN B 1 213 ? -10.133 9.258 -9.086 1 96.75 213 ASN B C 1
ATOM 4784 O O . ASN B 1 213 ? -9.766 10.391 -8.773 1 96.75 213 ASN B O 1
ATOM 4788 N N . LEU B 1 214 ? -9.32 8.328 -9.477 1 96.81 214 LEU B N 1
ATOM 4789 C CA . LEU B 1 214 ? -7.887 8.594 -9.578 1 96.81 214 LEU B CA 1
ATOM 4790 C C . LEU B 1 214 ? -7.605 9.695 -10.594 1 96.81 214 LEU B C 1
ATOM 4792 O O . LEU B 1 214 ? -6.777 10.57 -10.352 1 96.81 214 LEU B O 1
ATOM 4796 N N . ILE B 1 215 ? -8.258 9.664 -11.727 1 97.31 215 ILE B N 1
ATOM 4797 C CA . ILE B 1 215 ? -8.031 10.625 -12.805 1 97.31 215 ILE B CA 1
ATOM 4798 C C . ILE B 1 215 ? -8.32 12.039 -12.305 1 97.31 215 ILE B C 1
ATOM 4800 O O . ILE B 1 215 ? -7.547 12.961 -12.562 1 97.31 215 ILE B O 1
ATOM 4804 N N . GLN B 1 216 ? -9.422 12.227 -11.594 1 98.12 216 GLN B N 1
ATOM 4805 C CA . GLN B 1 216 ? -9.773 13.516 -11.008 1 98.12 216 GLN B CA 1
ATOM 4806 C C . GLN B 1 216 ? -8.719 13.977 -10.008 1 98.12 216 GLN B C 1
ATOM 4808 O O . GLN B 1 216 ? -8.367 15.156 -9.969 1 98.12 216 GLN B O 1
ATOM 4813 N N . GLY B 1 217 ? -8.258 13.07 -9.172 1 98 217 GLY B N 1
ATOM 4814 C CA . GLY B 1 217 ? -7.18 13.383 -8.25 1 98 217 GLY B CA 1
ATOM 4815 C C . GLY B 1 217 ? -5.906 13.812 -8.953 1 98 217 GLY B C 1
ATOM 4816 O O . GLY B 1 217 ? -5.258 14.773 -8.547 1 98 217 GLY B O 1
ATOM 4817 N N . GLU B 1 218 ? -5.566 13.039 -9.977 1 97.69 218 GLU B N 1
ATOM 4818 C CA . GLU B 1 218 ? -4.371 13.359 -10.758 1 97.69 218 GLU B CA 1
ATOM 4819 C C . GLU B 1 218 ? -4.477 14.742 -11.391 1 97.69 218 GLU B C 1
ATOM 4821 O O . GLU B 1 218 ? -3.502 15.5 -11.406 1 97.69 218 GLU B O 1
ATOM 4826 N N . GLU B 1 219 ? -5.617 15.031 -11.906 1 98.06 219 GLU B N 1
ATOM 4827 C CA . GLU B 1 219 ? -5.832 16.359 -12.484 1 98.06 219 GLU B CA 1
ATOM 4828 C C . GLU B 1 219 ? -5.656 17.453 -11.438 1 98.06 219 GLU B C 1
ATOM 4830 O O . GLU B 1 219 ? -5.086 18.5 -11.727 1 98.06 219 GLU B O 1
ATOM 4835 N N . ALA B 1 220 ? -6.16 17.219 -10.242 1 98.5 220 ALA B N 1
ATOM 4836 C CA . ALA B 1 220 ? -6.004 18.188 -9.156 1 98.5 220 ALA B CA 1
ATOM 4837 C C . ALA B 1 220 ? -4.527 18.438 -8.844 1 98.5 220 ALA B C 1
ATOM 4839 O O . ALA B 1 220 ? -4.098 19.578 -8.695 1 98.5 220 ALA B O 1
ATOM 4840 N N . VAL B 1 221 ? -3.777 17.359 -8.773 1 98.12 221 VAL B N 1
ATOM 4841 C CA . VAL B 1 221 ? -2.355 17.469 -8.469 1 98.12 221 VAL B CA 1
ATOM 4842 C C . VAL B 1 221 ? -1.635 18.188 -9.602 1 98.12 221 VAL B C 1
ATOM 4844 O O . VAL B 1 221 ? -0.787 19.047 -9.367 1 98.12 221 VAL B O 1
ATOM 4847 N N . ARG B 1 222 ? -1.994 17.875 -10.805 1 97.5 222 ARG B N 1
ATOM 4848 C CA . ARG B 1 222 ? -1.399 18.547 -11.953 1 97.5 222 ARG B CA 1
ATOM 4849 C C . ARG B 1 222 ? -1.724 20.031 -11.938 1 97.5 222 ARG B C 1
ATOM 4851 O O . ARG B 1 222 ? -0.943 20.844 -12.438 1 97.5 222 ARG B O 1
ATOM 4858 N N . SER B 1 223 ? -2.857 20.375 -11.367 1 97.94 223 SER B N 1
ATOM 4859 C CA . SER B 1 223 ? -3.291 21.766 -11.297 1 97.94 223 SER B CA 1
ATOM 4860 C C . SER B 1 223 ? -2.627 22.484 -10.133 1 97.94 223 SER B C 1
ATOM 4862 O O . SER B 1 223 ? -2.736 23.719 -10.016 1 97.94 223 SER B O 1
ATOM 4864 N N . GLY B 1 224 ? -2.006 21.734 -9.211 1 97.56 224 GLY B N 1
ATOM 4865 C CA . GLY B 1 224 ? -1.233 22.422 -8.188 1 97.56 224 GLY B CA 1
ATOM 4866 C C . GLY B 1 224 ? -1.46 21.859 -6.797 1 97.56 224 GLY B C 1
ATOM 4867 O O . GLY B 1 224 ? -0.761 22.219 -5.852 1 97.56 224 GLY B O 1
ATOM 4868 N N . ALA B 1 225 ? -2.484 20.953 -6.613 1 98.25 225 ALA B N 1
ATOM 4869 C CA . ALA B 1 225 ? -2.713 20.344 -5.301 1 98.25 225 ALA B CA 1
ATOM 4870 C C . ALA B 1 225 ? -1.508 19.531 -4.859 1 98.25 225 ALA B C 1
ATOM 4872 O O . ALA B 1 225 ? -0.871 18.859 -5.68 1 98.25 225 ALA B O 1
ATOM 4873 N N . ARG B 1 226 ? -1.245 19.531 -3.512 1 97.19 226 ARG B N 1
ATOM 4874 C CA . ARG B 1 226 ? -0.013 18.859 -3.096 1 97.19 226 ARG B CA 1
ATOM 4875 C C . ARG B 1 226 ? -0.237 18.031 -1.837 1 97.19 226 ARG B C 1
ATOM 4877 O O . ARG B 1 226 ? 0.703 17.438 -1.302 1 97.19 226 ARG B O 1
ATOM 4884 N N . PHE B 1 227 ? -1.399 17.953 -1.393 1 98.69 227 PHE B N 1
ATOM 4885 C CA . PHE B 1 227 ? -1.688 17.281 -0.137 1 98.69 227 PHE B CA 1
ATOM 4886 C C . PHE B 1 227 ? -2.998 16.5 -0.231 1 98.69 227 PHE B C 1
ATOM 4888 O O . PHE B 1 227 ? -3.871 16.844 -1.032 1 98.69 227 PHE B O 1
ATOM 4895 N N . ILE B 1 228 ? -3.088 15.398 0.432 1 98.81 228 ILE B N 1
ATOM 4896 C CA . ILE B 1 228 ? -4.332 14.672 0.666 1 98.81 228 ILE B CA 1
ATOM 4897 C C . ILE B 1 228 ? -4.727 14.789 2.137 1 98.81 228 ILE B C 1
ATOM 4899 O O . ILE B 1 228 ? -3.959 14.414 3.023 1 98.81 228 ILE B O 1
ATOM 4903 N N . THR B 1 229 ? -5.895 15.32 2.373 1 98.62 229 THR B N 1
ATOM 4904 C CA . THR B 1 229 ? -6.371 15.508 3.74 1 98.62 229 THR B CA 1
ATOM 4905 C C . THR B 1 229 ? -6.68 14.164 4.398 1 98.62 229 THR B C 1
ATOM 4907 O O . THR B 1 229 ? -7.488 13.391 3.887 1 98.62 229 THR B O 1
ATOM 4910 N N . HIS B 1 230 ? -6.023 13.906 5.559 1 97.62 230 HIS B N 1
ATOM 4911 C CA . HIS B 1 230 ? -6.16 12.727 6.402 1 97.62 230 HIS B CA 1
ATOM 4912 C C . HIS B 1 230 ? -6.512 11.492 5.574 1 97.62 230 HIS B C 1
ATOM 4914 O O . HIS B 1 230 ? -7.605 10.938 5.707 1 97.62 230 HIS B O 1
ATOM 4920 N N . LEU B 1 231 ? -5.566 11 4.902 1 97.75 231 LEU B N 1
ATOM 4921 C CA . LEU B 1 231 ? -5.672 9.852 4.012 1 97.75 231 LEU B CA 1
ATOM 4922 C C . LEU B 1 231 ? -6.523 8.75 4.645 1 97.75 231 LEU B C 1
ATOM 4924 O O . LEU B 1 231 ? -6.402 8.477 5.84 1 97.75 231 LEU B O 1
ATOM 4928 N N . PHE B 1 232 ? -7.477 8.039 3.822 1 94.81 232 PHE B N 1
ATOM 4929 C CA . PHE B 1 232 ? -8.359 6.918 4.113 1 94.81 232 PHE B CA 1
ATOM 4930 C C . PHE B 1 232 ? -9.672 7.406 4.715 1 94.81 232 PHE B C 1
ATOM 4932 O O . PHE B 1 232 ? -10.688 6.711 4.648 1 94.81 232 PHE B O 1
ATOM 4939 N N . ASN B 1 233 ? -9.609 8.609 5.359 1 93.12 233 ASN B N 1
ATOM 4940 C CA . ASN B 1 233 ? -10.797 9.086 6.051 1 93.12 233 ASN B CA 1
ATOM 4941 C C . ASN B 1 233 ? -11.625 10.008 5.16 1 93.12 233 ASN B C 1
ATOM 4943 O O . ASN B 1 233 ? -11.086 10.875 4.473 1 93.12 233 ASN B O 1
ATOM 4947 N N . ALA B 1 234 ? -12.969 9.812 5.18 1 93.81 234 ALA B N 1
ATOM 4948 C CA . ALA B 1 234 ? -13.922 10.656 4.465 1 93.81 234 ALA B CA 1
ATOM 4949 C C . ALA B 1 234 ? -13.648 10.641 2.965 1 93.81 234 ALA B C 1
ATOM 4951 O O . ALA B 1 234 ? -13.727 11.68 2.303 1 93.81 234 ALA B O 1
ATOM 4952 N N . MET B 1 235 ? -13.328 9.531 2.4 1 95.5 235 MET B N 1
ATOM 4953 C CA . MET B 1 235 ? -13.086 9.305 0.977 1 95.5 235 MET B CA 1
ATOM 4954 C C . MET B 1 235 ? -13.406 7.867 0.59 1 95.5 235 MET B C 1
ATOM 4956 O O . MET B 1 235 ? -13.688 7.035 1.454 1 95.5 235 MET B O 1
ATOM 4960 N N . LEU B 1 236 ? -13.438 7.598 -0.687 1 93.12 236 LEU B N 1
ATOM 4961 C CA . LEU B 1 236 ? -13.656 6.23 -1.148 1 93.12 236 LEU B CA 1
ATOM 4962 C C . LEU B 1 236 ? -12.5 5.324 -0.754 1 93.12 236 LEU B C 1
ATOM 4964 O O . LEU B 1 236 ? -11.336 5.734 -0.82 1 93.12 236 LEU B O 1
ATOM 4968 N N . PRO B 1 237 ? -12.859 4.078 -0.301 1 90.5 237 PRO B N 1
ATOM 4969 C CA . PRO B 1 237 ? -11.781 3.133 0.005 1 90.5 237 PRO B CA 1
ATOM 4970 C C . PRO B 1 237 ? -10.977 2.738 -1.229 1 90.5 237 PRO B C 1
ATOM 4972 O O . PRO B 1 237 ? -11.43 2.934 -2.359 1 90.5 237 PRO B O 1
ATOM 4975 N N . PHE B 1 238 ? -9.812 2.24 -1.047 1 91.5 238 PHE B N 1
ATOM 4976 C CA . PHE B 1 238 ? -8.969 1.734 -2.123 1 91.5 238 PHE B CA 1
ATOM 4977 C C . PHE B 1 238 ? -9.664 0.605 -2.871 1 91.5 238 PHE B C 1
ATOM 4979 O O . PHE B 1 238 ? -10.141 -0.352 -2.26 1 91.5 238 PHE B O 1
ATOM 4986 N N . HIS B 1 239 ? -9.734 0.789 -4.148 1 89.25 239 HIS B N 1
ATOM 4987 C CA . HIS B 1 239 ? -10.25 -0.239 -5.043 1 89.25 239 HIS B CA 1
ATOM 4988 C C . HIS B 1 239 ? -9.258 -0.549 -6.16 1 89.25 239 HIS B C 1
ATOM 4990 O O . HIS B 1 239 ? -8.719 0.365 -6.785 1 89.25 239 HIS B O 1
ATOM 4996 N N . HIS B 1 240 ? -9.086 -1.777 -6.469 1 87.56 240 HIS B N 1
ATOM 4997 C CA . HIS B 1 240 ? -8.008 -2.197 -7.355 1 87.56 240 HIS B CA 1
ATOM 4998 C C . HIS B 1 240 ? -8.305 -1.813 -8.805 1 87.56 240 HIS B C 1
ATOM 5000 O O . HIS B 1 240 ? -7.398 -1.746 -9.633 1 87.56 240 HIS B O 1
ATOM 5006 N N . ARG B 1 241 ? -9.539 -1.585 -9.172 1 86.31 241 ARG B N 1
ATOM 5007 C CA . ARG B 1 241 ? -9.891 -1.171 -10.523 1 86.31 241 ARG B CA 1
ATOM 5008 C C . ARG B 1 241 ? -9.906 0.349 -10.641 1 86.31 241 ARG B C 1
ATOM 5010 O O . ARG B 1 241 ? -9.758 0.892 -11.742 1 86.31 241 ARG B O 1
ATOM 5017 N N . ASP B 1 242 ? -10.203 1.001 -9.594 1 89.56 242 ASP B N 1
ATOM 5018 C CA . ASP B 1 242 ? -10.055 2.443 -9.422 1 89.56 242 ASP B CA 1
ATOM 5019 C C . ASP B 1 242 ? -9.531 2.789 -8.031 1 89.56 242 ASP B C 1
ATOM 5021 O O . ASP B 1 242 ? -10.305 2.867 -7.074 1 89.56 242 ASP B O 1
ATOM 5025 N N . PRO B 1 243 ? -8.328 3.066 -7.973 1 93.19 243 PRO B N 1
ATOM 5026 C CA . PRO B 1 243 ? -7.664 3.229 -6.676 1 93.19 243 PRO B CA 1
ATOM 5027 C C . PRO B 1 243 ? -8.062 4.516 -5.961 1 93.19 243 PRO B C 1
ATOM 5029 O O . PRO B 1 243 ? -7.738 4.703 -4.789 1 93.19 243 PRO B O 1
ATOM 5032 N N . HIS B 1 244 ? -8.852 5.422 -6.664 1 95.75 244 HIS B N 1
ATOM 5033 C CA . HIS B 1 244 ? -9.328 6.664 -6.062 1 95.75 244 HIS B CA 1
ATOM 5034 C C . HIS B 1 244 ? -8.164 7.512 -5.559 1 95.75 244 HIS B C 1
ATOM 5036 O O . HIS B 1 244 ? -7.098 7.535 -6.168 1 95.75 244 HIS B O 1
ATOM 5042 N N . LEU B 1 245 ? -8.336 8.359 -4.566 1 97.12 245 LEU B N 1
ATOM 5043 C CA . LEU B 1 245 ? -7.301 9.289 -4.133 1 97.12 245 LEU B CA 1
ATOM 5044 C C . LEU B 1 245 ? -6.109 8.539 -3.549 1 97.12 245 LEU B C 1
ATOM 5046 O O . LEU B 1 245 ? -4.988 9.047 -3.553 1 97.12 245 LEU B O 1
ATOM 5050 N N . VAL B 1 246 ? -6.367 7.309 -3.039 1 96.12 246 VAL B N 1
ATOM 5051 C CA . VAL B 1 246 ? -5.277 6.52 -2.479 1 96.12 246 VAL B CA 1
ATOM 5052 C C . VAL B 1 246 ? -4.266 6.184 -3.572 1 96.12 246 VAL B C 1
ATOM 5054 O O . VAL B 1 246 ? -3.062 6.113 -3.312 1 96.12 246 VAL B O 1
ATOM 5057 N N . GLY B 1 247 ? -4.723 6.039 -4.785 1 96.81 247 GLY B N 1
ATOM 5058 C CA . GLY B 1 247 ? -3.871 5.719 -5.918 1 96.81 247 GLY B CA 1
ATOM 5059 C C . GLY B 1 247 ? -2.879 6.816 -6.25 1 96.81 247 GLY B C 1
ATOM 5060 O O . GLY B 1 247 ? -1.901 6.582 -6.961 1 96.81 247 GLY B O 1
ATOM 5061 N N . LEU B 1 248 ? -3.088 8.055 -5.781 1 97.25 248 LEU B N 1
ATOM 5062 C CA . LEU B 1 248 ? -2.191 9.18 -6.023 1 97.25 248 LEU B CA 1
ATOM 5063 C C . LEU B 1 248 ? -0.808 8.906 -5.441 1 97.25 248 LEU B C 1
ATOM 5065 O O . LEU B 1 248 ? 0.191 9.438 -5.93 1 97.25 248 LEU B O 1
ATOM 5069 N N . LEU B 1 249 ? -0.752 8.055 -4.383 1 96.69 249 LEU B N 1
ATOM 5070 C CA . LEU B 1 249 ? 0.5 7.781 -3.686 1 96.69 249 LEU B CA 1
ATOM 5071 C C . LEU B 1 249 ? 1.512 7.125 -4.617 1 96.69 249 LEU B C 1
ATOM 5073 O O . LEU B 1 249 ? 2.719 7.195 -4.379 1 96.69 249 LEU B O 1
ATOM 5077 N N . THR B 1 250 ? 0.968 6.496 -5.656 1 95.81 250 THR B N 1
ATOM 5078 C CA . THR B 1 250 ? 1.859 5.75 -6.535 1 95.81 250 THR B CA 1
ATOM 5079 C C . THR B 1 250 ? 1.619 6.125 -7.992 1 95.81 250 THR B C 1
ATOM 5081 O O . THR B 1 250 ? 2.08 5.43 -8.906 1 95.81 250 THR B O 1
ATOM 5084 N N . SER B 1 251 ? 0.926 7.156 -8.258 1 94.75 251 SER B N 1
ATOM 5085 C CA . SER B 1 251 ? 0.591 7.539 -9.625 1 94.75 251 SER B CA 1
ATOM 5086 C C . SER B 1 251 ? 1.84 7.91 -10.414 1 94.75 251 SER B C 1
ATOM 5088 O O . SER B 1 251 ? 2.736 8.578 -9.891 1 94.75 251 SER B O 1
ATOM 5090 N N . ASP B 1 252 ? 1.906 7.43 -11.594 1 91.44 252 ASP B N 1
ATOM 5091 C CA . ASP B 1 252 ? 3.012 7.793 -12.477 1 91.44 252 ASP B CA 1
ATOM 5092 C C . ASP B 1 252 ? 2.598 8.883 -13.461 1 91.44 252 ASP B C 1
ATOM 5094 O O . ASP B 1 252 ? 3.316 9.172 -14.422 1 91.44 252 ASP B O 1
ATOM 5098 N N . GLN B 1 253 ? 1.432 9.406 -13.227 1 92.25 253 GLN B N 1
ATOM 5099 C CA . GLN B 1 253 ? 0.895 10.422 -14.125 1 92.25 253 GLN B CA 1
ATOM 5100 C C . GLN B 1 253 ? 1.077 11.82 -13.547 1 92.25 253 GLN B C 1
ATOM 5102 O O . GLN B 1 253 ? 0.474 12.781 -14.023 1 92.25 253 GLN B O 1
ATOM 5107 N N . LEU B 1 254 ? 1.815 11.898 -12.484 1 93.56 254 LEU B N 1
ATOM 5108 C CA . LEU B 1 254 ? 2.051 13.172 -11.812 1 93.56 254 LEU B CA 1
ATOM 5109 C C . LEU B 1 254 ? 3.375 13.789 -12.258 1 93.56 254 LEU B C 1
ATOM 5111 O O . LEU B 1 254 ? 4.285 13.07 -12.68 1 93.56 254 LEU B O 1
ATOM 5115 N N . PRO B 1 255 ? 3.473 15.047 -12.211 1 89.06 255 PRO B N 1
ATOM 5116 C CA . PRO B 1 255 ? 4.75 15.672 -12.555 1 89.06 255 PRO B CA 1
ATOM 5117 C C . PRO B 1 255 ? 5.906 15.164 -11.695 1 89.06 255 PRO B C 1
ATOM 5119 O O . PRO B 1 255 ? 5.73 14.922 -10.5 1 89.06 255 PRO B O 1
ATOM 5122 N N . GLN B 1 256 ? 7.082 14.914 -12.297 1 83.25 256 GLN B N 1
ATOM 5123 C CA . GLN B 1 256 ? 8.242 14.312 -11.648 1 83.25 256 GLN B CA 1
ATOM 5124 C C . GLN B 1 256 ? 8.68 15.133 -10.438 1 83.25 256 GLN B C 1
ATOM 5126 O O . GLN B 1 256 ? 9.18 14.586 -9.453 1 83.25 256 GLN B O 1
ATOM 5131 N N . ASN B 1 257 ? 8.508 16.359 -10.477 1 82.12 257 ASN B N 1
ATOM 5132 C CA . ASN B 1 257 ? 9.016 17.219 -9.414 1 82.12 257 ASN B CA 1
ATOM 5133 C C . ASN B 1 257 ? 7.938 17.531 -8.375 1 82.12 257 ASN B C 1
ATOM 5135 O O . ASN B 1 257 ? 8.117 18.391 -7.52 1 82.12 257 ASN B O 1
ATOM 5139 N N . ARG B 1 258 ? 6.895 16.766 -8.461 1 85.94 258 ARG B N 1
ATOM 5140 C CA . ARG B 1 258 ? 5.816 17.062 -7.523 1 85.94 258 ARG B CA 1
ATOM 5141 C C . ARG B 1 258 ? 5.566 15.898 -6.578 1 85.94 258 ARG B C 1
ATOM 5143 O O . ARG B 1 258 ? 5.098 14.844 -7.004 1 85.94 258 ARG B O 1
ATOM 5150 N N . LYS B 1 259 ? 5.949 16.078 -5.418 1 91 259 LYS B N 1
ATOM 5151 C CA . LYS B 1 259 ? 5.676 15.117 -4.363 1 91 259 LYS B CA 1
ATOM 5152 C C . LYS B 1 259 ? 4.289 15.328 -3.764 1 91 259 LYS B C 1
ATOM 5154 O O . LYS B 1 259 ? 3.902 16.469 -3.471 1 91 259 LYS B O 1
ATOM 5159 N N . VAL B 1 260 ? 3.537 14.289 -3.703 1 96.31 260 VAL B N 1
ATOM 5160 C CA . VAL B 1 260 ? 2.23 14.367 -3.057 1 96.31 260 VAL B CA 1
ATOM 5161 C C . VAL B 1 260 ? 2.361 13.984 -1.583 1 96.31 260 VAL B C 1
ATOM 5163 O O . VAL B 1 260 ? 2.807 12.883 -1.257 1 96.31 260 VAL B O 1
ATOM 5166 N N . PHE B 1 261 ? 2.078 14.93 -0.734 1 98.75 261 PHE B N 1
ATOM 5167 C CA . PHE B 1 261 ? 2.021 14.656 0.697 1 98.75 261 PHE B CA 1
ATOM 5168 C C . PHE B 1 261 ? 0.627 14.195 1.106 1 98.75 261 PHE B C 1
ATOM 5170 O O . PHE B 1 261 ? -0.346 14.43 0.386 1 98.75 261 PHE B O 1
ATOM 5177 N N . TYR B 1 262 ? 0.573 13.484 2.189 1 98.81 262 TYR B N 1
ATOM 5178 C CA . TYR B 1 262 ? -0.734 13.039 2.654 1 98.81 262 TYR B CA 1
ATOM 5179 C C . TYR B 1 262 ? -0.78 12.977 4.176 1 98.81 262 TYR B C 1
ATOM 5181 O O . TYR B 1 262 ? 0.201 12.594 4.82 1 98.81 262 TYR B O 1
ATOM 5189 N N . GLY B 1 263 ? -1.894 13.445 4.742 1 98.81 263 GLY B N 1
ATOM 5190 C CA . GLY B 1 263 ? -2.104 13.422 6.18 1 98.81 263 GLY B CA 1
ATOM 5191 C C . GLY B 1 263 ? -2.465 12.047 6.707 1 98.81 263 GLY B C 1
ATOM 5192 O O . GLY B 1 263 ? -3.229 11.312 6.074 1 98.81 263 GLY B O 1
ATOM 5193 N N . LEU B 1 264 ? -1.92 11.695 7.844 1 98.5 264 LEU B N 1
ATOM 5194 C CA . LEU B 1 264 ? -2.242 10.445 8.523 1 98.5 264 LEU B CA 1
ATOM 5195 C C . LEU B 1 264 ? -2.539 10.688 10 1 98.5 264 LEU B C 1
ATOM 5197 O O . LEU B 1 264 ? -1.781 11.375 10.68 1 98.5 264 LEU B O 1
ATOM 5201 N N . ILE B 1 265 ? -3.635 10.242 10.414 1 98.12 265 ILE B N 1
ATOM 5202 C CA . ILE B 1 265 ? -3.973 10.266 11.836 1 98.12 265 ILE B CA 1
ATOM 5203 C C . ILE B 1 265 ? -3.549 8.953 12.492 1 98.12 265 ILE B C 1
ATOM 5205 O O . ILE B 1 265 ? -4.234 7.941 12.359 1 98.12 265 ILE B O 1
ATOM 5209 N N . SER B 1 266 ? -2.443 8.984 13.148 1 97.88 266 SER B N 1
ATOM 5210 C CA . SER B 1 266 ? -1.901 7.789 13.789 1 97.88 266 SER B CA 1
ATOM 5211 C C . SER B 1 266 ? -2.27 7.742 15.266 1 97.88 266 SER B C 1
ATOM 5213 O O . SER B 1 266 ? -1.404 7.891 16.125 1 97.88 266 SER B O 1
ATOM 5215 N N . ASP B 1 267 ? -3.543 7.484 15.547 1 95.81 267 ASP B N 1
ATOM 5216 C CA . ASP B 1 267 ? -4.02 7.465 16.922 1 95.81 267 ASP B CA 1
ATOM 5217 C C . ASP B 1 267 ? -4.488 6.07 17.328 1 95.81 267 ASP B C 1
ATOM 5219 O O . ASP B 1 267 ? -5.016 5.875 18.422 1 95.81 267 ASP B O 1
ATOM 5223 N N . GLY B 1 268 ? -4.328 5.105 16.422 1 91.75 268 GLY B N 1
ATOM 5224 C CA . GLY B 1 268 ? -4.746 3.74 16.703 1 91.75 268 GLY B CA 1
ATOM 5225 C C . GLY B 1 268 ? -6.246 3.541 16.578 1 91.75 268 GLY B C 1
ATOM 5226 O O . GLY B 1 268 ? -6.746 2.428 16.75 1 91.75 268 GLY B O 1
ATOM 5227 N N . ILE B 1 269 ? -6.996 4.551 16.219 1 92.06 269 ILE B N 1
ATOM 5228 C CA . ILE B 1 269 ? -8.453 4.516 16.125 1 92.06 269 ILE B CA 1
ATOM 5229 C C . ILE B 1 269 ? -8.883 4.832 14.688 1 92.06 269 ILE B C 1
ATOM 5231 O O . ILE B 1 269 ? -9.562 4.031 14.047 1 92.06 269 ILE B O 1
ATOM 5235 N N . HIS B 1 270 ? -8.414 5.902 14.156 1 93.12 270 HIS B N 1
ATOM 5236 C CA . HIS B 1 270 ? -8.828 6.375 12.844 1 93.12 270 HIS B CA 1
ATOM 5237 C C . HIS B 1 270 ? -8.18 5.551 11.734 1 93.12 270 HIS B C 1
ATOM 5239 O O . HIS B 1 270 ? -8.734 5.438 10.641 1 93.12 270 HIS B O 1
ATOM 5245 N N . THR B 1 271 ? -7.059 5.031 11.984 1 95 271 THR B N 1
ATOM 5246 C CA . THR B 1 271 ? -6.293 4.258 11.016 1 95 271 THR B CA 1
ATOM 5247 C C . THR B 1 271 ? -5.695 3.014 11.672 1 95 271 THR B C 1
ATOM 5249 O O . THR B 1 271 ? -4.934 3.119 12.633 1 95 271 THR B O 1
ATOM 5252 N N . HIS B 1 272 ? -6.074 1.846 11.195 1 95.38 272 HIS B N 1
ATOM 5253 C CA . HIS B 1 272 ? -5.543 0.58 11.688 1 95.38 272 HIS B CA 1
ATOM 5254 C C . HIS B 1 272 ? -4.031 0.511 11.5 1 95.38 272 HIS B C 1
ATOM 5256 O O . HIS B 1 272 ? -3.496 1.015 10.508 1 95.38 272 HIS B O 1
ATOM 5262 N N . PRO B 1 273 ? -3.291 -0.161 12.445 1 96.25 273 PRO B N 1
ATOM 5263 C CA . PRO B 1 273 ? -1.834 -0.258 12.344 1 96.25 273 PRO B CA 1
ATOM 5264 C C . PRO B 1 273 ? -1.374 -0.822 11 1 96.25 273 PRO B C 1
ATOM 5266 O O . PRO B 1 273 ? -0.4 -0.333 10.422 1 96.25 273 PRO B O 1
ATOM 5269 N N . ALA B 1 274 ? -2.029 -1.808 10.492 1 95.06 274 ALA B N 1
ATOM 5270 C CA . ALA B 1 274 ? -1.665 -2.389 9.203 1 95.06 274 ALA B CA 1
ATOM 5271 C C . ALA B 1 274 ? -1.78 -1.357 8.078 1 95.06 274 ALA B C 1
ATOM 5273 O O . ALA B 1 274 ? -0.991 -1.369 7.133 1 95.06 274 ALA B O 1
ATOM 5274 N N . ALA B 1 275 ? -2.803 -0.519 8.172 1 96.25 275 ALA B N 1
ATOM 5275 C CA . ALA B 1 275 ? -2.975 0.546 7.188 1 96.25 275 ALA B CA 1
ATOM 5276 C C . ALA B 1 275 ? -1.855 1.579 7.297 1 96.25 275 ALA B C 1
ATOM 5278 O O . ALA B 1 275 ? -1.384 2.102 6.285 1 96.25 275 ALA B O 1
ATOM 5279 N N . LEU B 1 276 ? -1.45 1.847 8.531 1 98.06 276 LEU B N 1
ATOM 5280 C CA . LEU B 1 276 ? -0.3 2.723 8.727 1 98.06 276 LEU B CA 1
ATOM 5281 C C . LEU B 1 276 ? 0.94 2.154 8.047 1 98.06 276 LEU B C 1
ATOM 5283 O O . LEU B 1 276 ? 1.682 2.887 7.391 1 98.06 276 LEU B O 1
ATOM 5287 N N . ARG B 1 277 ? 1.167 0.875 8.195 1 97.75 277 ARG B N 1
ATOM 5288 C CA . ARG B 1 277 ? 2.324 0.211 7.602 1 97.75 277 ARG B CA 1
ATOM 5289 C C . ARG B 1 277 ? 2.248 0.231 6.078 1 97.75 277 ARG B C 1
ATOM 5291 O O . ARG B 1 277 ? 3.26 0.429 5.406 1 97.75 277 ARG B O 1
ATOM 5298 N N . ILE B 1 278 ? 1.04 -0.001 5.535 1 96.75 278 ILE B N 1
ATOM 5299 C CA . ILE B 1 278 ? 0.863 0.054 4.09 1 96.75 278 ILE B CA 1
ATOM 5300 C C . ILE B 1 278 ? 1.233 1.443 3.574 1 96.75 278 ILE B C 1
ATOM 5302 O O . ILE B 1 278 ? 2.033 1.576 2.646 1 96.75 278 ILE B O 1
ATOM 5306 N N . ALA B 1 279 ? 0.682 2.506 4.199 1 97.38 279 ALA B N 1
ATOM 5307 C CA . ALA B 1 279 ? 0.978 3.875 3.787 1 97.38 279 ALA B CA 1
ATOM 5308 C C . ALA B 1 279 ? 2.471 4.168 3.895 1 97.38 279 ALA B C 1
ATOM 5310 O O . ALA B 1 279 ? 3.062 4.758 2.984 1 97.38 279 ALA B O 1
ATOM 5311 N N . HIS B 1 280 ? 3.066 3.725 5.004 1 98.19 280 HIS B N 1
ATOM 5312 C CA . HIS B 1 280 ? 4.488 3.92 5.258 1 98.19 280 HIS B CA 1
ATOM 5313 C C . HIS B 1 280 ? 5.336 3.283 4.16 1 98.19 280 HIS B C 1
ATOM 5315 O O . HIS B 1 280 ? 6.27 3.91 3.646 1 98.19 280 HIS B O 1
ATOM 5321 N N . ARG B 1 281 ? 5 2.109 3.783 1 97.44 281 ARG B N 1
ATOM 5322 C CA . ARG B 1 281 ? 5.809 1.381 2.809 1 97.44 281 ARG B CA 1
ATOM 5323 C C . ARG B 1 281 ? 5.578 1.916 1.398 1 97.44 281 ARG B C 1
ATOM 5325 O O . ARG B 1 281 ? 6.488 1.905 0.569 1 97.44 281 ARG B O 1
ATOM 5332 N N . VAL B 1 282 ? 4.438 2.389 1.113 1 97.62 282 VAL B N 1
ATOM 5333 C CA . VAL B 1 282 ? 4.051 2.826 -0.224 1 97.62 282 VAL B CA 1
ATOM 5334 C C . VAL B 1 282 ? 4.734 4.152 -0.551 1 97.62 282 VAL B C 1
ATOM 5336 O O . VAL B 1 282 ? 5.254 4.336 -1.654 1 97.62 282 VAL B O 1
ATOM 5339 N N . HIS B 1 283 ? 4.695 5.062 0.404 1 97.56 283 HIS B N 1
ATOM 5340 C CA . HIS B 1 283 ? 5.207 6.398 0.128 1 97.56 283 HIS B CA 1
ATOM 5341 C C . HIS B 1 283 ? 5.652 7.094 1.41 1 97.56 283 HIS B C 1
ATOM 5343 O O . HIS B 1 283 ? 5.043 8.086 1.83 1 97.56 283 HIS B O 1
ATOM 5349 N N . PRO B 1 284 ? 6.77 6.691 1.979 1 97.81 284 PRO B N 1
ATOM 5350 C CA . PRO B 1 284 ? 7.199 7.168 3.295 1 97.81 284 PRO B CA 1
ATOM 5351 C C . PRO B 1 284 ? 7.535 8.656 3.301 1 97.81 284 PRO B C 1
ATOM 5353 O O . PRO B 1 284 ? 7.297 9.344 4.301 1 97.81 284 PRO B O 1
ATOM 5356 N N . GLU B 1 285 ? 7.988 9.227 2.209 1 96.88 285 GLU B N 1
ATOM 5357 C CA . GLU B 1 285 ? 8.453 10.609 2.172 1 96.88 285 GLU B CA 1
ATOM 5358 C C . GLU B 1 285 ? 7.289 11.586 2.109 1 96.88 285 GLU B C 1
ATOM 5360 O O . GLU B 1 285 ? 7.469 12.789 2.305 1 96.88 285 GLU B O 1
ATOM 5365 N N . GLY B 1 286 ? 6.117 11.062 1.835 1 98.25 286 GLY B N 1
ATOM 5366 C CA . GLY B 1 286 ? 4.965 11.938 1.708 1 98.25 286 GLY B CA 1
ATOM 5367 C C . GLY B 1 286 ? 4.133 12.016 2.973 1 98.25 286 GLY B C 1
ATOM 5368 O O . GLY B 1 286 ? 3.166 12.781 3.041 1 98.25 286 GLY B O 1
ATOM 5369 N N . ILE B 1 287 ? 4.5 11.328 4.016 1 98.81 287 ILE B N 1
ATOM 5370 C CA . ILE B 1 287 ? 3.678 11.195 5.211 1 98.81 287 ILE B CA 1
ATOM 5371 C C . ILE B 1 287 ? 3.713 12.5 6.008 1 98.81 287 ILE B C 1
ATOM 5373 O O . ILE B 1 287 ? 4.785 13.039 6.277 1 98.81 287 ILE B O 1
ATOM 5377 N N . VAL B 1 288 ? 2.6 12.969 6.367 1 98.94 288 VAL B N 1
ATOM 5378 C CA . VAL B 1 288 ? 2.43 14.07 7.305 1 98.94 288 VAL B CA 1
ATOM 5379 C C . VAL B 1 288 ? 1.502 13.648 8.445 1 98.94 288 VAL B C 1
ATOM 5381 O O . VAL B 1 288 ? 0.307 13.43 8.227 1 98.94 288 VAL B O 1
ATOM 5384 N N . LEU B 1 289 ? 2.051 13.508 9.617 1 98.94 289 LEU B N 1
ATOM 5385 C CA . LEU B 1 289 ? 1.206 13.164 10.758 1 98.94 289 LEU B CA 1
ATOM 5386 C C . LEU B 1 289 ? 0.383 14.367 11.203 1 98.94 289 LEU B C 1
ATOM 5388 O O . LEU B 1 289 ? 0.912 15.477 11.328 1 98.94 289 LEU B O 1
ATOM 5392 N N . VAL B 1 290 ? -0.892 14.172 11.367 1 98.88 290 VAL B N 1
ATOM 5393 C CA . VAL B 1 290 ? -1.824 15.203 11.812 1 98.88 290 VAL B CA 1
ATOM 5394 C C . VAL B 1 290 ? -2.678 14.664 12.961 1 98.88 290 VAL B C 1
ATOM 5396 O O . VAL B 1 290 ? -2.838 13.453 13.109 1 98.88 290 VAL B O 1
ATOM 5399 N N . THR B 1 291 ? -3.162 15.562 13.758 1 98.5 291 THR B N 1
ATOM 5400 C CA . THR B 1 291 ? -3.982 15.102 14.875 1 98.5 291 THR B CA 1
ATOM 5401 C C . THR B 1 291 ? -5.449 15.008 14.461 1 98.5 291 THR B C 1
ATOM 5403 O O . THR B 1 291 ? -6.141 14.055 14.828 1 98.5 291 THR B O 1
ATOM 5406 N N . ASP B 1 292 ? -5.875 15.992 13.648 1 97.69 292 ASP B N 1
ATOM 5407 C CA . ASP B 1 292 ? -7.301 16.188 13.422 1 97.69 292 ASP B CA 1
ATOM 5408 C C . ASP B 1 292 ? -8.062 16.297 14.742 1 97.69 292 ASP B C 1
ATOM 5410 O O . ASP B 1 292 ? -9.188 15.805 14.859 1 97.69 292 ASP B O 1
ATOM 5414 N N . ALA B 1 293 ? -7.418 16.812 15.742 1 97 293 ALA B N 1
ATOM 5415 C CA . ALA B 1 293 ? -7.957 16.953 17.094 1 97 293 ALA B CA 1
ATOM 5416 C C . ALA B 1 293 ? -9.172 17.875 1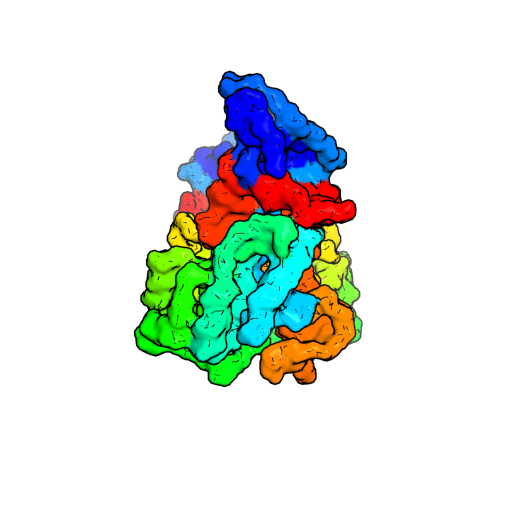7.109 1 97 293 ALA B C 1
ATOM 5418 O O . ALA B 1 293 ? -9.242 18.828 16.344 1 97 293 ALA B O 1
ATOM 5419 N N . ILE B 1 294 ? -10.016 17.609 18.031 1 94.94 294 ILE B N 1
ATOM 5420 C CA . ILE B 1 294 ? -11.242 18.391 18.125 1 94.94 294 ILE B CA 1
ATOM 5421 C C . ILE B 1 294 ? -11.336 19.016 19.516 1 94.94 294 ILE B C 1
ATOM 5423 O O . ILE B 1 294 ? -10.43 18.859 20.344 1 94.94 294 ILE B O 1
ATOM 5427 N N . GLN B 1 295 ? -12.398 19.75 19.719 1 93.81 295 GLN B N 1
ATOM 5428 C CA . GLN B 1 295 ? -12.57 20.578 20.922 1 93.81 295 GLN B CA 1
ATOM 5429 C C . GLN B 1 295 ? -12.508 19.719 22.188 1 93.81 295 GLN B C 1
ATOM 5431 O O . GLN B 1 295 ? -12.078 20.203 23.234 1 93.81 295 GLN B O 1
ATOM 5436 N N . ALA B 1 296 ? -12.836 18.484 22.078 1 93.19 296 ALA B N 1
ATOM 5437 C CA . ALA B 1 296 ? -12.938 17.609 23.234 1 93.19 296 ALA B CA 1
ATOM 5438 C C . ALA B 1 296 ? -11.57 17.062 23.625 1 93.19 296 ALA B C 1
ATOM 5440 O O . ALA B 1 296 ? -11.422 16.422 24.672 1 93.19 296 ALA B O 1
ATOM 5441 N N . THR B 1 297 ? -10.586 17.297 22.781 1 93 297 THR B N 1
ATOM 5442 C CA . THR B 1 297 ? -9.242 16.828 23.078 1 93 297 THR B CA 1
ATOM 5443 C C . THR B 1 297 ? -8.766 17.359 24.438 1 93 297 THR B C 1
ATOM 5445 O O . THR B 1 297 ? -8.914 18.547 24.719 1 93 297 THR B O 1
ATOM 5448 N N . PHE B 1 298 ? -8.219 16.484 25.328 1 89.12 298 PHE B N 1
ATOM 5449 C CA . PHE B 1 298 ? -7.652 16.734 26.641 1 89.12 298 PHE B CA 1
ATOM 5450 C C . PHE B 1 298 ? -8.75 17.047 27.656 1 89.12 298 PHE B C 1
ATOM 5452 O O . PHE B 1 298 ? -8.484 17.625 28.703 1 89.12 298 PHE B O 1
ATOM 5459 N N . LEU B 1 299 ? -10.016 16.859 27.281 1 92.12 299 LEU B N 1
ATOM 5460 C CA . LEU B 1 299 ? -11.117 16.938 28.234 1 92.12 299 LEU B CA 1
ATOM 5461 C C . LEU B 1 299 ? -11.484 15.547 28.75 1 92.12 299 LEU B C 1
ATOM 5463 O O . LEU B 1 299 ? -11.18 14.539 28.109 1 92.12 299 LEU B O 1
ATOM 5467 N N . PRO B 1 300 ? -12.047 15.484 29.953 1 92.5 300 PRO B N 1
ATOM 5468 C CA . PRO B 1 300 ? -12.477 14.18 30.469 1 92.5 300 PRO B CA 1
ATOM 5469 C C . PRO B 1 300 ? -13.609 13.57 29.641 1 92.5 300 PRO B C 1
ATOM 5471 O O . PRO B 1 300 ? -14.211 14.25 28.812 1 92.5 300 PRO B O 1
ATOM 5474 N N . ASP B 1 301 ? -13.859 12.266 29.875 1 94.25 301 ASP B N 1
ATOM 5475 C CA . ASP B 1 301 ? -14.984 11.594 29.234 1 94.25 301 ASP B CA 1
ATOM 5476 C C . ASP B 1 301 ? -16.281 12.352 29.484 1 94.25 301 ASP B C 1
ATOM 5478 O O . ASP B 1 301 ? -16.484 12.922 30.562 1 94.25 301 ASP B O 1
ATOM 5482 N N . GLY B 1 302 ? -17.094 12.414 28.453 1 93.5 302 GLY B N 1
ATOM 5483 C CA . GLY B 1 302 ? -18.344 13.133 28.578 1 93.5 302 GLY B CA 1
ATOM 5484 C C . GLY B 1 302 ? -18.969 13.5 27.234 1 93.5 302 GLY B C 1
ATOM 5485 O O . GLY B 1 302 ? -18.625 12.914 26.219 1 93.5 302 GLY B O 1
ATOM 5486 N N . THR B 1 303 ? -20 14.273 27.297 1 93.44 303 THR B N 1
ATOM 5487 C CA . THR B 1 303 ? -20.703 14.773 26.125 1 93.44 303 THR B CA 1
ATOM 5488 C C . THR B 1 303 ? -20.438 16.266 25.922 1 93.44 303 THR B C 1
ATOM 5490 O O . THR B 1 303 ? -20.547 17.047 26.859 1 93.44 303 THR B O 1
ATOM 5493 N N . TYR B 1 304 ? -20.047 16.609 24.719 1 91 304 TYR B N 1
ATOM 5494 C CA . TYR B 1 304 ? -19.672 17.984 24.422 1 91 304 TYR B CA 1
ATOM 5495 C C . TYR B 1 304 ? -20.344 18.484 23.141 1 91 304 TYR B C 1
ATOM 5497 O O . TYR B 1 304 ? -20.625 17.688 22.25 1 91 304 TYR B O 1
ATOM 5505 N N . PRO B 1 305 ? -20.625 19.766 23.125 1 82.25 305 PRO B N 1
ATOM 5506 C CA . PRO B 1 305 ? -21.125 20.312 21.859 1 82.25 305 PRO B CA 1
ATOM 5507 C C . PRO B 1 305 ? -20.062 20.344 20.766 1 82.25 305 PRO B C 1
ATOM 5509 O O . PRO B 1 305 ? -18.875 20.562 21.047 1 82.25 305 PRO B O 1
ATOM 5512 N N . PHE B 1 306 ? -20.438 20.094 19.562 1 80.31 306 PHE B N 1
ATOM 5513 C CA . PHE B 1 306 ? -19.594 20.172 18.375 1 80.31 306 PHE B CA 1
ATOM 5514 C C . PHE B 1 306 ? -20.344 20.844 17.234 1 80.31 306 PHE B C 1
ATOM 5516 O O . PHE B 1 306 ? -20.953 20.156 16.406 1 80.31 306 PHE B O 1
ATOM 5523 N N . GLY B 1 307 ? -20.141 22.125 17.172 1 70 307 GLY B N 1
ATOM 5524 C CA . GLY B 1 307 ? -21.016 22.859 16.25 1 70 307 GLY B CA 1
ATOM 5525 C C . GLY B 1 307 ? -22.484 22.641 16.531 1 70 307 GLY B C 1
ATOM 5526 O O . GLY B 1 307 ? -22.953 22.875 17.656 1 70 307 GLY B O 1
ATOM 5527 N N . GLU B 1 308 ? -23.125 22.203 15.461 1 70.81 308 GLU B N 1
ATOM 5528 C CA . GLU B 1 308 ? -24.547 21.906 15.602 1 70.81 308 GLU B CA 1
ATOM 5529 C C . GLU B 1 308 ? -24.781 20.469 16.062 1 70.81 308 GLU B C 1
ATOM 5531 O O . GLU B 1 308 ? -25.922 20.047 16.281 1 70.81 308 GLU B O 1
ATOM 5536 N N . GLN B 1 309 ? -23.625 19.875 16.219 1 80.75 309 GLN B N 1
ATOM 5537 C CA . GLN B 1 309 ? -23.703 18.469 16.594 1 80.75 309 GLN B CA 1
ATOM 5538 C C . GLN B 1 309 ? -23.203 18.25 18.031 1 80.75 309 GLN B C 1
ATOM 5540 O O . GLN B 1 309 ? -22.859 19.203 18.719 1 80.75 309 GLN B O 1
ATOM 5545 N N . THR B 1 310 ? -23.484 17.047 18.516 1 88.31 310 THR B N 1
ATOM 5546 C CA . THR B 1 310 ? -23 16.641 19.828 1 88.31 310 THR B CA 1
ATOM 5547 C C . THR B 1 310 ? -22.062 15.438 19.703 1 88.31 310 THR B C 1
ATOM 5549 O O . THR B 1 310 ? -22.312 14.523 18.922 1 88.31 310 THR B O 1
ATOM 5552 N N . ILE B 1 311 ? -20.953 15.484 20.469 1 90.62 311 ILE B N 1
ATOM 5553 C CA . ILE B 1 311 ? -20 14.375 20.422 1 90.62 311 ILE B CA 1
ATOM 5554 C C . ILE B 1 311 ? -19.938 13.695 21.781 1 90.62 311 ILE B C 1
ATOM 5556 O O . ILE B 1 311 ? -20.109 14.344 22.812 1 90.62 311 ILE B O 1
ATOM 5560 N N . VAL B 1 312 ? -19.75 12.398 21.75 1 92.75 312 VAL B N 1
ATOM 5561 C CA . VAL B 1 312 ? -19.578 11.586 22.938 1 92.75 312 VAL B CA 1
ATOM 5562 C C . VAL B 1 312 ? -18.156 11.062 23.016 1 92.75 312 VAL B C 1
ATOM 5564 O O . VAL B 1 312 ? -17.656 10.469 22.047 1 92.75 312 VAL B O 1
ATOM 5567 N N . VAL B 1 313 ? -17.484 11.352 24.125 1 93.38 313 VAL B N 1
ATOM 5568 C CA . VAL B 1 313 ? -16.109 10.922 24.344 1 93.38 313 VAL B CA 1
ATOM 5569 C C . VAL B 1 313 ? -16.078 9.75 25.328 1 93.38 313 VAL B C 1
ATOM 5571 O O . VAL B 1 313 ? -16.625 9.852 26.422 1 93.38 313 VAL B O 1
ATOM 5574 N N . LYS B 1 314 ? -15.57 8.672 24.938 1 90.75 314 LYS B N 1
ATOM 5575 C CA . LYS B 1 314 ? -15.312 7.5 25.766 1 90.75 314 LYS B CA 1
ATOM 5576 C C . LYS B 1 314 ? -13.883 6.996 25.578 1 90.75 314 LYS B C 1
ATOM 5578 O O . LYS B 1 314 ? -13.57 6.336 24.594 1 90.75 314 LYS B O 1
ATOM 5583 N N . GLY B 1 315 ? -13.055 7.27 26.609 1 89.12 315 GLY B N 1
ATOM 5584 C CA . GLY B 1 315 ? -11.648 6.93 26.453 1 89.12 315 GLY B CA 1
ATOM 5585 C C . GLY B 1 315 ? -10.961 7.715 25.359 1 89.12 315 GLY B C 1
ATOM 5586 O O . GLY B 1 315 ? -10.953 8.945 25.375 1 89.12 315 GLY B O 1
ATOM 5587 N N . LYS B 1 316 ? -10.453 6.961 24.375 1 88.81 316 LYS B N 1
ATOM 5588 C CA . LYS B 1 316 ? -9.719 7.602 23.281 1 88.81 316 LYS B CA 1
ATOM 5589 C C . LYS B 1 316 ? -10.617 7.832 22.078 1 88.81 316 LYS B C 1
ATOM 5591 O O . LYS B 1 316 ? -10.172 8.359 21.047 1 88.81 316 LYS B O 1
ATOM 5596 N N . HIS B 1 317 ? -11.891 7.523 22.297 1 88.75 317 HIS B N 1
ATOM 5597 C CA . HIS B 1 317 ? -12.805 7.578 21.156 1 88.75 317 HIS B CA 1
ATOM 5598 C C . HIS B 1 317 ? -13.734 8.781 21.266 1 88.75 317 HIS B C 1
ATOM 5600 O O . HIS B 1 317 ? -14.172 9.141 22.359 1 88.75 317 HIS B O 1
ATOM 5606 N N . SER B 1 318 ? -13.977 9.328 20.141 1 90 318 SER B N 1
ATOM 5607 C CA . SER B 1 318 ? -14.992 10.375 20.016 1 90 318 SER B CA 1
ATOM 5608 C C . SER B 1 318 ? -15.945 10.078 18.859 1 90 318 SER B C 1
ATOM 5610 O O . SER B 1 318 ? -15.516 9.828 17.734 1 90 318 SER B O 1
ATOM 5612 N N . TYR B 1 319 ? -17.219 10.125 19.156 1 89.19 319 TYR B N 1
ATOM 5613 C CA . TYR B 1 319 ? -18.25 9.844 18.156 1 89.19 319 TYR B CA 1
ATOM 5614 C C . TYR B 1 319 ? -19.297 10.938 18.141 1 89.19 319 TYR B C 1
ATOM 5616 O O . TYR B 1 319 ? -19.547 11.578 19.156 1 89.19 319 TYR B O 1
ATOM 5624 N N . LEU B 1 320 ? -19.891 11.086 16.938 1 86.62 320 LEU B N 1
ATOM 5625 C CA . LEU B 1 320 ? -21.125 11.883 16.891 1 86.62 320 LEU B CA 1
ATOM 5626 C C . LEU B 1 320 ? -22.25 11.188 17.656 1 86.62 320 LEU B C 1
ATOM 5628 O O . LEU B 1 320 ? -22.469 9.984 17.469 1 86.62 320 LEU B O 1
ATOM 5632 N N . LYS B 1 321 ? -22.859 11.922 18.438 1 88.69 321 LYS B N 1
ATOM 5633 C CA . LYS B 1 321 ? -23.906 11.352 19.297 1 88.69 321 LYS B CA 1
ATOM 5634 C C . LYS B 1 321 ? -24.906 10.539 18.484 1 88.69 321 LYS B C 1
ATOM 5636 O O . LYS B 1 321 ? -25.328 10.969 17.406 1 88.69 321 LYS B O 1
ATOM 5641 N N . ASP B 1 322 ? -25.141 9.344 18.859 1 86.25 322 ASP B N 1
ATOM 5642 C CA . ASP B 1 322 ? -26.156 8.445 18.328 1 86.25 322 ASP B CA 1
ATOM 5643 C C . ASP B 1 322 ? -25.719 7.848 17 1 86.25 322 ASP B C 1
ATOM 5645 O O . ASP B 1 322 ? -26.547 7.398 16.203 1 86.25 322 ASP B O 1
ATOM 5649 N N . THR B 1 323 ? -24.453 8.039 16.719 1 83.12 323 THR B N 1
ATOM 5650 C CA . THR B 1 323 ? -23.906 7.418 15.531 1 83.12 323 THR B CA 1
ATOM 5651 C C . THR B 1 323 ? -22.594 6.695 15.852 1 83.12 323 THR B C 1
ATOM 5653 O O . THR B 1 323 ? -22.094 6.777 16.969 1 83.12 323 THR B O 1
ATOM 5656 N N . ASN B 1 324 ? -22.141 5.91 14.844 1 78.88 324 ASN B N 1
ATOM 5657 C CA . ASN B 1 324 ? -20.828 5.289 14.93 1 78.88 324 ASN B CA 1
ATOM 5658 C C . ASN B 1 324 ? -19.781 6.07 14.133 1 78.88 324 ASN B C 1
ATOM 5660 O O . ASN B 1 324 ? -18.703 5.551 13.836 1 78.88 324 ASN B O 1
ATOM 5664 N N . THR B 1 325 ? -20.203 7.293 13.883 1 78.94 325 THR B N 1
ATOM 5665 C CA . THR B 1 325 ? -19.297 8.117 13.094 1 78.94 325 THR B CA 1
ATOM 5666 C C . THR B 1 325 ? -18.266 8.789 13.984 1 78.94 325 THR B C 1
ATOM 5668 O O . THR B 1 325 ? -18.609 9.484 14.945 1 78.94 325 THR B O 1
ATOM 5671 N N . LEU B 1 326 ? -17.047 8.555 13.703 1 82.38 326 LEU B N 1
ATOM 5672 C CA . LEU B 1 326 ? -15.953 9.18 14.445 1 82.38 326 LEU B CA 1
ATOM 5673 C C . LEU B 1 326 ? -15.922 10.68 14.203 1 82.38 326 LEU B C 1
ATOM 5675 O O . LEU B 1 326 ? -16.156 11.141 13.078 1 82.38 326 LEU B O 1
ATOM 5679 N N . ALA B 1 327 ? -15.812 11.398 15.273 1 85.5 327 ALA B N 1
ATOM 5680 C CA . ALA B 1 327 ? -15.703 12.859 15.203 1 85.5 327 ALA B CA 1
ATOM 5681 C C . ALA B 1 327 ? -14.289 13.32 15.523 1 85.5 327 ALA B C 1
ATOM 5683 O O . ALA B 1 327 ? -13.969 13.602 16.688 1 85.5 327 ALA B O 1
ATOM 5684 N N . GLY B 1 328 ? -13.391 13.398 14.484 1 89.44 328 GLY B N 1
ATOM 5685 C CA . GLY B 1 328 ? -12.016 13.805 14.734 1 89.44 328 GLY B CA 1
ATOM 5686 C C . GLY B 1 328 ? -11.32 12.961 15.781 1 89.44 328 GLY B C 1
ATOM 5687 O O . GLY B 1 328 ? -11.82 11.891 16.156 1 89.44 328 GLY B O 1
ATOM 5688 N N . SER B 1 329 ? -10.148 13.406 16.156 1 94.12 329 SER B N 1
ATOM 5689 C CA . SER B 1 329 ? -9.328 12.633 17.078 1 94.12 329 SER B CA 1
ATOM 5690 C C . SER B 1 329 ? -9.188 13.336 18.422 1 94.12 329 SER B C 1
ATOM 5692 O O . SER B 1 329 ? -9.547 14.508 18.547 1 94.12 329 SER B O 1
ATOM 5694 N N . LEU B 1 330 ? -8.734 12.594 19.422 1 95.19 330 LEU B N 1
ATOM 5695 C CA . LEU B 1 330 ? -8.422 13.125 20.734 1 95.19 330 LEU B CA 1
ATOM 5696 C C . LEU B 1 330 ? -6.926 13.047 21.016 1 95.19 330 LEU B C 1
ATOM 5698 O O . LEU B 1 330 ? -6.492 13.281 22.156 1 95.19 330 LEU B O 1
ATOM 5702 N N . ALA B 1 331 ? -6.184 12.742 20 1 95.62 331 ALA B N 1
ATOM 5703 C CA . ALA B 1 331 ? -4.758 12.484 20.172 1 95.62 331 ALA B CA 1
ATOM 5704 C C . ALA B 1 331 ? -3.953 13.781 20.062 1 95.62 331 ALA B C 1
ATOM 5706 O O . ALA B 1 331 ? -4.371 14.719 19.375 1 95.62 331 ALA B O 1
ATOM 5707 N N . SER B 1 332 ? -2.832 13.812 20.781 1 97.69 332 SER B N 1
ATOM 5708 C CA . SER B 1 332 ? -1.828 14.852 20.562 1 97.69 332 SER B CA 1
ATOM 5709 C C . SER B 1 332 ? -0.837 14.438 19.484 1 97.69 332 SER B C 1
ATOM 5711 O O . SER B 1 332 ? -0.762 13.266 19.125 1 97.69 332 SER B O 1
ATOM 5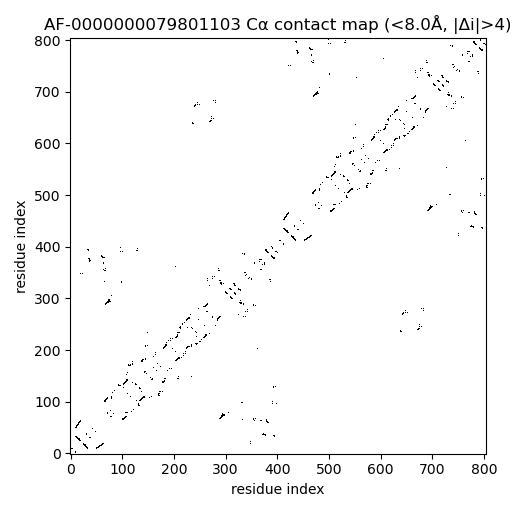713 N N . LEU B 1 333 ? -0.171 15.391 18.953 1 98.75 333 LEU B N 1
ATOM 5714 C CA . LEU B 1 333 ? 0.705 15.086 17.828 1 98.75 333 LEU B CA 1
ATOM 5715 C C . LEU B 1 333 ? 1.869 14.203 18.266 1 98.75 333 LEU B C 1
ATOM 5717 O O . LEU B 1 333 ? 2.305 13.32 17.516 1 98.75 333 LEU B O 1
ATOM 5721 N N . ASP B 1 334 ? 2.441 14.461 19.484 1 98.62 334 ASP B N 1
ATOM 5722 C CA . ASP B 1 334 ? 3.529 13.617 19.984 1 98.62 334 ASP B CA 1
ATOM 5723 C C . ASP B 1 334 ? 3.062 12.18 20.188 1 98.62 334 ASP B C 1
ATOM 5725 O O . ASP B 1 334 ? 3.822 11.234 19.953 1 98.62 334 ASP B O 1
ATOM 5729 N N . ASP B 1 335 ? 1.773 12 20.609 1 97.75 335 ASP B N 1
ATOM 5730 C CA . ASP B 1 335 ? 1.193 10.664 20.672 1 97.75 335 ASP B CA 1
ATOM 5731 C C . ASP B 1 335 ? 1.176 10.008 19.297 1 97.75 335 ASP B C 1
ATOM 5733 O O . ASP B 1 335 ? 1.481 8.82 19.172 1 97.75 335 ASP B O 1
ATOM 5737 N N . CYS B 1 336 ? 0.772 10.758 18.328 1 98.69 336 CYS B N 1
ATOM 5738 C CA . CYS B 1 336 ? 0.731 10.242 16.953 1 98.69 336 CYS B CA 1
ATOM 5739 C C . CYS B 1 336 ? 2.121 9.82 16.484 1 98.69 336 CYS B C 1
ATOM 5741 O O . CYS B 1 336 ? 2.275 8.781 15.852 1 98.69 336 CYS B O 1
ATOM 5743 N N . VAL B 1 337 ? 3.135 10.641 16.812 1 98.88 337 VAL B N 1
ATOM 5744 C CA . VAL B 1 337 ? 4.512 10.352 16.438 1 98.88 337 VAL B CA 1
ATOM 5745 C C . VAL B 1 337 ? 4.961 9.039 17.078 1 98.88 337 VAL B C 1
ATOM 5747 O O . VAL B 1 337 ? 5.496 8.156 16.391 1 98.88 337 VAL B O 1
ATOM 5750 N N . ARG B 1 338 ? 4.742 8.883 18.359 1 98.75 338 ARG B N 1
ATOM 5751 C CA . ARG B 1 338 ? 5.168 7.695 19.078 1 98.75 338 ARG B CA 1
ATOM 5752 C C . ARG B 1 338 ? 4.457 6.449 18.562 1 98.75 338 ARG B C 1
ATOM 5754 O O . ARG B 1 338 ? 5.09 5.414 18.344 1 98.75 338 ARG B O 1
ATOM 5761 N N . LEU B 1 339 ? 3.184 6.578 18.391 1 98.44 339 LEU B N 1
ATOM 5762 C CA . LEU B 1 339 ? 2.422 5.422 17.938 1 98.44 339 LEU B CA 1
ATOM 5763 C C . LEU B 1 339 ? 2.828 5.039 16.516 1 98.44 339 LEU B C 1
ATOM 5765 O O . LEU B 1 339 ? 2.941 3.852 16.203 1 98.44 339 LEU B O 1
ATOM 5769 N N . PHE B 1 340 ? 3.004 6.02 15.68 1 98.69 340 PHE B N 1
ATOM 5770 C CA . PHE B 1 340 ? 3.422 5.75 14.305 1 98.69 340 PHE B CA 1
ATOM 5771 C C . PHE B 1 340 ? 4.75 5.004 14.281 1 98.69 340 PHE B C 1
ATOM 5773 O O . PHE B 1 340 ? 4.902 4.012 13.57 1 98.69 340 PHE B O 1
ATOM 5780 N N . ALA B 1 341 ? 5.707 5.559 15.047 1 98.69 341 ALA B N 1
ATOM 5781 C CA . ALA B 1 341 ? 7.016 4.918 15.141 1 98.69 341 ALA B CA 1
ATOM 5782 C C . ALA B 1 341 ? 6.887 3.475 15.617 1 98.69 341 ALA B C 1
ATOM 5784 O O . ALA B 1 341 ? 7.48 2.564 15.039 1 98.69 341 ALA B O 1
ATOM 5785 N N . LYS B 1 342 ? 6.133 3.295 16.594 1 97.94 342 LYS B N 1
ATOM 5786 C CA . LYS B 1 342 ? 5.961 1.978 17.203 1 97.94 342 LYS B CA 1
ATOM 5787 C C . LYS B 1 342 ? 5.305 1.005 16.219 1 97.94 342 LYS B C 1
ATOM 5789 O O . LYS B 1 342 ? 5.793 -0.111 16.031 1 97.94 342 LYS B O 1
ATOM 5794 N N . GLU B 1 343 ? 4.258 1.405 15.57 1 97.19 343 GLU B N 1
ATOM 5795 C CA . GLU B 1 343 ? 3.432 0.512 14.766 1 97.19 343 GLU B CA 1
ATOM 5796 C C . GLU B 1 343 ? 4.09 0.206 13.422 1 97.19 343 GLU B C 1
ATOM 5798 O O . GLU B 1 343 ? 3.896 -0.874 12.859 1 97.19 343 GLU B O 1
ATOM 5803 N N . THR B 1 344 ? 4.84 1.093 12.875 1 97.62 344 THR B N 1
ATOM 5804 C CA . THR B 1 344 ? 5.41 0.896 11.547 1 97.62 344 THR B CA 1
ATOM 5805 C C . THR B 1 344 ? 6.859 0.423 11.648 1 97.62 344 THR B C 1
ATOM 5807 O O . THR B 1 344 ? 7.422 -0.083 10.672 1 97.62 344 THR B O 1
ATOM 5810 N N . GLY B 1 345 ? 7.512 0.688 12.82 1 96.62 345 GLY B N 1
ATOM 5811 C CA . GLY B 1 345 ? 8.93 0.397 12.945 1 96.62 345 GLY B CA 1
ATOM 5812 C C . GLY B 1 345 ? 9.805 1.273 12.07 1 96.62 345 GLY B C 1
ATOM 5813 O O . GLY B 1 345 ? 10.922 0.89 11.719 1 96.62 345 GLY B O 1
ATOM 5814 N N . CYS B 1 346 ? 9.312 2.369 11.672 1 97.06 346 CYS B N 1
ATOM 5815 C CA . CYS B 1 346 ? 10.008 3.225 10.719 1 97.06 346 CYS B CA 1
ATOM 5816 C C . CYS B 1 346 ? 11.211 3.896 11.367 1 97.06 346 CYS B C 1
ATOM 5818 O O . CYS B 1 346 ? 12.062 4.457 10.672 1 97.06 346 CYS B O 1
ATOM 5820 N N . GLY B 1 347 ? 11.328 3.891 12.734 1 97.19 347 GLY B N 1
ATOM 5821 C CA . GLY B 1 347 ? 12.398 4.562 13.453 1 97.19 347 GLY B CA 1
ATOM 5822 C C . GLY B 1 347 ? 12.039 5.984 13.859 1 97.19 347 GLY B C 1
ATOM 5823 O O . GLY B 1 347 ? 11.062 6.551 13.359 1 97.19 347 GLY B O 1
ATOM 5824 N N . PRO B 1 348 ? 12.836 6.516 14.781 1 98.5 348 PRO B N 1
ATOM 5825 C CA . PRO B 1 348 ? 12.531 7.863 15.273 1 98.5 348 PRO B CA 1
ATOM 5826 C C . PRO B 1 348 ? 12.742 8.945 14.219 1 98.5 348 PRO B C 1
ATOM 5828 O O . PRO B 1 348 ? 12.016 9.945 14.203 1 98.5 348 PRO B O 1
ATOM 5831 N N . GLU B 1 349 ? 13.719 8.734 13.297 1 98.69 349 GLU B N 1
ATOM 5832 C CA . GLU B 1 349 ? 14.039 9.75 12.297 1 98.69 349 GLU B CA 1
ATOM 5833 C C . GLU B 1 349 ? 12.836 10.047 11.406 1 98.69 349 GLU B C 1
ATOM 5835 O O . GLU B 1 349 ? 12.375 11.188 11.336 1 98.69 349 GLU B O 1
ATOM 5840 N N . LEU B 1 350 ? 12.273 9.023 10.844 1 98.69 350 LEU B N 1
ATOM 5841 C CA . LEU B 1 350 ? 11.156 9.227 9.93 1 98.69 350 LEU B CA 1
ATOM 5842 C C . LEU B 1 350 ? 9.906 9.664 10.695 1 98.69 350 LEU B C 1
ATOM 5844 O O . LEU B 1 350 ? 9.141 10.5 10.211 1 98.69 350 LEU B O 1
ATOM 5848 N N . ALA B 1 351 ? 9.656 9.078 11.836 1 98.81 351 ALA B N 1
ATOM 5849 C CA . ALA B 1 351 ? 8.492 9.453 12.641 1 98.81 351 ALA B CA 1
ATOM 5850 C C . ALA B 1 351 ? 8.508 10.953 12.953 1 98.81 351 ALA B C 1
ATOM 5852 O O . ALA B 1 351 ? 7.484 11.625 12.812 1 98.81 351 ALA B O 1
ATOM 5853 N N . LEU B 1 352 ? 9.633 11.461 13.32 1 98.94 352 LEU B N 1
ATOM 5854 C CA . LEU B 1 352 ? 9.766 12.875 13.664 1 98.94 352 LEU B CA 1
ATOM 5855 C C . LEU B 1 352 ? 9.695 13.742 12.414 1 98.94 352 LEU B C 1
ATOM 5857 O O . LEU B 1 352 ? 9.078 14.805 12.43 1 98.94 352 LEU B O 1
ATOM 5861 N N . GLN B 1 353 ? 10.297 13.297 11.328 1 98.88 353 GLN B N 1
ATOM 5862 C CA . GLN B 1 353 ? 10.242 14.047 10.078 1 98.88 353 GLN B CA 1
ATOM 5863 C C . GLN B 1 353 ? 8.812 14.148 9.562 1 98.88 353 GLN B C 1
ATOM 5865 O O . GLN B 1 353 ? 8.43 15.156 8.969 1 98.88 353 GLN B O 1
ATOM 5870 N N . ALA B 1 354 ? 8.031 13.109 9.789 1 98.88 354 ALA B N 1
ATOM 5871 C CA . ALA B 1 354 ? 6.637 13.078 9.344 1 98.88 354 ALA B CA 1
ATOM 5872 C C . ALA B 1 354 ? 5.809 14.141 10.055 1 98.88 354 ALA B C 1
ATOM 5874 O O . ALA B 1 354 ? 4.711 14.492 9.609 1 98.88 354 ALA B O 1
ATOM 5875 N N . ALA B 1 355 ? 6.344 14.703 11.109 1 98.94 355 ALA B N 1
ATOM 5876 C CA . ALA B 1 355 ? 5.641 15.727 11.875 1 98.94 355 ALA B CA 1
ATOM 5877 C C . ALA B 1 355 ? 6.445 17.016 11.93 1 98.94 355 ALA B C 1
ATOM 5879 O O . ALA B 1 355 ? 6.145 17.906 12.727 1 98.94 355 ALA B O 1
ATOM 5880 N N . SER B 1 356 ? 7.484 17.156 11.195 1 98.88 356 SER B N 1
ATOM 5881 C CA . SER B 1 356 ? 8.312 18.359 11.195 1 98.88 356 SER B CA 1
ATOM 5882 C C . SER B 1 356 ? 8.75 18.719 9.781 1 98.88 356 SER B C 1
ATOM 5884 O O . SER B 1 356 ? 8.094 19.516 9.109 1 98.88 356 SER B O 1
ATOM 5886 N N . LEU B 1 357 ? 9.602 17.953 9.227 1 98.88 357 LEU B N 1
ATOM 5887 C CA . LEU B 1 357 ? 10.148 18.25 7.902 1 98.88 357 LEU B CA 1
ATOM 5888 C C . LEU B 1 357 ? 9.07 18.125 6.832 1 98.88 357 LEU B C 1
ATOM 5890 O O . LEU B 1 357 ? 8.922 19.031 5.996 1 98.88 357 LEU B O 1
ATOM 5894 N N . HIS B 1 358 ? 8.32 17.062 6.836 1 98.81 358 HIS B N 1
ATOM 5895 C CA . HIS B 1 358 ? 7.363 16.812 5.77 1 98.81 358 HIS B CA 1
ATOM 5896 C C . HIS B 1 358 ? 6.285 17.891 5.719 1 98.81 358 HIS B C 1
ATOM 5898 O O . HIS B 1 358 ? 6.02 18.453 4.66 1 98.81 358 HIS B O 1
ATOM 5904 N N . PRO B 1 359 ? 5.637 18.203 6.852 1 98.94 359 PRO B N 1
ATOM 5905 C CA . PRO B 1 359 ? 4.672 19.312 6.773 1 98.94 359 PRO B CA 1
ATOM 5906 C C . PRO B 1 359 ? 5.316 20.625 6.371 1 98.94 359 PRO B C 1
ATOM 5908 O O . PRO B 1 359 ? 4.695 21.438 5.68 1 98.94 359 PRO B O 1
ATOM 5911 N N . ALA B 1 360 ? 6.539 20.891 6.77 1 98.81 360 ALA B N 1
ATOM 5912 C CA . ALA B 1 360 ? 7.242 22.109 6.363 1 98.81 360 ALA B CA 1
ATOM 5913 C C . ALA B 1 360 ? 7.465 22.125 4.855 1 98.81 360 ALA B C 1
ATOM 5915 O O . ALA B 1 360 ? 7.27 23.156 4.207 1 98.81 360 ALA B O 1
ATOM 5916 N N . GLN B 1 361 ? 7.898 20.984 4.332 1 98.56 361 GLN B N 1
ATOM 5917 C CA . GLN B 1 361 ? 8.07 20.875 2.889 1 98.56 361 GLN B CA 1
ATOM 5918 C C . GLN B 1 361 ? 6.746 21.062 2.156 1 98.56 361 GLN B C 1
ATOM 5920 O O . GLN B 1 361 ? 6.68 21.797 1.164 1 98.56 361 GLN B O 1
ATOM 5925 N N . MET B 1 362 ? 5.723 20.438 2.648 1 98.44 362 MET B N 1
ATOM 5926 C CA . MET B 1 362 ? 4.391 20.531 2.053 1 98.44 362 MET B CA 1
ATOM 5927 C C . MET B 1 362 ? 3.918 21.984 2.012 1 98.44 362 MET B C 1
ATOM 5929 O O . MET B 1 362 ? 3.367 22.422 1.005 1 98.44 362 MET B O 1
ATOM 5933 N N . LEU B 1 363 ? 4.223 22.75 3.039 1 98.56 363 LEU B N 1
ATOM 5934 C CA . LEU B 1 363 ? 3.799 24.141 3.146 1 98.56 363 LEU B CA 1
ATOM 5935 C C . LEU B 1 363 ? 4.785 25.062 2.438 1 98.56 363 LEU B C 1
ATOM 5937 O O . LEU B 1 363 ? 4.52 26.266 2.281 1 98.56 363 LEU B O 1
ATOM 5941 N N . GLY B 1 364 ? 5.957 24.578 2.049 1 97.5 364 GLY B N 1
ATOM 5942 C CA . GLY B 1 364 ? 6.973 25.375 1.388 1 97.5 364 GLY B CA 1
ATOM 5943 C C . GLY B 1 364 ? 7.762 26.25 2.346 1 97.5 364 GLY B C 1
ATOM 5944 O O . GLY B 1 364 ? 8.172 27.359 1.993 1 97.5 364 GLY B O 1
ATOM 5945 N N . ILE B 1 365 ? 7.918 25.797 3.598 1 98.12 365 ILE B N 1
ATOM 5946 C CA . ILE B 1 365 ? 8.586 26.641 4.578 1 98.12 365 ILE B CA 1
ATOM 5947 C C . ILE B 1 365 ? 9.773 25.891 5.184 1 98.12 365 ILE B C 1
ATOM 5949 O O . ILE B 1 365 ? 10.211 26.219 6.293 1 98.12 365 ILE B O 1
ATOM 5953 N N . ALA B 1 366 ? 10.297 24.875 4.504 1 97.81 366 ALA B N 1
ATOM 5954 C CA . ALA B 1 366 ? 11.352 24.016 5.043 1 97.81 366 ALA B CA 1
ATOM 5955 C C . ALA B 1 366 ? 12.664 24.781 5.184 1 97.81 366 ALA B C 1
ATOM 5957 O O . ALA B 1 366 ? 13.586 24.344 5.875 1 97.81 366 ALA B O 1
ATOM 5958 N N . ASP B 1 367 ? 12.758 25.922 4.551 1 97.31 367 ASP B N 1
ATOM 5959 C CA . ASP B 1 367 ? 13.945 26.766 4.691 1 97.31 367 ASP B CA 1
ATOM 5960 C C . ASP B 1 367 ? 13.961 27.469 6.055 1 97.31 367 ASP B C 1
ATOM 5962 O O . ASP B 1 367 ? 15.016 27.906 6.512 1 97.31 367 ASP B O 1
ATOM 5966 N N . LYS B 1 368 ? 12.867 27.5 6.77 1 97.5 368 LYS B N 1
ATOM 5967 C CA . LYS B 1 368 ? 12.758 28.219 8.031 1 97.5 368 LYS B CA 1
ATOM 5968 C C . LYS B 1 368 ? 12.375 27.297 9.172 1 97.5 368 LYS B C 1
ATOM 5970 O O . LYS B 1 368 ? 12.789 27.5 10.312 1 97.5 368 LYS B O 1
ATOM 5975 N N . LYS B 1 369 ? 11.562 26.375 8.883 1 98.06 369 LYS B N 1
ATOM 5976 C CA . LYS B 1 369 ? 11.008 25.531 9.938 1 98.06 369 LYS B CA 1
ATOM 5977 C C . LYS B 1 369 ? 11.07 24.047 9.539 1 98.06 369 LYS B C 1
ATOM 5979 O O . LYS B 1 369 ? 11.258 23.734 8.367 1 98.06 369 LYS B O 1
ATOM 5984 N N . GLY B 1 370 ? 10.898 23.188 10.508 1 98.44 370 GLY B N 1
ATOM 5985 C CA . GLY B 1 370 ? 10.805 21.766 10.266 1 98.44 370 GLY B CA 1
ATOM 5986 C C . GLY B 1 370 ? 12.164 21.109 10.062 1 98.44 370 GLY B C 1
ATOM 5987 O O . GLY B 1 370 ? 12.242 19.906 9.758 1 98.44 370 GLY B O 1
ATOM 5988 N N . THR B 1 371 ? 13.234 21.859 10.211 1 98.19 371 THR B N 1
ATOM 5989 C CA . THR B 1 371 ? 14.609 21.375 10.094 1 98.19 371 THR B CA 1
ATOM 5990 C C . THR B 1 371 ? 15.492 21.984 11.18 1 98.19 371 THR B C 1
ATOM 5992 O O . THR B 1 371 ? 15.062 22.859 11.93 1 98.19 371 THR B O 1
ATOM 5995 N N . LEU B 1 372 ? 16.672 21.391 11.289 1 98.25 372 LEU B N 1
ATOM 5996 C CA . LEU B 1 372 ? 17.719 22 12.094 1 98.25 372 LEU B CA 1
ATOM 5997 C C . LEU B 1 372 ? 18.859 22.5 11.211 1 98.25 372 LEU B C 1
ATOM 5999 O O . LEU B 1 372 ? 20.016 22.469 11.625 1 98.25 372 LEU B O 1
ATOM 6003 N N . ASP B 1 373 ? 18.531 22.844 10.008 1 97.12 373 ASP B N 1
ATOM 6004 C CA . ASP B 1 373 ? 19.516 23.391 9.086 1 97.12 373 ASP B CA 1
ATOM 6005 C C . ASP B 1 373 ? 20.047 24.734 9.57 1 97.12 373 ASP B C 1
ATOM 6007 O O . ASP B 1 373 ? 19.375 25.438 10.312 1 97.12 373 ASP B O 1
ATOM 6011 N N . PHE B 1 374 ? 21.188 25.094 9.094 1 96.31 374 PHE B N 1
ATOM 6012 C CA . PHE B 1 374 ? 21.766 26.375 9.477 1 96.31 374 PHE B CA 1
ATOM 6013 C C . PHE B 1 374 ? 20.906 27.531 8.984 1 96.31 374 PHE B C 1
ATOM 6015 O O . PHE B 1 374 ? 20.391 27.484 7.859 1 96.31 374 PHE B O 1
ATOM 6022 N N . HIS B 1 375 ? 20.688 28.484 9.906 1 95.38 375 HIS B N 1
ATOM 6023 C CA . HIS B 1 375 ? 19.969 29.734 9.648 1 95.38 375 HIS B CA 1
ATOM 6024 C C . HIS B 1 375 ? 18.469 29.547 9.758 1 95.38 375 HIS B C 1
ATOM 6026 O O . HIS B 1 375 ? 17.703 30.516 9.688 1 95.38 375 HIS B O 1
ATOM 6032 N N . SER B 1 376 ? 18 28.297 9.93 1 97.44 376 SER B N 1
ATOM 6033 C CA . SER B 1 376 ? 16.578 28.094 10.18 1 97.44 376 SER B CA 1
ATOM 6034 C C . SER B 1 376 ? 16.188 28.578 11.57 1 97.44 376 SER B C 1
ATOM 6036 O O . SER B 1 376 ? 17.047 28.859 12.406 1 97.44 376 SER B O 1
ATOM 6038 N N . ASP B 1 377 ? 14.883 28.766 11.742 1 98.06 377 ASP B N 1
ATOM 6039 C CA . ASP B 1 377 ? 14.398 29.109 13.078 1 98.06 377 ASP B CA 1
ATOM 6040 C C . ASP B 1 377 ? 14.812 28.062 14.094 1 98.06 377 ASP B C 1
ATOM 6042 O O . ASP B 1 377 ? 14.781 26.859 13.805 1 98.06 377 ASP B O 1
ATOM 6046 N N . ALA B 1 378 ? 15.258 28.531 15.25 1 98.12 378 ALA B N 1
ATOM 6047 C CA . ALA B 1 378 ? 15.641 27.609 16.312 1 98.12 378 ALA B CA 1
ATOM 6048 C C . ALA B 1 378 ? 14.414 27.109 17.078 1 98.12 378 ALA B C 1
ATOM 6050 O O . ALA B 1 378 ? 14.336 27.266 18.297 1 98.12 378 ALA B O 1
ATOM 6051 N N . ASP B 1 379 ? 13.461 26.609 16.406 1 98.75 379 ASP B N 1
ATOM 6052 C CA . ASP B 1 379 ? 12.32 25.875 16.953 1 98.75 379 ASP B CA 1
ATOM 6053 C C . ASP B 1 379 ? 12.633 24.391 17.047 1 98.75 379 ASP B C 1
ATOM 6055 O O . ASP B 1 379 ? 12.648 23.688 16.031 1 98.75 379 ASP B O 1
ATOM 6059 N N . PHE B 1 380 ? 12.828 23.859 18.219 1 98.81 380 PHE B N 1
ATOM 6060 C CA . PHE B 1 380 ? 13.211 22.469 18.344 1 98.81 380 PHE B CA 1
ATOM 6061 C C . PHE B 1 380 ? 12.703 21.875 19.641 1 98.81 380 PHE B C 1
ATOM 6063 O O . PHE B 1 380 ? 12.195 22.609 20.5 1 98.81 380 PHE B O 1
ATOM 6070 N N . ILE B 1 381 ? 12.734 20.562 19.719 1 98.94 381 ILE B N 1
ATOM 6071 C CA . ILE B 1 381 ? 12.289 19.828 20.906 1 98.94 381 ILE B CA 1
ATOM 6072 C C . ILE B 1 381 ? 13.391 18.875 21.359 1 98.94 381 ILE B C 1
ATOM 6074 O O . ILE B 1 381 ? 14.266 18.5 20.578 1 98.94 381 ILE B O 1
ATOM 6078 N N . MET B 1 382 ? 13.391 18.609 22.625 1 98.81 382 MET B N 1
ATOM 6079 C CA . MET B 1 382 ? 14.227 17.562 23.203 1 98.81 382 MET B CA 1
ATOM 6080 C C . MET B 1 382 ? 13.383 16.359 23.594 1 98.81 382 MET B C 1
ATOM 6082 O O . MET B 1 382 ? 12.297 16.5 24.156 1 98.81 382 MET B O 1
ATOM 6086 N N . LEU B 1 383 ? 13.828 15.203 23.203 1 98.88 383 LEU B N 1
ATOM 6087 C CA . LEU B 1 383 ? 13.078 13.969 23.438 1 98.88 383 LEU B CA 1
ATOM 6088 C C . LEU B 1 383 ? 13.961 12.906 24.062 1 98.88 383 LEU B C 1
ATOM 6090 O O . LEU B 1 383 ? 15.172 12.859 23.812 1 98.88 383 LEU B O 1
ATOM 6094 N N . ASP B 1 384 ? 13.367 12.031 24.906 1 98.69 384 ASP B N 1
ATOM 6095 C CA . ASP B 1 384 ? 14.07 10.844 25.359 1 98.69 384 ASP B CA 1
ATOM 6096 C C . ASP B 1 384 ? 14.023 9.734 24.312 1 98.69 384 ASP B C 1
ATOM 6098 O O . ASP B 1 384 ? 13.555 9.953 23.188 1 98.69 384 ASP B O 1
ATOM 6102 N N . ASP B 1 385 ? 14.5 8.555 24.672 1 98.06 385 ASP B N 1
ATOM 6103 C CA . ASP B 1 385 ? 14.641 7.469 23.703 1 98.06 385 ASP B CA 1
ATOM 6104 C C . ASP B 1 385 ? 13.273 6.887 23.328 1 98.06 385 ASP B C 1
ATOM 6106 O O . ASP B 1 385 ? 13.141 6.215 22.312 1 98.06 385 ASP B O 1
ATOM 6110 N N . GLU B 1 386 ? 12.305 7.137 24.141 1 98.19 386 GLU B N 1
ATOM 6111 C CA . GLU B 1 386 ? 10.945 6.672 23.859 1 98.19 386 GLU B CA 1
ATOM 6112 C C . GLU B 1 386 ? 10.141 7.742 23.125 1 98.19 386 GLU B C 1
ATOM 6114 O O . GLU B 1 386 ? 8.938 7.582 22.906 1 98.19 386 GLU B O 1
ATOM 6119 N N . LEU B 1 387 ? 10.734 8.938 22.766 1 98.75 387 LEU B N 1
ATOM 6120 C CA . LEU B 1 387 ? 10.18 10.055 22 1 98.75 387 LEU B CA 1
ATOM 6121 C C . LEU B 1 387 ? 9.164 10.828 22.828 1 98.75 387 LEU B C 1
ATOM 6123 O O . LEU B 1 387 ? 8.211 11.383 22.281 1 98.75 387 LEU B O 1
ATOM 6127 N N . ASN B 1 388 ? 9.375 10.75 24.125 1 98.69 388 ASN B N 1
ATOM 6128 C CA . ASN B 1 388 ? 8.617 11.672 24.969 1 98.69 388 ASN B CA 1
ATOM 6129 C C . ASN B 1 388 ? 9.227 13.07 24.953 1 98.69 388 ASN B C 1
ATOM 6131 O O . ASN B 1 388 ? 10.438 13.227 25.094 1 98.69 388 ASN B O 1
ATOM 6135 N N . VAL B 1 389 ? 8.406 13.977 24.844 1 98.81 389 VAL B N 1
ATOM 6136 C CA . VAL B 1 389 ? 8.875 15.359 24.812 1 98.81 389 VAL B CA 1
ATOM 6137 C C . VAL B 1 389 ? 9.32 15.789 26.203 1 98.81 389 VAL B C 1
ATOM 6139 O O . VAL B 1 389 ? 8.547 15.688 27.172 1 98.81 389 VAL B O 1
ATOM 6142 N N . LYS B 1 390 ? 10.547 16.266 26.297 1 98.75 390 LYS B N 1
ATOM 6143 C CA . LYS B 1 390 ? 11.094 16.703 27.562 1 98.75 390 LYS B CA 1
ATOM 6144 C C . LYS B 1 390 ? 11.18 18.234 27.625 1 98.75 390 LYS B C 1
ATOM 6146 O O . LYS B 1 390 ? 11.133 18.812 28.719 1 98.75 390 LYS B O 1
ATOM 6151 N N . ALA B 1 391 ? 11.344 18.812 26.5 1 98.75 391 ALA B N 1
ATOM 6152 C CA . ALA B 1 391 ? 11.398 20.281 26.422 1 98.75 391 ALA B CA 1
ATOM 6153 C C . ALA B 1 391 ? 11.039 20.766 25.016 1 98.75 391 ALA B C 1
ATOM 6155 O O . ALA B 1 391 ? 11.203 20.031 24.031 1 98.75 391 ALA B O 1
ATOM 6156 N N . THR B 1 392 ? 10.508 21.953 24.938 1 98.88 392 THR B N 1
ATOM 6157 C CA . THR B 1 392 ? 10.172 22.625 23.688 1 98.88 392 THR B CA 1
ATOM 6158 C C . THR B 1 392 ? 10.805 24.016 23.641 1 98.88 392 THR B C 1
ATOM 6160 O O . THR B 1 392 ? 10.781 24.75 24.625 1 98.88 392 THR B O 1
ATOM 6163 N N . PHE B 1 393 ? 11.438 24.297 22.547 1 98.75 393 PHE B N 1
ATOM 6164 C CA . PHE B 1 393 ? 12.086 25.578 22.344 1 98.75 393 PHE B CA 1
ATOM 6165 C C . PHE B 1 393 ? 11.508 26.297 21.125 1 98.75 393 PHE B C 1
ATOM 6167 O O . PHE B 1 393 ? 11.242 25.672 20.094 1 98.75 393 PHE B O 1
ATOM 6174 N N . ILE B 1 394 ? 11.297 27.594 21.234 1 98.62 394 ILE B N 1
ATOM 6175 C CA . ILE B 1 394 ? 10.922 28.453 20.125 1 98.62 394 ILE B CA 1
ATOM 6176 C C . ILE B 1 394 ? 11.898 29.625 20.031 1 98.62 394 ILE B C 1
ATOM 6178 O O . ILE B 1 394 ? 12.117 30.344 21.016 1 98.62 394 ILE B O 1
ATOM 6182 N N . ALA B 1 395 ? 12.5 29.719 18.844 1 97.38 395 ALA B N 1
ATOM 6183 C CA . ALA B 1 395 ? 13.508 30.766 18.641 1 97.38 395 ALA B CA 1
ATOM 6184 C C . ALA B 1 395 ? 14.602 30.688 19.703 1 97.38 395 ALA B C 1
ATOM 6186 O O . ALA B 1 395 ? 15.031 31.719 20.234 1 97.38 395 ALA B O 1
ATOM 6187 N N . GLY B 1 396 ? 14.891 29.484 20.062 1 96.25 396 GLY B N 1
ATOM 6188 C CA . GLY B 1 396 ? 15.992 29.266 20.984 1 96.25 396 GLY B CA 1
ATOM 6189 C C . GLY B 1 396 ? 15.594 29.422 22.438 1 96.25 396 GLY B C 1
ATOM 6190 O O . GLY B 1 396 ? 16.391 29.156 23.344 1 96.25 396 GLY B O 1
ATOM 6191 N N . GLU B 1 397 ? 14.453 29.859 22.719 1 96.44 397 GLU B N 1
ATOM 6192 C CA . GLU B 1 397 ? 13.969 30.047 24.078 1 96.44 397 GLU B CA 1
ATOM 6193 C C . GLU B 1 397 ? 13.18 28.828 24.562 1 96.44 397 GLU B C 1
ATOM 6195 O O . GLU B 1 397 ? 12.289 28.344 23.859 1 96.44 397 GLU B O 1
ATOM 6200 N N . CYS B 1 398 ? 13.516 28.344 25.75 1 97.88 398 CYS B N 1
ATOM 6201 C CA . CYS B 1 398 ? 12.773 27.234 26.328 1 97.88 398 CYS B CA 1
ATOM 6202 C C . CYS B 1 398 ? 11.367 27.656 26.719 1 97.88 398 CYS B C 1
ATOM 6204 O O . CYS B 1 398 ? 11.195 28.5 27.609 1 97.88 398 CYS B O 1
ATOM 6206 N N . VAL B 1 399 ? 10.391 27.109 26.141 1 98.5 399 VAL B N 1
ATOM 6207 C CA . VAL B 1 399 ? 9.023 27.547 26.375 1 98.5 399 VAL B CA 1
ATOM 6208 C C . VAL B 1 399 ? 8.25 26.469 27.109 1 98.5 399 VAL B C 1
ATOM 6210 O O . VAL B 1 399 ? 7.137 26.703 27.594 1 98.5 399 VAL B O 1
ATOM 6213 N N . TYR B 1 400 ? 8.75 25.312 27.188 1 98 400 TYR B N 1
ATOM 6214 C CA . TYR B 1 400 ? 8.211 24.203 27.969 1 98 400 TYR B CA 1
ATOM 6215 C C . TYR B 1 400 ? 9.312 23.266 28.438 1 98 400 TYR B C 1
ATOM 6217 O O . TYR B 1 400 ? 10.273 23.016 27.703 1 98 400 TYR B O 1
ATOM 6225 N N . ARG B 1 401 ? 9.211 22.812 29.594 1 97.5 401 ARG B N 1
ATOM 6226 C CA . ARG B 1 401 ? 10.086 21.781 30.141 1 97.5 401 ARG B CA 1
ATOM 6227 C C . ARG B 1 401 ? 9.289 20.797 31.016 1 97.5 401 ARG B C 1
ATOM 6229 O O . ARG B 1 401 ? 8.492 21.219 31.859 1 97.5 401 ARG B O 1
ATOM 6236 N N . ALA B 1 402 ? 9.469 19.578 30.797 1 94.38 402 ALA B N 1
ATOM 6237 C CA . ALA B 1 402 ? 8.742 18.547 31.516 1 94.38 402 ALA B CA 1
ATOM 6238 C C . ALA B 1 402 ? 9.242 18.422 32.969 1 94.38 402 ALA B C 1
ATOM 6240 O O . ALA B 1 402 ? 10.43 18.609 33.219 1 94.38 402 ALA B O 1
#

InterPro domains:
  IPR003764 N-acetylglucosamine-6-phosphate deacetylase [PIRSF038994] (13-401)
  IPR003764 N-acetylglucosamine-6-phosphate deacetylase [TIGR00221] (32-396)
  IPR003764 N-acetylglucosamine-6-phosphate deacetylase [cd00854] (13-396)
  IPR006680 Amidohydrolase-related [PF01979] (62-398)
  IPR011059 Metal-dependent hydrolase, composite domain superfamily [G3DSA:2.30.40.10] (17-396)
  IPR011059 Metal-dependent hydrolase, composite domain superfamily [SSF51338] (14-401)
  IPR032466 Metal-dependent hydrolase [SSF51556] (66-370)

Secondary structure (DSSP, 8-state):
-----TTSPPPEEEEES-EEEETTEEEE--EEEETTEE--HHIIIIII----SEEEE-TT-EEEEPEEEEEE-EETTEETT-GGGHHHHHHHHHHHGGGGTEEEEEEEEES--HHHHHHHGGGS--B--BTTB-EE--EEEE-SSS-GGG-TTS-GGG----TTTHHHHHHHH---TTEEEEEE-TTSTTHHHHHHHHHHTT-EEEE-SB---HHHHHHHHHHT--EETTTTTTBPPB-SS--GGGGGGG-SSS-TT-PPEEEE--SSSSS-HHHHHHHHHH-GGGEEE---B-TTTTSPSEEEEETTEEEEEETTEEEETTS--B-SB---HHHHHHHHHHHH--HHHHHHHTTTHHHHHHHT-TTTSSS--TTSB--EEEE-TT--EEEEEETTEEEEE-/-----TTSPPPEEEEEEEEEEETTEEEE--EEEETTEE--HHIIIIII----SEEEEEEEEEEEEPEEEEEE-EETTEETT-GGGHHHHHHHHHHHGGGGTEEEEEEEEES--HHHHHHHGGGS--B--BTTB-EE--EEEE-SSS-GGG-TTS-GGG----TTTHHHHHHHH---TTEEEEEE-TTSTTHHHHHHHHHHTT-EEEE-SB---HHHHHHHHHHT--EETTTTTTBPPB-SS--GGGGGGG-SSS-TT-PPEEEE--SSSSS-HHHHHHHHHH-GGGEEE---B-TTTTSPSEEEEETTEEEEEETTEEEETTS--B-SB---HHHHHHHHHHHH--HHHHHHHTTTHHHHHHHT-TTTSSS--TTSB--EEEE-TT--EEEEEETTEEEEE-

Radius of gyration: 30.97 Å; Cα contacts (8 Å, |Δi|>4): 2115; chains: 2; bounding box: 65×84×63 Å

Nearest PDB structures (foldseek):
  7nuu-assembly1_A  TM=9.894E-01  e=7.856E-67  Homo sapiens
  2vhl-assembly2_B  TM=8.948E-01  e=8.722E-40  Bacillus subtilis
  1ymy-assembly1_A  TM=8.742E-01  e=1.177E-34  Escherichia coli K-12
  6fv4-assembly1_A  TM=8.390E-01  e=3.721E-34  Mycolicibacterium smegmatis MC2 155
  6fv3-assembly2_C  TM=8.578E-01  e=1.107E-32  Mycolicibacterium smegmatis MC2 155

Solvent-accessible surface area (backbone atoms only — not comparable to full-atom values): 39034 Å² total; per-residue (Å²): 128,81,67,68,37,92,88,71,42,63,51,32,36,32,38,33,59,26,25,32,43,51,95,78,38,73,42,81,46,69,48,36,34,39,81,28,17,24,48,51,62,66,50,35,54,74,68,62,64,58,75,64,72,40,76,41,79,50,78,63,23,36,35,36,36,18,27,36,36,65,33,30,30,40,25,71,72,21,41,46,66,37,66,94,40,28,62,62,28,50,48,52,39,26,38,57,37,27,69,46,25,28,39,30,30,14,56,21,30,52,39,52,51,41,71,48,33,53,59,36,45,79,62,46,59,58,40,78,43,46,80,75,17,31,12,32,73,13,28,20,34,41,38,30,42,37,31,72,94,25,39,74,81,41,53,65,91,46,49,40,82,33,90,72,29,58,58,42,49,42,66,34,42,47,73,61,89,30,44,36,30,37,32,29,20,49,66,48,70,55,34,49,61,36,39,37,56,39,45,74,70,69,22,40,35,24,37,28,25,22,79,36,45,38,68,40,41,46,48,33,39,68,34,56,32,37,36,30,48,40,58,77,50,41,42,60,59,44,31,44,73,54,29,11,60,66,26,60,66,50,49,85,82,54,60,91,89,57,71,63,30,32,25,35,41,36,69,72,65,78,27,24,55,38,43,50,30,41,50,45,48,47,37,57,83,24,35,20,45,27,32,40,14,23,25,62,18,89,49,78,70,45,77,45,81,48,86,96,42,45,31,37,37,57,86,82,42,33,22,33,61,97,51,92,46,63,45,60,31,54,46,50,57,40,55,24,33,42,45,42,21,66,61,51,62,66,37,69,50,53,30,50,32,20,22,7,31,32,44,18,50,67,70,69,38,47,78,42,34,27,33,67,47,71,69,8,41,25,31,26,23,31,20,49,98,77,53,46,59,43,28,18,24,39,46,61,38,77,58,31,70,109,128,80,65,66,37,92,85,69,44,61,50,32,38,31,37,32,59,28,25,32,44,50,94,78,38,74,45,80,47,71,47,36,35,39,82,28,17,24,48,53,62,65,49,36,54,72,67,61,64,57,75,62,72,40,77,42,80,49,79,62,23,36,37,34,35,17,27,36,35,64,32,29,30,41,24,71,72,22,41,46,68,38,68,93,40,28,63,62,28,50,48,52,39,25,38,57,37,28,69,48,26,28,39,29,28,13,56,21,30,52,38,54,52,42,71,49,34,53,59,36,45,76,62,46,58,59,40,80,43,47,78,73,16,30,12,31,72,12,28,20,34,40,40,30,42,36,31,72,93,25,38,75,80,41,53,65,90,48,47,39,82,34,88,71,28,55,60,42,48,42,68,34,43,48,73,58,88,31,44,35,29,38,32,28,20,48,67,48,70,55,34,49,61,36,38,37,55,38,45,75,73,69,25,42,35,23,37,28,26,21,81,36,43,38,67,40,41,47,48,33,41,71,34,56,33,37,34,29,47,41,57,77,50,41,41,59,57,44,30,42,73,51,28,11,60,65,24,60,68,49,47,85,83,54,58,90,88,56,73,61,30,31,25,36,42,37,68,71,65,78,28,24,55,37,43,49,30,40,50,46,47,47,38,56,82,23,35,20,45,28,31,39,13,23,25,63,20,89,48,77,72,44,76,43,81,47,88,97,40,44,33,37,35,58,86,80,41,34,22,33,62,97,50,92,46,63,44,59,29,52,46,51,59,40,54,24,32,41,45,41,21,64,62,52,63,65,39,70,49,53,30,48,32,20,22,8,32,34,45,19,50,70,70,69,39,46,78,42,34,28,32,66,47,70,68,8,39,26,32,27,23,34,20,48,97,79,55,46,60,43,30,19,25,40,46,60,38,79,58,31,70,108

pLDDT: mean 94.31, std 8.88, range [31.06, 98.94]

Foldseek 3Di:
DQDQDPVRFFQKEKEALEWEQFPLDTGHDIWIAGQQFTADVCCCCVPVVDDHPYYHYQNHWYKFFFFEAAAAQFEPQDGCQDQVCNLVGCQVVQQVLQQVRHQEYAHEHEQDFLVSLQRRQVSQAFDGGDLSGHTYNAHEYEDLQADLQLQFVHDSVRRDAPPVACVVVCSRNPDCLRALEYEHEQVGPNSLVNLLVCVVSLHAYEYALYAAWPVSLQSNVQSPHAEHEAPPHSYDPQDPVTRGNVCVLPDPSHDPPGHHAYEHAQQCPRAPLVRLQVSCVSHLLRAAYHQNHGHCAPPDFDWGDDVPWIWGDDPFFIDTPPDPRGDTGNDRRLSSLLSSCVSNVPDNSSSLLSRWVNVCVSSVNNVATSHSDGGHRPWIFTAHPSSNTAFTDGSRHTSDGD/DQDQDPVRFFQKEKEALEWEQAPLDTGHDIWIAGQQFTADVCCCCVPVVDDHPYYHYQNHWYKFFFFEAAAAQFEPQDGCQDQVCNLVGCQVVQQVLQQVRHQEYAHEHEQDFLVSLQRRQVSQAFDGGDLSGHTYNAHEYEDLQADLQLQFVHDSVRRDAPPVACVVVCSRNPDCLRHLEYEHEQVGPNSLVNLLVCVVSLHAYEYELYAAWPVSLQSNVQSPHAEHEAPPHSYDPQDPVTRGNVCVLPDPSHDPPGHHAYEHAQQCPRAPLVRLQVSCVSHLLRAAYHQNHGHCAPPDFDWGDDVPWIWGDDPFFIDTPPDPRGDTGNDRRLSSLLSSCVSNVPDNSSSLLSRWVNVCVSSVNNVATSHSDGGHRPWIFTAHPSSNTAFTDGSRHTSDGD

Organism: Elysia chlorotica (NCBI:txid188477)